Protein AF-0000000087151217 (afdb_homodimer)

Sequence (1408 aa):
MSDFVIEEGLPYPLGASWSGNGTNFAVFSANATKVELCLFDGARETHRFELPEYTDQVFHGFVHGVQPGTFYGYRVHGPYQPDGGHRFNPNKLLLDPYARAHVGSLIWNPAVFGYRMESGDDLTFDERDSAPFMPKCVVVDPNFDWTQEPQRQEAHWDETIVYETHVKGFTKRHPGIAENQRGTYAGLGSNVAIDYLKALGITSVELLPVHSFVNDSNLLEKHLTNYWGYNTIGFFAADPRYAADVANCLREFKEMVSRLHGAGLEVILDVVYNHTAEGNERGPTLSFKGIDNASYYRLLPDKRRYYINDTGTGNTVNLSHPRVIQLVMDSLRYWAGHMHVDGFRFDLGTILAREVYGFDEQSGFLKAMNQDPLLATVKLIAEPWDCGPGGYQVGGFPPGWAEWNDKYRNTVRDFWRGEAQPGALAPRLLGSHDVFNREGRRTWASVNFMTAHDGFTLNDWASYNNKHNEANGENNNDGSSDNHSWNCGAEGPTDDPAILKLRERQKRNMLATLLASQGTPMLLGGDEFGRTQRGNNNAYCQDNEISWFDWNLSEAAEKQLAFTKRMIKLRRDYPILRRSRFLSGDRDAQLDIRDIVWINTSGAEMTQSDWTTGWIKCFGVLLDGRARKTAIARQGVDDTVLMILNSYEGEVDFKLPPTSAGPHWSLLLDTSAPEEMAATPLEFGSIRKVTGRSFLLFTAGEVKMSDFVIEEGLPYPLGASWSGNGTNFAVFSANATKVELCLFDGARETHRFELPEYTDQVFHGFVHGVQPGTFYGYRVHGPYQPDGGHRFNPNKLLLDPYARAHVGSLIWNPAVFGYRMESGDDLTFDERDSAPFMPKCVVVDPNFDWTQEPQRQEAHWDETIVYETHVKGFTKRHPGIAENQRGTYAGLGSNVAIDYLKALGITSVELLPVHSFVNDSNLLEKHLTNYWGYNTIGFFAADPRYAADVANCLREFKEMVSRLHGAGLEVILDVVYNHTAEGNERGPTLSFKGIDNASYYRLLPDKRRYYINDTGTGNTVNLSHPRVIQLVMDSLRYWAGHMHVDGFRFDLGTILAREVYGFDEQSGFLKAMNQDPLLATVKLIAEPWDCGPGGYQVGGFPPGWAEWNDKYRNTVRDFWRGEAQPGALAPRLLGSHDVFNREGRRTWASVNFMTAHDGFTLNDWASYNNKHNEANGENNNDGSSDNHSWNCGAEGPTDDPAILKLRERQKRNMLATLLASQGTPMLLGGDEFGRTQRGNNNAYCQDNEISWFDWNLSEAAEKQLAFTKRMIKLRRDYPILRRSRFLSGDRDAQLDIRDIVWINTSGAEMTQSDWTTGWIKCFGVLLDGRARKTAIARQGVDDTVLMILNSYEGEVDFKLPPTSAGPHWSLLLDTSAPEEMAATPLEFGSIRKVTGRSFLLFTAGEVK

Solvent-accessible surface area (backbone atoms only — not comparable to full-atom values): 70123 Å² total; per-residue (Å²): 127,85,83,66,47,76,44,56,54,44,57,66,65,68,17,66,47,64,71,86,64,16,27,29,35,13,49,74,31,82,69,45,77,45,46,29,44,33,32,32,60,84,86,43,74,73,48,75,41,70,44,42,33,62,45,47,28,13,36,7,18,22,32,42,68,47,48,64,74,39,30,30,33,33,27,26,32,43,59,70,37,42,69,76,22,30,45,25,38,54,36,30,47,21,45,54,69,53,25,55,31,60,44,80,63,75,46,92,48,65,37,41,25,52,18,38,56,92,70,73,40,65,84,42,74,36,79,48,65,14,53,90,33,43,47,35,23,33,36,58,71,86,82,74,84,65,81,34,46,85,46,48,44,86,70,54,58,54,68,35,28,36,35,38,37,43,58,33,33,65,22,55,55,34,85,81,44,58,78,75,26,35,24,6,35,52,24,51,38,27,67,63,48,45,50,50,48,55,67,49,59,54,36,28,40,29,32,47,36,47,43,21,52,58,64,51,67,73,36,47,76,69,74,34,39,57,49,49,32,92,24,25,69,26,70,50,8,60,33,39,87,34,29,66,47,52,95,43,25,67,59,40,45,44,49,20,48,27,45,36,14,47,72,44,32,34,42,26,38,34,41,64,72,34,40,44,58,35,33,33,66,83,34,47,31,51,27,56,44,28,44,31,24,59,61,45,31,36,48,34,88,91,47,27,46,38,49,38,47,42,66,76,60,34,21,24,40,22,33,67,35,55,71,43,35,26,51,53,51,51,30,53,47,42,40,38,65,75,52,61,37,46,27,38,34,31,47,42,32,35,50,46,24,29,47,100,88,34,70,34,70,78,20,46,37,48,36,36,45,66,45,31,82,65,64,57,71,37,49,40,33,28,32,31,32,45,74,33,84,79,19,74,33,74,65,49,67,51,68,80,47,24,29,52,33,62,67,41,23,53,38,54,38,27,24,69,70,57,72,43,43,60,66,65,39,52,43,41,43,50,17,30,47,91,57,43,65,50,67,34,40,42,13,43,32,28,30,38,35,81,38,47,85,81,29,39,37,52,39,23,29,34,21,19,67,60,71,45,32,54,88,74,72,52,83,48,67,62,55,69,86,82,70,68,41,42,23,71,87,42,75,48,87,77,86,53,62,69,44,50,53,49,34,54,22,47,49,42,34,51,50,49,51,51,52,52,19,29,21,17,36,39,42,38,65,47,44,47,40,50,39,54,38,76,33,24,24,53,53,45,42,40,79,43,74,54,57,32,46,74,72,81,64,48,72,68,22,49,49,40,32,53,49,43,32,49,44,46,48,47,33,68,74,33,52,62,32,28,43,56,53,69,78,79,47,56,71,36,83,87,76,68,46,42,40,38,47,47,24,35,43,80,31,42,72,57,50,75,62,61,58,64,64,72,72,55,47,51,38,32,40,36,39,37,13,51,38,57,74,56,68,54,96,46,74,28,85,38,55,28,35,38,39,37,43,24,33,36,82,54,69,41,71,30,25,38,51,79,60,91,75,37,88,33,36,22,46,61,42,34,36,82,42,71,79,59,74,63,64,59,73,37,58,58,61,38,73,41,78,41,54,37,46,24,36,36,35,31,28,27,45,80,86,131,127,85,80,66,47,77,45,55,54,42,58,67,66,69,18,68,44,65,71,88,64,17,26,30,35,13,49,73,32,83,66,46,78,45,44,29,42,33,32,32,60,84,88,43,74,74,47,75,40,69,44,42,33,63,45,48,28,13,37,6,17,21,32,44,68,47,47,64,73,39,29,31,35,33,27,26,34,42,58,70,37,42,68,76,23,28,46,25,39,54,36,30,46,22,45,53,70,52,26,54,32,63,44,79,62,75,46,94,48,67,37,39,25,53,17,37,57,92,71,72,41,65,83,44,74,36,78,50,67,15,53,88,34,43,48,34,22,34,36,58,70,88,80,75,84,65,81,36,45,86,48,49,45,85,71,54,59,54,68,36,26,36,36,38,38,42,59,33,32,64,21,52,56,34,85,85,44,56,75,74,24,36,23,7,33,52,23,52,39,30,68,61,46,44,51,49,48,56,65,48,60,55,36,28,41,28,32,48,36,48,42,20,53,58,63,52,68,72,37,48,76,69,74,34,39,58,51,49,32,91,24,25,68,25,71,48,8,62,34,40,86,34,30,64,48,52,94,44,27,68,58,40,45,43,47,22,47,27,44,36,14,48,71,43,32,33,43,27,39,32,41,64,71,34,40,43,59,35,33,34,66,82,33,45,30,51,27,57,46,29,44,32,24,60,60,45,32,37,47,34,89,92,47,28,47,37,49,38,47,42,64,76,60,34,22,23,40,22,34,66,35,55,69,44,35,26,52,51,51,50,32,52,47,42,41,39,65,77,52,60,37,46,27,38,35,30,47,41,31,36,49,48,22,29,48,100,88,32,69,33,70,78,20,46,38,48,36,36,47,66,45,31,83,64,66,58,72,37,49,41,31,28,32,31,31,44,76,32,84,78,16,75,32,75,64,49,67,51,68,79,46,24,29,53,32,62,68,41,21,53,37,54,38,27,24,70,72,58,72,44,45,59,66,65,38,52,43,42,44,48,16,28,48,92,58,42,66,51,68,36,39,43,14,43,33,29,29,38,36,80,39,47,84,81,29,42,37,51,40,23,30,35,20,19,67,58,71,43,33,56,89,73,73,53,82,50,67,62,57,70,86,82,69,68,44,43,24,69,86,43,77,47,88,76,86,52,62,70,43,52,54,49,33,52,22,47,49,42,34,51,51,50,51,51,50,53,20,28,22,17,35,38,42,36,64,47,44,48,42,50,38,54,38,77,32,24,24,52,54,43,44,40,77,43,74,53,56,33,47,74,72,80,65,50,72,69,22,51,50,39,32,52,49,44,31,49,45,46,49,48,34,67,74,33,53,60,32,28,43,54,54,70,79,78,46,57,70,37,84,85,77,68,45,39,38,39,48,47,24,34,43,80,30,42,71,58,50,74,60,59,58,64,60,80,70,55,48,50,39,31,40,36,40,36,13,51,37,58,74,56,67,53,98,47,74,28,84,38,56,28,35,37,39,36,42,23,34,36,82,54,70,40,72,30,24,38,52,79,60,92,75,37,89,32,37,22,46,61,42,34,36,82,43,71,79,59,74,61,64,57,73,37,56,57,62,38,73,42,80,42,52,37,45,24,37,35,35,31,28,27,45,80,86,128

InterPro domains:
  IPR004193 Glycoside hydrolase, family 13, N-terminal [PF02922] (13-99)
  IPR006047 Glycosyl hydrolase family 13, catalytic domain [PF00128] (181-280)
  IPR006047 Glycosyl hydrolase family 13, catalytic domain [SM00642] (164-571)
  IPR011837 Glycogen debranching enzyme, GlgX type [TIGR02100] (9-699)
  IPR013780 Glycosyl hydrolase, all-beta [G3DSA:2.60.40.1180] (595-702)
  IPR013783 Immunoglobulin-like fold [G3DSA:2.60.40.10] (1-141)
  IPR014756 Immunoglobulin E-set [SSF81296] (9-148)
  IPR017853 Glycoside hydrolase superfamily [SSF51445] (138-579)
  IPR044505 Glycogen debranching enzyme GlgX/isoamylase, N-terminal Early set domain [cd02856] (12-141)
  IPR048644 Isoamylase, C-terminal [PF21331] (596-693)

Radius of gyration: 35.87 Å; Cα contacts (8 Å, |Δi|>4): 3571; chains: 2; bounding box: 80×107×72 Å

Organism: NCBI:txid2511166

Foldseek 3Di:
DPPKDKAQADQPPAAWDDDPFWTKHKAAAQFFPWKKKWWDDVLHTDDIDIQDDADPRMGMIIITPDDFFIWIFMFTHGDCDLQQQAQAASLETAEGLAFQAWDDAAADDCSLAQARLVVVDLSHGDNHHRSNRAITGTRHDLDDDLPLQVLADDDDLLLAEEEEDELQQAFQADPPFDNLLHRALLRCLDPVNLVVVVLLPHAEYEYQAQAAFHFDPVQVVVVWGQRRRLAHDHLNYGHLVRHSDSSCRVRSLLSSQSSNSSSNHAYEYEGELFDHNQAWSSGGRHHCNNRYRQQQWAADPNRSSTADCQAVRHTTTDLLHPVNLVSNVVSVCCCCPSSVHQYYEYDLQQSNQQDPVGHDLPGPNLVVQCVDPRNLRGAAEYAQATNDVVRRQQLNHDASYAYEDVLLQLQLLCLLLPRHAPLSNVCSLQLNCVRHVPPPAWSQSYAHENDELQFWQLLLLCQALAADQVSSVPNSPDGDNPRSGHNQPHHFDDPPVVSVLSSQLSLLLSLLSQLQGEYHYYHHPPSQQRQGLRRHNGCSGPPDPSSRHDPPGDPSSVLSNVSSSLSSVVCVQFSLSRAGHGADQDADPVVRDGQKFKAAQQQDGDDPCNRVVRPGSKIKMKGPQQPDRDPPPHGGDGWIKMKIFGSAQAKGKHAHHDDPRAQFKWWPAKSSCGPDHIDDGDGHRDIDIRGHSMMTMITRDDDD/DPPKDKAQADQPPAAWDDDPFWTKHKAAAQFFPWKKKWWDDVLHTDDIDIQDDADPRMGMIIITPDDFFIWIFMQTHGDCDLQQQAQAASLETAEGLAFQAWDDAADDDCSLAQARLVVVDLSHGDNHHRSNRAITGTRHDLDDDLPLQVLADDDDLLLAEEEEDELQQAFQAPPPFDNLLHRALLRCLDPVNLVVVVLLPHAEYEYQAQAAFHFDPVQVVVVWGQRRRLAHDHLNYGHLVRHSDSSCRVRSLLSSQSSNSSSNHAYEYEHELFDHNQAWSSGGRHHCNNRYRQQQWAADPNRSSTADCQAVRHTTTDLLHPVNLVSNVVSVCCCCPSSVHQYYEYDLQQSNQQDPVGHDLPGPNLVVQCVDPRNLRGAAEYAQATNDVVRRQQLNHDASYAYEDVLLQLQLLCLLLPRHAPLSNVCSLQLNCVRHVPPPAWSQSYAHENDELQFWQLLLLCQALAADQVVSVPNSPDGDNPRSGHNQPHHFDDPPPVSVLSSLLLLLLSLLSQLQGEYHYYHHPPSQQRQGLRRHNGCSGPPDPSSRHDPPGDPSSVLSNVSSSLSSVVSVQFSLSRAGHGADQDADPVVRDGQKFKAAQQQDGDDPCNRVVRPGSKIKMKGPQQPDRDPPPHGGDGWIKMKIFGSAQAKGKHAHHDDPRAQFKWWPAKSSCGPDHIDDGDGHRDIDIRGHSMMTMITRDDDD

Nearest PDB structures (foldseek):
  7eav-assembly1_A  TM=9.616E-01  e=8.041E-94  Saccharolobus solfataricus
  7u3a-assembly1_A  TM=9.667E-01  e=1.079E-92  Streptomyces venezuelae
  7u3b-assembly1_C  TM=9.658E-01  e=1.208E-92  Streptomyces venezuelae
  7u3b-assembly2_F  TM=9.655E-01  e=1.368E-91  Streptomyces venezuelae
  7u3d-assembly1_A  TM=9.484E-01  e=6.491E-93  Streptomyces venezuelae

Secondary structure (DSSP, 8-state):
-----EE---S-S-EEEE-SSEEEEEEE-SS-SEEEEEEEETTEEEEEEE--EEETTEEEEEEET--TT-EEEEEEE--EEGGGTEE--TTS-B--TT-S-EES-----GGGSSS-GGGT-TTS---S--GGGS-EEE--------TTGGG--PPPGGG--EEEE-HHHHHTT-TTS-GGGTTSHHHHTSHHHHHHHHHHT-SEEEESP-EEE---HHHHHTT---SS---EEEEEEE-GGG-SSGGGHHHHHHHHHHHHHHTT-EEEEEE--S--TT-STTS--SSHHHHHHHHHB-B-SS-TTSB--TTSSS--B-TTSHHHHHHHHHHHHIIIIIS---EEEETTGGGGGEETTEE-TT-HHHHHHHH-TTGGGSEEEE----SSTT---TT-SPTT-EEE-HHHHHHHHHHHTT-S-HHHHHHHHBT-HHHH-STT--GGGEEEES--SSS--HHHHTT-SS---GGGTSTT-SS-S------TTSSS----HHHHHHHHHHHHHHHHHHHHSBSEEEEETTGGGT---TT-S-GGG--STTTS---S--HHHHHHHHHHHHHHHHHHH-GGGG-SSPP--PEETTTTEESEEEE-TTSSBP-HHHHHSS---EEEEEE-TTS-SSSSS----PPPEEEEEE-SSS-EEEEPPP-TT-SSEEEEEETTSTTS-S--EE-TT-EEEE-TTEEEEEESS---/-----EE---S-S-EEEE-SSEEEEEEE-SS-SEEEEEEEETTEEEEEEE--EEETTEEEEEEET--TT-EEEEEEE--EEGGGTEE--TTS-B--TT-S-EES-----GGGSSS-GGGT-TTS---S--GGGS-EEE--------TTGGG--PPPGGG--EEEE-HHHHHTT-TTS-GGGTTSHHHHTSHHHHHHHHHHT-SEEEESP-EEE---HHHHHTT---SS---EEEEEEE-GGG-SSGGGHHHHHHHHHHHHHHTT-EEEEEE--S--TT-STTS--SSHHHHHHHHHB-B-SS-TTSB--TTSSS--B-TTSHHHHHHHHHHHHIIIIIS---EEEETTGGGGGEETTEE-TT-HHHHHHHH-TTGGGSEEEE----SSTT---TT-SPTT-EEE-HHHHHHHHHHHTT-S-HHHHHHHHBT-HHHH-STT--GGGEEEES--SSS--HHHHTT-SS---GGGTSTT-SS-S------TTSSS----HHHHHHHHHHHHHHHHHHHHSBSEEEEETTGGGT---TT-S-GGG--STTTS---S--HHHHHHHHHHHHHHHHHHH-GGGG-SSPP--PEETTTTEESEEEE-TTSSBP-HHHHHSS---EEEEEE-TTS-SSSSS----PPPEEEEEE-SSS-EEEEPPP-TT-SSEEEEEETTSTTS-S--EE-TT-EEEE-TTEEEEEESS---

pLDDT: mean 95.99, std 4.87, range [39.12, 98.94]

Structure (mmCIF, N/CA/C/O backbone):
data_AF-0000000087151217-model_v1
#
loop_
_entity.id
_entity.type
_entity.pdbx_description
1 polymer 'Glycogen operon protein GlgX'
#
loop_
_atom_site.group_PDB
_atom_site.id
_atom_site.type_symbol
_atom_site.label_atom_id
_atom_site.label_alt_id
_atom_site.label_comp_id
_atom_site.label_asym_id
_atom_site.label_entity_id
_atom_site.label_seq_id
_atom_site.pdbx_PDB_ins_code
_atom_site.Cartn_x
_atom_site.Cartn_y
_atom_site.Cartn_z
_atom_site.occupancy
_atom_site.B_iso_or_equiv
_atom_site.auth_seq_id
_atom_site.auth_comp_id
_atom_site.auth_asym_id
_atom_site.auth_atom_id
_atom_site.pdbx_PDB_model_num
ATOM 1 N N . MET A 1 1 ? -36.812 -10.18 21.812 1 39.12 1 MET A N 1
ATOM 2 C CA . MET A 1 1 ? -36.031 -9.75 20.641 1 39.12 1 MET A CA 1
ATOM 3 C C . MET A 1 1 ? -35 -8.695 21.016 1 39.12 1 MET A C 1
ATOM 5 O O . MET A 1 1 ? -35.344 -7.668 21.609 1 39.12 1 MET A O 1
ATOM 9 N N . SER A 1 2 ? -33.844 -9.055 21.297 1 52.91 2 SER A N 1
ATOM 10 C CA . SER A 1 2 ? -32.844 -8.219 21.922 1 52.91 2 SER A CA 1
ATOM 11 C C . SER A 1 2 ? -32.688 -6.879 21.203 1 52.91 2 SER A C 1
ATOM 13 O O . SER A 1 2 ? -32.656 -6.824 19.969 1 52.91 2 SER A O 1
ATOM 15 N N . ASP A 1 3 ? -33.188 -5.789 21.641 1 77.38 3 ASP A N 1
ATOM 16 C CA . ASP A 1 3 ? -33.344 -4.445 21.094 1 77.38 3 ASP A CA 1
ATOM 17 C C . ASP A 1 3 ? -32 -3.842 20.688 1 77.38 3 ASP A C 1
ATOM 19 O O . ASP A 1 3 ? -31.281 -3.307 21.531 1 77.38 3 ASP A O 1
ATOM 23 N N . PHE A 1 4 ? -31.5 -4.371 19.5 1 89.25 4 PHE A N 1
ATOM 24 C CA . PHE A 1 4 ? -30.266 -3.812 18.984 1 89.25 4 PHE A CA 1
ATOM 25 C C . PHE A 1 4 ? -30.375 -2.303 18.797 1 89.25 4 PHE A C 1
ATOM 27 O O . PHE A 1 4 ? -31.438 -1.802 18.422 1 89.25 4 PHE A O 1
ATOM 34 N N . VAL A 1 5 ? -29.406 -1.695 19.25 1 92.31 5 VAL A N 1
ATOM 35 C CA . VAL A 1 5 ? -29.312 -0.251 19.047 1 92.31 5 VAL A CA 1
ATOM 36 C C . VAL A 1 5 ? -28.156 0.077 18.109 1 92.31 5 VAL A C 1
ATOM 38 O O . VAL A 1 5 ? -27.078 -0.486 18.234 1 92.31 5 VAL A O 1
ATOM 41 N N . ILE A 1 6 ? -28.422 0.902 17.125 1 95.19 6 ILE A N 1
ATOM 42 C CA . ILE A 1 6 ? -27.391 1.285 16.172 1 95.19 6 ILE A CA 1
ATOM 43 C C . ILE A 1 6 ? -26.797 2.637 16.578 1 95.19 6 ILE A C 1
ATOM 45 O O . ILE A 1 6 ? -27.531 3.531 17.016 1 95.19 6 ILE A O 1
ATOM 49 N N . GLU A 1 7 ? -25.484 2.764 16.484 1 96 7 GLU A N 1
ATOM 50 C CA . GLU A 1 7 ? -24.719 3.994 16.688 1 96 7 GLU A CA 1
ATOM 51 C C . GLU A 1 7 ? -23.906 4.344 15.453 1 96 7 GLU A C 1
ATOM 53 O O . GLU A 1 7 ? -23.984 3.65 14.438 1 96 7 GLU A O 1
ATOM 58 N N . GLU A 1 8 ? -23.219 5.422 15.43 1 95.81 8 GLU A N 1
ATOM 59 C CA . GLU A 1 8 ? -22.547 5.988 14.266 1 95.81 8 GLU A CA 1
ATOM 60 C C . GLU A 1 8 ? -21.5 5.027 13.703 1 95.81 8 GLU A C 1
ATOM 62 O O . GLU A 1 8 ? -21.375 4.875 12.492 1 95.81 8 GLU A O 1
ATOM 67 N N . GLY A 1 9 ? -20.75 4.305 14.617 1 96.25 9 GLY A N 1
ATOM 68 C CA . GLY A 1 9 ? -19.688 3.408 14.203 1 96.25 9 GLY A CA 1
ATOM 69 C C . GLY A 1 9 ? -18.516 4.129 13.578 1 96.25 9 GLY A C 1
ATOM 70 O O . GLY A 1 9 ? -18.312 5.324 13.812 1 96.25 9 GLY A O 1
ATOM 71 N N . LEU A 1 10 ? -17.641 3.355 12.859 1 95.94 10 LEU A N 1
ATOM 72 C CA . LEU A 1 10 ? -16.422 3.865 12.25 1 95.94 10 LEU A CA 1
ATOM 73 C C . LEU A 1 10 ? -16.344 3.475 10.781 1 95.94 10 LEU A C 1
ATOM 75 O O . LEU A 1 10 ? -16.797 2.393 10.398 1 95.94 10 LEU A O 1
ATOM 79 N N . PRO A 1 11 ? -15.773 4.328 9.984 1 96.62 11 PRO A N 1
ATOM 80 C CA . PRO A 1 11 ? -15.656 4.02 8.555 1 96.62 11 PRO A CA 1
ATOM 81 C C . PRO A 1 11 ? -14.539 3.025 8.258 1 96.62 11 PRO A C 1
ATOM 83 O O . PRO A 1 11 ? -14.391 2.57 7.117 1 96.62 11 PRO A O 1
ATOM 86 N N . TYR A 1 12 ? -13.688 2.627 9.203 1 94.94 12 TYR A N 1
ATOM 87 C CA . TYR A 1 12 ? -12.594 1.672 9.07 1 94.94 12 TYR A CA 1
ATOM 88 C C . TYR A 1 12 ? -12.43 0.847 10.336 1 94.94 12 TYR A C 1
ATOM 90 O O . TYR A 1 12 ? -12.523 1.379 11.445 1 94.94 12 TYR A O 1
ATOM 98 N N . PRO A 1 13 ? -12.188 -0.281 10.211 1 95.06 13 PRO A N 1
ATOM 99 C CA . PRO A 1 13 ? -11.984 -1.076 9 1 95.06 13 PRO A CA 1
ATOM 100 C C . PRO A 1 13 ? -13.281 -1.358 8.25 1 95.06 13 PRO A C 1
ATOM 102 O O . PRO A 1 13 ? -14.367 -1.24 8.828 1 95.06 13 PRO A O 1
ATOM 105 N N . LEU A 1 14 ? -13.156 -1.675 6.965 1 97.75 14 LEU A N 1
ATOM 106 C CA . LEU A 1 14 ? -14.312 -2.049 6.156 1 97.75 14 LEU A CA 1
ATOM 107 C C . LEU A 1 14 ? -14.781 -3.457 6.504 1 97.75 14 LEU A C 1
ATOM 109 O O . LEU A 1 14 ? -14.016 -4.258 7.039 1 97.75 14 LEU A O 1
ATOM 113 N N . GLY A 1 15 ? -16.047 -3.746 6.238 1 98.19 15 GLY A N 1
ATOM 114 C CA . GLY A 1 15 ? -16.641 -5.031 6.578 1 98.19 15 GLY A CA 1
ATOM 115 C C . GLY A 1 15 ? -17.266 -5.051 7.953 1 98.19 15 GLY A C 1
ATOM 116 O O . GLY A 1 15 ? -17.625 -4 8.5 1 98.19 15 GLY A O 1
ATOM 117 N N . ALA A 1 16 ? -17.578 -6.223 8.445 1 98.44 16 ALA A N 1
ATOM 118 C CA . ALA A 1 16 ? -18.094 -6.434 9.797 1 98.44 16 ALA A CA 1
ATOM 119 C C . ALA A 1 16 ? -16.953 -6.707 10.781 1 98.44 16 ALA A C 1
ATOM 121 O O . ALA A 1 16 ? -16.234 -7.707 10.656 1 98.44 16 ALA A O 1
ATOM 122 N N . SER A 1 17 ? -16.75 -5.824 11.711 1 96.94 17 SER A N 1
ATOM 123 C CA . SER A 1 17 ? -15.68 -5.961 12.688 1 96.94 17 SER A CA 1
ATOM 124 C C . SER A 1 17 ? -16.219 -6.059 14.102 1 96.94 17 SER A C 1
ATOM 126 O O . SER A 1 17 ? -16.703 -5.07 14.664 1 96.94 17 SER A O 1
ATOM 128 N N . TRP A 1 18 ? -16.125 -7.227 14.703 1 96.44 18 TRP A N 1
ATOM 129 C CA . TRP A 1 18 ? -16.625 -7.457 16.062 1 96.44 18 TRP A CA 1
ATOM 130 C C . TRP A 1 18 ? -15.664 -6.883 17.094 1 96.44 18 TRP A C 1
ATOM 132 O O . TRP A 1 18 ? -14.453 -7.113 17.031 1 96.44 18 TRP A O 1
ATOM 142 N N . SER A 1 19 ? -16.188 -6.141 18.016 1 92.88 19 SER A N 1
ATOM 143 C CA . SER A 1 19 ? -15.344 -5.473 19 1 92.88 19 SER A CA 1
ATOM 144 C C . SER A 1 19 ? -15.523 -6.09 20.391 1 92.88 19 SER A C 1
ATOM 146 O O . SER A 1 19 ? -14.953 -5.602 21.375 1 92.88 19 SER A O 1
ATOM 148 N N . GLY A 1 20 ? -16.266 -7.09 20.625 1 92.19 20 GLY A N 1
ATOM 149 C CA . GLY A 1 20 ? -16.531 -7.688 21.922 1 92.19 20 GLY A CA 1
ATOM 150 C C . GLY A 1 20 ? -17.922 -7.375 22.453 1 92.19 20 GLY A C 1
ATOM 151 O O . GLY A 1 20 ? -18.547 -8.211 23.094 1 92.19 20 GLY A O 1
ATOM 152 N N . ASN A 1 21 ? -18.375 -6.125 22.188 1 93.75 21 ASN A N 1
ATOM 153 C CA . ASN A 1 21 ? -19.688 -5.727 22.703 1 93.75 21 ASN A CA 1
ATOM 154 C C . ASN A 1 21 ? -20.641 -5.383 21.562 1 93.75 21 ASN A C 1
ATOM 156 O O . ASN A 1 21 ? -21.75 -4.891 21.797 1 93.75 21 ASN A O 1
ATOM 160 N N . GLY A 1 22 ? -20.219 -5.551 20.375 1 96.81 22 GLY A N 1
ATOM 161 C CA . GLY A 1 22 ? -20.969 -5.258 19.156 1 96.81 22 GLY A CA 1
ATOM 162 C C . GLY A 1 22 ? -20.125 -5.355 17.906 1 96.81 22 GLY A C 1
ATOM 163 O O . GLY A 1 22 ? -18.984 -5.836 17.953 1 96.81 22 GLY A O 1
ATOM 164 N N . THR A 1 23 ? -20.734 -5.043 16.812 1 98.19 23 THR A N 1
ATOM 165 C CA . THR A 1 23 ? -20.047 -5.172 15.539 1 98.19 23 THR A CA 1
ATOM 166 C C . THR A 1 23 ? -20.172 -3.879 14.727 1 98.19 23 THR A C 1
ATOM 168 O O . THR A 1 23 ? -21.25 -3.307 14.617 1 98.19 23 THR A O 1
ATOM 171 N N . ASN A 1 24 ? -19.047 -3.361 14.297 1 98.5 24 ASN A N 1
ATOM 172 C CA . ASN A 1 24 ? -19 -2.242 13.367 1 98.5 24 ASN A CA 1
ATOM 173 C C . ASN A 1 24 ? -19.188 -2.707 11.922 1 98.5 24 ASN A C 1
ATOM 175 O O . ASN A 1 24 ? -18.531 -3.654 11.484 1 98.5 24 ASN A O 1
ATOM 179 N N . PHE A 1 25 ? -20.109 -2.127 11.234 1 98.75 25 PHE A N 1
ATOM 180 C CA . PHE A 1 25 ? -20.344 -2.41 9.82 1 98.75 25 PHE A CA 1
ATOM 181 C C . PHE A 1 25 ? -19.953 -1.213 8.961 1 98.75 25 PHE A C 1
ATOM 183 O O . PHE A 1 25 ? -20.391 -0.091 9.211 1 98.75 25 PHE A O 1
ATOM 190 N N . ALA A 1 26 ? -19.109 -1.4 8.008 1 98.62 26 ALA A N 1
ATOM 191 C CA . ALA A 1 26 ? -18.641 -0.357 7.098 1 98.62 26 ALA A CA 1
ATOM 192 C C . ALA A 1 26 ? -18.578 -0.875 5.664 1 98.62 26 ALA A C 1
ATOM 194 O O . ALA A 1 26 ? -18.016 -1.947 5.414 1 98.62 26 ALA A O 1
ATOM 195 N N . VAL A 1 27 ? -19.141 -0.153 4.676 1 98.81 27 VAL A N 1
ATOM 196 C CA . VAL A 1 27 ? -19.172 -0.607 3.291 1 98.81 27 VAL A CA 1
ATOM 197 C C . VAL A 1 27 ? -19 0.585 2.352 1 98.81 27 VAL A C 1
ATOM 199 O O . VAL A 1 27 ? -19.688 1.605 2.51 1 98.81 27 VAL A O 1
ATOM 202 N N . PHE A 1 28 ? -18.141 0.466 1.415 1 98.75 28 PHE A N 1
ATOM 203 C CA . PHE A 1 28 ? -17.891 1.514 0.435 1 98.75 28 PHE A CA 1
ATOM 204 C C . PHE A 1 28 ? -18.969 1.531 -0.64 1 98.75 28 PHE A C 1
ATOM 206 O O . PHE A 1 28 ? -19.281 0.493 -1.222 1 98.75 28 PHE A O 1
ATOM 213 N N . SER A 1 29 ? -19.469 2.648 -0.922 1 98.88 29 SER A N 1
ATOM 214 C CA . SER A 1 29 ? -20.266 2.969 -2.105 1 98.88 29 SER A CA 1
ATOM 215 C C . SER A 1 29 ? -20.25 4.465 -2.398 1 98.88 29 SER A C 1
ATOM 217 O O . SER A 1 29 ? -20.719 5.266 -1.593 1 98.88 29 SER A O 1
ATOM 219 N N . ALA A 1 30 ? -19.734 4.812 -3.527 1 98.12 30 ALA A N 1
ATOM 220 C CA . ALA A 1 30 ? -19.578 6.223 -3.877 1 98.12 30 ALA A CA 1
ATOM 221 C C . ALA A 1 30 ? -20.906 6.824 -4.312 1 98.12 30 ALA A C 1
ATOM 223 O O . ALA A 1 30 ? -21.141 8.023 -4.137 1 98.12 30 ALA A O 1
ATOM 224 N N . ASN A 1 31 ? -21.797 6.012 -4.824 1 98.38 31 ASN A N 1
ATOM 225 C CA . ASN A 1 31 ? -22.953 6.562 -5.531 1 98.38 31 ASN A CA 1
ATOM 226 C C . ASN A 1 31 ? -24.266 6.168 -4.855 1 98.38 31 ASN A C 1
ATOM 228 O O . ASN A 1 31 ? -25.344 6.59 -5.285 1 98.38 31 ASN A O 1
ATOM 232 N N . ALA A 1 32 ? -24.219 5.379 -3.77 1 98.75 32 ALA A N 1
ATOM 233 C CA . ALA A 1 32 ? -25.422 5.004 -3.031 1 98.75 32 ALA A CA 1
ATOM 234 C C . ALA A 1 32 ? -26.016 6.207 -2.295 1 98.75 32 ALA A C 1
ATOM 236 O O . ALA A 1 32 ? -25.297 7.152 -1.966 1 98.75 32 ALA A O 1
ATOM 237 N N . THR A 1 33 ? -27.328 6.176 -2.076 1 98.12 33 THR A N 1
ATOM 238 C CA . THR A 1 33 ? -27.984 7.23 -1.307 1 98.12 33 THR A CA 1
ATOM 239 C C . THR A 1 33 ? -28.297 6.754 0.109 1 98.12 33 THR A C 1
ATOM 241 O O . THR A 1 33 ? -28.5 7.566 1.012 1 98.12 33 THR A O 1
ATOM 244 N N . LYS A 1 34 ? -28.375 5.496 0.269 1 98.19 34 LYS A N 1
ATOM 245 C CA . LYS A 1 34 ? -28.719 4.867 1.541 1 98.19 34 LYS A CA 1
ATOM 246 C C . LYS A 1 34 ? -28.312 3.396 1.558 1 98.19 34 LYS A C 1
ATOM 248 O O . LYS A 1 34 ? -28.422 2.705 0.543 1 98.19 34 LYS A O 1
ATOM 253 N N . VAL A 1 35 ? -27.797 2.883 2.723 1 98.81 35 VAL A N 1
ATOM 254 C CA . VAL A 1 35 ? -27.469 1.472 2.896 1 98.81 35 VAL A CA 1
ATOM 255 C C . VAL A 1 35 ? -28.188 0.922 4.133 1 98.81 35 VAL A C 1
ATOM 257 O O . VAL A 1 35 ? -28.156 1.538 5.199 1 98.81 35 VAL A O 1
ATOM 260 N N . GLU A 1 36 ? -28.828 -0.142 3.973 1 98.81 36 GLU A N 1
ATOM 261 C CA . GLU A 1 36 ? -29.5 -0.817 5.082 1 98.81 36 GLU A CA 1
ATOM 262 C C . GLU A 1 36 ? -28.812 -2.139 5.414 1 98.81 36 GLU A C 1
ATOM 264 O O . GLU A 1 36 ? -28.516 -2.936 4.52 1 98.81 36 GLU A O 1
ATOM 269 N N . LEU A 1 37 ? -28.5 -2.32 6.688 1 98.75 37 LEU A N 1
ATOM 270 C CA . LEU A 1 37 ? -28 -3.578 7.234 1 98.75 37 LEU A CA 1
ATOM 271 C C . LEU A 1 37 ? -29.156 -4.473 7.676 1 98.75 37 LEU A C 1
ATOM 273 O O . LEU A 1 37 ? -29.984 -4.07 8.492 1 98.75 37 LEU A O 1
ATOM 277 N N . CYS A 1 38 ? -29.234 -5.621 7.094 1 98.69 38 CYS A N 1
ATOM 278 C CA . CYS A 1 38 ? -30.266 -6.598 7.445 1 98.69 38 CYS A CA 1
ATOM 279 C C . CYS A 1 38 ? -29.672 -7.742 8.258 1 98.69 38 CYS A C 1
ATOM 281 O O . CYS A 1 38 ? -28.688 -8.359 7.844 1 98.69 38 CYS A O 1
ATOM 283 N N . LEU A 1 39 ? -30.219 -8 9.383 1 98.25 39 LEU A N 1
ATOM 284 C CA . LEU A 1 39 ? -29.828 -9.141 10.203 1 98.25 39 LEU A CA 1
ATOM 285 C C . LEU A 1 39 ? -30.812 -10.297 10.047 1 98.25 39 LEU A C 1
ATOM 287 O O . LEU A 1 39 ? -32.031 -10.062 9.852 1 98.25 39 LEU A O 1
ATOM 291 N N . PHE A 1 40 ? -30.281 -11.461 10.133 1 97.62 40 PHE A N 1
ATOM 292 C CA . PHE A 1 40 ? -31.125 -12.633 9.906 1 97.62 40 PHE A CA 1
ATOM 293 C C . PHE A 1 40 ? -30.938 -13.648 11.023 1 97.62 40 PHE A C 1
ATOM 295 O O . PHE A 1 40 ? -29.875 -13.719 11.641 1 97.62 40 PHE A O 1
ATOM 302 N N . ASP A 1 41 ? -31.922 -14.375 11.281 1 93.88 41 ASP A N 1
ATOM 303 C CA . ASP A 1 41 ? -31.938 -15.664 11.969 1 93.88 41 ASP A CA 1
ATOM 304 C C . ASP A 1 41 ? -32.375 -16.781 11.031 1 93.88 41 ASP A C 1
ATOM 306 O O . ASP A 1 41 ? -33.562 -16.953 10.773 1 93.88 41 ASP A O 1
ATOM 310 N N . GLY A 1 42 ? -31.359 -17.453 10.609 1 88.75 42 GLY A N 1
ATOM 311 C CA . GLY A 1 42 ? -31.656 -18.312 9.477 1 88.75 42 GLY A CA 1
ATOM 312 C C . GLY A 1 42 ? -32.125 -17.547 8.25 1 88.75 42 GLY A C 1
ATOM 313 O O . GLY A 1 42 ? -31.438 -16.609 7.801 1 88.75 42 GLY A O 1
ATOM 314 N N . ALA A 1 43 ? -33.281 -17.938 7.758 1 89.69 43 ALA A N 1
ATOM 315 C CA . ALA A 1 43 ? -33.781 -17.312 6.551 1 89.69 43 ALA A CA 1
ATOM 316 C C . ALA A 1 43 ? -34.656 -16.094 6.895 1 89.69 43 ALA A C 1
ATOM 318 O O . ALA A 1 43 ? -34.969 -15.281 6.027 1 89.69 43 ALA A O 1
ATOM 319 N N . ARG A 1 44 ? -34.938 -15.898 8.141 1 95.12 44 ARG A N 1
ATOM 320 C CA . ARG A 1 44 ? -35.844 -14.844 8.547 1 95.12 44 ARG A CA 1
ATOM 321 C C . ARG A 1 44 ? -35.094 -13.555 8.875 1 95.12 44 ARG A C 1
ATOM 323 O O . ARG A 1 44 ? -34.219 -13.547 9.727 1 95.12 44 ARG A O 1
ATOM 330 N N . GLU A 1 45 ? -35.5 -12.547 8.188 1 97.19 45 GLU A N 1
ATOM 331 C CA . GLU A 1 45 ? -34.969 -11.234 8.555 1 97.19 45 GLU A CA 1
ATOM 332 C C . GLU A 1 45 ? -35.5 -10.773 9.898 1 97.19 45 GLU A C 1
ATOM 334 O O . GLU A 1 45 ? -36.719 -10.734 10.094 1 97.19 45 GLU A O 1
ATOM 339 N N . THR A 1 46 ? -34.656 -10.43 10.797 1 97.06 46 THR A N 1
ATOM 340 C CA . THR A 1 46 ? -35.062 -10.094 12.148 1 97.06 46 THR A CA 1
ATOM 341 C C . THR A 1 46 ? -35 -8.586 12.375 1 97.06 46 THR A C 1
ATOM 343 O O . THR A 1 46 ? -35.844 -8.031 13.109 1 97.06 46 THR A O 1
ATOM 346 N N . HIS A 1 47 ? -34 -7.949 11.812 1 96.88 47 HIS A N 1
ATOM 347 C CA . HIS A 1 47 ? -33.812 -6.516 11.992 1 96.88 47 HIS A CA 1
ATOM 348 C C . HIS A 1 47 ? -33.312 -5.867 10.703 1 96.88 47 HIS A C 1
ATOM 350 O O . HIS A 1 47 ? -32.688 -6.531 9.867 1 96.88 47 HIS A O 1
ATOM 356 N N . ARG A 1 48 ? -33.562 -4.648 10.547 1 97.06 48 ARG A N 1
ATOM 357 C CA . ARG A 1 48 ? -33.062 -3.809 9.461 1 97.06 48 ARG A CA 1
ATOM 358 C C . ARG A 1 48 ? -32.688 -2.43 9.984 1 97.06 48 ARG A C 1
ATOM 360 O O . ARG A 1 48 ? -33.5 -1.742 10.609 1 97.06 48 ARG A O 1
ATOM 367 N N . PHE A 1 49 ? -31.453 -2.094 9.797 1 96.94 49 PHE A N 1
ATOM 368 C CA . PHE A 1 49 ? -30.922 -0.81 10.25 1 96.94 49 PHE A CA 1
ATOM 369 C C . PHE A 1 49 ? -30.438 0.015 9.062 1 96.94 49 PHE A C 1
ATOM 371 O O . PHE A 1 49 ? -29.719 -0.497 8.195 1 96.94 49 PHE A O 1
ATOM 378 N N . GLU A 1 50 ? -30.844 1.203 8.961 1 97.31 50 GLU A N 1
ATOM 379 C CA . GLU A 1 50 ? -30.141 2.125 8.078 1 97.31 50 GLU A CA 1
ATOM 380 C C . GLU A 1 50 ? -28.797 2.516 8.648 1 97.31 50 GLU A C 1
ATOM 382 O O . GLU A 1 50 ? -28.703 2.945 9.805 1 97.31 50 GLU A O 1
ATOM 387 N N . LEU A 1 51 ? -27.688 2.266 7.914 1 98.31 51 LEU A N 1
ATOM 388 C CA . LEU A 1 51 ? -26.406 2.77 8.383 1 98.31 51 LEU A CA 1
ATOM 389 C C . LEU A 1 51 ? -26.422 4.289 8.484 1 98.31 51 LEU A C 1
ATOM 391 O O . LEU A 1 51 ? -26.672 4.98 7.492 1 98.31 51 LEU A O 1
ATOM 395 N N . PRO A 1 52 ? -26.109 4.77 9.586 1 96.75 52 PRO A N 1
ATOM 396 C CA . PRO A 1 52 ? -26.438 6.168 9.859 1 96.75 52 PRO A CA 1
ATOM 397 C C . PRO A 1 52 ? -25.391 7.141 9.328 1 96.75 52 PRO A C 1
ATOM 399 O O . PRO A 1 52 ? -25.672 8.328 9.148 1 96.75 52 PRO A O 1
ATOM 402 N N . GLU A 1 53 ? -24.172 6.707 9.117 1 96.81 53 GLU A N 1
ATOM 403 C CA . GLU A 1 53 ? -23.094 7.656 8.812 1 96.81 53 GLU A CA 1
ATOM 404 C C . GLU A 1 53 ? -22.469 7.363 7.453 1 96.81 53 GLU A C 1
ATOM 406 O O . GLU A 1 53 ? -22.547 6.23 6.961 1 96.81 53 GLU A O 1
ATOM 411 N N . TYR A 1 54 ? -21.969 8.336 6.836 1 97.25 54 TYR A N 1
ATOM 412 C CA . TYR A 1 54 ? -21.266 8.328 5.551 1 97.25 54 TYR A CA 1
ATOM 413 C C . TYR A 1 54 ? -20.016 9.188 5.605 1 97.25 54 TYR A C 1
ATOM 415 O O . TYR A 1 54 ? -20.094 10.414 5.719 1 97.25 54 TYR A O 1
ATOM 423 N N . THR A 1 55 ? -18.828 8.555 5.699 1 97.06 55 THR A N 1
ATOM 424 C CA . THR A 1 55 ? -17.547 9.25 5.801 1 97.06 55 THR A CA 1
ATOM 425 C C . THR A 1 55 ? -16.594 8.773 4.715 1 97.06 55 THR A C 1
ATOM 427 O O . THR A 1 55 ? -16.266 7.582 4.641 1 97.06 55 THR A O 1
ATOM 430 N N . ASP A 1 56 ? -16.141 9.641 3.83 1 96.81 56 ASP A N 1
ATOM 431 C CA . ASP A 1 56 ? -15.188 9.32 2.779 1 96.81 56 ASP A CA 1
ATOM 432 C C . ASP A 1 56 ? -15.695 8.18 1.905 1 96.81 56 ASP A C 1
ATOM 434 O O . ASP A 1 56 ? -14.969 7.207 1.661 1 96.81 56 ASP A O 1
ATOM 438 N N . GLN A 1 57 ? -16.938 8.219 1.603 1 98.06 57 GLN A N 1
ATOM 439 C CA . GLN A 1 57 ? -17.641 7.328 0.676 1 98.06 57 GLN A CA 1
ATOM 440 C C . GLN A 1 57 ? -17.859 5.953 1.298 1 98.06 57 GLN A C 1
ATOM 442 O O . GLN A 1 57 ? -18.016 4.961 0.583 1 98.06 57 GLN A O 1
ATOM 447 N N . VAL A 1 58 ? -17.812 5.887 2.617 1 98.44 58 VAL A N 1
ATOM 448 C CA . VAL A 1 58 ? -18.062 4.645 3.338 1 98.44 58 VAL A CA 1
ATOM 449 C C . VAL A 1 58 ? -19.281 4.816 4.246 1 98.44 58 VAL A C 1
ATOM 451 O O . VAL A 1 58 ? -19.297 5.699 5.109 1 98.44 58 VAL A O 1
ATOM 454 N N . PHE A 1 59 ? -20.266 4.051 4.023 1 98.75 59 PHE A N 1
ATOM 455 C CA . PHE A 1 59 ? -21.391 3.969 4.949 1 98.75 59 PHE A CA 1
ATOM 456 C C . PHE A 1 59 ? -21.031 3.117 6.16 1 98.75 59 PHE A C 1
ATOM 458 O O . PHE A 1 59 ? -20.406 2.066 6.023 1 98.75 59 PHE A O 1
ATOM 465 N N . HIS A 1 60 ? -21.375 3.557 7.359 1 98.56 60 HIS A N 1
ATOM 466 C CA . HIS A 1 60 ? -20.953 2.77 8.508 1 98.56 60 HIS A CA 1
ATOM 467 C C . HIS A 1 60 ? -21.891 2.977 9.695 1 98.56 60 HIS A C 1
ATOM 469 O O . HIS A 1 60 ? -22.625 3.975 9.75 1 98.56 60 HIS A O 1
ATOM 475 N N . GLY A 1 61 ? -21.922 2.064 10.602 1 98.25 61 GLY A N 1
ATOM 476 C CA . GLY A 1 61 ? -22.656 2.016 11.852 1 98.25 61 GLY A CA 1
ATOM 477 C C . GLY A 1 61 ? -22.203 0.905 12.773 1 98.25 61 GLY A C 1
ATOM 478 O O . GLY A 1 61 ? -21.531 -0.036 12.344 1 98.25 61 GLY A O 1
ATOM 479 N N . PHE A 1 62 ? -22.422 1.088 14.008 1 98.06 62 PHE A N 1
ATOM 480 C CA . PHE A 1 62 ? -22.094 0.107 15.039 1 98.06 62 PHE A CA 1
ATOM 481 C C . PHE A 1 62 ? -23.375 -0.432 15.68 1 98.06 62 PHE A C 1
ATOM 483 O O . PHE A 1 62 ? -24.188 0.337 16.188 1 98.06 62 PHE A O 1
ATOM 490 N N . VAL A 1 63 ? -23.547 -1.689 15.68 1 98.12 63 VAL A N 1
ATOM 491 C CA . VAL A 1 63 ? -24.734 -2.289 16.297 1 98.12 63 VAL A CA 1
ATOM 492 C C . VAL A 1 63 ? -24.328 -3.025 17.578 1 98.12 63 VAL A C 1
ATOM 494 O O . VAL A 1 63 ? -23.688 -4.074 17.516 1 98.12 63 VAL A O 1
ATOM 497 N N . HIS A 1 64 ? -24.812 -2.559 18.656 1 96.62 64 HIS A N 1
ATOM 498 C CA . HIS A 1 64 ? -24.531 -3.17 19.953 1 96.62 64 HIS A CA 1
ATOM 499 C C . HIS A 1 64 ? -25.156 -4.562 20.062 1 96.62 64 HIS A C 1
ATOM 501 O O . HIS A 1 64 ? -26.266 -4.785 19.578 1 96.62 64 HIS A O 1
ATOM 507 N N . GLY A 1 65 ? -24.406 -5.43 20.578 1 95.44 65 GLY A N 1
ATOM 508 C CA . GLY A 1 65 ? -24.953 -6.742 20.891 1 95.44 65 GLY A CA 1
ATOM 509 C C . GLY A 1 65 ? -24.797 -7.742 19.766 1 95.44 65 GLY A C 1
ATOM 510 O O . GLY A 1 65 ? -24.906 -8.953 19.984 1 95.44 65 GLY A O 1
ATOM 511 N N . VAL A 1 66 ? -24.562 -7.25 18.547 1 97.12 66 VAL A N 1
ATOM 512 C CA . VAL A 1 66 ? -24.344 -8.172 17.438 1 97.12 66 VAL A CA 1
ATOM 513 C C . VAL A 1 66 ? -23.047 -8.938 17.656 1 97.12 66 VAL A C 1
ATOM 515 O O . VAL A 1 66 ? -21.984 -8.336 17.844 1 97.12 66 VAL A O 1
ATOM 518 N N . GLN A 1 67 ? -23.109 -10.211 17.578 1 95.44 67 GLN A N 1
ATOM 519 C CA . GLN A 1 67 ? -21.984 -11.078 17.922 1 95.44 67 GLN A CA 1
ATOM 520 C C . GLN A 1 67 ? -21.641 -12.016 16.766 1 95.44 67 GLN A C 1
ATOM 522 O O . GLN A 1 67 ? -22.406 -12.125 15.805 1 95.44 67 GLN A O 1
ATOM 527 N N . PRO A 1 68 ? -20.422 -12.648 16.844 1 95.81 68 PRO A N 1
ATOM 528 C CA . PRO A 1 68 ? -20.109 -13.672 15.844 1 95.81 68 PRO A CA 1
ATOM 529 C C . PRO A 1 68 ? -21.188 -14.734 15.711 1 95.81 68 PRO A C 1
ATOM 531 O O . PRO A 1 68 ? -21.766 -15.148 16.719 1 95.81 68 PRO A O 1
ATOM 534 N N . GLY A 1 69 ? -21.422 -15.141 14.469 1 95.44 69 GLY A N 1
ATOM 535 C CA . GLY A 1 69 ? -22.484 -16.094 14.203 1 95.44 69 GLY A CA 1
ATOM 536 C C . GLY A 1 69 ? -23.734 -15.43 13.648 1 95.44 69 GLY A C 1
ATOM 537 O O . GLY A 1 69 ? -24.609 -16.109 13.109 1 95.44 69 GLY A O 1
ATOM 538 N N . THR A 1 70 ? -23.812 -14.086 13.781 1 96.69 70 THR A N 1
ATOM 539 C CA . THR A 1 70 ? -24.969 -13.352 13.25 1 96.69 70 THR A CA 1
ATOM 540 C C . THR A 1 70 ? -24.906 -13.305 11.727 1 96.69 70 THR A C 1
ATOM 542 O O . THR A 1 70 ? -23.859 -13.023 11.148 1 96.69 70 THR A O 1
ATOM 545 N N . PHE A 1 71 ? -26.078 -13.664 11.109 1 98.06 71 PHE A N 1
ATOM 546 C CA . PHE A 1 71 ? -26.188 -13.57 9.656 1 98.06 71 PHE A CA 1
ATOM 547 C C . PHE A 1 71 ? -26.625 -12.172 9.234 1 98.06 71 PHE A C 1
ATOM 549 O O . PHE A 1 71 ? -27.422 -11.531 9.93 1 98.06 71 PHE A O 1
ATOM 556 N N . TYR A 1 72 ? -26.031 -11.688 8.117 1 98.62 72 TYR A N 1
ATOM 557 C CA . TYR A 1 72 ? -26.422 -10.344 7.703 1 98.62 72 TYR A CA 1
ATOM 558 C C . TYR A 1 72 ? -26.25 -10.172 6.199 1 98.62 72 TYR A C 1
ATOM 560 O O . TYR A 1 72 ? -25.734 -11.062 5.52 1 98.62 72 TYR A O 1
ATOM 568 N N . GLY A 1 73 ? -26.734 -9.164 5.66 1 98.75 73 GLY A N 1
ATOM 569 C CA . GLY A 1 73 ? -26.562 -8.641 4.316 1 98.75 73 GLY A CA 1
ATOM 570 C C . GLY A 1 73 ? -26.938 -7.172 4.199 1 98.75 73 GLY A C 1
ATOM 571 O O . GLY A 1 73 ? -27.328 -6.547 5.188 1 98.75 73 GLY A O 1
ATOM 572 N N . TYR A 1 74 ? -26.75 -6.613 2.984 1 98.94 74 TYR A N 1
ATOM 573 C CA . TYR A 1 74 ? -27.062 -5.199 2.789 1 98.94 74 TYR A CA 1
ATOM 574 C C . TYR A 1 74 ? -28.156 -5.012 1.751 1 98.94 74 TYR A C 1
ATOM 576 O O . TYR A 1 74 ? -28.281 -5.816 0.825 1 98.94 74 TYR A O 1
ATOM 584 N N . ARG A 1 75 ? -28.953 -4.094 1.891 1 98.88 75 ARG A N 1
ATOM 585 C CA . ARG A 1 75 ? -29.781 -3.492 0.855 1 98.88 75 ARG A CA 1
ATOM 586 C C . ARG A 1 75 ? -29.328 -2.066 0.552 1 98.88 75 ARG A C 1
ATOM 588 O O . ARG A 1 75 ? -29.281 -1.225 1.451 1 98.88 75 ARG A O 1
ATOM 595 N N . VAL A 1 76 ? -29.016 -1.768 -0.688 1 98.94 76 VAL A N 1
ATOM 596 C CA . VAL A 1 76 ? -28.375 -0.5 -1.035 1 98.94 76 VAL A CA 1
ATOM 597 C C . VAL A 1 76 ? -29.281 0.3 -1.96 1 98.94 76 VAL A C 1
ATOM 599 O O . VAL A 1 76 ? -29.75 -0.214 -2.979 1 98.94 76 VAL A O 1
ATOM 602 N N . HIS A 1 77 ? -29.578 1.495 -1.548 1 98.81 77 HIS A N 1
ATOM 603 C CA . HIS A 1 77 ? -30.422 2.414 -2.309 1 98.81 77 HIS A CA 1
ATOM 604 C C . HIS A 1 77 ? -29.578 3.328 -3.191 1 98.81 77 HIS A C 1
ATOM 606 O O . HIS A 1 77 ? -28.484 3.721 -2.809 1 98.81 77 HIS A O 1
ATOM 612 N N . GLY A 1 78 ? -30.047 3.707 -4.309 1 98.56 78 GLY A N 1
ATOM 613 C CA . GLY A 1 78 ? -29.438 4.594 -5.285 1 98.56 78 GLY A CA 1
ATOM 614 C C . GLY A 1 78 ? -30.156 4.582 -6.625 1 98.56 78 GLY A C 1
ATOM 615 O O . GLY A 1 78 ? -31.203 3.947 -6.77 1 98.56 78 GLY A O 1
ATOM 616 N N . PRO A 1 79 ? -29.609 5.277 -7.633 1 98.06 79 PRO A N 1
ATOM 617 C CA . PRO A 1 79 ? -30.297 5.34 -8.93 1 98.06 79 PRO A CA 1
ATOM 618 C C . PRO A 1 79 ? -30.219 4.027 -9.703 1 98.06 79 PRO A C 1
ATOM 620 O O . PRO A 1 79 ? -29.156 3.391 -9.742 1 98.06 79 PRO A O 1
ATOM 623 N N . TYR A 1 80 ? -31.297 3.574 -10.164 1 98.31 80 TYR A N 1
ATOM 624 C CA . TYR A 1 80 ? -31.297 2.578 -11.227 1 98.31 80 TYR A CA 1
ATOM 625 C C . TYR A 1 80 ? -31.281 3.246 -12.602 1 98.31 80 TYR A C 1
ATOM 627 O O . TYR A 1 80 ? -32.344 3.539 -13.164 1 98.31 80 TYR A O 1
ATOM 635 N N . GLN A 1 81 ? -30.109 3.525 -13.086 1 98.12 81 GLN A N 1
ATOM 636 C CA . GLN A 1 81 ? -29.844 4.211 -14.344 1 98.12 81 GLN A CA 1
ATOM 637 C C . GLN A 1 81 ? -28.734 3.512 -15.125 1 98.12 81 GLN A C 1
ATOM 639 O O . GLN A 1 81 ? -27.641 4.051 -15.273 1 98.12 81 GLN A O 1
ATOM 644 N N . PRO A 1 82 ? -29.109 2.275 -15.664 1 97.75 82 PRO A N 1
ATOM 645 C CA . PRO A 1 82 ? -28.109 1.458 -16.344 1 97.75 82 PRO A CA 1
ATOM 646 C C . PRO A 1 82 ? -27.344 2.227 -17.422 1 97.75 82 PRO A C 1
ATOM 648 O O . PRO A 1 82 ? -26.141 2.02 -17.609 1 97.75 82 PRO A O 1
ATOM 651 N N . ASP A 1 83 ? -27.953 3.182 -18.094 1 97.31 83 ASP A N 1
ATOM 652 C CA . ASP A 1 83 ? -27.297 3.969 -19.125 1 97.31 83 ASP A CA 1
ATOM 653 C C . ASP A 1 83 ? -26.156 4.793 -18.547 1 97.31 83 ASP A C 1
ATOM 655 O O . ASP A 1 83 ? -25.172 5.074 -19.234 1 97.31 83 ASP A O 1
ATOM 659 N N . GLY A 1 84 ? -26.359 5.172 -17.297 1 97.19 84 GLY A N 1
ATOM 660 C CA . GLY A 1 84 ? -25.312 5.887 -16.594 1 97.19 84 GLY A CA 1
ATOM 661 C C . GLY A 1 84 ? -24.391 4.977 -15.797 1 97.19 84 GLY A C 1
ATOM 662 O O . GLY A 1 84 ? -23.484 5.445 -15.109 1 97.19 84 GLY A O 1
ATOM 663 N N . GLY A 1 85 ? -24.625 3.697 -15.836 1 98.44 85 GLY A N 1
ATOM 664 C CA . GLY A 1 85 ? -23.766 2.711 -15.195 1 98.44 85 GLY A CA 1
ATOM 665 C C . GLY A 1 85 ? -24.234 2.342 -13.797 1 98.44 85 GLY A C 1
ATOM 666 O O . GLY A 1 85 ? -23.562 1.567 -13.102 1 98.44 85 GLY A O 1
ATOM 667 N N . HIS A 1 86 ? -25.328 2.914 -13.32 1 98.69 86 HIS A N 1
ATOM 668 C CA . HIS A 1 86 ? -25.828 2.684 -11.969 1 98.69 86 HIS A CA 1
ATOM 669 C C . HIS A 1 86 ? -26.938 1.633 -11.953 1 98.69 86 HIS A C 1
ATOM 671 O O . HIS A 1 86 ? -27.875 1.7 -12.75 1 98.69 86 HIS A O 1
ATOM 677 N N . ARG A 1 87 ? -26.828 0.65 -11.031 1 98.75 87 ARG A N 1
ATOM 678 C CA . ARG A 1 87 ? -27.766 -0.47 -11 1 98.75 87 ARG A CA 1
ATOM 679 C C . ARG A 1 87 ? -28.219 -0.771 -9.578 1 98.75 87 ARG A C 1
ATOM 681 O O . ARG A 1 87 ? -28.344 -1.936 -9.195 1 98.75 87 ARG A O 1
ATOM 688 N N . PHE A 1 88 ? -28.438 0.252 -8.828 1 98.81 88 PHE A N 1
ATOM 689 C CA . PHE A 1 88 ? -28.938 0.106 -7.461 1 98.81 88 PHE A CA 1
ATOM 690 C C . PHE A 1 88 ? -30.359 -0.435 -7.453 1 98.81 88 PHE A C 1
ATOM 692 O O . PHE A 1 88 ? -31.203 0.014 -8.227 1 98.81 88 PHE A O 1
ATOM 699 N N . ASN A 1 89 ? -30.688 -1.408 -6.605 1 98.88 89 ASN A N 1
ATOM 700 C CA . ASN A 1 89 ? -32 -1.995 -6.383 1 98.88 89 ASN A CA 1
ATOM 701 C C . ASN A 1 89 ? -32.125 -2.529 -4.961 1 98.88 89 ASN A C 1
ATOM 703 O O . ASN A 1 89 ? -31.719 -3.652 -4.672 1 98.88 89 ASN A O 1
ATOM 707 N N . PRO A 1 90 ? -32.781 -1.749 -4.062 1 98.62 90 PRO A N 1
ATOM 708 C CA . PRO A 1 90 ? -32.844 -2.111 -2.645 1 98.62 90 PRO A CA 1
ATOM 709 C C . PRO A 1 90 ? -33.688 -3.363 -2.393 1 98.62 90 PRO A C 1
ATOM 711 O O . PRO A 1 90 ? -33.688 -3.881 -1.273 1 98.62 90 PRO A O 1
ATOM 714 N N . ASN A 1 91 ? -34.344 -3.881 -3.438 1 98.69 91 ASN A N 1
ATOM 715 C CA . ASN A 1 91 ? -35.094 -5.133 -3.297 1 98.69 91 ASN A CA 1
ATOM 716 C C . ASN A 1 91 ? -34.156 -6.336 -3.32 1 98.69 91 ASN A C 1
ATOM 718 O O . ASN A 1 91 ? -34.562 -7.461 -3.047 1 98.69 91 ASN A O 1
ATOM 722 N N . LYS A 1 92 ? -32.906 -6.121 -3.605 1 98.88 92 LYS A N 1
ATOM 723 C CA . LYS A 1 92 ? -31.922 -7.188 -3.672 1 98.88 92 LYS A CA 1
ATOM 724 C C . LYS A 1 92 ? -31.062 -7.227 -2.404 1 98.88 92 LYS A C 1
ATOM 726 O O . LYS A 1 92 ? -30.531 -6.199 -1.975 1 98.88 92 LYS A O 1
ATOM 731 N N . LEU A 1 93 ? -31.031 -8.391 -1.769 1 98.81 93 LEU A N 1
ATOM 732 C CA . LEU A 1 93 ? -30.078 -8.609 -0.679 1 98.81 93 LEU A CA 1
ATOM 733 C C . LEU A 1 93 ? -28.672 -8.859 -1.22 1 98.81 93 LEU A C 1
ATOM 735 O O . LEU A 1 93 ? -28.484 -9.734 -2.061 1 98.81 93 LEU A O 1
ATOM 739 N N . LEU A 1 94 ? -27.766 -8.07 -0.722 1 98.88 94 LEU A N 1
ATOM 740 C CA . LEU A 1 94 ? -26.422 -8.086 -1.285 1 98.88 94 LEU A CA 1
ATOM 741 C C . LEU A 1 94 ? -25.406 -8.617 -0.27 1 98.88 94 LEU A C 1
ATOM 743 O O . LEU A 1 94 ? -25.5 -8.312 0.921 1 98.88 94 LEU A O 1
ATOM 747 N N . LEU A 1 95 ? -24.453 -9.352 -0.76 1 98.81 95 LEU A N 1
ATOM 748 C CA . LEU A 1 95 ? -23.328 -9.812 0.052 1 98.81 95 LEU A CA 1
ATOM 749 C C . LEU A 1 95 ? -22.344 -8.688 0.299 1 98.81 95 LEU A C 1
ATOM 751 O O . LEU A 1 95 ? -22.062 -7.891 -0.602 1 98.81 95 LEU A O 1
ATOM 755 N N . ASP A 1 96 ? -21.844 -8.648 1.55 1 98.81 96 ASP A N 1
ATOM 756 C CA . ASP A 1 96 ? -20.75 -7.746 1.908 1 98.81 96 ASP A CA 1
ATOM 757 C C . ASP A 1 96 ? -19.469 -8.133 1.184 1 98.81 96 ASP A C 1
ATOM 759 O O . ASP A 1 96 ? -18.969 -9.25 1.337 1 98.81 96 ASP A O 1
ATOM 763 N N . PRO A 1 97 ? -18.891 -7.18 0.398 1 98.69 97 PRO A N 1
ATOM 764 C CA . PRO A 1 97 ? -17.625 -7.492 -0.271 1 98.69 97 PRO A CA 1
ATOM 765 C C . PRO A 1 97 ? -16.562 -7.996 0.695 1 98.69 97 PRO A C 1
ATOM 767 O O . PRO A 1 97 ? -15.68 -8.766 0.299 1 98.69 97 PRO A O 1
ATOM 770 N N . TYR A 1 98 ? -16.625 -7.605 1.994 1 98.62 98 TYR A N 1
ATOM 771 C CA . TYR A 1 98 ? -15.602 -7.91 2.984 1 98.62 98 TYR A CA 1
ATOM 772 C C . TYR A 1 98 ? -16.047 -9.047 3.9 1 98.62 98 TYR A C 1
ATOM 774 O O . TYR A 1 98 ? -15.414 -9.305 4.926 1 98.62 98 TYR A O 1
ATOM 782 N N . ALA A 1 99 ? -17.172 -9.695 3.613 1 98.38 99 ALA A N 1
ATOM 783 C CA . ALA A 1 99 ? -17.609 -10.781 4.477 1 98.38 99 ALA A CA 1
ATOM 784 C C . ALA A 1 99 ? -16.562 -11.891 4.555 1 98.38 99 ALA A C 1
ATOM 786 O O . ALA A 1 99 ? -16.062 -12.352 3.529 1 98.38 99 ALA A O 1
ATOM 787 N N . ARG A 1 100 ? -16.297 -12.336 5.695 1 97.38 100 ARG A N 1
ATOM 788 C CA . ARG A 1 100 ? -15.242 -13.328 5.895 1 97.38 100 ARG A CA 1
ATOM 789 C C . ARG A 1 100 ? -15.812 -14.742 5.93 1 97.38 100 ARG A C 1
ATOM 791 O O . ARG A 1 100 ? -15.07 -15.719 5.98 1 97.38 100 ARG A O 1
ATOM 798 N N . ALA A 1 101 ? -17.109 -14.797 5.875 1 97.25 101 ALA A N 1
ATOM 799 C CA . ALA A 1 101 ? -17.797 -16.094 5.793 1 97.25 101 ALA A CA 1
ATOM 800 C C . ALA A 1 101 ? -19.188 -15.93 5.168 1 97.25 101 ALA A C 1
ATOM 802 O O . ALA A 1 101 ? -19.812 -14.883 5.316 1 97.25 101 ALA A O 1
ATOM 803 N N . HIS A 1 102 ? -19.609 -16.906 4.484 1 96.81 102 HIS A N 1
ATOM 804 C CA . HIS A 1 102 ? -20.953 -17.016 3.934 1 96.81 102 HIS A CA 1
ATOM 805 C C . HIS A 1 102 ? -21.641 -18.281 4.422 1 96.81 102 HIS A C 1
ATOM 807 O O . HIS A 1 102 ? -20.984 -19.266 4.746 1 96.81 102 HIS A O 1
ATOM 813 N N . VAL A 1 103 ? -22.938 -18.203 4.477 1 94.94 103 VAL A N 1
ATOM 814 C CA . VAL A 1 103 ? -23.719 -19.375 4.809 1 94.94 103 VAL A CA 1
ATOM 815 C C . VAL A 1 103 ? -24.859 -19.531 3.803 1 94.94 103 VAL A C 1
ATOM 817 O O . VAL A 1 103 ? -25.469 -18.547 3.375 1 94.94 103 VAL A O 1
ATOM 820 N N . GLY A 1 104 ? -25.047 -20.734 3.418 1 92.69 104 GLY A N 1
ATOM 821 C CA . GLY A 1 104 ? -26.078 -21.016 2.416 1 92.69 104 GLY A CA 1
ATOM 822 C C . GLY A 1 104 ? -25.547 -20.938 0.995 1 92.69 104 GLY A C 1
ATOM 823 O O . GLY A 1 104 ? -24.359 -20.688 0.779 1 92.69 104 GLY A O 1
ATOM 824 N N . SER A 1 105 ? -26.422 -21.281 -0.018 1 92.12 105 SER A N 1
ATOM 825 C CA . SER A 1 105 ? -26.062 -21.25 -1.432 1 92.12 105 SER A CA 1
ATOM 826 C C . SER A 1 105 ? -27.047 -20.391 -2.23 1 92.12 105 SER A C 1
ATOM 828 O O . SER A 1 105 ? -28.188 -20.203 -1.817 1 92.12 105 SER A O 1
ATOM 830 N N . LEU A 1 106 ? -26.562 -19.891 -3.27 1 97 106 LEU A N 1
ATOM 831 C CA . LEU A 1 106 ? -27.438 -19.156 -4.18 1 97 106 LEU A CA 1
ATOM 832 C C . LEU A 1 106 ? -28.484 -20.094 -4.793 1 97 106 LEU A C 1
ATOM 834 O O . LEU A 1 106 ? -28.141 -21.156 -5.301 1 97 106 LEU A O 1
ATOM 838 N N . ILE A 1 107 ? -29.703 -19.766 -4.668 1 97 107 ILE A N 1
ATOM 839 C CA . ILE A 1 107 ? -30.781 -20.422 -5.379 1 97 107 ILE A CA 1
ATOM 840 C C . ILE A 1 107 ? -31.203 -19.578 -6.586 1 97 107 ILE A C 1
ATOM 842 O O . ILE A 1 107 ? -31.734 -18.484 -6.426 1 97 107 ILE A O 1
ATOM 846 N N . TRP A 1 108 ? -30.969 -20.094 -7.691 1 97.5 108 TRP A N 1
ATOM 847 C CA . TRP A 1 108 ? -31.266 -19.328 -8.898 1 97.5 108 TRP A CA 1
ATOM 848 C C . TRP A 1 108 ? -32.781 -19.078 -9.016 1 97.5 108 TRP A C 1
ATOM 850 O O . TRP A 1 108 ? -33.562 -20 -8.906 1 97.5 108 TRP A O 1
ATOM 860 N N . ASN A 1 109 ? -33.062 -17.906 -9.125 1 97.69 109 ASN A N 1
ATOM 861 C CA . ASN A 1 109 ? -34.406 -17.359 -9.258 1 97.69 109 ASN A CA 1
ATOM 862 C C . ASN A 1 109 ? -34.375 -16.016 -9.969 1 97.69 109 ASN A C 1
ATOM 864 O O . ASN A 1 109 ? -33.438 -15.234 -9.812 1 97.69 109 ASN A O 1
ATOM 868 N N . PRO A 1 110 ? -35.406 -15.75 -10.797 1 97.62 110 PRO A N 1
ATOM 869 C CA . PRO A 1 110 ? -35.438 -14.445 -11.453 1 97.62 110 PRO A CA 1
ATOM 870 C C . PRO A 1 110 ? -35.25 -13.281 -10.477 1 97.62 110 PRO A C 1
ATOM 872 O O . PRO A 1 110 ? -34.75 -12.227 -10.844 1 97.62 110 PRO A O 1
ATOM 875 N N . ALA A 1 111 ? -35.562 -13.477 -9.242 1 98.31 111 ALA A N 1
ATOM 876 C CA . ALA A 1 111 ? -35.531 -12.422 -8.227 1 98.31 111 ALA A CA 1
ATOM 877 C C . ALA A 1 111 ? -34.094 -12.008 -7.898 1 98.31 111 ALA A C 1
ATOM 879 O O . ALA A 1 111 ? -33.875 -10.961 -7.281 1 98.31 111 ALA A O 1
ATOM 880 N N . VAL A 1 112 ? -33.125 -12.773 -8.234 1 98.5 112 VAL A N 1
ATOM 881 C CA . VAL A 1 112 ? -31.75 -12.422 -7.867 1 98.5 112 VAL A CA 1
ATOM 882 C C . VAL A 1 112 ? -31.172 -11.453 -8.898 1 98.5 112 VAL A C 1
ATOM 884 O O . VAL A 1 112 ? -30.047 -10.992 -8.75 1 98.5 112 VAL A O 1
ATOM 887 N N . PHE A 1 113 ? -31.922 -11.148 -9.938 1 98.38 113 PHE A N 1
ATOM 888 C CA . PHE A 1 113 ? -31.531 -10.148 -10.922 1 98.38 113 PHE A CA 1
ATOM 889 C C . PHE A 1 113 ? -32.125 -8.789 -10.57 1 98.38 113 PHE A C 1
ATOM 891 O O . PHE A 1 113 ? -33.25 -8.695 -10.078 1 98.38 113 PHE A O 1
ATOM 898 N N . GLY A 1 114 ? -31.312 -7.734 -10.812 1 98.31 114 GLY A N 1
ATOM 899 C CA . GLY A 1 114 ? -31.766 -6.387 -10.508 1 98.31 114 GLY A CA 1
ATOM 900 C C . GLY A 1 114 ? -32.875 -5.902 -11.438 1 98.31 114 GLY A C 1
ATOM 901 O O . GLY A 1 114 ? -33.562 -4.926 -11.141 1 98.31 114 GLY A O 1
ATOM 902 N N . TYR A 1 115 ? -33.062 -6.52 -12.547 1 97.94 115 TYR A N 1
ATOM 903 C CA . TYR A 1 115 ? -34.062 -6.234 -13.547 1 97.94 115 TYR A CA 1
ATOM 904 C C . TYR A 1 115 ? -35 -7.422 -13.727 1 97.94 115 TYR A C 1
ATOM 906 O O . TYR A 1 115 ? -34.781 -8.492 -13.164 1 97.94 115 TYR A O 1
ATOM 914 N N . ARG A 1 116 ? -36.094 -7.215 -14.422 1 97.94 116 ARG A N 1
ATOM 915 C CA . ARG A 1 116 ? -37 -8.32 -14.727 1 97.94 116 ARG A CA 1
ATOM 916 C C . ARG A 1 116 ? -36.438 -9.219 -15.812 1 97.94 116 ARG A C 1
ATOM 918 O O . ARG A 1 116 ? -36.688 -9.008 -17 1 97.94 116 ARG A O 1
ATOM 925 N N . MET A 1 117 ? -35.812 -10.188 -15.344 1 95.56 117 MET A N 1
ATOM 926 C CA . MET A 1 117 ? -35.062 -11.07 -16.219 1 95.56 117 MET A CA 1
ATOM 927 C C . MET A 1 117 ? -35.938 -11.633 -17.344 1 95.56 117 MET A C 1
ATOM 929 O O . MET A 1 117 ? -35.469 -11.773 -18.469 1 95.56 117 MET A O 1
ATOM 933 N N . GLU A 1 118 ? -37.156 -11.914 -17.047 1 94.81 118 GLU A N 1
ATOM 934 C CA . GLU A 1 118 ? -38.094 -12.523 -17.969 1 94.81 118 GLU A CA 1
ATOM 935 C C . GLU A 1 118 ? -38.375 -11.609 -19.156 1 94.81 118 GLU A C 1
ATOM 937 O O . GLU A 1 118 ? -38.812 -12.07 -20.219 1 94.81 118 GLU A O 1
ATOM 942 N N . SER A 1 119 ? -38.094 -10.367 -18.922 1 95.19 119 SER A N 1
ATOM 943 C CA . SER A 1 119 ? -38.344 -9.414 -20 1 95.19 119 SER A CA 1
ATOM 944 C C . SER A 1 119 ? -37.188 -9.391 -20.984 1 95.19 119 SER A C 1
ATOM 946 O O . SER A 1 119 ? -37.344 -8.938 -22.125 1 95.19 119 SER A O 1
ATOM 948 N N . GLY A 1 120 ? -36.062 -9.805 -20.562 1 91.75 120 GLY A N 1
ATOM 949 C CA . GLY A 1 120 ? -34.844 -9.75 -21.375 1 91.75 120 GLY A CA 1
ATOM 950 C C . GLY A 1 120 ? -34.25 -8.359 -21.484 1 91.75 120 GLY A C 1
ATOM 951 O O . GLY A 1 120 ? -33.25 -8.156 -22.141 1 91.75 120 GLY A O 1
ATOM 952 N N . ASP A 1 121 ? -34.875 -7.406 -20.828 1 96 121 ASP A N 1
ATOM 953 C CA . ASP A 1 121 ? -34.469 -6.004 -20.875 1 96 121 ASP A CA 1
ATOM 954 C C . ASP A 1 121 ? -33.875 -5.551 -19.547 1 96 121 ASP A C 1
ATOM 956 O O . ASP A 1 121 ? -34.625 -5.262 -18.609 1 96 121 ASP A O 1
ATOM 960 N N . ASP A 1 122 ? -32.562 -5.41 -19.484 1 95.94 122 ASP A N 1
ATOM 961 C CA . ASP A 1 122 ? -31.875 -5.078 -18.234 1 95.94 122 ASP A CA 1
ATOM 962 C C . ASP A 1 122 ? -32.156 -3.635 -17.828 1 95.94 122 ASP A C 1
ATOM 964 O O . ASP A 1 122 ? -31.641 -3.16 -16.812 1 95.94 122 ASP A O 1
ATOM 968 N N . LEU A 1 123 ? -32.969 -2.895 -18.641 1 96.81 123 LEU A N 1
ATOM 969 C CA . LEU A 1 123 ? -33.375 -1.539 -18.297 1 96.81 123 LEU A CA 1
ATOM 970 C C . LEU A 1 123 ? -34.594 -1.556 -17.406 1 96.81 123 LEU A C 1
ATOM 972 O O . LEU A 1 123 ? -34.969 -0.535 -16.812 1 96.81 123 LEU A O 1
ATOM 976 N N . THR A 1 124 ? -35.25 -2.709 -17.312 1 97.62 124 THR A N 1
ATOM 977 C CA . THR A 1 124 ? -36.406 -2.84 -16.422 1 97.62 124 THR A CA 1
ATOM 978 C C . THR A 1 124 ? -35.938 -2.924 -14.961 1 97.62 124 THR A C 1
ATOM 980 O O . THR A 1 124 ? -34.75 -3.033 -14.695 1 97.62 124 THR A O 1
ATOM 983 N N . PHE A 1 125 ? -36.812 -2.748 -14.07 1 98.19 125 PHE A N 1
ATOM 984 C CA . PHE A 1 125 ? -36.562 -2.744 -12.641 1 98.19 125 PHE A CA 1
ATOM 985 C C . PHE A 1 125 ? -37.375 -3.826 -11.938 1 98.19 125 PHE A C 1
ATOM 987 O O . PHE A 1 125 ? -38.594 -3.865 -12.062 1 98.19 125 PHE A O 1
ATOM 994 N N . ASP A 1 126 ? -36.719 -4.719 -11.242 1 98.5 126 ASP A N 1
ATOM 995 C CA . ASP A 1 126 ? -37.406 -5.82 -10.586 1 98.5 126 ASP A CA 1
ATOM 996 C C . ASP A 1 126 ? -37.688 -5.492 -9.117 1 98.5 126 ASP A C 1
ATOM 998 O O . ASP A 1 126 ? -36.781 -5.215 -8.352 1 98.5 126 ASP A O 1
ATOM 1002 N N . GLU A 1 127 ? -38.875 -5.621 -8.641 1 98.31 127 GLU A N 1
ATOM 1003 C CA . GLU A 1 127 ? -39.281 -5.223 -7.293 1 98.31 127 GLU A CA 1
ATOM 1004 C C . GLU A 1 127 ? -39.344 -6.426 -6.355 1 98.31 127 GLU A C 1
ATOM 1006 O O . GLU A 1 127 ? -39.594 -6.273 -5.16 1 98.31 127 GLU A O 1
ATOM 1011 N N . ARG A 1 128 ? -39.094 -7.562 -6.82 1 97.69 128 ARG A N 1
ATOM 1012 C CA . ARG A 1 128 ? -39.156 -8.766 -5.992 1 97.69 128 ARG A CA 1
ATOM 1013 C C . ARG A 1 128 ? -37.969 -8.844 -5.047 1 97.69 128 ARG A C 1
ATOM 1015 O O . ARG A 1 128 ? -36.844 -8.516 -5.43 1 97.69 128 ARG A O 1
ATOM 1022 N N . ASP A 1 129 ? -38.188 -9.406 -3.895 1 98.44 129 ASP A N 1
ATOM 1023 C CA . ASP A 1 129 ? -37.156 -9.578 -2.873 1 98.44 129 ASP A CA 1
ATOM 1024 C C . ASP A 1 129 ? -36.25 -10.773 -3.182 1 98.44 129 ASP A C 1
ATOM 1026 O O . ASP A 1 129 ? -36.75 -11.883 -3.412 1 98.44 129 ASP A O 1
ATOM 1030 N N . SER A 1 130 ? -34.969 -10.57 -3.146 1 98.56 130 SER A N 1
ATOM 1031 C CA . SER A 1 130 ? -34.062 -11.664 -3.482 1 98.56 130 SER A CA 1
ATOM 1032 C C . SER A 1 130 ? -33.594 -12.406 -2.234 1 98.56 130 SER A C 1
ATOM 1034 O O . SER A 1 130 ? -33 -13.477 -2.328 1 98.56 130 SER A O 1
ATOM 1036 N N . ALA A 1 131 ? -33.875 -11.984 -1.05 1 98.44 131 ALA A N 1
ATOM 1037 C CA . ALA A 1 131 ? -33.312 -12.469 0.212 1 98.44 131 ALA A CA 1
ATOM 1038 C C . ALA A 1 131 ? -33.531 -13.977 0.36 1 98.44 131 ALA A C 1
ATOM 1040 O O . ALA A 1 131 ? -32.594 -14.688 0.787 1 98.44 131 ALA A O 1
ATOM 1041 N N . PRO A 1 132 ? -34.719 -14.516 0.005 1 97.75 132 PRO A N 1
ATOM 1042 C CA . PRO A 1 132 ? -34.906 -15.953 0.212 1 97.75 132 PRO A CA 1
ATOM 1043 C C . PRO A 1 132 ? -33.969 -16.812 -0.646 1 97.75 132 PRO A C 1
ATOM 1045 O O . PRO A 1 132 ? -33.812 -18 -0.373 1 97.75 132 PRO A O 1
ATOM 1048 N N . PHE A 1 133 ? -33.406 -16.234 -1.657 1 98.12 133 PHE A N 1
ATOM 1049 C CA . PHE A 1 133 ? -32.656 -17 -2.629 1 98.12 133 PHE A CA 1
ATOM 1050 C C . PHE A 1 133 ? -31.156 -16.734 -2.488 1 98.12 133 PHE A C 1
ATOM 1052 O O . PHE A 1 133 ? -30.344 -17.312 -3.215 1 98.12 133 PHE A O 1
ATOM 1059 N N . MET A 1 134 ? -30.781 -15.867 -1.592 1 98.25 134 MET A N 1
ATOM 1060 C CA . MET A 1 134 ? -29.391 -15.422 -1.432 1 98.25 134 MET A CA 1
ATOM 1061 C C . MET A 1 134 ? -28.75 -16.094 -0.228 1 98.25 134 MET A C 1
ATOM 1063 O O . MET A 1 134 ? -29.391 -16.281 0.808 1 98.25 134 MET A O 1
ATOM 1067 N N . PRO A 1 135 ? -27.453 -16.516 -0.37 1 97.25 135 PRO A N 1
ATOM 1068 C CA . PRO A 1 135 ? -26.703 -16.781 0.865 1 97.25 135 PRO A CA 1
ATOM 1069 C C . PRO A 1 135 ? -26.578 -15.539 1.746 1 97.25 135 PRO A C 1
ATOM 1071 O O . PRO A 1 135 ? -26.875 -14.43 1.304 1 97.25 135 PRO A O 1
ATOM 1074 N N . LYS A 1 136 ? -26.25 -15.781 3.039 1 98 136 LYS A N 1
ATOM 1075 C CA . LYS A 1 136 ? -26.062 -14.664 3.963 1 98 136 LYS A CA 1
ATOM 1076 C C . LYS A 1 136 ? -24.609 -14.539 4.383 1 98 136 LYS A C 1
ATOM 1078 O O . LYS A 1 136 ? -23.844 -15.516 4.332 1 98 136 LYS A O 1
ATOM 1083 N N . CYS A 1 137 ? -24.141 -13.336 4.707 1 98.25 137 CYS A N 1
ATOM 1084 C CA . CYS A 1 137 ? -22.844 -13.109 5.348 1 98.25 137 CYS A CA 1
ATOM 1085 C C . CYS A 1 137 ? -22.891 -13.484 6.824 1 98.25 137 CYS A C 1
ATOM 1087 O O . CYS A 1 137 ? -23.969 -13.531 7.418 1 98.25 137 CYS A O 1
ATOM 1089 N N . VAL A 1 138 ? -21.781 -13.711 7.406 1 97.56 138 VAL A N 1
ATOM 1090 C CA . VAL A 1 138 ? -21.719 -14.086 8.812 1 97.56 138 VAL A CA 1
ATOM 1091 C C . VAL A 1 138 ? -20.703 -13.203 9.539 1 97.56 138 VAL A C 1
ATOM 1093 O O . VAL A 1 138 ? -19.594 -12.977 9.039 1 97.56 138 VAL A O 1
ATOM 1096 N N . VAL A 1 139 ? -21.078 -12.594 10.648 1 97.56 139 VAL A N 1
ATOM 1097 C CA . VAL A 1 139 ? -20.109 -11.961 11.531 1 97.56 139 VAL A CA 1
ATOM 1098 C C . VAL A 1 139 ? -19.219 -13.023 12.172 1 97.56 139 VAL A C 1
ATOM 1100 O O . VAL A 1 139 ? -19.719 -13.992 12.742 1 97.56 139 VAL A O 1
ATOM 1103 N N . VAL A 1 140 ? -17.938 -12.836 12.055 1 95.81 140 VAL A N 1
ATOM 1104 C CA . VAL A 1 140 ? -17.047 -13.906 12.508 1 95.81 140 VAL A CA 1
ATOM 1105 C C . VAL A 1 140 ? -16.141 -13.398 13.625 1 95.81 140 VAL A C 1
ATOM 1107 O O . VAL A 1 140 ? -15.953 -12.188 13.766 1 95.81 140 VAL A O 1
ATOM 1110 N N . ASP A 1 141 ? -15.719 -14.336 14.445 1 89.56 141 ASP A N 1
ATOM 1111 C CA . ASP A 1 141 ? -14.57 -14.141 15.328 1 89.56 141 ASP A CA 1
ATOM 1112 C C . ASP A 1 141 ? -13.273 -14.562 14.648 1 89.56 141 ASP A C 1
ATOM 1114 O O . ASP A 1 141 ? -13.078 -15.742 14.352 1 89.56 141 ASP A O 1
ATOM 1118 N N . PRO A 1 142 ? -12.391 -13.625 14.445 1 80.56 142 PRO A N 1
ATOM 1119 C CA . PRO A 1 142 ? -11.203 -13.961 13.656 1 80.56 142 PRO A CA 1
ATOM 1120 C C . PRO A 1 142 ? -10.156 -14.727 14.453 1 80.56 142 PRO A C 1
ATOM 1122 O O . PRO A 1 142 ? -9.188 -15.234 13.891 1 80.56 142 PRO A O 1
ATOM 1125 N N . ASN A 1 143 ? -10.281 -14.945 15.734 1 87 143 ASN A N 1
ATOM 1126 C CA . ASN A 1 143 ? -9.242 -15.531 16.578 1 87 143 ASN A CA 1
ATOM 1127 C C . ASN A 1 143 ? -9.078 -17.031 16.312 1 87 143 ASN A C 1
ATOM 1129 O O . ASN A 1 143 ? -10.062 -17.734 16.062 1 87 143 ASN A O 1
ATOM 1133 N N . PHE A 1 144 ? -7.914 -17.453 16.172 1 93.44 144 PHE A N 1
ATOM 1134 C CA . PHE A 1 144 ? -7.531 -18.844 15.961 1 93.44 144 PHE A CA 1
ATOM 1135 C C . PHE A 1 144 ? -6.168 -19.125 16.578 1 93.44 144 PHE A C 1
ATOM 1137 O O . PHE A 1 144 ? -5.262 -18.297 16.516 1 93.44 144 PHE A O 1
ATOM 1144 N N . ASP A 1 145 ? -6.055 -20.266 17.25 1 93.06 145 ASP A N 1
ATOM 1145 C CA . ASP A 1 145 ? -4.781 -20.688 17.844 1 93.06 145 ASP A CA 1
ATOM 1146 C C . ASP A 1 145 ? -3.928 -21.438 16.828 1 93.06 145 ASP A C 1
ATOM 1148 O O . ASP A 1 145 ? -4.164 -22.625 16.578 1 93.06 145 ASP A O 1
ATOM 1152 N N . TRP A 1 146 ? -2.947 -20.797 16.344 1 95.31 146 TRP A N 1
ATOM 1153 C CA . TRP A 1 146 ? -2.053 -21.375 15.352 1 95.31 146 TRP A CA 1
ATOM 1154 C C . TRP A 1 146 ? -0.988 -22.25 16.016 1 95.31 146 TRP A C 1
ATOM 1156 O O . TRP A 1 146 ? 0.2 -21.922 15.977 1 95.31 146 TRP A O 1
ATOM 1166 N N . THR A 1 147 ? -1.321 -23.375 16.469 1 90.75 147 THR A N 1
ATOM 1167 C CA . THR A 1 147 ? -0.507 -24.219 17.328 1 90.75 147 THR A CA 1
ATOM 1168 C C . THR A 1 147 ? 0.697 -24.766 16.578 1 90.75 147 THR A C 1
ATOM 1170 O O . THR A 1 147 ? 1.756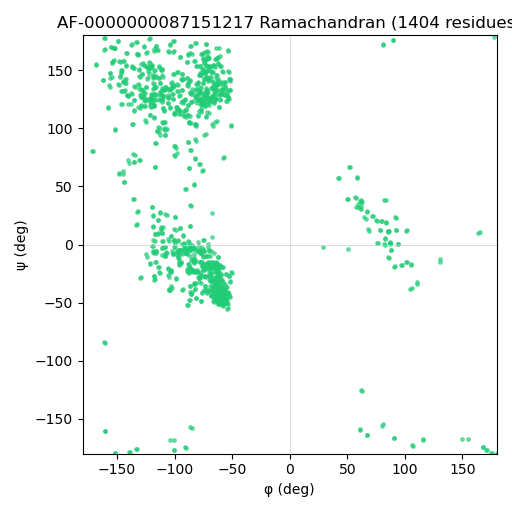 -25 17.172 1 90.75 147 THR A O 1
ATOM 1173 N N . GLN A 1 148 ? 0.604 -25.016 15.258 1 90.62 148 GLN A N 1
ATOM 1174 C CA . GLN A 1 148 ? 1.686 -25.656 14.516 1 90.62 148 GLN A CA 1
ATOM 1175 C C . GLN A 1 148 ? 2.51 -24.625 13.75 1 90.62 148 GLN A C 1
ATOM 1177 O O . GLN A 1 148 ? 3.479 -24.969 13.07 1 90.62 148 GLN A O 1
ATOM 1182 N N . GLU A 1 149 ? 2.211 -23.438 13.914 1 90.12 149 GLU A N 1
ATOM 1183 C CA . GLU A 1 149 ? 2.797 -22.359 13.117 1 90.12 149 GLU A CA 1
ATOM 1184 C C . GLU A 1 149 ? 4.293 -22.234 13.391 1 90.12 149 GLU A C 1
ATOM 1186 O O . GLU A 1 149 ? 5.055 -21.828 12.508 1 90.12 149 GLU A O 1
ATOM 1191 N N . PRO A 1 150 ? 4.727 -22.516 14.578 1 89.12 150 PRO A N 1
ATOM 1192 C CA . PRO A 1 150 ? 6.168 -22.422 14.812 1 89.12 150 PRO A CA 1
ATOM 1193 C C . PRO A 1 150 ? 6.977 -23.328 13.883 1 89.12 150 PRO A C 1
ATOM 1195 O O . PRO A 1 150 ? 8.172 -23.109 13.688 1 89.12 150 PRO A O 1
ATOM 1198 N N . GLN A 1 151 ? 6.344 -24.312 13.305 1 91 151 GLN A N 1
ATOM 1199 C CA . GLN A 1 151 ? 7.031 -25.234 12.406 1 91 151 GLN A CA 1
ATOM 1200 C C . GLN A 1 151 ? 6.988 -24.734 10.961 1 91 151 GLN A C 1
ATOM 1202 O O . GLN A 1 151 ? 7.582 -25.359 10.07 1 91 151 GLN A O 1
ATOM 1207 N N . ARG A 1 152 ? 6.301 -23.688 10.789 1 94.31 152 ARG A N 1
ATOM 1208 C CA . ARG A 1 152 ? 6.234 -23.094 9.453 1 94.31 152 ARG A CA 1
ATOM 1209 C C . ARG A 1 152 ? 7.633 -22.859 8.891 1 94.31 152 ARG A C 1
ATOM 1211 O O . ARG A 1 152 ? 8.5 -22.328 9.57 1 94.31 152 ARG A O 1
ATOM 1218 N N . GLN A 1 153 ? 7.863 -23.391 7.727 1 90.81 153 GLN A N 1
ATOM 1219 C CA . GLN A 1 153 ? 9.117 -23.203 7.008 1 90.81 153 GLN A CA 1
ATOM 1220 C C . GLN A 1 153 ? 8.891 -22.5 5.672 1 90.81 153 GLN A C 1
ATOM 1222 O O . GLN A 1 153 ? 7.949 -22.828 4.949 1 90.81 153 GLN A O 1
ATOM 1227 N N . GLU A 1 154 ? 9.719 -21.562 5.48 1 92.12 154 GLU A N 1
ATOM 1228 C CA . GLU A 1 154 ? 9.68 -20.922 4.176 1 92.12 154 GLU A CA 1
ATOM 1229 C C . GLU A 1 154 ? 10.625 -21.594 3.189 1 92.12 154 GLU A C 1
ATOM 1231 O O . GLU A 1 154 ? 11.789 -21.828 3.506 1 92.12 154 GLU A O 1
ATOM 1236 N N . ALA A 1 155 ? 10.07 -22 2.078 1 95.69 155 ALA A N 1
ATOM 1237 C CA . ALA A 1 155 ? 10.898 -22.547 1.015 1 95.69 155 ALA A CA 1
ATOM 1238 C C . ALA A 1 155 ? 11.461 -21.453 0.121 1 95.69 155 ALA A C 1
ATOM 1240 O O . ALA A 1 155 ? 10.711 -20.672 -0.459 1 95.69 155 ALA A O 1
ATOM 1241 N N . HIS A 1 156 ? 12.789 -21.438 0.036 1 95.06 156 HIS A N 1
ATOM 1242 C CA . HIS A 1 156 ? 13.375 -20.484 -0.908 1 95.06 156 HIS A CA 1
ATOM 1243 C C . HIS A 1 156 ? 12.898 -20.766 -2.33 1 95.06 156 HIS A C 1
ATOM 1245 O O . HIS A 1 156 ? 12.625 -21.906 -2.686 1 95.06 156 HIS A O 1
ATOM 1251 N N . TRP A 1 157 ? 12.867 -19.812 -3.141 1 95.69 157 TRP A N 1
ATOM 1252 C CA . TRP A 1 157 ? 12.367 -19.938 -4.504 1 95.69 157 TRP A CA 1
ATOM 1253 C C . TRP A 1 157 ? 13.117 -21.016 -5.27 1 95.69 157 TRP A C 1
ATOM 1255 O O . TRP A 1 157 ? 12.508 -21.781 -6.016 1 95.69 157 TRP A O 1
ATOM 1265 N N . ASP A 1 158 ? 14.391 -21.141 -5.117 1 94.38 158 ASP A N 1
ATOM 1266 C CA . ASP A 1 158 ? 15.172 -22.109 -5.883 1 94.38 158 ASP A CA 1
ATOM 1267 C C . ASP A 1 158 ? 14.867 -23.547 -5.441 1 94.38 158 ASP A C 1
ATOM 1269 O O . ASP A 1 158 ? 15.195 -24.5 -6.145 1 94.38 158 ASP A O 1
ATOM 1273 N N . GLU A 1 159 ? 14.242 -23.641 -4.297 1 97.31 159 GLU A N 1
ATOM 1274 C CA . GLU A 1 159 ? 13.883 -24.969 -3.779 1 97.31 159 GLU A CA 1
ATOM 1275 C C . GLU A 1 159 ? 12.406 -25.266 -4.016 1 97.31 159 GLU A C 1
ATOM 1277 O O . GLU A 1 159 ? 11.961 -26.391 -3.805 1 97.31 159 GLU A O 1
ATOM 1282 N N . THR A 1 160 ? 11.711 -24.281 -4.465 1 98.44 160 THR A N 1
ATOM 1283 C CA . THR A 1 160 ? 10.258 -24.375 -4.527 1 98.44 160 THR A CA 1
ATOM 1284 C C . THR A 1 160 ? 9.812 -25.312 -5.645 1 98.44 160 THR A C 1
ATOM 1286 O O . THR A 1 160 ? 10.281 -25.188 -6.777 1 98.44 160 THR A O 1
ATOM 1289 N N . ILE A 1 161 ? 9.031 -26.234 -5.352 1 98.75 161 ILE A N 1
ATOM 1290 C CA . ILE A 1 161 ? 8.281 -27.078 -6.273 1 98.75 161 ILE A CA 1
ATOM 1291 C C . ILE A 1 161 ? 6.785 -26.938 -5.992 1 98.75 161 ILE A C 1
ATOM 1293 O O . ILE A 1 161 ? 6.301 -27.406 -4.957 1 98.75 161 ILE A O 1
ATOM 1297 N N . VAL A 1 162 ? 6.07 -26.344 -6.902 1 98.81 162 VAL A N 1
ATOM 1298 C CA . VAL A 1 162 ? 4.648 -26.078 -6.727 1 98.81 162 VAL A CA 1
ATOM 1299 C C . VAL A 1 162 ? 3.836 -27.297 -7.148 1 98.81 162 VAL A C 1
ATOM 1301 O O . VAL A 1 162 ? 4.098 -27.891 -8.203 1 98.81 162 VAL A O 1
ATOM 1304 N N . TYR A 1 163 ? 2.947 -27.719 -6.297 1 98.88 163 TYR A N 1
ATOM 1305 C CA . TYR A 1 163 ? 1.97 -28.766 -6.594 1 98.88 163 TYR A CA 1
ATOM 1306 C C . TYR A 1 163 ? 0.568 -28.172 -6.711 1 98.88 163 TYR A C 1
ATOM 1308 O O . TYR A 1 163 ? -0.095 -27.922 -5.703 1 98.88 163 TYR A O 1
ATOM 1316 N N . GLU A 1 164 ? 0.116 -27.938 -7.961 1 98.88 164 GLU A N 1
ATOM 1317 C CA . GLU A 1 164 ? -1.227 -27.422 -8.195 1 98.88 164 GLU A CA 1
ATOM 1318 C C . GLU A 1 164 ? -2.283 -28.5 -8 1 98.88 164 GLU A C 1
ATOM 1320 O O . GLU A 1 164 ? -2.238 -29.547 -8.656 1 98.88 164 GLU A O 1
ATOM 1325 N N . THR A 1 165 ? -3.191 -28.203 -7.129 1 98.75 165 THR A N 1
ATOM 1326 C CA . THR A 1 165 ? -4.172 -29.25 -6.855 1 98.75 165 THR A CA 1
ATOM 1327 C C . THR A 1 165 ? -5.5 -28.641 -6.41 1 98.75 165 THR A C 1
ATOM 1329 O O . THR A 1 165 ? -5.625 -27.422 -6.305 1 98.75 165 THR A O 1
ATOM 1332 N N . HIS A 1 166 ? -6.52 -29.469 -6.352 1 98.62 166 HIS A N 1
ATOM 1333 C CA . HIS A 1 166 ? -7.875 -29.125 -5.941 1 98.62 166 HIS A CA 1
ATOM 1334 C C . HIS A 1 166 ? -8.219 -29.734 -4.594 1 98.62 166 HIS A C 1
ATOM 1336 O O . HIS A 1 166 ? -7.961 -30.922 -4.367 1 98.62 166 HIS A O 1
ATOM 1342 N N . VAL A 1 167 ? -8.789 -28.922 -3.697 1 98.62 167 VAL A N 1
ATOM 1343 C CA . VAL A 1 167 ? -9.109 -29.391 -2.354 1 98.62 167 VAL A CA 1
ATOM 1344 C C . VAL A 1 167 ? -9.961 -30.656 -2.434 1 98.62 167 VAL A C 1
ATOM 1346 O O . VAL A 1 167 ? -9.625 -31.672 -1.833 1 98.62 167 VAL A O 1
ATOM 1349 N N . LYS A 1 168 ? -11.016 -30.625 -3.189 1 98.44 168 LYS A N 1
ATOM 1350 C CA . LYS A 1 168 ? -11.977 -31.734 -3.266 1 98.44 168 LYS A CA 1
ATOM 1351 C C . LYS A 1 168 ? -11.438 -32.875 -4.125 1 98.44 168 LYS A C 1
ATOM 1353 O O . LYS A 1 168 ? -11.461 -34.031 -3.715 1 98.44 168 LYS A O 1
ATOM 1358 N N . GLY A 1 169 ? -10.953 -32.531 -5.266 1 98.31 169 GLY A N 1
ATOM 1359 C CA . GLY A 1 169 ? -10.5 -33.562 -6.203 1 98.31 169 GLY A CA 1
ATOM 1360 C C . GLY A 1 169 ? -9.414 -34.469 -5.633 1 98.31 169 GLY A C 1
ATOM 1361 O O . GLY A 1 169 ? -9.391 -35.656 -5.902 1 98.31 169 GLY A O 1
ATOM 1362 N N . PHE A 1 170 ? -8.523 -33.938 -4.875 1 98.62 170 PHE A N 1
ATOM 1363 C CA . PHE A 1 170 ? -7.395 -34.656 -4.293 1 98.62 170 PHE A CA 1
ATOM 1364 C C . PHE A 1 170 ? -7.879 -35.656 -3.258 1 98.62 170 PHE A C 1
ATOM 1366 O O . PHE A 1 170 ? -7.324 -36.75 -3.148 1 98.62 170 PHE A O 1
ATOM 1373 N N . THR A 1 171 ? -9 -35.375 -2.529 1 98.5 171 THR A N 1
ATOM 1374 C CA . THR A 1 171 ? -9.305 -36.125 -1.324 1 98.5 171 THR A CA 1
ATOM 1375 C C . THR A 1 171 ? -10.578 -36.938 -1.512 1 98.5 171 THR A C 1
ATOM 1377 O O . THR A 1 171 ? -10.805 -37.938 -0.789 1 98.5 171 THR A O 1
ATOM 1380 N N . LYS A 1 172 ? -11.391 -36.625 -2.432 1 98.44 172 LYS A N 1
ATOM 1381 C CA . LYS A 1 172 ? -12.766 -37.125 -2.518 1 98.44 172 LYS A CA 1
ATOM 1382 C C . LYS A 1 172 ? -12.805 -38.656 -2.592 1 98.44 172 LYS A C 1
ATOM 1384 O O . LYS A 1 172 ? -13.703 -39.281 -2.039 1 98.44 172 LYS A O 1
ATOM 1389 N N . ARG A 1 173 ? -11.836 -39.219 -3.291 1 97.81 173 ARG A N 1
ATOM 1390 C CA . ARG A 1 173 ? -11.867 -40.656 -3.488 1 97.81 173 ARG A CA 1
ATOM 1391 C C . ARG A 1 173 ? -10.727 -41.344 -2.74 1 97.81 173 ARG A C 1
ATOM 1393 O O . ARG A 1 173 ? -10.414 -42.5 -2.998 1 97.81 173 ARG A O 1
ATOM 1400 N N . HIS A 1 174 ? -10.109 -40.688 -1.897 1 97.81 174 HIS A N 1
ATOM 1401 C CA . HIS A 1 174 ? -8.969 -41.281 -1.19 1 97.81 174 HIS A CA 1
ATOM 1402 C C . HIS A 1 174 ? -9.43 -42.25 -0.126 1 97.81 174 HIS A C 1
ATOM 1404 O O . HIS A 1 174 ? -10.133 -41.875 0.816 1 97.81 174 HIS A O 1
ATOM 1410 N N . PRO A 1 175 ? -9.023 -43.438 -0.19 1 96.75 175 PRO A N 1
ATOM 1411 C CA . PRO A 1 175 ? -9.555 -44.469 0.717 1 96.75 175 PRO A CA 1
ATOM 1412 C C . PRO A 1 175 ? -9.055 -44.281 2.152 1 96.75 175 PRO A C 1
ATOM 1414 O O . PRO A 1 175 ? -9.695 -44.781 3.09 1 96.75 175 PRO A O 1
ATOM 1417 N N . GLY A 1 176 ? -7.965 -43.594 2.387 1 97.38 176 GLY A N 1
ATOM 1418 C CA . GLY A 1 176 ? -7.391 -43.438 3.711 1 97.38 176 GLY A CA 1
ATOM 1419 C C . GLY A 1 176 ? -7.957 -42.25 4.465 1 97.38 176 GLY A C 1
ATOM 1420 O O . GLY A 1 176 ? -7.637 -42.031 5.637 1 97.38 176 GLY A O 1
ATOM 1421 N N . ILE A 1 177 ? -8.773 -41.5 3.824 1 97.88 177 ILE A N 1
ATOM 1422 C CA . ILE A 1 177 ? -9.391 -40.344 4.465 1 97.88 177 ILE A CA 1
ATOM 1423 C C . ILE A 1 177 ? -10.812 -40.656 4.895 1 97.88 177 ILE A C 1
ATOM 1425 O O . ILE A 1 177 ? -11.555 -41.312 4.152 1 97.88 177 ILE A O 1
ATOM 1429 N N . ALA A 1 178 ? -11.148 -40.219 6.109 1 97.62 178 ALA A N 1
ATOM 1430 C CA . ALA A 1 178 ? -12.492 -40.5 6.625 1 97.62 178 ALA A CA 1
ATOM 1431 C C . ALA A 1 178 ? -13.555 -39.969 5.672 1 97.62 178 ALA A C 1
ATOM 1433 O O . ALA A 1 178 ? -13.406 -38.875 5.094 1 97.62 178 ALA A O 1
ATOM 1434 N N . GLU A 1 179 ? -14.578 -40.75 5.52 1 97.19 179 GLU A N 1
ATOM 1435 C CA . GLU A 1 179 ? -15.617 -40.438 4.547 1 97.19 179 GLU A CA 1
ATOM 1436 C C . GLU A 1 179 ? -16.156 -39 4.75 1 97.19 179 GLU A C 1
ATOM 1438 O O . GLU A 1 179 ? -16.359 -38.281 3.783 1 97.19 179 GLU A O 1
ATOM 1443 N N . ASN A 1 180 ? -16.344 -38.656 5.938 1 96.38 180 ASN A N 1
ATOM 1444 C CA . ASN A 1 180 ? -16.922 -37.375 6.23 1 96.38 180 ASN A CA 1
ATOM 1445 C C . ASN A 1 180 ? -15.945 -36.25 5.969 1 96.38 180 ASN A C 1
ATOM 1447 O O . ASN A 1 180 ? -16.328 -35.062 5.934 1 96.38 180 ASN A O 1
ATOM 1451 N N . GLN A 1 181 ? -14.742 -36.531 5.738 1 98 181 GLN A N 1
ATOM 1452 C CA . GLN A 1 181 ? -13.734 -35.5 5.508 1 98 181 GLN A CA 1
ATOM 1453 C C . GLN A 1 181 ? -13.32 -35.469 4.039 1 98 181 GLN A C 1
ATOM 1455 O O . GLN A 1 181 ? -12.602 -34.562 3.617 1 98 181 GLN A O 1
ATOM 1460 N N . ARG A 1 182 ? -13.766 -36.438 3.258 1 98.25 182 ARG A N 1
ATOM 1461 C CA . ARG A 1 182 ? -13.398 -36.469 1.847 1 98.25 182 ARG A CA 1
ATOM 1462 C C . ARG A 1 182 ? -13.977 -35.281 1.094 1 98.25 182 ARG A C 1
ATOM 1464 O O . ARG A 1 182 ? -15.125 -34.906 1.316 1 98.25 182 ARG A O 1
ATOM 1471 N N . GLY A 1 183 ? -13.133 -34.656 0.323 1 98.19 183 GLY A N 1
ATOM 1472 C CA . GLY A 1 183 ? -13.539 -33.531 -0.481 1 98.19 183 GLY A CA 1
ATOM 1473 C C . GLY A 1 183 ? -13.484 -32.219 0.279 1 98.19 183 GLY A C 1
ATOM 1474 O O . GLY A 1 183 ? -14.008 -31.203 -0.188 1 98.19 183 GLY A O 1
ATOM 1475 N N . THR A 1 184 ? -12.852 -32.219 1.479 1 98.56 184 THR A N 1
ATOM 1476 C CA . THR A 1 184 ? -12.953 -31.031 2.342 1 98.56 184 THR A CA 1
ATOM 1477 C C . THR A 1 184 ? -11.57 -30.547 2.752 1 98.56 184 THR A C 1
ATOM 1479 O O . THR A 1 184 ? -10.562 -31.188 2.455 1 98.56 184 THR A O 1
ATOM 1482 N N . TYR A 1 185 ? -11.516 -29.328 3.389 1 98.69 185 TYR A N 1
ATOM 1483 C CA . TYR A 1 185 ? -10.281 -28.797 3.963 1 98.69 185 TYR A CA 1
ATOM 1484 C C . TYR A 1 185 ? -9.695 -29.766 4.988 1 98.69 185 TYR A C 1
ATOM 1486 O O . TYR A 1 185 ? -8.484 -29.984 5.027 1 98.69 185 TYR A O 1
ATOM 1494 N N . ALA A 1 186 ? -10.586 -30.344 5.793 1 98.56 186 ALA A N 1
ATOM 1495 C CA . ALA A 1 186 ? -10.141 -31.312 6.789 1 98.56 186 ALA A CA 1
ATOM 1496 C C . ALA A 1 186 ? -9.477 -32.5 6.125 1 98.56 186 ALA A C 1
ATOM 1498 O O . ALA A 1 186 ? -8.492 -33.062 6.641 1 98.56 186 ALA A O 1
ATOM 1499 N N . GLY A 1 187 ? -10.062 -32.938 5.039 1 98.75 187 GLY A N 1
ATOM 1500 C CA . GLY A 1 187 ? -9.469 -34.031 4.293 1 98.75 187 GLY A CA 1
ATOM 1501 C C . GLY A 1 187 ? -8.07 -33.719 3.797 1 98.75 187 GLY A C 1
ATOM 1502 O O . GLY A 1 187 ? -7.168 -34.562 3.924 1 98.75 187 GLY A O 1
ATOM 1503 N N . LEU A 1 188 ? -7.836 -32.594 3.242 1 98.81 188 LEU A N 1
ATOM 1504 C CA . LEU A 1 188 ? -6.523 -32.188 2.732 1 98.81 188 LEU A CA 1
ATOM 1505 C C . LEU A 1 188 ? -5.535 -32 3.875 1 98.81 188 LEU A C 1
ATOM 1507 O O . LEU A 1 188 ? -4.332 -32.188 3.705 1 98.81 188 LEU A O 1
ATOM 1511 N N . GLY A 1 189 ? -6.043 -31.641 5.055 1 98.38 189 GLY A N 1
ATOM 1512 C CA . GLY A 1 189 ? -5.207 -31.469 6.23 1 98.38 189 GLY A CA 1
ATOM 1513 C C . GLY A 1 189 ? -5.016 -32.75 7.016 1 98.38 189 GLY A C 1
ATOM 1514 O O . GLY A 1 189 ? -4.402 -32.75 8.086 1 98.38 189 GLY A O 1
ATOM 1515 N N . SER A 1 190 ? -5.547 -33.812 6.52 1 98.44 190 SER A N 1
ATOM 1516 C CA . SER A 1 190 ? -5.418 -35.094 7.215 1 98.44 190 SER A CA 1
ATOM 1517 C C . SER A 1 190 ? -3.986 -35.625 7.145 1 98.44 190 SER A C 1
ATOM 1519 O O . SER A 1 190 ? -3.215 -35.219 6.27 1 98.44 190 SER A O 1
ATOM 1521 N N . ASN A 1 191 ? -3.627 -36.5 7.988 1 98.12 191 ASN A N 1
ATOM 1522 C CA . ASN A 1 191 ? -2.287 -37.062 8.016 1 98.12 191 ASN A CA 1
ATOM 1523 C C . ASN A 1 191 ? -1.974 -37.812 6.727 1 98.12 191 ASN A C 1
ATOM 1525 O O . ASN A 1 191 ? -0.855 -37.75 6.215 1 98.12 191 ASN A O 1
ATOM 1529 N N . VAL A 1 192 ? -2.969 -38.5 6.227 1 97.81 192 VAL A N 1
ATOM 1530 C CA . VAL A 1 192 ? -2.77 -39.312 5.035 1 97.81 192 VAL A CA 1
ATOM 1531 C C . VAL A 1 192 ? -2.434 -38.406 3.844 1 97.81 192 VAL A C 1
ATOM 1533 O O . VAL A 1 192 ? -1.519 -38.719 3.072 1 97.81 192 VAL A O 1
ATOM 1536 N N . ALA A 1 193 ? -3.184 -37.375 3.672 1 98.5 193 ALA A N 1
ATOM 1537 C CA . ALA A 1 193 ? -2.924 -36.438 2.588 1 98.5 193 ALA A CA 1
ATOM 1538 C C . ALA A 1 193 ? -1.558 -35.781 2.75 1 98.5 193 ALA A C 1
ATOM 1540 O O . ALA A 1 193 ? -0.784 -35.688 1.792 1 98.5 193 ALA A O 1
ATOM 1541 N N . ILE A 1 194 ? -1.238 -35.344 3.949 1 98.38 194 ILE A N 1
ATOM 1542 C CA . ILE A 1 194 ? 0.003 -34.656 4.246 1 98.38 194 ILE A CA 1
ATOM 1543 C C . ILE A 1 194 ? 1.19 -35.594 4.051 1 98.38 194 ILE A C 1
ATOM 1545 O O . ILE A 1 194 ? 2.211 -35.188 3.477 1 98.38 194 ILE A O 1
ATOM 1549 N N . ASP A 1 195 ? 1.051 -36.812 4.516 1 98.44 195 ASP A N 1
ATOM 1550 C CA . ASP A 1 195 ? 2.119 -37.781 4.352 1 98.44 195 ASP A CA 1
ATOM 1551 C C . ASP A 1 195 ? 2.43 -38.031 2.875 1 98.44 195 ASP A C 1
ATOM 1553 O O . ASP A 1 195 ? 3.596 -38.125 2.49 1 98.44 195 ASP A O 1
ATOM 1557 N N . TYR A 1 196 ? 1.414 -38.094 2.113 1 98.5 196 TYR A N 1
ATOM 1558 C CA . TYR A 1 196 ? 1.601 -38.281 0.68 1 98.5 196 TYR A CA 1
ATOM 1559 C C . TYR A 1 196 ? 2.363 -37.125 0.068 1 98.5 196 TYR A C 1
ATOM 1561 O O . TYR A 1 196 ? 3.316 -37.312 -0.687 1 98.5 196 TYR A O 1
ATOM 1569 N N . LEU A 1 197 ? 1.924 -35.906 0.339 1 98.69 197 LEU A N 1
ATOM 1570 C CA . LEU A 1 197 ? 2.527 -34.688 -0.225 1 98.69 197 LEU A CA 1
ATOM 1571 C C . LEU A 1 197 ? 3.984 -34.562 0.204 1 98.69 197 LEU A C 1
ATOM 1573 O O . LEU A 1 197 ? 4.848 -34.219 -0.605 1 98.69 197 LEU A O 1
ATOM 1577 N N . LYS A 1 198 ? 4.234 -34.875 1.415 1 97.81 198 LYS A N 1
ATOM 1578 C CA . LYS A 1 198 ? 5.602 -34.844 1.926 1 97.81 198 LYS A CA 1
ATOM 1579 C C . LYS A 1 198 ? 6.465 -35.906 1.229 1 97.81 198 LYS A C 1
ATOM 1581 O O . LYS A 1 198 ? 7.598 -35.625 0.839 1 97.81 198 LYS A O 1
ATOM 1586 N N . ALA A 1 199 ? 5.871 -37.062 1.116 1 98.31 199 ALA A N 1
ATOM 1587 C CA . ALA A 1 199 ? 6.602 -38.156 0.482 1 98.31 199 ALA A CA 1
ATOM 1588 C C . ALA A 1 199 ? 6.906 -37.844 -0.98 1 98.31 199 ALA A C 1
ATOM 1590 O O . ALA A 1 199 ? 7.934 -38.25 -1.512 1 98.31 199 ALA A O 1
ATOM 1591 N N . LEU A 1 200 ? 6.008 -37.188 -1.636 1 98.56 200 LEU A N 1
ATOM 1592 C CA . LEU A 1 200 ? 6.223 -36.781 -3.023 1 98.56 200 LEU A CA 1
ATOM 1593 C C . LEU A 1 200 ? 7.422 -35.844 -3.141 1 98.56 200 LEU A C 1
ATOM 1595 O O . LEU A 1 200 ? 8.148 -35.906 -4.137 1 98.56 200 LEU A O 1
ATOM 1599 N N . GLY A 1 201 ? 7.648 -35 -2.172 1 98.38 201 GLY A N 1
ATOM 1600 C CA . GLY A 1 201 ? 8.836 -34.156 -2.115 1 98.38 201 GLY A CA 1
ATOM 1601 C C . GLY A 1 201 ? 8.57 -32.719 -2.568 1 98.38 201 GLY A C 1
ATOM 1602 O O . GLY A 1 201 ? 9.508 -31.953 -2.744 1 98.38 201 GLY A O 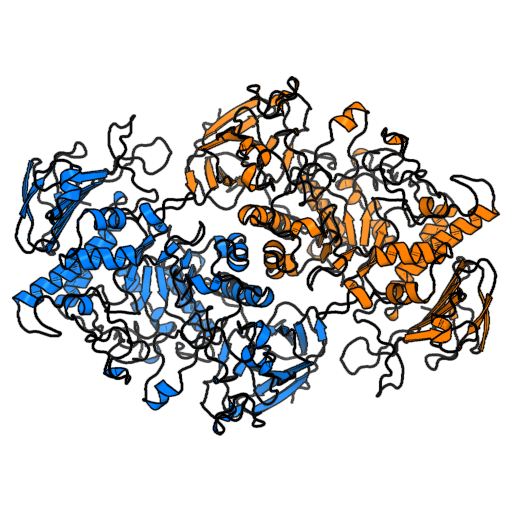1
ATOM 1603 N N . ILE A 1 202 ? 7.312 -32.344 -2.727 1 98.62 202 ILE A N 1
ATOM 1604 C CA . ILE A 1 202 ? 6.992 -30.969 -3.117 1 98.62 202 ILE A CA 1
ATOM 1605 C C . ILE A 1 202 ? 7.148 -30.031 -1.915 1 98.62 202 ILE A C 1
ATOM 1607 O O . ILE A 1 202 ? 7.25 -30.5 -0.775 1 98.62 202 ILE A O 1
ATOM 1611 N N . THR A 1 203 ? 7.223 -28.688 -2.164 1 98.62 203 THR A N 1
ATOM 1612 C CA . THR A 1 203 ? 7.445 -27.75 -1.069 1 98.62 203 THR A CA 1
ATOM 1613 C C . THR A 1 203 ? 6.215 -26.875 -0.852 1 98.62 203 THR A C 1
ATOM 1615 O O . THR A 1 203 ? 6.023 -26.312 0.233 1 98.62 203 THR A O 1
ATOM 1618 N N . SER A 1 204 ? 5.402 -26.719 -1.904 1 98.75 204 SER A N 1
ATOM 1619 C CA . SER A 1 204 ? 4.301 -25.766 -1.856 1 98.75 204 SER A CA 1
ATOM 1620 C C . SER A 1 204 ? 3.053 -26.328 -2.529 1 98.75 204 SER A C 1
ATOM 1622 O O . SER A 1 204 ? 3.109 -26.766 -3.678 1 98.75 204 SER A O 1
ATOM 1624 N N . VAL A 1 205 ? 1.972 -26.281 -1.819 1 98.81 205 VAL A N 1
ATOM 1625 C CA . VAL A 1 205 ? 0.687 -26.688 -2.373 1 98.81 205 VAL A CA 1
ATOM 1626 C C . VAL A 1 205 ? -0.078 -25.469 -2.877 1 98.81 205 VAL A C 1
ATOM 1628 O O . VAL A 1 205 ? -0.344 -24.531 -2.115 1 98.81 205 VAL A O 1
ATOM 1631 N N . GLU A 1 206 ? -0.308 -25.422 -4.137 1 98.88 206 GLU A N 1
ATOM 1632 C CA . GLU A 1 206 ? -1.14 -24.375 -4.723 1 98.88 206 GLU A CA 1
ATOM 1633 C C . GLU A 1 206 ? -2.568 -24.859 -4.941 1 98.88 206 GLU A C 1
ATOM 1635 O O . GLU A 1 206 ? -2.805 -25.766 -5.754 1 98.88 206 GLU A O 1
ATOM 1640 N N . LEU A 1 207 ? -3.477 -24.234 -4.285 1 98.88 207 LEU A N 1
ATOM 1641 C CA . LEU A 1 207 ? -4.867 -24.672 -4.359 1 98.88 207 LEU A CA 1
ATOM 1642 C C . LEU A 1 207 ? -5.625 -23.906 -5.434 1 98.88 207 LEU A C 1
ATOM 1644 O O . LEU A 1 207 ? -5.473 -22.688 -5.547 1 98.88 207 LEU A O 1
ATOM 1648 N N . LEU A 1 208 ? -6.367 -24.625 -6.266 1 98.75 208 LEU A N 1
ATOM 1649 C CA . LEU A 1 208 ? -7.352 -23.938 -7.09 1 98.75 208 LEU A CA 1
ATOM 1650 C C . LEU A 1 208 ? -8.273 -23.078 -6.227 1 98.75 208 LEU A C 1
ATOM 1652 O O . LEU A 1 208 ? -8.273 -23.188 -5 1 98.75 208 LEU A O 1
ATOM 1656 N N . PRO A 1 209 ? -9.047 -22.188 -6.785 1 98.44 209 PRO A N 1
ATOM 1657 C CA . PRO A 1 209 ? -9.742 -21.156 -6.004 1 98.44 209 PRO A CA 1
ATOM 1658 C C . PRO A 1 209 ? -10.539 -21.75 -4.844 1 98.44 209 PRO A C 1
ATOM 1660 O O . PRO A 1 209 ? -11.266 -22.734 -5.02 1 98.44 209 PRO A O 1
ATOM 1663 N N . VAL A 1 210 ? -10.359 -21.125 -3.703 1 98.44 210 VAL A N 1
ATOM 1664 C CA . VAL A 1 210 ? -11.109 -21.531 -2.52 1 98.44 210 VAL A CA 1
ATOM 1665 C C . VAL A 1 210 ? -11.977 -20.375 -2.029 1 98.44 210 VAL A C 1
ATOM 1667 O O . VAL A 1 210 ? -12.742 -20.531 -1.075 1 98.44 210 VAL A O 1
ATOM 1670 N N . HIS A 1 211 ? -11.828 -19.156 -2.654 1 98.06 211 HIS A N 1
ATOM 1671 C CA . HIS A 1 211 ? -12.797 -18.094 -2.393 1 98.06 211 HIS A CA 1
ATOM 1672 C C . HIS A 1 211 ? -14.219 -18.578 -2.629 1 98.06 211 HIS A C 1
ATOM 1674 O O . HIS A 1 211 ? -14.469 -19.391 -3.518 1 98.06 211 HIS A O 1
ATOM 1680 N N . SER A 1 212 ? -15.133 -18.016 -1.861 1 97.88 212 SER A N 1
ATOM 1681 C CA . SER A 1 212 ? -16.531 -18.359 -2.117 1 97.88 212 SER A CA 1
ATOM 1682 C C . SER A 1 212 ? -16.938 -17.984 -3.541 1 97.88 212 SER A C 1
ATOM 1684 O O . SER A 1 212 ? -16.656 -16.891 -4.012 1 97.88 212 SER A O 1
ATOM 1686 N N . PHE A 1 213 ? -17.547 -18.969 -4.246 1 97.75 213 PHE A N 1
ATOM 1687 C CA . PHE A 1 213 ? -17.922 -18.766 -5.641 1 97.75 213 PHE A CA 1
ATOM 1688 C C . PHE A 1 213 ? -19.312 -19.312 -5.918 1 97.75 213 PHE A C 1
ATOM 1690 O O . PHE A 1 213 ? -19.953 -19.875 -5.027 1 97.75 213 PHE A O 1
ATOM 1697 N N . VAL A 1 214 ? -19.828 -19.031 -7.137 1 97.12 214 VAL A N 1
ATOM 1698 C CA . VAL A 1 214 ? -21.188 -19.359 -7.523 1 97.12 214 VAL A CA 1
ATOM 1699 C C . VAL A 1 214 ? -21.172 -20.359 -8.68 1 97.12 214 VAL A C 1
ATOM 1701 O O . VAL A 1 214 ? -20.359 -20.234 -9.602 1 97.12 214 VAL A O 1
ATOM 1704 N N . ASN A 1 215 ? -22.031 -21.406 -8.602 1 96.75 215 ASN A N 1
ATOM 1705 C CA . ASN A 1 215 ? -22.281 -22.25 -9.773 1 96.75 215 ASN A CA 1
ATOM 1706 C C . ASN A 1 215 ? -23.141 -21.531 -10.812 1 96.75 215 ASN A C 1
ATOM 1708 O O . ASN A 1 215 ? -24.188 -20.984 -10.477 1 96.75 215 ASN A O 1
ATOM 1712 N N . ASP A 1 216 ? -22.734 -21.547 -11.977 1 94.44 216 ASP A N 1
ATOM 1713 C CA . ASP A 1 216 ? -23.531 -20.938 -13.039 1 94.44 216 ASP A CA 1
ATOM 1714 C C . ASP A 1 216 ? -24.859 -21.672 -13.219 1 94.44 216 ASP A C 1
ATOM 1716 O O . ASP A 1 216 ? -24.922 -22.891 -13.117 1 94.44 216 ASP A O 1
ATOM 1720 N N . SER A 1 217 ? -25.828 -20.844 -13.562 1 94.25 217 SER A N 1
ATOM 1721 C CA . SER A 1 217 ? -27.156 -21.422 -13.75 1 94.25 217 SER A CA 1
ATOM 1722 C C . SER A 1 217 ? -27.156 -22.438 -14.898 1 94.25 217 SER A C 1
ATOM 1724 O O . SER A 1 217 ? -27.797 -23.484 -14.805 1 94.25 217 SER A O 1
ATOM 1726 N N . ASN A 1 218 ? -26.453 -22.109 -15.945 1 92.81 218 ASN A N 1
ATOM 1727 C CA . ASN A 1 218 ? -26.406 -22.984 -17.125 1 92.81 218 ASN A CA 1
ATOM 1728 C C . ASN A 1 218 ? -25.797 -24.328 -16.781 1 92.81 218 ASN A C 1
ATOM 1730 O O . ASN A 1 218 ? -26.203 -25.359 -17.344 1 92.81 218 ASN A O 1
ATOM 1734 N N . LEU A 1 219 ? -24.828 -24.375 -15.93 1 95.31 219 LEU A N 1
ATOM 1735 C CA . LEU A 1 219 ? -24.219 -25.641 -15.5 1 95.31 219 LEU A CA 1
ATOM 1736 C C . LEU A 1 219 ? -25.219 -26.469 -14.695 1 95.31 219 LEU A C 1
ATOM 1738 O O . LEU A 1 219 ? -25.359 -27.672 -14.922 1 95.31 219 LEU A O 1
ATOM 1742 N N . LEU A 1 220 ? -25.891 -25.828 -13.82 1 94.56 220 LEU A N 1
ATOM 1743 C CA . LEU A 1 220 ? -26.844 -26.531 -12.977 1 94.56 220 LEU A CA 1
ATOM 1744 C C . LEU A 1 220 ? -27.969 -27.125 -13.812 1 94.56 220 LEU A C 1
ATOM 1746 O O . LEU A 1 220 ? -28.453 -28.234 -13.523 1 94.56 220 LEU A O 1
ATOM 1750 N N . GLU A 1 221 ? -28.375 -26.391 -14.797 1 94.62 221 GLU A N 1
ATOM 1751 C CA . GLU A 1 221 ? -29.406 -26.891 -15.703 1 94.62 221 GLU A CA 1
ATOM 1752 C C . GLU A 1 221 ? -28.969 -28.172 -16.391 1 94.62 221 GLU A C 1
ATOM 1754 O O . GLU A 1 221 ? -29.797 -29.031 -16.719 1 94.62 221 GLU A O 1
ATOM 1759 N N . LYS A 1 222 ? -27.656 -28.266 -16.562 1 94.94 222 LYS A N 1
ATOM 1760 C CA . LYS A 1 222 ? -27.078 -29.453 -17.203 1 94.94 222 LYS A CA 1
ATOM 1761 C C . LYS A 1 222 ? -26.672 -30.5 -16.172 1 94.94 222 LYS A C 1
ATOM 1763 O O . LYS A 1 222 ? -26.016 -31.484 -16.5 1 94.94 222 LYS A O 1
ATOM 1768 N N . HIS A 1 223 ? -27.031 -30.25 -14.938 1 94.94 223 HIS A N 1
ATOM 1769 C CA . HIS A 1 223 ? -26.688 -31.109 -13.82 1 94.94 223 HIS A CA 1
ATOM 1770 C C . HIS A 1 223 ? -25.172 -31.203 -13.641 1 94.94 223 HIS A C 1
ATOM 1772 O O . HIS A 1 223 ? -24.641 -32.281 -13.359 1 94.94 223 HIS A O 1
ATOM 1778 N N . LEU A 1 224 ? -24.516 -30.109 -13.953 1 96.88 224 LEU A N 1
ATOM 1779 C CA . LEU A 1 224 ? -23.094 -29.922 -13.719 1 96.88 224 LEU A CA 1
ATOM 1780 C C . LEU A 1 224 ? -22.844 -28.828 -12.688 1 96.88 224 LEU A C 1
ATOM 1782 O O . LEU A 1 224 ? -23.781 -28.172 -12.242 1 96.88 224 LEU A O 1
ATOM 1786 N N . THR A 1 225 ? -21.688 -28.719 -12.211 1 96.12 225 THR A N 1
ATOM 1787 C CA . THR A 1 225 ? -21.312 -27.688 -11.25 1 96.12 225 THR A CA 1
ATOM 1788 C C . THR A 1 225 ? -19.938 -27.094 -11.602 1 96.12 225 THR A C 1
ATOM 1790 O O . THR A 1 225 ? -19.156 -27.719 -12.32 1 96.12 225 THR A O 1
ATOM 1793 N N . ASN A 1 226 ? -19.719 -25.891 -11.227 1 97 226 ASN A N 1
ATOM 1794 C CA . ASN A 1 226 ? -18.391 -25.312 -11.328 1 97 226 ASN A CA 1
ATOM 1795 C C . ASN A 1 226 ? -17.406 -26 -10.383 1 97 226 ASN A C 1
ATOM 1797 O O . ASN A 1 226 ? -17.406 -25.719 -9.18 1 97 226 ASN A O 1
ATOM 1801 N N . TYR A 1 227 ? -16.609 -26.844 -10.93 1 97.62 227 TYR A N 1
ATOM 1802 C CA . TYR A 1 227 ? -15.664 -27.641 -10.141 1 97.62 227 TYR A CA 1
ATOM 1803 C C . TYR A 1 227 ? -14.406 -26.844 -9.844 1 97.62 227 TYR A C 1
ATOM 1805 O O . TYR A 1 227 ? -13.898 -26.859 -8.719 1 97.62 227 TYR A O 1
ATOM 1813 N N . TRP A 1 228 ? -13.867 -26.016 -10.758 1 97.88 228 TRP A N 1
ATOM 1814 C CA . TRP A 1 228 ? -12.602 -25.312 -10.625 1 97.88 228 TRP A CA 1
ATOM 1815 C C . TRP A 1 228 ? -12.719 -24.156 -9.648 1 97.88 228 TRP A C 1
ATOM 1817 O O . TRP A 1 228 ? -11.75 -23.812 -8.961 1 97.88 228 TRP A O 1
ATOM 1827 N N . GLY A 1 229 ? -13.859 -23.484 -9.625 1 97.31 229 GLY A N 1
ATOM 1828 C CA . GLY A 1 229 ? -14.102 -22.422 -8.664 1 97.31 229 GLY A CA 1
ATOM 1829 C C . GLY A 1 229 ? -13.734 -21.047 -9.18 1 97.31 229 GLY A C 1
ATOM 1830 O O . GLY A 1 229 ? -13.75 -20.078 -8.43 1 97.31 229 GLY A O 1
ATOM 1831 N N . TYR A 1 230 ? -13.469 -20.859 -10.531 1 97.12 230 TYR A N 1
ATOM 1832 C CA . TYR A 1 230 ? -13.078 -19.578 -11.094 1 97.12 230 TYR A CA 1
ATOM 1833 C C . TYR A 1 230 ? -14.297 -18.703 -11.383 1 97.12 230 TYR A C 1
ATOM 1835 O O . TYR A 1 230 ? -14.492 -18.25 -12.516 1 97.12 230 TYR A O 1
ATOM 1843 N N . ASN A 1 231 ? -15.141 -18.531 -10.469 1 97.31 231 ASN A N 1
ATOM 1844 C CA . ASN A 1 231 ? -16.328 -17.672 -10.5 1 97.31 231 ASN A CA 1
ATOM 1845 C C . ASN A 1 231 ? -16.641 -17.109 -9.117 1 97.31 231 ASN A C 1
ATOM 1847 O O . ASN A 1 231 ? -17.75 -17.281 -8.609 1 97.31 231 ASN A O 1
ATOM 1851 N N . THR A 1 232 ? -15.703 -16.359 -8.633 1 97.69 232 THR A N 1
ATOM 1852 C CA . THR A 1 232 ? -15.672 -15.93 -7.238 1 97.69 232 THR A CA 1
ATOM 1853 C C . THR A 1 232 ? -16.641 -14.781 -7.004 1 97.69 232 THR A C 1
ATOM 1855 O O . THR A 1 232 ? -16.875 -13.961 -7.898 1 97.69 232 THR A O 1
ATOM 1858 N N . ILE A 1 233 ? -17.234 -14.727 -5.742 1 98.19 233 ILE A N 1
ATOM 1859 C CA . ILE A 1 233 ? -18.062 -13.609 -5.312 1 98.19 233 ILE A CA 1
ATOM 1860 C C . ILE A 1 233 ? -17.594 -13.117 -3.945 1 98.19 233 ILE A C 1
ATOM 1862 O O . ILE A 1 233 ? -17.844 -11.961 -3.582 1 98.19 233 ILE A O 1
ATOM 1866 N N . GLY A 1 234 ? -17.016 -13.977 -3.109 1 98.31 234 GLY A N 1
ATOM 1867 C CA . GLY A 1 234 ? -16.516 -13.625 -1.79 1 98.31 234 GLY A CA 1
ATOM 1868 C C . GLY A 1 234 ? -14.992 -13.617 -1.714 1 98.31 234 GLY A C 1
ATOM 1869 O O . GLY A 1 234 ? -14.367 -14.648 -1.478 1 98.31 234 GLY A O 1
ATOM 1870 N N . PHE A 1 235 ? -14.352 -12.43 -1.667 1 98.5 235 PHE A N 1
ATOM 1871 C CA . PHE A 1 235 ? -12.906 -12.281 -1.755 1 98.5 235 PHE A CA 1
ATOM 1872 C C . PHE A 1 235 ? -12.242 -12.617 -0.423 1 98.5 235 PHE A C 1
ATOM 1874 O O . PHE A 1 235 ? -11.031 -12.82 -0.36 1 98.5 235 PHE A O 1
ATOM 1881 N N . PHE A 1 236 ? -13.039 -12.68 0.707 1 98.19 236 PHE A N 1
ATOM 1882 C CA . PHE A 1 236 ? -12.469 -12.898 2.031 1 98.19 236 PHE A CA 1
ATOM 1883 C C . PHE A 1 236 ? -12.961 -14.219 2.619 1 98.19 236 PHE A C 1
ATOM 1885 O O . PHE A 1 236 ? -12.516 -14.633 3.689 1 98.19 236 PHE A O 1
ATOM 1892 N N . ALA A 1 237 ? -13.875 -14.867 1.925 1 97.88 237 ALA A N 1
ATOM 1893 C CA . ALA A 1 237 ? -14.547 -16.031 2.496 1 97.88 237 ALA A CA 1
ATOM 1894 C C . ALA A 1 237 ? -14.102 -17.312 1.808 1 97.88 237 ALA A C 1
ATOM 1896 O O . ALA A 1 237 ? -14.164 -17.422 0.581 1 97.88 237 ALA A O 1
ATOM 1897 N N . ALA A 1 238 ? -13.68 -18.281 2.598 1 97.44 238 ALA A N 1
ATOM 1898 C CA . ALA A 1 238 ? -13.461 -19.609 2.055 1 97.44 238 ALA A CA 1
ATOM 1899 C C . ALA A 1 238 ? -14.781 -20.266 1.668 1 97.44 238 ALA A C 1
ATOM 1901 O O . ALA A 1 238 ? -15.789 -20.094 2.35 1 97.44 238 ALA A O 1
ATOM 1902 N N . ASP A 1 239 ? -14.742 -21.016 0.605 1 97.75 239 ASP A N 1
ATOM 1903 C CA . ASP A 1 239 ? -15.984 -21.609 0.135 1 97.75 239 ASP A CA 1
ATOM 1904 C C . ASP A 1 239 ? -16.484 -22.672 1.113 1 97.75 239 ASP A C 1
ATOM 1906 O O . ASP A 1 239 ? -15.758 -23.625 1.422 1 97.75 239 ASP A O 1
ATOM 1910 N N . PRO A 1 240 ? -17.672 -22.531 1.59 1 95.75 240 PRO A N 1
ATOM 1911 C CA . PRO A 1 240 ? -18.188 -23.469 2.602 1 95.75 240 PRO A CA 1
ATOM 1912 C C . PRO A 1 240 ? -18.406 -24.875 2.051 1 95.75 240 PRO A C 1
ATOM 1914 O O . PRO A 1 240 ? -18.469 -25.828 2.816 1 95.75 240 PRO A O 1
ATOM 1917 N N . ARG A 1 241 ? -18.547 -25.156 0.748 1 94.69 241 ARG A N 1
ATOM 1918 C CA . ARG A 1 241 ? -18.766 -26.453 0.132 1 94.69 241 ARG A CA 1
ATOM 1919 C C . ARG A 1 241 ? -17.578 -27.391 0.384 1 94.69 241 ARG A C 1
ATOM 1921 O O . ARG A 1 241 ? -17.719 -28.609 0.255 1 94.69 241 ARG A O 1
ATOM 1928 N N . TYR A 1 242 ? -16.344 -26.75 0.716 1 97.62 242 TYR A N 1
ATOM 1929 C CA . TYR A 1 242 ? -15.148 -27.547 0.966 1 97.62 242 TYR A CA 1
ATOM 1930 C C . TYR A 1 242 ? -14.961 -27.797 2.457 1 97.62 242 TYR A C 1
ATOM 1932 O O . TYR A 1 242 ? -13.891 -28.219 2.896 1 97.62 242 TYR A O 1
ATOM 1940 N N . ALA A 1 243 ? -15.961 -27.547 3.24 1 97.06 243 ALA A N 1
ATOM 1941 C CA . ALA A 1 243 ? -15.852 -27.766 4.68 1 97.06 243 ALA A CA 1
ATOM 1942 C C . ALA A 1 243 ? -16.656 -28.984 5.113 1 97.06 243 ALA A C 1
ATOM 1944 O O . ALA A 1 243 ? -17.781 -29.188 4.656 1 97.06 243 ALA A O 1
ATOM 1945 N N . ALA A 1 244 ? -16.016 -29.766 5.945 1 97.25 244 ALA A N 1
ATOM 1946 C CA . ALA A 1 244 ? -16.75 -30.859 6.578 1 97.25 244 ALA A CA 1
ATOM 1947 C C . ALA A 1 244 ? -17.781 -30.328 7.578 1 97.25 244 ALA A C 1
ATOM 1949 O O . ALA A 1 244 ? -18.875 -30.859 7.691 1 97.25 244 ALA A O 1
ATOM 1950 N N . ASP A 1 245 ? -17.344 -29.297 8.281 1 95.19 245 ASP A N 1
ATOM 1951 C CA . ASP A 1 245 ? -18.188 -28.547 9.211 1 95.19 245 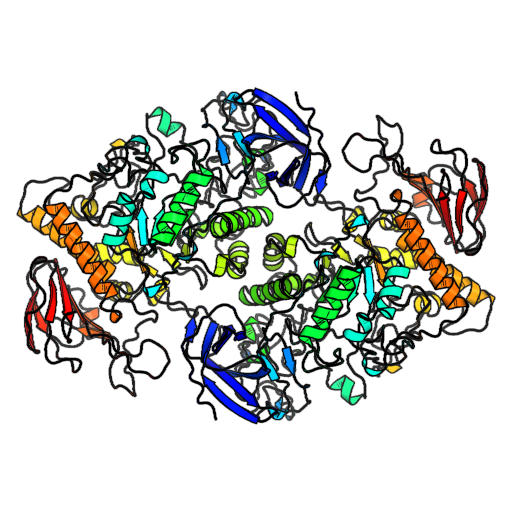ASP A CA 1
ATOM 1952 C C . ASP A 1 245 ? -18.438 -27.125 8.711 1 95.19 245 ASP A C 1
ATOM 1954 O O . ASP A 1 245 ? -17.719 -26.203 9.094 1 95.19 245 ASP A O 1
ATOM 1958 N N . VAL A 1 246 ? -19.5 -26.938 8.047 1 92.56 246 VAL A N 1
ATOM 1959 C CA . VAL A 1 246 ? -19.797 -25.688 7.344 1 92.56 246 VAL A CA 1
ATOM 1960 C C . VAL A 1 246 ? -19.844 -24.531 8.336 1 92.56 246 VAL A C 1
ATOM 1962 O O . VAL A 1 246 ? -19.375 -23.438 8.047 1 92.56 246 VAL A O 1
ATOM 1965 N N . ALA A 1 247 ? -20.391 -24.812 9.5 1 90.12 247 ALA A N 1
ATOM 1966 C CA . ALA A 1 247 ? -20.516 -23.766 10.516 1 90.12 247 ALA A CA 1
ATOM 1967 C C . ALA A 1 247 ? -19.141 -23.266 10.969 1 90.12 247 ALA A C 1
ATOM 1969 O O . ALA A 1 247 ? -19 -22.109 11.367 1 90.12 247 ALA A O 1
ATOM 1970 N N . ASN A 1 248 ? -18.172 -24.094 10.805 1 93.56 248 ASN A N 1
ATOM 1971 C CA . ASN A 1 248 ? -16.812 -23.766 11.227 1 93.56 248 ASN A CA 1
ATOM 1972 C C . ASN A 1 248 ? -15.836 -23.781 10.047 1 93.56 248 ASN A C 1
ATOM 1974 O O . ASN A 1 248 ? -14.688 -24.188 10.188 1 93.56 248 ASN A O 1
ATOM 1978 N N . CYS A 1 249 ? -16.359 -23.422 8.93 1 95.06 249 CYS A N 1
ATOM 1979 C CA . CYS A 1 249 ? -15.586 -23.438 7.688 1 95.06 249 CYS A CA 1
ATOM 1980 C C . CYS A 1 249 ? -14.281 -22.656 7.848 1 95.06 249 CYS A C 1
ATOM 1982 O O . CYS A 1 249 ? -13.219 -23.156 7.465 1 95.06 249 CYS A O 1
ATOM 1984 N N . LEU A 1 250 ? -14.359 -21.5 8.461 1 95.06 250 LEU A N 1
ATOM 1985 C CA . LEU A 1 250 ? -13.18 -20.641 8.648 1 95.06 250 LEU A CA 1
ATOM 1986 C C . LEU A 1 250 ? -12.133 -21.359 9.5 1 95.06 250 LEU A C 1
ATOM 1988 O O . LEU A 1 250 ? -10.953 -21.375 9.141 1 95.06 250 LEU A O 1
ATOM 1992 N N . ARG A 1 251 ? -12.492 -21.891 10.578 1 95.44 251 ARG A N 1
ATOM 1993 C CA . ARG A 1 251 ? -11.594 -22.625 11.461 1 95.44 251 ARG A CA 1
ATOM 1994 C C . ARG A 1 251 ? -10.977 -23.828 10.742 1 95.44 251 ARG A C 1
ATOM 1996 O O . ARG A 1 251 ? -9.789 -24.094 10.891 1 95.44 251 ARG A O 1
ATOM 2003 N N . GLU A 1 252 ? -11.852 -24.578 10.031 1 97.06 252 GLU A N 1
ATOM 2004 C CA . GLU A 1 252 ? -11.383 -25.766 9.32 1 97.06 252 GLU A CA 1
ATOM 2005 C C . GLU A 1 252 ? -10.305 -25.406 8.305 1 97.06 252 GLU A C 1
ATOM 2007 O O . GLU A 1 252 ? -9.305 -26.125 8.18 1 97.06 252 GLU A O 1
ATOM 2012 N N . PHE A 1 253 ? -10.508 -24.344 7.621 1 97.88 253 PHE A N 1
ATOM 2013 C CA . PHE A 1 253 ? -9.5 -23.875 6.672 1 97.88 253 PHE A CA 1
ATOM 2014 C C . PHE A 1 253 ? -8.195 -23.562 7.387 1 97.88 253 PHE A C 1
ATOM 2016 O O . PHE A 1 253 ? -7.121 -23.969 6.945 1 97.88 253 PHE A O 1
ATOM 2023 N N . LYS A 1 254 ? -8.273 -22.766 8.445 1 97.81 254 LYS A N 1
ATOM 2024 C CA . LYS A 1 254 ? -7.086 -22.375 9.203 1 97.81 254 LYS A CA 1
ATOM 2025 C C . LYS A 1 254 ? -6.363 -23.609 9.742 1 97.81 254 LYS A C 1
ATOM 2027 O O . LYS A 1 254 ? -5.133 -23.656 9.758 1 97.81 254 LYS A O 1
ATOM 2032 N N . GLU A 1 255 ? -7.129 -24.562 10.148 1 97.69 255 GLU A N 1
ATOM 2033 C CA . GLU A 1 255 ? -6.535 -25.797 10.633 1 97.69 255 GLU A CA 1
ATOM 2034 C C . GLU A 1 255 ? -5.77 -26.516 9.523 1 97.69 255 GLU A C 1
ATOM 2036 O O . GLU A 1 255 ? -4.684 -27.062 9.758 1 97.69 255 GLU A O 1
ATOM 2041 N N . MET A 1 256 ? -6.348 -26.562 8.359 1 98.5 256 MET A N 1
ATOM 2042 C CA . MET A 1 256 ? -5.66 -27.156 7.219 1 98.5 256 MET A CA 1
ATOM 2043 C C . MET A 1 256 ? -4.312 -26.484 6.98 1 98.5 256 MET A C 1
ATOM 2045 O O . MET A 1 256 ? -3.287 -27.156 6.879 1 98.5 256 MET A O 1
ATOM 2049 N N . VAL A 1 257 ? -4.309 -25.156 6.969 1 98.5 257 VAL A N 1
ATOM 2050 C CA . VAL A 1 257 ? -3.086 -24.406 6.715 1 98.5 257 VAL A CA 1
ATOM 2051 C C . VAL A 1 257 ? -2.066 -24.688 7.816 1 98.5 257 VAL A C 1
ATOM 2053 O O . VAL A 1 257 ? -0.893 -24.922 7.535 1 98.5 257 VAL A O 1
ATOM 2056 N N . SER A 1 258 ? -2.559 -24.641 9.07 1 98.12 258 SER A N 1
ATOM 2057 C CA . SER A 1 258 ? -1.691 -24.891 10.211 1 98.12 258 SER A CA 1
ATOM 2058 C C . SER A 1 258 ? -1.022 -26.266 10.117 1 98.12 258 SER A C 1
ATOM 2060 O O . SER A 1 258 ? 0.177 -26.391 10.367 1 98.12 258 SER A O 1
ATOM 2062 N N . ARG A 1 259 ? -1.767 -27.219 9.727 1 98.06 259 ARG A N 1
ATOM 2063 C CA . ARG A 1 259 ? -1.249 -28.578 9.656 1 98.06 259 ARG A CA 1
ATOM 2064 C C . ARG A 1 259 ? -0.276 -28.734 8.492 1 98.06 259 ARG A C 1
ATOM 2066 O O . ARG A 1 259 ? 0.741 -29.422 8.609 1 98.06 259 ARG A O 1
ATOM 2073 N N . LEU A 1 260 ? -0.586 -28.156 7.391 1 98.5 260 LEU A N 1
ATOM 2074 C CA . LEU A 1 260 ? 0.347 -28.172 6.27 1 98.5 260 LEU A CA 1
ATOM 2075 C C . LEU A 1 260 ? 1.655 -27.484 6.648 1 98.5 260 LEU A C 1
ATOM 2077 O O . LEU A 1 260 ? 2.738 -28 6.363 1 98.5 260 LEU A O 1
ATOM 2081 N N . HIS A 1 261 ? 1.563 -26.359 7.359 1 98.25 261 HIS A N 1
ATOM 2082 C CA . HIS A 1 261 ? 2.748 -25.672 7.855 1 98.25 261 HIS A CA 1
ATOM 2083 C C . HIS A 1 261 ? 3.543 -26.562 8.805 1 98.25 261 HIS A C 1
ATOM 2085 O O . HIS A 1 261 ? 4.773 -26.578 8.758 1 98.25 261 HIS A O 1
ATOM 2091 N N . GLY A 1 262 ? 2.809 -27.203 9.664 1 97.62 262 GLY A N 1
ATOM 2092 C CA . GLY A 1 262 ? 3.453 -28.109 10.602 1 97.62 262 GLY A CA 1
ATOM 2093 C C . GLY A 1 262 ? 4.301 -29.172 9.922 1 97.62 262 GLY A C 1
ATOM 2094 O O . GLY A 1 262 ? 5.266 -29.672 10.5 1 97.62 262 GLY A O 1
ATOM 2095 N N . ALA A 1 263 ? 3.943 -29.469 8.656 1 97.62 263 ALA A N 1
ATOM 2096 C CA . ALA A 1 263 ? 4.648 -30.484 7.883 1 97.62 263 ALA A CA 1
ATOM 2097 C C . ALA A 1 263 ? 5.699 -29.859 6.973 1 97.62 263 ALA A C 1
ATOM 2099 O O . ALA A 1 263 ? 6.316 -30.547 6.156 1 97.62 263 ALA A O 1
ATOM 2100 N N . GLY A 1 264 ? 5.84 -28.578 7.074 1 97.25 264 GLY A N 1
ATOM 2101 C CA . GLY A 1 264 ? 6.84 -27.875 6.293 1 97.25 264 GLY A CA 1
ATOM 2102 C C . GLY A 1 264 ? 6.367 -27.531 4.891 1 97.25 264 GLY A C 1
ATOM 2103 O O . GLY A 1 264 ? 7.184 -27.297 3.998 1 97.25 264 GLY A O 1
ATOM 2104 N N . LEU A 1 265 ? 5.086 -27.531 4.656 1 98.44 265 LEU A N 1
ATOM 2105 C CA . LEU A 1 265 ? 4.527 -27.234 3.342 1 98.44 265 LEU A CA 1
ATOM 2106 C C . LEU A 1 265 ? 3.963 -25.828 3.297 1 98.44 265 LEU A C 1
ATOM 2108 O O . LEU A 1 265 ? 3.305 -25.375 4.242 1 98.44 265 LEU A O 1
ATOM 2112 N N . GLU A 1 266 ? 4.285 -25.125 2.236 1 98.56 266 GLU A N 1
ATOM 2113 C CA . GLU A 1 266 ? 3.676 -23.812 1.987 1 98.56 266 GLU A CA 1
ATOM 2114 C C . GLU A 1 266 ? 2.303 -23.969 1.342 1 98.56 266 GLU A C 1
ATOM 2116 O O . GLU A 1 266 ? 2.02 -24.969 0.693 1 98.56 266 GLU A O 1
ATOM 2121 N N . VAL A 1 267 ? 1.489 -23 1.551 1 98.81 267 VAL A N 1
ATOM 2122 C CA . VAL A 1 267 ? 0.173 -22.953 0.921 1 98.81 267 VAL A CA 1
ATOM 2123 C C . VAL A 1 267 ? 0.071 -21.719 0.025 1 98.81 267 VAL A C 1
ATOM 2125 O O . VAL A 1 267 ? 0.247 -20.594 0.488 1 98.81 267 VAL A O 1
ATOM 2128 N N . ILE A 1 268 ? -0.153 -21.906 -1.23 1 98.81 268 ILE A N 1
ATOM 2129 C CA . ILE A 1 268 ? -0.38 -20.859 -2.223 1 98.81 268 ILE A CA 1
ATOM 2130 C C . ILE A 1 268 ? -1.822 -20.938 -2.723 1 98.81 268 ILE A C 1
ATOM 2132 O O . ILE A 1 268 ? -2.35 -22.016 -2.969 1 98.81 268 ILE A O 1
ATOM 2136 N N . LEU A 1 269 ? -2.5 -19.797 -2.91 1 98.81 269 LEU A N 1
ATOM 2137 C CA . LEU A 1 269 ? -3.887 -19.781 -3.363 1 98.81 269 LEU A CA 1
ATOM 2138 C C . LEU A 1 269 ? -3.988 -19.234 -4.785 1 98.81 269 LEU A C 1
ATOM 2140 O O . LEU A 1 269 ? -3.365 -18.219 -5.109 1 98.81 269 LEU A O 1
ATOM 2144 N N . ASP A 1 270 ? -4.742 -19.922 -5.555 1 98.44 270 ASP A N 1
ATOM 2145 C CA . ASP A 1 270 ? -5.227 -19.328 -6.797 1 98.44 270 ASP A CA 1
ATOM 2146 C C . ASP A 1 270 ? -6.316 -18.297 -6.523 1 98.44 270 ASP A C 1
ATOM 2148 O O . ASP A 1 270 ? -7.379 -18.641 -5.996 1 98.44 270 ASP A O 1
ATOM 2152 N N . VAL A 1 271 ? -6.031 -17.109 -6.91 1 98.62 271 VAL A N 1
ATOM 2153 C CA . VAL A 1 271 ? -6.992 -16.047 -6.598 1 98.62 271 VAL A CA 1
ATOM 2154 C C . VAL A 1 271 ? -7.527 -15.438 -7.891 1 98.62 271 VAL A C 1
ATOM 2156 O O . VAL A 1 271 ? -6.785 -15.273 -8.859 1 98.62 271 VAL A O 1
ATOM 2159 N N . VAL A 1 272 ? -8.828 -15.195 -7.871 1 98.44 272 VAL A N 1
ATOM 2160 C CA . VAL A 1 272 ? -9.531 -14.617 -9.016 1 98.44 272 VAL A CA 1
ATOM 2161 C C . VAL A 1 272 ? -10.07 -13.234 -8.648 1 98.44 272 VAL A C 1
ATOM 2163 O O . VAL A 1 272 ? -11.133 -13.125 -8.031 1 98.44 272 VAL A O 1
ATOM 2166 N N . TYR A 1 273 ? -9.336 -12.195 -9.016 1 98.5 273 TYR A N 1
ATOM 2167 C CA . TYR A 1 273 ? -9.75 -10.828 -8.742 1 98.5 273 TYR A CA 1
ATOM 2168 C C . TYR A 1 273 ? -10.133 -10.102 -10.023 1 98.5 273 TYR A C 1
ATOM 2170 O O . TYR A 1 273 ? -10.578 -8.953 -9.992 1 98.5 273 TYR A O 1
ATOM 2178 N N . ASN A 1 274 ? -9.977 -10.773 -11.188 1 98.31 274 ASN A N 1
ATOM 2179 C CA . ASN A 1 274 ? -10.156 -10.133 -12.484 1 98.31 274 ASN A CA 1
ATOM 2180 C C . ASN A 1 274 ? -11.633 -9.984 -12.844 1 98.31 274 ASN A C 1
ATOM 2182 O O . ASN A 1 274 ? -12.008 -9.078 -13.586 1 98.31 274 ASN A O 1
ATOM 2186 N N . HIS A 1 275 ? -12.477 -10.906 -12.328 1 98.25 275 HIS A N 1
ATOM 2187 C CA . HIS A 1 275 ? -13.914 -10.859 -12.555 1 98.25 275 HIS A CA 1
ATOM 2188 C C . HIS A 1 275 ? -14.672 -11.445 -11.367 1 98.25 275 HIS A C 1
ATOM 2190 O O . HIS A 1 275 ? -14.062 -11.914 -10.406 1 98.25 275 HIS A O 1
ATOM 2196 N N . THR A 1 276 ? -16.016 -11.352 -11.453 1 98.38 276 THR A N 1
ATOM 2197 C CA . THR A 1 276 ? -16.859 -11.922 -10.406 1 98.38 276 THR A CA 1
ATOM 2198 C C . THR A 1 276 ? -18 -12.734 -11.008 1 98.38 276 THR A C 1
ATOM 2200 O O . THR A 1 276 ? -18.219 -12.703 -12.219 1 98.38 276 THR A O 1
ATOM 2203 N N . ALA A 1 277 ? -18.703 -13.344 -10.188 1 98.12 277 ALA A N 1
ATOM 2204 C CA . ALA A 1 277 ? -19.797 -14.234 -10.578 1 98.12 277 ALA A CA 1
ATOM 2205 C C . ALA A 1 277 ? -21.016 -13.43 -11.031 1 98.12 277 ALA A C 1
ATOM 2207 O O . ALA A 1 277 ? -22.047 -14.008 -11.391 1 98.12 277 ALA A O 1
ATOM 2208 N N . GLU A 1 278 ? -20.938 -12.094 -11.102 1 98.38 278 GLU A N 1
ATOM 2209 C CA . GLU A 1 278 ? -22.109 -11.281 -11.414 1 98.38 278 GLU A CA 1
ATOM 2210 C C . GLU A 1 278 ? -22.25 -11.07 -12.922 1 98.38 278 GLU A C 1
ATOM 2212 O O . GLU A 1 278 ? -23.25 -10.555 -13.391 1 98.38 278 GLU A O 1
ATOM 2217 N N . GLY A 1 279 ? -21.281 -11.477 -13.734 1 97.38 279 GLY A N 1
ATOM 2218 C CA . GLY A 1 279 ? -21.391 -11.422 -15.18 1 97.38 279 GLY A CA 1
ATOM 2219 C C . GLY A 1 279 ? -21.578 -10.016 -15.719 1 97.38 279 GLY A C 1
ATOM 2220 O O . GLY A 1 279 ? -21.188 -9.039 -15.07 1 97.38 279 GLY A O 1
ATOM 2221 N N . ASN A 1 280 ? -22.094 -9.906 -16.906 1 97.75 280 ASN A N 1
ATOM 2222 C CA . ASN A 1 280 ? -22.25 -8.617 -17.562 1 97.75 280 ASN A CA 1
ATOM 2223 C C . ASN A 1 280 ? -23.562 -7.945 -17.172 1 97.75 280 ASN A C 1
ATOM 2225 O O . ASN A 1 280 ? -24.078 -8.164 -16.062 1 97.75 280 ASN A O 1
ATOM 2229 N N . GLU A 1 281 ? -24.047 -7.027 -18.016 1 97.75 281 GLU A N 1
ATOM 2230 C CA . GLU A 1 281 ? -25.234 -6.246 -17.703 1 97.75 281 GLU A CA 1
ATOM 2231 C C . GLU A 1 281 ? -26.453 -7.148 -17.516 1 97.75 281 GLU A C 1
ATOM 2233 O O . GLU A 1 281 ? -27.422 -6.762 -16.859 1 97.75 281 GLU A O 1
ATOM 2238 N N . ARG A 1 282 ? -26.391 -8.352 -18.016 1 96.88 282 ARG A N 1
ATOM 2239 C CA . ARG A 1 282 ? -27.531 -9.266 -17.938 1 96.88 282 ARG A CA 1
ATOM 2240 C C . ARG A 1 282 ? -27.328 -10.273 -16.797 1 96.88 282 ARG A C 1
ATOM 2242 O O . ARG A 1 282 ? -28.172 -11.148 -16.594 1 96.88 282 ARG A O 1
ATOM 2249 N N . GLY A 1 283 ? -26.281 -10.164 -16.062 1 97.56 283 GLY A N 1
ATOM 2250 C CA . GLY A 1 283 ? -26 -11.086 -14.969 1 97.56 283 GLY A CA 1
ATOM 2251 C C . GLY A 1 283 ? -26.75 -10.727 -13.695 1 97.56 283 GLY A C 1
ATOM 2252 O O . GLY A 1 283 ? -27.422 -9.695 -13.625 1 97.56 283 GLY A O 1
ATOM 2253 N N . PRO A 1 284 ? -26.672 -11.594 -12.672 1 98.12 284 PRO A N 1
ATOM 2254 C CA . PRO A 1 284 ? -27.375 -11.383 -11.406 1 98.12 284 PRO A CA 1
ATOM 2255 C C . PRO A 1 284 ? -26.766 -10.25 -10.578 1 98.12 284 PRO A C 1
ATOM 2257 O O . PRO A 1 284 ? -25.688 -9.758 -10.898 1 98.12 284 PRO A O 1
ATOM 2260 N N . THR A 1 285 ? -27.5 -9.742 -9.641 1 98.69 285 THR A N 1
ATOM 2261 C CA . THR A 1 285 ? -27.062 -8.711 -8.695 1 98.69 285 THR A CA 1
ATOM 2262 C C . THR A 1 285 ? -26.875 -9.305 -7.305 1 98.69 285 THR A C 1
ATOM 2264 O O . THR A 1 285 ? -27.828 -9.438 -6.543 1 98.69 285 THR A O 1
ATOM 2267 N N . LEU A 1 286 ? -25.594 -9.578 -7 1 98.81 286 LEU A N 1
ATOM 2268 C CA . LEU A 1 286 ? -25.344 -10.406 -5.824 1 98.81 286 LEU A CA 1
ATOM 2269 C C . LEU A 1 286 ? -24.547 -9.625 -4.773 1 98.81 286 LEU A C 1
ATOM 2271 O O . LEU A 1 286 ? -24.609 -9.953 -3.588 1 98.81 286 LEU A O 1
ATOM 2275 N N . SER A 1 287 ? -23.734 -8.641 -5.156 1 98.88 287 SER A N 1
ATOM 2276 C CA . SER A 1 287 ? -22.859 -7.914 -4.25 1 98.88 287 SER A CA 1
ATOM 2277 C C . SER A 1 287 ? -22.406 -6.59 -4.855 1 98.88 287 SER A C 1
ATOM 2279 O O . SER A 1 287 ? -23.125 -5.594 -4.781 1 98.88 287 SER A O 1
ATOM 2281 N N . PHE A 1 288 ? -21.359 -6.566 -5.691 1 98.81 288 PHE A N 1
ATOM 2282 C CA . PHE A 1 288 ? -20.656 -5.402 -6.223 1 98.81 288 PHE A CA 1
ATOM 2283 C C . PHE A 1 288 ? -21.578 -4.586 -7.129 1 98.81 288 PHE A C 1
ATOM 2285 O O . PHE A 1 288 ? -21.641 -3.361 -7.02 1 98.81 288 PHE A O 1
ATOM 2292 N N . LYS A 1 289 ? -22.266 -5.363 -7.988 1 98.69 289 LYS A N 1
ATOM 2293 C CA . LYS A 1 289 ? -23.156 -4.738 -8.953 1 98.69 289 LYS A CA 1
ATOM 2294 C C . LYS A 1 289 ? -24.234 -3.914 -8.25 1 98.69 289 LYS A C 1
ATOM 2296 O O . LYS A 1 289 ? -24.516 -2.777 -8.648 1 98.69 289 LYS A O 1
ATOM 2301 N N . GLY A 1 290 ? -24.797 -4.43 -7.227 1 98.81 290 GLY A N 1
ATOM 2302 C CA . GLY A 1 290 ? -25.875 -3.764 -6.5 1 98.81 290 GLY A CA 1
ATOM 2303 C C . GLY A 1 290 ? -25.359 -2.73 -5.508 1 98.81 290 GLY A C 1
ATOM 2304 O O . GLY A 1 290 ? -26.109 -1.835 -5.105 1 98.81 290 GLY A O 1
ATOM 2305 N N . ILE A 1 291 ? -24.141 -2.82 -5.039 1 98.88 291 ILE A N 1
ATOM 2306 C CA . ILE A 1 291 ? -23.578 -1.906 -4.047 1 98.88 291 ILE A CA 1
ATOM 2307 C C . ILE A 1 291 ? -23.109 -0.626 -4.73 1 98.88 291 ILE A C 1
ATOM 2309 O O . ILE A 1 291 ? -23.406 0.479 -4.273 1 98.88 291 ILE A O 1
ATOM 2313 N N . ASP A 1 292 ? -22.375 -0.845 -5.875 1 98.88 292 ASP A N 1
ATOM 2314 C CA . ASP A 1 292 ? -21.906 0.301 -6.648 1 98.88 292 ASP A CA 1
ATOM 2315 C C . ASP A 1 292 ? -21.297 -0.145 -7.977 1 98.88 292 ASP A C 1
ATOM 2317 O O . ASP A 1 292 ? -20.078 -0.071 -8.172 1 98.88 292 ASP A O 1
ATOM 2321 N N . ASN A 1 293 ? -22.109 -0.415 -8.938 1 98.81 293 ASN A N 1
ATOM 2322 C CA . ASN A 1 293 ? -21.734 -1 -10.219 1 98.81 293 ASN A CA 1
ATOM 2323 C C . ASN A 1 293 ? -20.656 -0.181 -10.914 1 98.81 293 ASN A C 1
ATOM 2325 O O . ASN A 1 293 ? -19.641 -0.728 -11.344 1 98.81 293 ASN A O 1
ATOM 2329 N N . ALA A 1 294 ? -20.797 1.081 -10.977 1 98.38 294 ALA A N 1
ATOM 2330 C CA . ALA A 1 294 ? -19.922 1.968 -11.742 1 98.38 294 ALA A CA 1
ATOM 2331 C C . ALA A 1 294 ? -18.531 2.055 -11.094 1 98.38 294 ALA A C 1
ATOM 2333 O O . ALA A 1 294 ? -17.547 2.348 -11.773 1 98.38 294 ALA A O 1
ATOM 2334 N N . SER A 1 295 ? -18.438 1.802 -9.797 1 98.25 295 SER A N 1
ATOM 2335 C CA . SER A 1 295 ? -17.156 1.842 -9.109 1 98.25 295 SER A CA 1
ATOM 2336 C C . SER A 1 295 ? -16.422 0.509 -9.227 1 98.25 295 SER A C 1
ATOM 2338 O O . SER A 1 295 ? -15.211 0.479 -9.484 1 98.25 295 SER A O 1
ATOM 2340 N N . TYR A 1 296 ? -17.094 -0.597 -9.078 1 98.75 296 TYR A N 1
ATOM 2341 C CA . TYR A 1 296 ? -16.469 -1.897 -8.906 1 98.75 296 TYR A CA 1
ATOM 2342 C C . TYR A 1 296 ? -16.141 -2.533 -10.25 1 98.75 296 TYR A C 1
ATOM 2344 O O . TYR A 1 296 ? -15.312 -3.443 -10.336 1 98.75 296 TYR A O 1
ATOM 2352 N N . TYR A 1 297 ? -16.828 -2.09 -11.359 1 98.62 297 TYR A N 1
ATOM 2353 C CA . TYR A 1 297 ? -16.609 -2.732 -12.648 1 98.62 297 TYR A CA 1
ATOM 2354 C C . TYR A 1 297 ? -16.156 -1.718 -13.695 1 98.62 297 TYR A C 1
ATOM 2356 O O . TYR A 1 297 ? -16.5 -0.534 -13.602 1 98.62 297 TYR A O 1
ATOM 2364 N N . ARG A 1 298 ? -15.438 -2.189 -14.672 1 98.06 298 ARG A N 1
ATOM 2365 C CA . ARG A 1 298 ? -15.102 -1.38 -15.836 1 98.06 298 ARG A CA 1
ATOM 2366 C C . ARG A 1 298 ? -16.25 -1.346 -16.828 1 98.06 298 ARG A C 1
ATOM 2368 O O . ARG A 1 298 ? -16.734 -2.395 -17.266 1 98.06 298 ARG A O 1
ATOM 2375 N N . LEU A 1 299 ? -16.672 -0.173 -17.141 1 98.19 299 LEU A N 1
ATOM 2376 C CA . LEU A 1 299 ? -17.75 0.03 -18.094 1 98.19 299 LEU A CA 1
ATOM 2377 C C . LEU A 1 299 ? -17.234 0.722 -19.359 1 98.19 299 LEU A C 1
ATOM 2379 O O . LEU A 1 299 ? -16.203 1.396 -19.328 1 98.19 299 LEU A O 1
ATOM 2383 N N . LEU A 1 300 ? -17.938 0.448 -20.438 1 97.19 300 LEU A N 1
ATOM 2384 C CA . LEU A 1 300 ? -17.578 1.18 -21.641 1 97.19 300 LEU A CA 1
ATOM 2385 C C . LEU A 1 300 ? -17.719 2.684 -21.438 1 97.19 300 LEU A C 1
ATOM 2387 O O . LEU A 1 300 ? -18.766 3.148 -20.984 1 97.19 300 LEU A O 1
ATOM 2391 N N . PRO A 1 301 ? -16.688 3.459 -21.781 1 93.94 301 PRO A N 1
ATOM 2392 C CA . PRO A 1 301 ? -16.719 4.891 -21.469 1 93.94 301 PRO A CA 1
ATOM 2393 C C . PRO A 1 301 ? -17.859 5.629 -22.156 1 93.94 301 PRO A C 1
ATOM 2395 O O . PRO A 1 301 ? -18.453 6.531 -21.578 1 93.94 301 PRO A O 1
ATOM 2398 N N . ASP A 1 302 ? -18.234 5.266 -23.391 1 95.19 302 ASP A N 1
ATOM 2399 C CA . ASP A 1 302 ? -19.25 5.98 -24.156 1 95.19 302 ASP A CA 1
ATOM 2400 C C . ASP A 1 302 ? -20.609 5.32 -24.016 1 95.19 302 ASP A C 1
ATOM 2402 O O . ASP A 1 302 ? -21.625 5.906 -24.391 1 95.19 302 ASP A O 1
ATOM 2406 N N . LYS A 1 303 ? -20.625 4.105 -23.547 1 97.75 303 LYS A N 1
ATOM 2407 C CA . LYS A 1 303 ? -21.859 3.342 -23.312 1 97.75 303 LYS A CA 1
ATOM 2408 C C . LYS A 1 303 ? -21.797 2.629 -21.969 1 97.75 303 LYS A C 1
ATOM 2410 O O . LYS A 1 303 ? -21.797 1.396 -21.906 1 97.75 303 LYS A O 1
ATOM 2415 N N . ARG A 1 304 ? -22.016 3.354 -20.922 1 97.56 304 ARG A N 1
ATOM 2416 C CA . ARG A 1 304 ? -21.75 2.908 -19.562 1 97.56 304 ARG A CA 1
ATOM 2417 C C . ARG A 1 304 ? -22.734 1.831 -19.125 1 97.56 304 ARG A C 1
ATOM 2419 O O . ARG A 1 304 ? -22.547 1.182 -18.094 1 97.56 304 ARG A O 1
ATOM 2426 N N . ARG A 1 305 ? -23.734 1.538 -19.969 1 98.06 305 ARG A N 1
ATOM 2427 C CA . ARG A 1 305 ? -24.672 0.439 -19.75 1 98.06 305 ARG A CA 1
ATOM 2428 C C . ARG A 1 305 ? -23.953 -0.908 -19.828 1 98.06 305 ARG A C 1
ATOM 2430 O O . ARG A 1 305 ? -24.344 -1.863 -19.156 1 98.06 305 ARG A O 1
ATOM 2437 N N . TYR A 1 306 ? -22.906 -0.94 -20.594 1 98.44 306 TYR A N 1
ATOM 2438 C CA . TYR A 1 306 ? -22.266 -2.205 -20.953 1 98.44 306 TYR A CA 1
ATOM 2439 C C . TYR A 1 306 ? -20.891 -2.322 -20.297 1 98.44 306 TYR A C 1
ATOM 2441 O O . TYR A 1 306 ? -20.219 -1.316 -20.062 1 98.44 306 TYR A O 1
ATOM 2449 N N . TYR A 1 307 ? -20.547 -3.553 -20.047 1 98.19 307 TYR A N 1
ATOM 2450 C CA . TYR A 1 307 ? -19.312 -3.869 -19.328 1 98.19 307 TYR A CA 1
ATOM 2451 C C . TYR A 1 307 ? -18.156 -4.109 -20.312 1 98.19 307 TYR A C 1
ATOM 2453 O O . TYR A 1 307 ? -18.375 -4.629 -21.406 1 98.19 307 TYR A O 1
ATOM 2461 N N . ILE A 1 308 ? -16.938 -3.656 -19.938 1 97.31 308 ILE A N 1
ATOM 2462 C CA . ILE A 1 308 ? -15.734 -4.141 -20.609 1 97.31 308 ILE A CA 1
ATOM 2463 C C . ILE A 1 308 ? -15.469 -5.586 -20.188 1 97.31 308 ILE A C 1
ATOM 2465 O O . ILE A 1 308 ? -15.422 -5.898 -19 1 97.31 308 ILE A O 1
ATOM 2469 N N . ASN A 1 309 ? -15.32 -6.453 -21.125 1 96.81 309 ASN A N 1
ATOM 2470 C CA . ASN A 1 309 ? -15.156 -7.879 -20.859 1 96.81 309 ASN A CA 1
ATOM 2471 C C . ASN A 1 309 ? -13.797 -8.383 -21.328 1 96.81 309 ASN A C 1
ATOM 2473 O O . ASN A 1 309 ? -13.719 -9.305 -22.141 1 96.81 309 ASN A O 1
ATOM 2477 N N . ASP A 1 310 ? -12.742 -7.938 -20.719 1 95.06 310 ASP A N 1
ATOM 2478 C CA . ASP A 1 310 ? -11.383 -8.375 -21.016 1 95.06 310 ASP A CA 1
ATOM 2479 C C . ASP A 1 310 ? -11.109 -9.766 -20.453 1 95.06 310 ASP A C 1
ATOM 2481 O O . ASP A 1 310 ? -10.078 -10.367 -20.75 1 95.06 310 ASP A O 1
ATOM 2485 N N . THR A 1 311 ? -12.016 -10.398 -19.734 1 95.56 311 THR A N 1
ATOM 2486 C CA . THR A 1 311 ? -11.812 -11.656 -19.031 1 95.56 311 THR A CA 1
ATOM 2487 C C . THR A 1 311 ? -12.461 -12.812 -19.797 1 95.56 311 THR A C 1
ATOM 2489 O O . THR A 1 311 ? -12.141 -13.977 -19.578 1 95.56 311 THR A O 1
ATOM 2492 N N . GLY A 1 312 ? -13.469 -12.469 -20.625 1 93.75 312 GLY A N 1
ATOM 2493 C CA . GLY A 1 312 ? -14.25 -13.492 -21.297 1 93.75 312 GLY A CA 1
ATOM 2494 C C . GLY A 1 312 ? -15.359 -14.062 -20.438 1 93.75 312 GLY A C 1
ATOM 2495 O O . GLY A 1 312 ? -16.062 -14.984 -20.859 1 93.75 312 GLY A O 1
ATOM 2496 N N . THR A 1 313 ? -15.57 -13.516 -19.25 1 93.94 313 THR A N 1
ATOM 2497 C CA . THR A 1 313 ? -16.531 -14.078 -18.312 1 93.94 313 THR A CA 1
ATOM 2498 C C . THR A 1 313 ? -17.656 -13.086 -18.031 1 93.94 313 THR A C 1
ATOM 2500 O O . THR A 1 313 ? -18.422 -13.258 -17.078 1 93.94 313 THR A O 1
ATOM 2503 N N . GLY A 1 314 ? -17.688 -12 -18.797 1 96.56 314 GLY A N 1
ATOM 2504 C CA . GLY A 1 314 ? -18.828 -11.102 -18.734 1 96.56 314 GLY A CA 1
ATOM 2505 C C . GLY A 1 314 ? -18.5 -9.766 -18.094 1 96.56 314 GLY A C 1
ATOM 2506 O O . GLY A 1 314 ? -19.156 -8.758 -18.375 1 96.56 314 GLY A O 1
ATOM 2507 N N . ASN A 1 315 ? -17.594 -9.727 -17.109 1 98.12 315 ASN A N 1
ATOM 2508 C CA . ASN A 1 315 ? -17.234 -8.453 -16.484 1 98.12 315 ASN A CA 1
ATOM 2509 C C . ASN A 1 315 ? -15.734 -8.391 -16.188 1 98.12 315 ASN A C 1
ATOM 2511 O O . ASN A 1 315 ? -15.016 -9.375 -16.375 1 98.12 315 ASN A O 1
ATOM 2515 N N . THR A 1 316 ? -15.258 -7.227 -15.93 1 98.25 316 THR A N 1
ATOM 2516 C CA . THR A 1 316 ? -13.898 -6.945 -15.484 1 98.25 316 THR A CA 1
ATOM 2517 C C . THR A 1 316 ? -13.914 -6.066 -14.234 1 98.25 316 THR A C 1
ATOM 2519 O O . THR A 1 316 ? -14.484 -4.973 -14.25 1 98.25 316 THR A O 1
ATOM 2522 N N . VAL A 1 317 ? -13.375 -6.559 -13.133 1 98.44 317 VAL A N 1
ATOM 2523 C CA . VAL A 1 317 ? -13.273 -5.781 -11.898 1 98.44 317 VAL A CA 1
ATOM 2524 C C . VAL A 1 317 ? -12.383 -4.562 -12.125 1 98.44 317 VAL A C 1
ATOM 2526 O O . VAL A 1 317 ? -11.336 -4.664 -12.781 1 98.44 317 VAL A O 1
ATOM 2529 N N . ASN A 1 318 ? -12.758 -3.418 -11.617 1 98.06 318 ASN A N 1
ATOM 2530 C CA . ASN A 1 318 ? -12.102 -2.143 -11.891 1 98.06 318 ASN A CA 1
ATOM 2531 C C . ASN A 1 318 ? -10.93 -1.906 -10.938 1 98.06 318 ASN A C 1
ATOM 2533 O O . ASN A 1 318 ? -10.992 -1.039 -10.07 1 98.06 318 ASN A O 1
ATOM 2537 N N . LEU A 1 319 ? -9.789 -2.484 -11.227 1 97.25 319 LEU A N 1
ATOM 2538 C CA . LEU A 1 319 ? -8.625 -2.387 -10.352 1 97.25 319 LEU A CA 1
ATOM 2539 C C . LEU A 1 319 ? -7.812 -1.134 -10.664 1 97.25 319 LEU A C 1
ATOM 2541 O O . LEU A 1 319 ? -6.629 -1.054 -10.328 1 97.25 319 LEU A O 1
ATOM 2545 N N . SER A 1 320 ? -8.375 -0.215 -11.367 1 95.75 320 SER A N 1
ATOM 2546 C CA . SER A 1 320 ? -7.801 1.123 -11.469 1 95.75 320 SER A CA 1
ATOM 2547 C C . SER A 1 320 ? -8.414 2.064 -10.438 1 95.75 320 SER A C 1
ATOM 2549 O O . SER A 1 320 ? -7.895 3.154 -10.195 1 95.75 320 SER A O 1
ATOM 2551 N N . HIS A 1 321 ? -9.516 1.686 -9.859 1 96.88 321 HIS A N 1
ATOM 2552 C CA . HIS A 1 321 ? -10.203 2.477 -8.852 1 96.88 321 HIS A CA 1
ATOM 2553 C C . HIS A 1 321 ? -9.562 2.297 -7.477 1 96.88 321 HIS A C 1
ATOM 2555 O O . HIS A 1 321 ? -9.344 1.169 -7.035 1 96.88 321 HIS A O 1
ATOM 2561 N N . PRO A 1 322 ? -9.305 3.389 -6.727 1 96.19 322 PRO A N 1
ATOM 2562 C CA . PRO A 1 322 ? -8.555 3.299 -5.469 1 96.19 322 PRO A CA 1
ATOM 2563 C C . PRO A 1 322 ? -9.242 2.404 -4.438 1 96.19 322 PRO A C 1
ATOM 2565 O O . PRO A 1 322 ? -8.578 1.63 -3.744 1 96.19 322 PRO A O 1
ATOM 2568 N N . ARG A 1 323 ? -10.547 2.506 -4.309 1 97.75 323 ARG A N 1
ATOM 2569 C CA . ARG A 1 323 ? -11.258 1.736 -3.293 1 97.75 323 ARG A CA 1
ATOM 2570 C C . ARG A 1 323 ? -11.352 0.265 -3.684 1 97.75 323 ARG A C 1
ATOM 2572 O O . ARG A 1 323 ? -11.445 -0.607 -2.816 1 97.75 323 ARG A O 1
ATOM 2579 N N . VAL A 1 324 ? -11.344 -0.038 -4.988 1 98.44 324 VAL A N 1
ATOM 2580 C CA . VAL A 1 324 ? -11.32 -1.427 -5.438 1 98.44 324 VAL A CA 1
ATOM 2581 C C . VAL A 1 324 ? -9.938 -2.021 -5.219 1 98.44 324 VAL A C 1
ATOM 2583 O O . VAL A 1 324 ? -9.805 -3.17 -4.793 1 98.44 324 VAL A O 1
ATOM 2586 N N . ILE A 1 325 ? -8.898 -1.211 -5.48 1 98.06 325 ILE A N 1
ATOM 2587 C CA . ILE A 1 325 ? -7.547 -1.625 -5.133 1 98.06 325 ILE A CA 1
ATOM 2588 C C . ILE A 1 325 ? -7.469 -1.941 -3.643 1 98.06 325 ILE A C 1
ATOM 2590 O O . ILE A 1 325 ? -6.918 -2.971 -3.246 1 98.06 325 ILE A O 1
ATOM 2594 N N . GLN A 1 326 ? -8.039 -1.035 -2.828 1 97.94 326 GLN A N 1
ATOM 2595 C CA . GLN A 1 326 ? -8.039 -1.26 -1.387 1 97.94 326 GLN A CA 1
ATOM 2596 C C . GLN A 1 326 ? -8.695 -2.594 -1.04 1 97.94 326 GLN A C 1
ATOM 2598 O O . GLN A 1 326 ? -8.188 -3.346 -0.208 1 97.94 326 GLN A O 1
ATOM 2603 N N . LEU A 1 327 ? -9.805 -2.891 -1.657 1 98.62 327 LEU A N 1
ATOM 2604 C CA . LEU A 1 327 ? -10.523 -4.137 -1.417 1 98.62 327 LEU A CA 1
ATOM 2605 C C . LEU A 1 327 ? -9.625 -5.34 -1.691 1 98.62 327 LEU A C 1
ATOM 2607 O O . LEU A 1 327 ? -9.5 -6.234 -0.85 1 98.62 327 LEU A O 1
ATOM 2611 N N . VAL A 1 328 ? -9.023 -5.363 -2.814 1 98.69 328 VAL A N 1
ATOM 2612 C CA . VAL A 1 328 ? -8.203 -6.5 -3.229 1 98.69 328 VAL A CA 1
ATOM 2613 C C . VAL A 1 328 ? -6.961 -6.59 -2.352 1 98.69 328 VAL A C 1
ATOM 2615 O O . VAL A 1 328 ? -6.582 -7.68 -1.911 1 98.69 328 VAL A O 1
ATOM 2618 N N . MET A 1 329 ? -6.316 -5.457 -2.092 1 98.62 329 MET A N 1
ATOM 2619 C CA . MET A 1 329 ? -5.148 -5.441 -1.216 1 98.62 329 MET A CA 1
ATOM 2620 C C . MET A 1 329 ? -5.504 -5.961 0.173 1 98.62 329 MET A C 1
ATOM 2622 O O . MET A 1 329 ? -4.75 -6.738 0.76 1 98.62 329 MET A O 1
ATOM 2626 N N . ASP A 1 330 ? -6.637 -5.48 0.719 1 98.5 330 ASP A N 1
ATOM 2627 C CA . ASP A 1 330 ? -7.094 -5.957 2.021 1 98.5 330 ASP A CA 1
ATOM 2628 C C . ASP A 1 330 ? -7.324 -7.465 2.008 1 98.5 330 ASP A C 1
ATOM 2630 O O . ASP A 1 330 ? -6.996 -8.156 2.973 1 98.5 330 ASP A O 1
ATOM 2634 N N . SER A 1 331 ? -7.898 -7.906 0.932 1 98.69 331 SER A N 1
ATOM 2635 C CA . SER A 1 331 ? -8.133 -9.344 0.798 1 98.69 331 SER A CA 1
ATOM 2636 C C . SER A 1 331 ? -6.824 -10.125 0.815 1 98.69 331 SER A C 1
ATOM 2638 O O . SER A 1 331 ? -6.688 -11.102 1.551 1 98.69 331 SER A O 1
ATOM 2640 N N . LEU A 1 332 ? -5.883 -9.695 0.04 1 98.75 332 LEU A N 1
ATOM 2641 C CA . LEU A 1 332 ? -4.586 -10.359 -0.024 1 98.75 332 LEU A CA 1
ATOM 2642 C C . LEU A 1 332 ? -3.906 -10.359 1.341 1 98.75 332 LEU A C 1
ATOM 2644 O O . LEU A 1 332 ? -3.373 -11.383 1.775 1 98.75 332 LEU A O 1
ATOM 2648 N N . ARG A 1 333 ? -3.945 -9.234 2.043 1 98.38 333 ARG A N 1
ATOM 2649 C CA . ARG A 1 333 ? -3.346 -9.148 3.371 1 98.38 333 ARG A CA 1
ATOM 2650 C C . ARG A 1 333 ? -4.066 -10.062 4.355 1 98.38 333 ARG A C 1
ATOM 2652 O O . ARG A 1 333 ? -3.445 -10.641 5.25 1 98.38 333 ARG A O 1
ATOM 2659 N N . TYR A 1 334 ? -5.41 -10.117 4.246 1 97.88 334 TYR A N 1
ATOM 2660 C CA . TYR A 1 334 ? -6.188 -11.008 5.109 1 97.88 334 TYR A CA 1
ATOM 2661 C C . TYR A 1 334 ? -5.734 -12.453 4.953 1 97.88 334 TYR A C 1
ATOM 2663 O O . TYR A 1 334 ? -5.449 -13.125 5.945 1 97.88 334 TYR A O 1
ATOM 2671 N N . TRP A 1 335 ? -5.582 -12.922 3.73 1 98.5 335 TRP A N 1
ATOM 2672 C CA . TRP A 1 335 ? -5.207 -14.305 3.465 1 98.5 335 TRP A CA 1
ATOM 2673 C C . TRP A 1 335 ? -3.756 -14.562 3.85 1 98.5 335 TRP A C 1
ATOM 2675 O O . TRP A 1 335 ? -3.439 -15.586 4.461 1 98.5 335 TRP A O 1
ATOM 2685 N N . ALA A 1 336 ? -2.877 -13.648 3.602 1 98.25 336 ALA A N 1
ATOM 2686 C CA . ALA A 1 336 ? -1.465 -13.828 3.93 1 98.25 336 ALA A CA 1
ATOM 2687 C C . ALA A 1 336 ? -1.224 -13.656 5.426 1 98.25 336 ALA A C 1
ATOM 2689 O O . ALA A 1 336 ? -0.459 -14.422 6.027 1 98.25 336 ALA A O 1
ATOM 2690 N N . GLY A 1 337 ? -1.874 -12.695 6.012 1 96.69 337 GLY A N 1
ATOM 2691 C CA . GLY A 1 337 ? -1.611 -12.336 7.398 1 96.69 337 GLY A CA 1
ATOM 2692 C C . GLY A 1 337 ? -2.467 -13.109 8.383 1 96.69 337 GLY A C 1
ATOM 2693 O O . GLY A 1 337 ? -1.945 -13.734 9.312 1 96.69 337 GLY A O 1
ATOM 2694 N N . HIS A 1 338 ? -3.783 -13.102 8.164 1 95.88 338 HIS A N 1
ATOM 2695 C CA . HIS A 1 338 ? -4.711 -13.703 9.109 1 95.88 338 HIS A CA 1
ATOM 2696 C C . HIS A 1 338 ? -4.895 -15.195 8.828 1 95.88 338 HIS A C 1
ATOM 2698 O O . HIS A 1 338 ? -5.035 -15.992 9.75 1 95.88 338 HIS A O 1
ATOM 2704 N N . MET A 1 339 ? -4.883 -15.531 7.559 1 97.38 339 MET A N 1
ATOM 2705 C CA . MET A 1 339 ? -5.082 -16.922 7.18 1 97.38 339 MET A CA 1
ATOM 2706 C C . MET A 1 339 ? -3.744 -17.609 6.934 1 97.38 339 MET A C 1
ATOM 2708 O O . MET A 1 339 ? -3.701 -18.828 6.691 1 97.38 339 MET A O 1
ATOM 2712 N N . HIS A 1 340 ? -2.582 -16.984 6.926 1 97.56 340 HIS A N 1
ATOM 2713 C CA . HIS A 1 340 ? -1.189 -17.422 6.91 1 97.56 340 HIS A CA 1
ATOM 2714 C C . HIS A 1 340 ? -0.84 -18.109 5.602 1 97.56 340 HIS A C 1
ATOM 2716 O O . HIS A 1 340 ? -0.041 -19.047 5.582 1 97.56 340 HIS A O 1
ATOM 2722 N N . VAL A 1 341 ? -1.53 -17.703 4.543 1 97.94 341 VAL A N 1
ATOM 2723 C CA . VAL A 1 341 ? -1.2 -18.203 3.209 1 97.94 341 VAL A CA 1
ATOM 2724 C C . VAL A 1 341 ? 0.172 -17.672 2.789 1 97.94 341 VAL A C 1
ATOM 2726 O O . VAL A 1 341 ? 0.547 -16.547 3.131 1 97.94 341 VAL A O 1
ATOM 2729 N N . ASP A 1 342 ? 0.945 -18.438 1.993 1 98.56 342 ASP A N 1
ATOM 2730 C CA . ASP A 1 342 ? 2.357 -18.172 1.737 1 98.56 342 ASP A CA 1
ATOM 2731 C C . ASP A 1 342 ? 2.553 -17.516 0.369 1 98.56 342 ASP A C 1
ATOM 2733 O O . ASP A 1 342 ? 3.672 -17.141 0.008 1 98.56 342 ASP A O 1
ATOM 2737 N N . GLY A 1 343 ? 1.512 -17.422 -0.398 1 98.5 343 GLY A N 1
ATOM 2738 C CA . GLY A 1 343 ? 1.613 -16.812 -1.717 1 98.5 343 GLY A CA 1
ATOM 2739 C C . GLY A 1 343 ? 0.325 -16.891 -2.514 1 98.5 343 GLY A C 1
ATOM 2740 O O . GLY A 1 343 ? -0.668 -17.453 -2.039 1 98.5 343 GLY A O 1
ATOM 2741 N N . PHE A 1 344 ? 0.399 -16.344 -3.721 1 98.81 344 PHE A N 1
ATOM 2742 C CA . PHE A 1 344 ? -0.79 -16.25 -4.559 1 98.81 344 PHE A CA 1
ATOM 2743 C C . PHE A 1 344 ? -0.437 -16.5 -6.023 1 98.81 344 PHE A C 1
ATOM 2745 O O . PHE A 1 344 ? 0.614 -16.047 -6.492 1 98.81 344 PHE A O 1
ATOM 2752 N N . ARG A 1 345 ? -1.242 -17.203 -6.68 1 98.81 345 ARG A N 1
ATOM 2753 C CA . ARG A 1 345 ? -1.277 -17.25 -8.141 1 98.81 345 ARG A CA 1
ATOM 2754 C C . ARG A 1 345 ? -2.49 -16.484 -8.672 1 98.81 345 ARG A C 1
ATOM 2756 O O . ARG A 1 345 ? -3.631 -16.828 -8.344 1 98.81 345 ARG A O 1
ATOM 2763 N N . PHE A 1 346 ? -2.232 -15.484 -9.492 1 98.62 346 PHE A N 1
ATOM 2764 C CA . PHE A 1 346 ? -3.285 -14.586 -9.953 1 98.62 346 PHE A CA 1
ATOM 2765 C C . PHE A 1 346 ? -3.812 -15.016 -11.312 1 98.62 346 PHE A C 1
ATOM 2767 O O . PHE A 1 346 ? -3.098 -14.938 -12.312 1 98.62 346 PHE A O 1
ATOM 2774 N N . ASP A 1 347 ? -5.094 -15.398 -11.32 1 98.06 347 ASP A N 1
ATOM 2775 C CA . ASP A 1 347 ? -5.781 -15.727 -12.562 1 98.06 347 ASP A CA 1
ATOM 2776 C C . ASP A 1 347 ? -5.906 -14.492 -13.461 1 98.06 347 ASP A C 1
ATOM 2778 O O . ASP A 1 347 ? -6.254 -13.406 -12.984 1 98.06 347 ASP A O 1
ATOM 2782 N N . LEU A 1 348 ? -5.625 -14.664 -14.766 1 97.75 348 LEU A N 1
ATOM 2783 C CA . LEU A 1 348 ? -5.668 -13.547 -15.703 1 97.75 348 LEU A CA 1
ATOM 2784 C C . LEU A 1 348 ? -5.043 -12.297 -15.094 1 97.75 348 LEU A C 1
ATOM 2786 O O . LEU A 1 348 ? -5.668 -11.234 -15.07 1 97.75 348 LEU A O 1
ATOM 2790 N N . GLY A 1 349 ? -3.764 -12.453 -14.68 1 97.44 349 GLY A N 1
ATOM 2791 C CA . GLY A 1 349 ? -3.082 -11.438 -13.891 1 97.44 349 GLY A CA 1
ATOM 2792 C C . GLY A 1 349 ? -2.939 -10.109 -14.609 1 97.44 349 GLY A C 1
ATOM 2793 O O . GLY A 1 349 ? -2.867 -9.062 -13.969 1 97.44 349 GLY A O 1
ATOM 2794 N N . THR A 1 350 ? -2.967 -10.078 -15.945 1 97.69 350 THR A N 1
ATOM 2795 C CA . THR A 1 350 ? -2.797 -8.867 -16.734 1 97.69 350 THR A CA 1
ATOM 2796 C C . THR A 1 350 ? -3.926 -7.875 -16.469 1 97.69 350 THR A C 1
ATOM 2798 O O . THR A 1 350 ? -3.713 -6.66 -16.469 1 97.69 350 THR A O 1
ATOM 2801 N N . ILE A 1 351 ? -5.094 -8.367 -16.188 1 97.31 351 ILE A N 1
ATOM 2802 C CA . ILE A 1 351 ? -6.266 -7.539 -15.93 1 97.31 351 ILE A CA 1
ATOM 2803 C C . ILE A 1 351 ? -6.02 -6.664 -14.695 1 97.31 351 ILE A C 1
ATOM 2805 O O . ILE A 1 351 ? -6.449 -5.512 -14.656 1 97.31 351 ILE A O 1
ATOM 2809 N N . LEU A 1 352 ? -5.344 -7.16 -13.711 1 96.88 352 LEU A N 1
ATOM 2810 C CA . LEU A 1 352 ? -5.133 -6.465 -12.445 1 96.88 352 LEU A CA 1
ATOM 2811 C C . LEU A 1 352 ? -4.281 -5.219 -12.648 1 96.88 352 LEU A C 1
ATOM 2813 O O . LEU A 1 352 ? -4.285 -4.316 -11.805 1 96.88 352 LEU A O 1
ATOM 2817 N N . ALA A 1 353 ? -3.576 -5.16 -13.781 1 96.81 353 ALA A N 1
ATOM 2818 C CA . ALA A 1 353 ? -2.652 -4.062 -14.047 1 96.81 353 ALA A CA 1
ATOM 2819 C C . ALA A 1 353 ? -3.121 -3.225 -15.234 1 96.81 353 ALA A C 1
ATOM 2821 O O . ALA A 1 353 ? -2.314 -2.561 -15.891 1 96.81 353 ALA A O 1
ATOM 2822 N N . ARG A 1 354 ? -4.391 -3.307 -15.539 1 95.44 354 ARG A N 1
ATOM 2823 C CA . ARG A 1 354 ? -4.918 -2.482 -16.625 1 95.44 354 ARG A CA 1
ATOM 2824 C C . ARG A 1 354 ? -5.332 -1.107 -16.109 1 95.44 354 ARG A C 1
ATOM 2826 O O . ARG A 1 354 ? -5.984 -0.995 -15.07 1 95.44 354 ARG A O 1
ATOM 2833 N N . GLU A 1 355 ? -4.906 -0.112 -16.766 1 92.88 355 GLU A N 1
ATOM 2834 C CA . GLU A 1 355 ? -5.422 1.247 -16.656 1 92.88 355 GLU A CA 1
ATOM 2835 C C . GLU A 1 355 ? -6.379 1.571 -17.797 1 92.88 355 GLU A C 1
ATOM 2837 O O . GLU A 1 355 ? -6.68 0.708 -18.625 1 92.88 355 GLU A O 1
ATOM 2842 N N . VAL A 1 356 ? -6.875 2.771 -17.875 1 86.88 356 VAL A N 1
ATOM 2843 C CA . VAL A 1 356 ? -7.848 3.154 -18.891 1 86.88 356 VAL A CA 1
ATOM 2844 C C . VAL A 1 356 ? -7.246 2.969 -20.281 1 86.88 356 VAL A C 1
ATOM 2846 O O . VAL A 1 356 ? -7.965 2.668 -21.234 1 86.88 356 VAL A O 1
ATOM 2849 N N . TYR A 1 357 ? -5.914 2.889 -20.328 1 88.12 357 TYR A N 1
ATOM 2850 C CA . TYR A 1 357 ? -5.258 2.824 -21.625 1 88.12 357 TYR A CA 1
ATOM 2851 C C . TYR A 1 357 ? -4.645 1.449 -21.859 1 88.12 357 TYR A C 1
ATOM 2853 O O . TYR A 1 357 ? -3.916 1.244 -22.828 1 88.12 357 TYR A O 1
ATOM 2861 N N . GLY A 1 358 ? -4.902 0.484 -21.062 1 92.94 358 GLY A N 1
ATOM 2862 C CA . GLY A 1 358 ? -4.398 -0.869 -21.219 1 92.94 358 GLY A CA 1
ATOM 2863 C C . GLY A 1 358 ? -3.473 -1.305 -20.109 1 92.94 358 GLY A C 1
ATOM 2864 O O . GLY A 1 358 ? -3.475 -0.709 -19.031 1 92.94 358 GLY A O 1
ATOM 2865 N N . PHE A 1 359 ? -2.793 -2.447 -20.359 1 95.31 359 PHE A N 1
ATOM 2866 C CA . PHE A 1 359 ? -1.868 -2.977 -19.359 1 95.31 359 PHE A CA 1
ATOM 2867 C C . PHE A 1 359 ? -0.719 -2.006 -19.125 1 95.31 359 PHE A C 1
ATOM 2869 O O . PHE A 1 359 ? -0.169 -1.439 -20.062 1 95.31 359 PHE A O 1
ATOM 2876 N N . ASP A 1 360 ? -0.454 -1.776 -17.891 1 94.44 360 ASP A N 1
ATOM 2877 C CA . ASP A 1 360 ? 0.648 -0.908 -17.484 1 94.44 360 ASP A CA 1
ATOM 2878 C C . ASP A 1 360 ? 1.456 -1.533 -16.344 1 94.44 360 ASP A C 1
ATOM 2880 O O . ASP A 1 360 ? 0.959 -1.671 -15.234 1 94.44 360 ASP A O 1
ATOM 2884 N N . GLU A 1 361 ? 2.738 -1.855 -16.656 1 93.38 361 GLU A N 1
ATOM 2885 C CA . GLU A 1 361 ? 3.611 -2.451 -15.641 1 93.38 361 GLU A CA 1
ATOM 2886 C C . GLU A 1 361 ? 3.822 -1.503 -14.469 1 93.38 361 GLU A C 1
ATOM 2888 O O . GLU A 1 361 ? 4.285 -1.919 -13.406 1 93.38 361 GLU A O 1
ATOM 2893 N N . GLN A 1 362 ? 3.402 -0.264 -14.617 1 91.81 362 GLN A N 1
ATOM 2894 C CA . GLN A 1 362 ? 3.488 0.742 -13.562 1 91.81 362 GLN A CA 1
ATOM 2895 C C . GLN A 1 362 ? 2.1 1.143 -13.07 1 91.81 362 GLN A C 1
ATOM 2897 O O . GLN A 1 362 ? 1.888 2.285 -12.664 1 91.81 362 GLN A O 1
ATOM 2902 N N . SER A 1 363 ? 1.199 0.263 -13.18 1 95.69 363 SER A N 1
ATOM 2903 C CA . SER A 1 363 ? -0.174 0.539 -12.773 1 95.69 363 SER A CA 1
ATOM 2904 C C . SER A 1 363 ? -0.259 0.816 -11.273 1 95.69 363 SER A C 1
ATOM 2906 O O . SER A 1 363 ? 0.667 0.498 -10.523 1 95.69 363 SER A O 1
ATOM 2908 N N . GLY A 1 364 ? -1.377 1.466 -10.875 1 95.81 364 GLY A N 1
ATOM 2909 C CA . GLY A 1 364 ? -1.625 1.725 -9.469 1 95.81 364 GLY A CA 1
ATOM 2910 C C . GLY A 1 364 ? -1.64 0.465 -8.625 1 95.81 364 GLY A C 1
ATOM 2911 O O . GLY A 1 364 ? -1.093 0.445 -7.52 1 95.81 364 GLY A O 1
ATOM 2912 N N . PHE A 1 365 ? -2.191 -0.597 -9.125 1 97.31 365 PHE A N 1
ATOM 2913 C CA . PHE A 1 365 ? -2.273 -1.852 -8.391 1 97.31 365 PHE A CA 1
ATOM 2914 C C . PHE A 1 365 ? -0.886 -2.439 -8.164 1 97.31 365 PHE A C 1
ATOM 2916 O O . PHE A 1 365 ? -0.543 -2.832 -7.047 1 97.31 365 PHE A O 1
ATOM 2923 N N . LEU A 1 366 ? -0.106 -2.512 -9.227 1 97.44 366 LEU A N 1
ATOM 2924 C CA . LEU A 1 366 ? 1.225 -3.1 -9.117 1 97.44 366 LEU A CA 1
ATOM 2925 C C . LEU A 1 366 ? 2.117 -2.26 -8.211 1 97.44 366 LEU A C 1
ATOM 2927 O O . LEU A 1 366 ? 2.939 -2.799 -7.469 1 97.44 366 LEU A O 1
ATOM 2931 N N . LYS A 1 367 ? 1.938 -0.944 -8.242 1 96.56 367 LYS A N 1
ATOM 2932 C CA . LYS A 1 367 ? 2.672 -0.074 -7.324 1 96.56 367 LYS A CA 1
ATOM 2933 C C . LYS A 1 367 ? 2.271 -0.337 -5.875 1 96.56 367 LYS A C 1
ATOM 2935 O O . LYS A 1 367 ? 3.125 -0.37 -4.984 1 96.56 367 LYS A O 1
ATOM 2940 N N . ALA A 1 368 ? 0.971 -0.508 -5.668 1 96.94 368 ALA A N 1
ATOM 2941 C CA . ALA A 1 368 ? 0.483 -0.829 -4.332 1 96.94 368 ALA A CA 1
ATOM 2942 C C . ALA A 1 368 ? 1.062 -2.15 -3.838 1 96.94 368 ALA A C 1
ATOM 2944 O O . ALA A 1 368 ? 1.478 -2.262 -2.682 1 96.94 368 ALA A O 1
ATOM 2945 N N . MET A 1 369 ? 1.151 -3.115 -4.711 1 96.25 369 MET A N 1
ATOM 2946 C CA . MET A 1 369 ? 1.686 -4.43 -4.375 1 96.25 369 MET A CA 1
ATOM 2947 C C . MET A 1 369 ? 3.17 -4.344 -4.035 1 96.25 369 MET A C 1
ATOM 2949 O O . MET A 1 369 ? 3.617 -4.918 -3.041 1 96.25 369 MET A O 1
ATOM 2953 N N . ASN A 1 370 ? 3.875 -3.615 -4.801 1 93.81 370 ASN A N 1
ATOM 2954 C CA . ASN A 1 370 ? 5.328 -3.549 -4.707 1 93.81 370 ASN A CA 1
ATOM 2955 C C . ASN A 1 370 ? 5.777 -2.988 -3.359 1 93.81 370 ASN A C 1
ATOM 2957 O O . ASN A 1 370 ? 6.785 -3.43 -2.803 1 93.81 370 ASN A O 1
ATOM 2961 N N . GLN A 1 371 ? 5.016 -2.08 -2.9 1 95.81 371 GLN A N 1
ATOM 2962 C CA . GLN A 1 371 ? 5.48 -1.363 -1.717 1 95.81 371 GLN A CA 1
ATOM 2963 C C . GLN A 1 371 ? 4.902 -1.977 -0.443 1 95.81 371 GLN A C 1
ATOM 2965 O O . GLN A 1 371 ? 5.234 -1.546 0.664 1 95.81 371 GLN A O 1
ATOM 2970 N N . ASP A 1 372 ? 4.059 -2.93 -0.49 1 97.38 372 ASP A N 1
ATOM 2971 C CA . ASP A 1 372 ? 3.387 -3.482 0.681 1 97.38 372 ASP A CA 1
ATOM 2972 C C . ASP A 1 372 ? 4.336 -4.352 1.502 1 97.38 372 ASP A C 1
ATOM 2974 O O . ASP A 1 372 ? 4.938 -5.289 0.978 1 97.38 372 ASP A O 1
ATOM 2978 N N . PRO A 1 373 ? 4.508 -4.129 2.807 1 96.12 373 PRO A N 1
ATOM 2979 C CA . PRO A 1 373 ? 5.543 -4.82 3.584 1 96.12 373 PRO A CA 1
ATOM 2980 C C . PRO A 1 373 ? 5.234 -6.301 3.787 1 96.12 373 PRO A C 1
ATOM 2982 O O . PRO A 1 373 ? 6.156 -7.105 3.963 1 96.12 373 PRO A O 1
ATOM 2985 N N . LEU A 1 374 ? 3.986 -6.637 3.773 1 96.62 374 LEU A N 1
ATOM 2986 C CA . LEU A 1 374 ? 3.611 -8.039 3.932 1 96.62 374 LEU A CA 1
ATOM 2987 C C . LEU A 1 374 ? 3.607 -8.758 2.584 1 96.62 374 LEU A C 1
ATOM 2989 O O . LEU A 1 374 ? 4.238 -9.805 2.434 1 96.62 374 LEU A O 1
ATOM 2993 N N . LEU A 1 375 ? 2.988 -8.156 1.595 1 96.06 375 LEU A N 1
ATOM 2994 C CA . LEU A 1 375 ? 2.766 -8.82 0.313 1 96.06 375 LEU A CA 1
ATOM 2995 C C . LEU A 1 375 ? 4.055 -8.883 -0.497 1 96.06 375 LEU A C 1
ATOM 2997 O O . LEU A 1 375 ? 4.18 -9.703 -1.408 1 96.06 375 LEU A O 1
ATOM 3001 N N . ALA A 1 376 ? 5.012 -8.078 -0.118 1 90 376 ALA A N 1
ATOM 3002 C CA . ALA A 1 376 ? 6.316 -8.133 -0.775 1 90 376 ALA A CA 1
ATOM 3003 C C . ALA A 1 376 ? 7.113 -9.352 -0.315 1 90 376 ALA A C 1
ATOM 3005 O O . ALA A 1 376 ? 8.125 -9.703 -0.926 1 90 376 ALA A O 1
ATOM 3006 N N . THR A 1 377 ? 6.645 -10.039 0.706 1 92.19 377 THR A N 1
ATOM 3007 C CA . THR A 1 377 ? 7.418 -11.133 1.282 1 92.19 377 THR A CA 1
ATOM 3008 C C . THR A 1 377 ? 6.805 -12.477 0.916 1 92.19 377 THR A C 1
ATOM 3010 O O . THR A 1 377 ? 7.367 -13.531 1.226 1 92.19 377 THR A O 1
ATOM 3013 N N . VAL A 1 378 ? 5.656 -12.508 0.286 1 96.81 378 VAL A N 1
ATOM 3014 C CA . VAL A 1 378 ? 5.031 -13.773 -0.089 1 96.81 378 VAL A CA 1
ATOM 3015 C C . VAL A 1 378 ? 5.285 -14.055 -1.567 1 96.81 378 VAL A C 1
ATOM 3017 O O . VAL A 1 378 ? 5.762 -13.188 -2.301 1 96.81 378 VAL A O 1
ATOM 3020 N N . LYS A 1 379 ? 5.043 -15.273 -2.027 1 98.31 379 LYS A N 1
ATOM 3021 C CA . LYS A 1 379 ? 5.25 -15.641 -3.424 1 98.31 379 LYS A CA 1
ATOM 3022 C C . LYS A 1 379 ? 4.121 -15.117 -4.305 1 98.31 379 LYS A C 1
ATOM 3024 O O . LYS A 1 379 ? 2.949 -15.406 -4.059 1 98.31 379 LYS A O 1
ATOM 3029 N N . LEU A 1 380 ? 4.434 -14.312 -5.258 1 98.5 380 LEU A N 1
ATOM 3030 C CA . LEU A 1 380 ? 3.475 -13.758 -6.211 1 98.5 380 LEU A CA 1
ATOM 3031 C C . LEU A 1 380 ? 3.686 -14.352 -7.598 1 98.5 380 LEU A C 1
ATOM 3033 O O . LEU A 1 380 ? 4.754 -14.188 -8.195 1 98.5 380 LEU A O 1
ATOM 3037 N N . ILE A 1 381 ? 2.715 -15.039 -8.102 1 98.81 381 ILE A N 1
ATOM 3038 C CA . ILE A 1 381 ? 2.789 -15.688 -9.406 1 98.81 381 ILE A CA 1
ATOM 3039 C C . ILE A 1 381 ? 1.682 -15.148 -10.312 1 98.81 381 ILE A C 1
ATOM 3041 O O . ILE A 1 381 ? 0.498 -15.258 -9.984 1 98.81 381 ILE A O 1
ATOM 3045 N N . ALA A 1 382 ? 2.012 -14.641 -11.484 1 98.5 382 ALA A N 1
ATOM 3046 C CA . ALA A 1 382 ? 1.022 -14.102 -12.414 1 98.5 382 ALA A CA 1
ATOM 3047 C C . ALA A 1 382 ? 0.742 -15.086 -13.539 1 98.5 382 ALA A C 1
ATOM 3049 O O . ALA A 1 382 ? 1.655 -15.75 -14.031 1 98.5 382 ALA A O 1
ATOM 3050 N N . GLU A 1 383 ? -0.509 -15.227 -13.836 1 98.31 383 GLU A N 1
ATOM 3051 C CA . GLU A 1 383 ? -0.836 -15.633 -15.203 1 98.31 383 GLU A CA 1
ATOM 3052 C C . GLU A 1 383 ? -0.839 -14.438 -16.141 1 98.31 383 GLU A C 1
ATOM 3054 O O . GLU A 1 383 ? -1.794 -13.656 -16.172 1 98.31 383 GLU A O 1
ATOM 3059 N N . PRO A 1 384 ? 0.18 -14.219 -16.953 1 97.88 384 PRO A N 1
ATOM 3060 C CA . PRO A 1 384 ? 0.435 -12.93 -17.594 1 97.88 384 PRO A CA 1
ATOM 3061 C C . PRO A 1 384 ? -0.235 -12.805 -18.953 1 97.88 384 PRO A C 1
ATOM 3063 O O . PRO A 1 384 ? 0.4 -12.367 -19.922 1 97.88 384 PRO A O 1
ATOM 3066 N N . TRP A 1 385 ? -1.522 -13.164 -19.047 1 95.25 385 TRP A N 1
ATOM 3067 C CA . TRP A 1 385 ? -2.279 -12.969 -20.266 1 95.25 385 TRP A CA 1
ATOM 3068 C C . TRP A 1 385 ? -3.771 -12.852 -19.984 1 95.25 385 TRP A C 1
ATOM 3070 O O . TRP A 1 385 ? -4.223 -13.188 -18.891 1 95.25 385 TRP A O 1
ATOM 3080 N N . ASP A 1 386 ? -4.504 -12.266 -20.781 1 92.94 386 ASP A N 1
ATOM 3081 C CA . ASP A 1 386 ? -5.961 -12.18 -20.781 1 92.94 386 ASP A CA 1
ATOM 3082 C C . ASP A 1 386 ? -6.504 -11.992 -22.203 1 92.94 386 ASP A C 1
ATOM 3084 O O . ASP A 1 386 ? -5.738 -11.961 -23.172 1 92.94 386 ASP A O 1
ATOM 3088 N N . CYS A 1 387 ? -7.801 -11.883 -22.344 1 91.56 387 CYS A N 1
ATOM 3089 C CA . CYS A 1 387 ? -8.453 -11.891 -23.641 1 91.56 387 CYS A CA 1
ATOM 3090 C C . CYS A 1 387 ? -8.516 -10.484 -24.219 1 91.56 387 CYS A C 1
ATOM 3092 O O . CYS A 1 387 ? -8.961 -10.297 -25.359 1 91.56 387 CYS A O 1
ATOM 3094 N N . GLY A 1 388 ? -8.055 -9.5 -23.5 1 91.56 388 GLY A N 1
ATOM 3095 C CA . GLY A 1 388 ? -8.133 -8.133 -23.984 1 91.56 388 GLY A CA 1
ATOM 3096 C C . GLY A 1 388 ? -6.961 -7.742 -24.859 1 91.56 388 GLY A C 1
ATOM 3097 O O . GLY A 1 388 ? -6.016 -8.516 -25.016 1 91.56 388 GLY A O 1
ATOM 3098 N N . PRO A 1 389 ? -7.121 -6.523 -25.484 1 92.75 389 PRO A N 1
ATOM 3099 C CA . PRO A 1 389 ? -6.008 -6.039 -26.312 1 92.75 389 PRO A CA 1
ATOM 3100 C C . PRO A 1 389 ? -4.695 -5.945 -25.547 1 92.75 389 PRO A C 1
ATOM 3102 O O . PRO A 1 389 ? -4.66 -5.383 -24.438 1 92.75 389 PRO A O 1
ATOM 3105 N N . GLY A 1 390 ? -3.729 -6.559 -26.188 1 94.06 390 GLY A N 1
ATOM 3106 C CA . GLY A 1 390 ? -2.436 -6.52 -25.516 1 94.06 390 GLY A CA 1
ATOM 3107 C C . GLY A 1 390 ? -2.373 -7.391 -24.281 1 94.06 390 GLY A C 1
ATOM 3108 O O . GLY A 1 390 ? -1.545 -7.164 -23.391 1 94.06 390 GLY A O 1
ATOM 3109 N N . GLY A 1 391 ? -3.191 -8.344 -24.281 1 95.06 391 GLY A N 1
ATOM 3110 C CA . GLY A 1 391 ? -3.361 -9.141 -23.078 1 95.06 391 GLY A CA 1
ATOM 3111 C C . GLY A 1 391 ? -2.217 -10.102 -22.828 1 95.06 391 GLY A C 1
ATOM 3112 O O . GLY A 1 391 ? -2.045 -10.602 -21.719 1 95.06 391 GLY A O 1
ATOM 3113 N N . TYR A 1 392 ? -1.443 -10.461 -23.859 1 97.12 392 TYR A N 1
ATOM 3114 C CA . TYR A 1 392 ? -0.295 -11.344 -23.688 1 97.12 392 TYR A CA 1
ATOM 3115 C C . TYR A 1 392 ? 0.906 -10.578 -23.141 1 97.12 392 TYR A C 1
ATOM 3117 O O . TYR A 1 392 ? 1.487 -9.742 -23.844 1 97.12 392 TYR A O 1
ATOM 3125 N N . GLN A 1 393 ? 1.305 -10.891 -21.844 1 97.62 393 GLN A N 1
ATOM 3126 C CA . GLN A 1 393 ? 2.293 -10.055 -21.172 1 97.62 393 GLN A CA 1
ATOM 3127 C C . GLN A 1 393 ? 3.379 -10.906 -20.516 1 97.62 393 GLN A C 1
ATOM 3129 O O . GLN A 1 393 ? 3.885 -10.562 -19.453 1 97.62 393 GLN A O 1
ATOM 3134 N N . VAL A 1 394 ? 3.676 -12.109 -21.047 1 97.75 394 VAL A N 1
ATOM 3135 C CA . VAL A 1 394 ? 4.746 -12.93 -20.5 1 97.75 394 VAL A CA 1
ATOM 3136 C C . VAL A 1 394 ? 6.047 -12.141 -20.469 1 97.75 394 VAL A C 1
ATOM 3138 O O . VAL A 1 394 ? 6.5 -11.633 -21.5 1 97.75 394 VAL A O 1
ATOM 3141 N N . GLY A 1 395 ? 6.621 -12.047 -19.312 1 97.62 395 GLY A N 1
ATOM 3142 C CA . GLY A 1 395 ? 7.82 -11.25 -19.125 1 97.62 395 GLY A CA 1
ATOM 3143 C C . GLY A 1 395 ? 7.523 -9.797 -18.812 1 97.62 395 GLY A C 1
ATOM 3144 O O . GLY A 1 395 ? 8.438 -9.008 -18.562 1 97.62 395 GLY A O 1
ATOM 3145 N N . GLY A 1 396 ? 6.207 -9.477 -18.734 1 97.06 396 GLY A N 1
ATOM 3146 C CA . GLY A 1 396 ? 5.836 -8.07 -18.672 1 97.06 396 GLY A CA 1
ATOM 3147 C C . GLY A 1 396 ? 5.602 -7.578 -17.25 1 97.06 396 GLY A C 1
ATOM 3148 O O . GLY A 1 396 ? 5.484 -6.375 -17.031 1 97.06 396 GLY A O 1
ATOM 3149 N N . PHE A 1 397 ? 5.512 -8.391 -16.266 1 97.5 397 PHE A N 1
ATOM 3150 C CA . PHE A 1 397 ? 5.297 -7.988 -14.883 1 97.5 397 PHE A CA 1
ATOM 3151 C C . PHE A 1 397 ? 6.594 -7.48 -14.258 1 97.5 397 PHE A C 1
ATOM 3153 O O . PHE A 1 397 ? 7.684 -7.836 -14.711 1 97.5 397 PHE A O 1
ATOM 3160 N N . PRO A 1 398 ? 6.504 -6.621 -13.273 1 96.19 398 PRO A N 1
ATOM 3161 C CA . PRO A 1 398 ? 7.707 -6.023 -12.68 1 96.19 398 PRO A CA 1
ATOM 3162 C C . PRO A 1 398 ? 8.508 -7.02 -11.852 1 96.19 398 PRO A C 1
ATOM 3164 O O . PRO A 1 398 ? 8.023 -8.109 -11.539 1 96.19 398 PRO A O 1
ATOM 3167 N N . PRO A 1 399 ? 9.789 -6.66 -11.5 1 95.69 399 PRO A N 1
ATOM 3168 C CA . PRO A 1 399 ? 10.57 -7.488 -10.586 1 95.69 399 PRO A CA 1
ATOM 3169 C C . PRO A 1 399 ? 9.82 -7.812 -9.297 1 95.69 399 PRO A C 1
ATOM 3171 O O . PRO A 1 399 ? 9.109 -6.961 -8.758 1 95.69 399 PRO A O 1
ATOM 3174 N N . GLY A 1 400 ? 10.023 -9.016 -8.844 1 94.75 400 GLY A N 1
ATOM 3175 C CA . GLY A 1 400 ? 9.312 -9.469 -7.652 1 94.75 400 GLY A CA 1
ATOM 3176 C C . GLY A 1 400 ? 8.195 -10.445 -7.961 1 94.75 400 GLY A C 1
ATOM 3177 O O . GLY A 1 400 ? 7.75 -11.188 -7.078 1 94.75 400 GLY A O 1
ATOM 3178 N N . TRP A 1 401 ? 7.805 -10.461 -9.211 1 97.44 401 TRP A N 1
ATOM 3179 C CA . TRP A 1 401 ? 6.742 -11.367 -9.641 1 97.44 401 TRP A CA 1
ATOM 3180 C C . TRP A 1 401 ? 7.312 -12.555 -10.398 1 97.44 401 TRP A C 1
ATOM 3182 O O . TRP A 1 401 ? 8.227 -12.398 -11.211 1 97.44 401 TRP A O 1
ATOM 3192 N N . ALA A 1 402 ? 6.844 -13.711 -10.062 1 98.44 402 ALA A N 1
ATOM 3193 C CA . ALA A 1 402 ? 7.012 -14.852 -10.953 1 98.44 402 ALA A CA 1
ATOM 3194 C C . ALA A 1 402 ? 5.844 -14.961 -11.93 1 98.44 402 ALA A C 1
ATOM 3196 O O . ALA A 1 402 ? 4.781 -14.375 -11.703 1 98.44 402 ALA A O 1
ATOM 3197 N N . GLU A 1 403 ? 6.105 -15.625 -13.047 1 98.69 403 GLU A N 1
ATOM 3198 C CA . GLU A 1 403 ? 5.086 -15.695 -14.086 1 98.69 403 GLU A CA 1
ATOM 3199 C C . GLU A 1 403 ? 4.949 -17.109 -14.641 1 98.69 403 GLU A C 1
ATOM 3201 O O . GLU A 1 403 ? 5.949 -17.797 -14.844 1 98.69 403 GLU A O 1
ATOM 3206 N N . TRP A 1 404 ? 3.652 -17.562 -14.82 1 98.69 404 TRP A N 1
ATOM 3207 C CA . TRP A 1 404 ? 3.439 -18.734 -15.641 1 98.69 404 TRP A CA 1
ATOM 3208 C C . TRP A 1 404 ? 4.082 -18.578 -17.016 1 98.69 404 TRP A C 1
ATOM 3210 O O . TRP A 1 404 ? 3.82 -17.594 -17.719 1 98.69 404 TRP A O 1
ATOM 3220 N N . ASN A 1 405 ? 4.898 -19.5 -17.438 1 98.56 405 ASN A N 1
ATOM 3221 C CA . ASN A 1 405 ? 5.629 -19.406 -18.703 1 98.56 405 ASN A CA 1
ATOM 3222 C C . ASN A 1 405 ? 5.086 -20.375 -19.75 1 98.56 405 ASN A C 1
ATOM 3224 O O . ASN A 1 405 ? 5.543 -21.516 -19.828 1 98.56 405 ASN A O 1
ATOM 3228 N N . ASP A 1 406 ? 4.207 -19.922 -20.562 1 97.38 406 ASP A N 1
ATOM 3229 C CA . ASP A 1 406 ? 3.627 -20.812 -21.562 1 97.38 406 ASP A CA 1
ATOM 3230 C C . ASP A 1 406 ? 4.602 -21.047 -22.719 1 97.38 406 ASP A C 1
ATOM 3232 O O . ASP A 1 406 ? 4.43 -21.984 -23.5 1 97.38 406 ASP A O 1
ATOM 3236 N N . LYS A 1 407 ? 5.613 -20.188 -22.875 1 98 407 LYS A N 1
ATOM 3237 C CA . LYS A 1 407 ? 6.672 -20.469 -23.828 1 98 407 LYS A CA 1
ATOM 3238 C C . LYS A 1 407 ? 7.406 -21.766 -23.469 1 98 407 LYS A C 1
ATOM 3240 O O . LYS A 1 407 ? 7.727 -22.562 -24.344 1 98 407 LYS A O 1
ATOM 3245 N N . TYR A 1 408 ? 7.684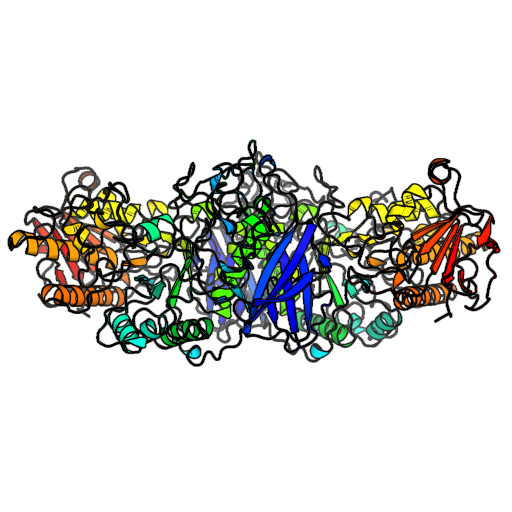 -21.875 -22.203 1 98.56 408 TYR A N 1
ATOM 3246 C CA . TYR A 1 408 ? 8.289 -23.125 -21.734 1 98.56 408 TYR A CA 1
ATOM 3247 C C . TYR A 1 408 ? 7.391 -24.312 -22.047 1 98.56 408 TYR A C 1
ATOM 3249 O O . TYR A 1 408 ? 7.84 -25.297 -22.656 1 98.56 408 TYR A O 1
ATOM 3257 N N . ARG A 1 409 ? 6.145 -24.266 -21.672 1 98.38 409 ARG A N 1
ATOM 3258 C CA . ARG A 1 409 ? 5.184 -25.344 -21.859 1 98.38 409 ARG A CA 1
ATOM 3259 C C . ARG A 1 409 ? 5.117 -25.781 -23.328 1 98.38 409 ARG A C 1
ATOM 3261 O O . ARG A 1 409 ? 5.328 -26.953 -23.641 1 98.38 409 ARG A O 1
ATOM 3268 N N . ASN A 1 410 ? 4.859 -24.812 -24.203 1 98.12 410 ASN A N 1
ATOM 3269 C CA . ASN A 1 410 ? 4.645 -25.125 -25.609 1 98.12 410 ASN A CA 1
ATOM 3270 C C . ASN A 1 410 ? 5.918 -25.656 -26.266 1 98.12 410 ASN A C 1
ATOM 3272 O O . ASN A 1 410 ? 5.863 -26.625 -27.031 1 98.12 410 ASN A O 1
ATOM 3276 N N . THR A 1 411 ? 7.035 -25.078 -25.922 1 98.31 411 THR A N 1
ATOM 3277 C CA . THR A 1 411 ? 8.289 -25.484 -26.531 1 98.31 411 THR A CA 1
ATOM 3278 C C . THR A 1 411 ? 8.672 -26.906 -26.109 1 98.31 411 THR A C 1
ATOM 3280 O O . THR A 1 411 ? 9.109 -27.703 -26.922 1 98.31 411 THR A O 1
ATOM 3283 N N . VAL A 1 412 ? 8.523 -27.203 -24.844 1 98.44 412 VAL A N 1
ATOM 3284 C CA . VAL A 1 412 ? 8.867 -28.531 -24.344 1 98.44 412 VAL A CA 1
ATOM 3285 C C . VAL A 1 412 ? 7.941 -29.578 -24.969 1 98.44 412 VAL A C 1
ATOM 3287 O O . VAL A 1 412 ? 8.398 -30.641 -25.406 1 98.44 412 VAL A O 1
ATOM 3290 N N . ARG A 1 413 ? 6.645 -29.281 -25.016 1 98.38 413 ARG A N 1
ATOM 3291 C CA . ARG A 1 413 ? 5.691 -30.172 -25.672 1 98.38 413 ARG A CA 1
ATOM 3292 C C . ARG A 1 413 ? 6.078 -30.422 -27.125 1 98.38 413 ARG A C 1
ATOM 3294 O O . ARG A 1 413 ? 6.113 -31.562 -27.562 1 98.38 413 ARG A O 1
ATOM 3301 N N . ASP A 1 414 ? 6.379 -29.359 -27.812 1 97.94 414 ASP A N 1
ATOM 3302 C CA . ASP A 1 414 ? 6.742 -29.469 -29.219 1 97.94 414 ASP A CA 1
ATOM 3303 C C . ASP A 1 414 ? 8.031 -30.266 -29.406 1 97.94 414 ASP A C 1
ATOM 3305 O O . ASP A 1 414 ? 8.172 -31 -30.375 1 97.94 414 ASP A O 1
ATOM 3309 N N . PHE A 1 415 ? 8.953 -30.094 -28.516 1 97.5 415 PHE A N 1
ATOM 3310 C CA . PHE A 1 415 ? 10.211 -30.828 -28.625 1 97.5 415 PHE A CA 1
ATOM 3311 C C . PHE A 1 415 ? 9.977 -32.312 -28.562 1 97.5 415 PHE A C 1
ATOM 3313 O O . PHE A 1 415 ? 10.477 -33.062 -29.406 1 97.5 415 PHE A O 1
ATOM 3320 N N . TRP A 1 416 ? 9.234 -32.781 -27.625 1 97.75 416 TRP A N 1
ATOM 3321 C CA . TRP A 1 416 ? 9.094 -34.219 -27.391 1 97.75 416 TRP A CA 1
ATOM 3322 C C . TRP A 1 416 ? 8.156 -34.844 -28.422 1 97.75 416 TRP A C 1
ATOM 3324 O O . TRP A 1 416 ? 8.117 -36.062 -28.562 1 97.75 416 TRP A O 1
ATOM 3334 N N . ARG A 1 417 ? 7.418 -34.031 -29.109 1 94.56 417 ARG A N 1
ATOM 3335 C CA . ARG A 1 417 ? 6.664 -34.562 -30.234 1 94.56 417 ARG A CA 1
ATOM 3336 C C . ARG A 1 417 ? 7.461 -34.469 -31.531 1 94.56 417 ARG A C 1
ATOM 3338 O O . ARG A 1 417 ? 6.965 -34.812 -32.594 1 94.56 417 ARG A O 1
ATOM 3345 N N . GLY A 1 418 ? 8.664 -33.875 -31.453 1 93.12 418 GLY A N 1
ATOM 3346 C CA . GLY A 1 418 ? 9.578 -33.844 -32.594 1 93.12 418 GLY A CA 1
ATOM 3347 C C . GLY A 1 418 ? 9.414 -32.594 -33.438 1 93.12 418 GLY A C 1
ATOM 3348 O O . GLY A 1 418 ? 9.828 -32.594 -34.625 1 93.12 418 GLY A O 1
ATOM 3349 N N . GLU A 1 419 ? 8.875 -31.531 -32.875 1 93.19 419 GLU A N 1
ATOM 3350 C CA . GLU A 1 419 ? 8.508 -30.375 -33.688 1 93.19 419 GLU A CA 1
ATOM 3351 C C . GLU A 1 419 ? 9.305 -29.141 -33.312 1 93.19 419 GLU A C 1
ATOM 3353 O O . GLU A 1 419 ? 9.125 -28.062 -33.875 1 93.19 419 GLU A O 1
ATOM 3358 N N . ALA A 1 420 ? 10.094 -29.172 -32.25 1 92.94 420 ALA A N 1
ATOM 3359 C CA . ALA A 1 420 ? 10.922 -28.031 -31.828 1 92.94 420 ALA A CA 1
ATOM 3360 C C . ALA A 1 420 ? 12.406 -28.375 -31.922 1 92.94 420 ALA A C 1
ATOM 3362 O O . ALA A 1 420 ? 12.812 -29.5 -31.609 1 92.94 420 ALA A O 1
ATOM 3363 N N . GLN A 1 421 ? 13.188 -27.391 -32.281 1 91.56 421 GLN A N 1
ATOM 3364 C CA . GLN A 1 421 ? 14.633 -27.547 -32.375 1 91.56 421 GLN A CA 1
ATOM 3365 C C . GLN A 1 421 ? 15.328 -27.25 -31.062 1 91.56 421 GLN A C 1
ATOM 3367 O O . GLN A 1 421 ? 14.742 -26.625 -30.172 1 91.56 421 GLN A O 1
ATOM 3372 N N . PRO A 1 422 ? 16.578 -27.703 -31 1 92.69 422 PRO A N 1
ATOM 3373 C CA . PRO A 1 422 ? 17.328 -27.438 -29.766 1 92.69 422 PRO A CA 1
ATOM 3374 C C . PRO A 1 422 ? 17.422 -25.938 -29.453 1 92.69 422 PRO A C 1
ATOM 3376 O O . PRO A 1 422 ? 17.375 -25.547 -28.281 1 92.69 422 PRO A O 1
ATOM 3379 N N . GLY A 1 423 ? 17.469 -25.094 -30.484 1 93.12 423 GLY A N 1
ATOM 3380 C CA . GLY A 1 423 ? 17.578 -23.656 -30.281 1 93.12 423 GLY A CA 1
ATOM 3381 C C . GLY A 1 423 ? 16.375 -23.062 -29.562 1 93.12 423 GLY A C 1
ATOM 3382 O O . GLY A 1 423 ? 16.516 -22.094 -28.828 1 93.12 423 GLY A O 1
ATOM 3383 N N . ALA A 1 424 ? 15.25 -23.625 -29.781 1 94.62 424 ALA A N 1
ATOM 3384 C CA . ALA A 1 424 ? 14.031 -23.156 -29.109 1 94.62 424 ALA A CA 1
ATOM 3385 C C . ALA A 1 424 ? 13.977 -23.672 -27.672 1 94.62 424 ALA A C 1
ATOM 3387 O O . ALA A 1 424 ? 13.477 -22.984 -26.781 1 94.62 424 ALA A O 1
ATOM 3388 N N . LEU A 1 425 ? 14.5 -24.828 -27.422 1 96.56 425 LEU A N 1
ATOM 3389 C CA . LEU A 1 425 ? 14.391 -25.469 -26.125 1 96.56 425 LEU A CA 1
ATOM 3390 C C . LEU A 1 425 ? 15.453 -24.938 -25.156 1 96.56 425 LEU A C 1
ATOM 3392 O O . LEU A 1 425 ? 15.211 -24.844 -23.953 1 96.56 425 LEU A O 1
ATOM 3396 N N . ALA A 1 426 ? 16.594 -24.594 -25.672 1 96.38 426 ALA A N 1
ATOM 3397 C CA . ALA A 1 426 ? 17.766 -24.281 -24.859 1 96.38 426 ALA A CA 1
ATOM 3398 C C . ALA A 1 426 ? 17.438 -23.172 -23.859 1 96.38 426 ALA A C 1
ATOM 3400 O O . ALA A 1 426 ? 17.656 -23.328 -22.656 1 96.38 426 ALA A O 1
ATOM 3401 N N . PRO A 1 427 ? 16.828 -22.016 -24.312 1 97.12 427 PRO A N 1
ATOM 3402 C CA . PRO A 1 427 ? 16.516 -20.969 -23.344 1 97.12 427 PRO A CA 1
ATOM 3403 C C . PRO A 1 427 ? 15.5 -21.406 -22.297 1 97.12 427 PRO A C 1
ATOM 3405 O O . PRO A 1 427 ? 15.562 -20.969 -21.141 1 97.12 427 PRO A O 1
ATOM 3408 N N . ARG A 1 428 ? 14.555 -22.297 -22.688 1 98.25 428 ARG A N 1
ATOM 3409 C CA . ARG A 1 428 ? 13.539 -22.797 -21.781 1 98.25 428 ARG A CA 1
ATOM 3410 C C . ARG A 1 428 ? 14.172 -23.641 -20.672 1 98.25 428 ARG A C 1
ATOM 3412 O O . ARG A 1 428 ? 13.797 -23.531 -19.5 1 98.25 428 ARG A O 1
ATOM 3419 N N . LEU A 1 429 ? 15.188 -24.406 -21 1 98.06 429 LEU A N 1
ATOM 3420 C CA . LEU A 1 429 ? 15.867 -25.266 -20.031 1 98.06 429 LEU A CA 1
ATOM 3421 C C . LEU A 1 429 ? 16.625 -24.438 -19 1 98.06 429 LEU A C 1
ATOM 3423 O O . LEU A 1 429 ? 16.891 -24.906 -17.891 1 98.06 429 LEU A O 1
ATOM 3427 N N . LEU A 1 430 ? 16.969 -23.219 -19.406 1 97.56 430 LEU A N 1
ATOM 3428 C CA . LEU A 1 430 ? 17.891 -22.422 -18.594 1 97.56 430 LEU A CA 1
ATOM 3429 C C . LEU A 1 430 ? 17.141 -21.297 -17.891 1 97.56 430 LEU A C 1
ATOM 3431 O O . LEU A 1 430 ? 17.719 -20.234 -17.641 1 97.56 430 LEU A O 1
ATOM 3435 N N . GLY A 1 431 ? 15.852 -21.438 -17.641 1 97.31 431 GLY A N 1
ATOM 3436 C CA . GLY A 1 431 ? 15.086 -20.469 -16.875 1 97.31 431 GLY A CA 1
ATOM 3437 C C . GLY A 1 431 ? 14.539 -19.328 -17.734 1 97.31 431 GLY A C 1
ATOM 3438 O O . GLY A 1 431 ? 14.133 -18.297 -17.219 1 97.31 431 GLY A O 1
ATOM 3439 N N . SER A 1 432 ? 14.617 -19.484 -19.109 1 98.31 432 SER A N 1
ATOM 3440 C CA . SER A 1 432 ? 14.078 -18.516 -20.062 1 98.31 432 SER A CA 1
ATOM 3441 C C . SER A 1 432 ? 14.711 -17.141 -19.859 1 98.31 432 SER A C 1
ATOM 3443 O O . SER A 1 432 ? 14.008 -16.141 -19.719 1 98.31 432 SER A O 1
ATOM 3445 N N . HIS A 1 433 ? 16.016 -17.031 -19.953 1 97.31 433 HIS A N 1
ATOM 3446 C CA . HIS A 1 433 ? 16.766 -15.805 -19.734 1 97.31 433 HIS A CA 1
ATOM 3447 C C . HIS A 1 433 ? 16.391 -14.75 -20.766 1 97.31 433 HIS A C 1
ATOM 3449 O O . HIS A 1 433 ? 16.453 -13.547 -20.484 1 97.31 433 HIS A O 1
ATOM 3455 N N . ASP A 1 434 ? 15.945 -15.18 -21.969 1 96.81 434 ASP A N 1
ATOM 3456 C CA . ASP A 1 434 ? 15.57 -14.281 -23.047 1 96.81 434 ASP A CA 1
ATOM 3457 C C . ASP A 1 434 ? 14.312 -13.492 -22.703 1 96.81 434 ASP A C 1
ATOM 3459 O O . ASP A 1 434 ? 14.031 -12.461 -23.312 1 96.81 434 ASP A O 1
ATOM 3463 N N . VAL A 1 435 ? 13.578 -14.055 -21.719 1 97.69 435 VAL A N 1
ATOM 3464 C CA . VAL A 1 435 ? 12.312 -13.438 -21.328 1 97.69 435 VAL A CA 1
ATOM 3465 C C . VAL A 1 435 ? 12.477 -12.719 -20 1 97.69 435 VAL A C 1
ATOM 3467 O O . VAL A 1 435 ? 12 -11.586 -19.828 1 97.69 435 VAL A O 1
ATOM 3470 N N . PHE A 1 436 ? 13.234 -13.289 -19.062 1 98 436 PHE A N 1
ATOM 3471 C CA . PHE A 1 436 ? 13.094 -12.875 -17.672 1 98 436 PHE A CA 1
ATOM 3472 C C . PHE A 1 436 ? 14.375 -12.242 -17.156 1 98 436 PHE A C 1
ATOM 3474 O O . PHE A 1 436 ? 14.391 -11.609 -16.094 1 98 436 PHE A O 1
ATOM 3481 N N . ASN A 1 437 ? 15.531 -12.398 -17.844 1 97.31 437 ASN A N 1
ATOM 3482 C CA . ASN A 1 437 ? 16.797 -11.898 -17.328 1 97.31 437 ASN A CA 1
ATOM 3483 C C . ASN A 1 437 ? 16.938 -10.398 -17.547 1 97.31 437 ASN A C 1
ATOM 3485 O O . ASN A 1 437 ? 17.797 -9.945 -18.297 1 97.31 437 ASN A O 1
ATOM 3489 N N . ARG A 1 438 ? 16.156 -9.719 -16.844 1 96.19 438 ARG A N 1
ATOM 3490 C CA . ARG A 1 438 ? 16.172 -8.258 -16.844 1 96.19 438 ARG A CA 1
ATOM 3491 C C . ARG A 1 438 ? 15.812 -7.707 -15.469 1 96.19 438 ARG A C 1
ATOM 3493 O O . ARG A 1 438 ? 15.125 -8.367 -14.68 1 96.19 438 ARG A O 1
ATOM 3500 N N . GLU A 1 439 ? 16.406 -6.539 -15.148 1 96.75 439 GLU A N 1
ATOM 3501 C CA . GLU A 1 439 ? 16.078 -5.762 -13.961 1 96.75 439 GLU A CA 1
ATOM 3502 C C . GLU A 1 439 ? 16.375 -6.547 -12.688 1 96.75 439 GLU A C 1
ATOM 3504 O O . GLU A 1 439 ? 15.633 -6.441 -11.703 1 96.75 439 GLU A O 1
ATOM 3509 N N . GLY A 1 440 ? 17.344 -7.379 -12.75 1 96.75 440 GLY A N 1
ATOM 3510 C CA . GLY A 1 440 ? 17.797 -8.102 -11.57 1 96.75 440 GLY A CA 1
ATOM 3511 C C . GLY A 1 440 ? 16.906 -9.273 -11.211 1 96.75 440 GLY A C 1
ATOM 3512 O O . GLY A 1 440 ? 17.031 -9.836 -10.125 1 96.75 440 GLY A O 1
ATOM 3513 N N . ARG A 1 441 ? 16 -9.703 -12.07 1 97.31 441 ARG A N 1
ATOM 3514 C CA . ARG A 1 441 ? 15.188 -10.898 -11.844 1 97.31 441 ARG A CA 1
ATOM 3515 C C . ARG A 1 441 ? 16.062 -12.148 -11.812 1 97.31 441 ARG A C 1
ATOM 3517 O O . ARG A 1 441 ? 17.203 -12.125 -12.281 1 97.31 441 ARG A O 1
ATOM 3524 N N . ARG A 1 442 ? 15.484 -13.164 -11.203 1 97.12 442 ARG A N 1
ATOM 3525 C CA . ARG A 1 442 ? 16.188 -14.438 -11.039 1 97.12 442 ARG A CA 1
ATOM 3526 C C . ARG A 1 442 ? 15.484 -15.555 -11.797 1 97.12 442 ARG A C 1
ATOM 3528 O O . ARG A 1 442 ? 14.391 -15.352 -12.336 1 97.12 442 ARG A O 1
ATOM 3535 N N . THR A 1 443 ? 16.156 -16.672 -11.852 1 97.62 443 THR A N 1
ATOM 3536 C CA . THR A 1 443 ? 15.656 -17.766 -12.672 1 97.62 443 THR A CA 1
ATOM 3537 C C . THR A 1 443 ? 14.273 -18.203 -12.195 1 97.62 443 THR A C 1
ATOM 3539 O O . THR A 1 443 ? 13.453 -18.656 -12.992 1 97.62 443 THR A O 1
ATOM 3542 N N . TRP A 1 444 ? 14.016 -17.953 -10.938 1 97.38 444 TRP A N 1
ATOM 3543 C CA . TRP A 1 444 ? 12.766 -18.453 -10.375 1 97.38 444 TRP A CA 1
ATOM 3544 C C . TRP A 1 444 ? 11.578 -17.641 -10.852 1 97.38 444 TRP A C 1
ATOM 3546 O O . TRP A 1 444 ? 10.43 -17.984 -10.578 1 97.38 444 TRP A O 1
ATOM 3556 N N . ALA A 1 445 ? 11.812 -16.547 -11.602 1 97.94 445 ALA A N 1
ATOM 3557 C CA . ALA A 1 445 ? 10.742 -15.766 -12.211 1 97.94 445 ALA A CA 1
ATOM 3558 C C . ALA A 1 445 ? 9.953 -16.609 -13.211 1 97.94 445 ALA A C 1
ATOM 3560 O O . ALA A 1 445 ? 8.789 -16.312 -13.492 1 97.94 445 ALA A O 1
ATOM 3561 N N . SER A 1 446 ? 10.578 -17.578 -13.75 1 98.62 446 SER A N 1
ATOM 3562 C CA . SER A 1 446 ? 9.922 -18.484 -14.68 1 98.62 446 SER A CA 1
ATOM 3563 C C . SER A 1 446 ? 9.258 -19.641 -13.938 1 98.62 446 SER A C 1
ATOM 3565 O O . SER A 1 446 ? 9.93 -20.578 -13.516 1 98.62 446 SER A O 1
ATOM 3567 N N . VAL A 1 447 ? 7.996 -19.594 -13.844 1 98.81 447 VAL A N 1
ATOM 3568 C CA . VAL A 1 447 ? 7.277 -20.781 -13.375 1 98.81 447 VAL A CA 1
ATOM 3569 C C . VAL A 1 447 ? 7.066 -21.75 -14.547 1 98.81 447 VAL A C 1
ATOM 3571 O O . VAL A 1 447 ? 6.211 -21.516 -15.398 1 98.81 447 VAL A O 1
ATOM 3574 N N . ASN A 1 448 ? 7.867 -22.781 -14.531 1 98.75 448 ASN A N 1
ATOM 3575 C CA . ASN A 1 448 ? 7.809 -23.812 -15.57 1 98.75 448 ASN A CA 1
ATOM 3576 C C . ASN A 1 448 ? 6.691 -24.812 -15.305 1 98.75 448 ASN A C 1
ATOM 3578 O O . ASN A 1 448 ? 6.566 -25.328 -14.188 1 98.75 448 ASN A O 1
ATOM 3582 N N . PHE A 1 449 ? 5.871 -25.031 -16.297 1 98.5 449 PHE A N 1
ATOM 3583 C CA . PHE A 1 449 ? 4.848 -26.062 -16.188 1 98.5 449 PHE A CA 1
ATOM 3584 C C . PHE A 1 449 ? 4.582 -26.719 -17.531 1 98.5 449 PHE A C 1
ATOM 3586 O O . PHE A 1 449 ? 4.812 -26.094 -18.578 1 98.5 449 PHE A O 1
ATOM 3593 N N . MET A 1 450 ? 4.191 -27.969 -17.516 1 97.81 450 MET A N 1
ATOM 3594 C CA . MET A 1 450 ? 3.814 -28.672 -18.75 1 97.81 450 MET A CA 1
ATOM 3595 C C . MET A 1 450 ? 2.299 -28.781 -18.875 1 97.81 450 MET A C 1
ATOM 3597 O O . MET A 1 450 ? 1.767 -28.828 -19.984 1 97.81 450 MET A O 1
ATOM 3601 N N . THR A 1 451 ? 1.712 -28.953 -17.766 1 98.19 451 THR A N 1
ATOM 3602 C CA . THR A 1 451 ? 0.263 -29.078 -17.656 1 98.19 451 THR A CA 1
ATOM 3603 C C . THR A 1 451 ? -0.268 -28.25 -16.484 1 98.19 451 THR A C 1
ATOM 3605 O O . THR A 1 451 ? 0.479 -27.938 -15.562 1 98.19 451 THR A O 1
ATOM 3608 N N . ALA A 1 452 ? -1.436 -27.812 -16.562 1 97.94 452 ALA A N 1
ATOM 3609 C CA . ALA A 1 452 ? -2.186 -27.141 -15.508 1 97.94 452 ALA A CA 1
ATOM 3610 C C . ALA A 1 452 ? -3.641 -27.609 -15.492 1 97.94 452 ALA A C 1
ATOM 3612 O O . ALA A 1 452 ? -4.02 -28.516 -16.234 1 97.94 452 ALA A O 1
ATOM 3613 N N . HIS A 1 453 ? -4.391 -27.047 -14.617 1 97.38 453 HIS A N 1
ATOM 3614 C CA . HIS A 1 453 ? -5.793 -27.453 -14.508 1 97.38 453 HIS A CA 1
ATOM 3615 C C . HIS A 1 453 ? -6.551 -27.172 -15.797 1 97.38 453 HIS A C 1
ATOM 3617 O O . HIS A 1 453 ? -7.531 -27.844 -16.109 1 97.38 453 HIS A O 1
ATOM 3623 N N . ASP A 1 454 ? -6.094 -26.203 -16.5 1 93.25 454 ASP A N 1
ATOM 3624 C CA . ASP A 1 454 ? -6.77 -25.812 -17.734 1 93.25 454 ASP A CA 1
ATOM 3625 C C . ASP A 1 454 ? -6.07 -26.406 -18.953 1 93.25 454 ASP A C 1
ATOM 3627 O O . ASP A 1 454 ? -5.309 -25.719 -19.641 1 93.25 454 ASP A O 1
ATOM 3631 N N . GLY A 1 455 ? -6.309 -27.594 -19.328 1 96.56 455 GLY A N 1
ATOM 3632 C CA . GLY A 1 455 ? -5.719 -28.359 -20.422 1 96.56 455 GLY A CA 1
ATOM 3633 C C . GLY A 1 455 ? -5.676 -29.844 -20.141 1 96.56 455 GLY A C 1
ATOM 3634 O O . GLY A 1 455 ? -6.344 -30.328 -19.234 1 96.56 455 GLY A O 1
ATOM 3635 N N . PHE A 1 456 ? -4.914 -30.516 -21 1 98.25 456 PHE A N 1
ATOM 3636 C CA . PHE A 1 456 ? -4.727 -31.953 -20.828 1 98.25 456 PHE A CA 1
ATOM 3637 C C . PHE A 1 456 ? -3.859 -32.25 -19.594 1 98.25 456 PHE A C 1
ATOM 3639 O O . PHE A 1 456 ? -2.926 -31.484 -19.297 1 98.25 456 PHE A O 1
ATOM 3646 N N . THR A 1 457 ? -4.184 -33.312 -18.844 1 98.44 457 THR A N 1
ATOM 3647 C CA . THR A 1 457 ? -3.201 -33.875 -17.938 1 98.44 457 THR A CA 1
ATOM 3648 C C . THR A 1 457 ? -2.004 -34.438 -18.703 1 98.44 457 THR A C 1
ATOM 3650 O O . THR A 1 457 ? -2.033 -34.5 -19.938 1 98.44 457 THR A O 1
ATOM 3653 N N . LEU A 1 458 ? -0.997 -34.75 -17.984 1 98.69 458 LEU A N 1
ATOM 3654 C CA . LEU A 1 458 ? 0.188 -35.281 -18.641 1 98.69 458 LEU A CA 1
ATOM 3655 C C . LEU A 1 458 ? -0.142 -36.594 -19.375 1 98.69 458 LEU A C 1
ATOM 3657 O O . LEU A 1 458 ? 0.316 -36.812 -20.5 1 98.69 458 LEU A O 1
ATOM 3661 N N . ASN A 1 459 ? -0.915 -37.469 -18.75 1 98.56 459 ASN A N 1
ATOM 3662 C CA . ASN A 1 459 ? -1.345 -38.719 -19.406 1 98.56 459 ASN A CA 1
ATOM 3663 C C . ASN A 1 459 ? -2.154 -38.438 -20.656 1 98.56 459 ASN A C 1
ATOM 3665 O O . ASN A 1 459 ? -1.979 -39.094 -21.672 1 98.56 459 ASN A O 1
ATOM 3669 N N . ASP A 1 460 ? -3.047 -37.531 -20.562 1 98.62 460 ASP A N 1
ATOM 3670 C CA . ASP A 1 460 ? -3.898 -37.188 -21.703 1 98.62 460 ASP A CA 1
ATOM 3671 C C . ASP A 1 460 ? -3.098 -36.531 -22.812 1 98.62 460 ASP A C 1
ATOM 3673 O O . ASP A 1 460 ? -3.387 -36.719 -24 1 98.62 460 ASP A O 1
ATOM 3677 N N . TRP A 1 461 ? -2.133 -35.75 -22.453 1 98.44 461 TRP A N 1
ATOM 3678 C CA . TRP A 1 461 ? -1.235 -35.156 -23.438 1 98.44 461 TRP A CA 1
ATOM 3679 C C . TRP A 1 461 ? -0.597 -36.219 -24.312 1 98.44 461 TRP A C 1
ATOM 3681 O O . TRP A 1 461 ? -0.483 -36.062 -25.531 1 98.44 461 TRP A O 1
ATOM 3691 N N . ALA A 1 462 ? -0.198 -37.344 -23.734 1 98.5 462 ALA A N 1
ATOM 3692 C CA . ALA A 1 462 ? 0.5 -38.438 -24.438 1 98.5 462 ALA A CA 1
ATOM 3693 C C . ALA A 1 462 ? -0.489 -39.406 -25.094 1 98.5 462 ALA A C 1
ATOM 3695 O O . ALA A 1 462 ? -0.088 -40.312 -25.797 1 98.5 462 ALA A O 1
ATOM 3696 N N . SER A 1 463 ? -1.83 -39.156 -24.875 1 98.56 463 SER A N 1
ATOM 3697 C CA . SER A 1 463 ? -2.787 -40.188 -25.281 1 98.56 463 SER A CA 1
ATOM 3698 C C . SER A 1 463 ? -3.793 -39.656 -26.281 1 98.56 463 SER A C 1
ATOM 3700 O O . SER A 1 463 ? -4.488 -40.406 -26.953 1 98.56 463 SER A O 1
ATOM 3702 N N . TYR A 1 464 ? -3.848 -38.281 -26.344 1 98.5 464 TYR A N 1
ATOM 3703 C CA . TYR A 1 464 ? -4.863 -37.688 -27.203 1 98.5 464 TYR A CA 1
ATOM 3704 C C . TYR A 1 464 ? -4.258 -36.625 -28.109 1 98.5 464 TYR A C 1
ATOM 3706 O O . TYR A 1 464 ? -3.377 -35.875 -27.688 1 98.5 464 TYR A O 1
ATOM 3714 N N . ASN A 1 465 ? -4.727 -36.469 -29.328 1 97.56 465 ASN A N 1
ATOM 3715 C CA . ASN A 1 465 ? -4.441 -35.344 -30.219 1 97.56 465 ASN A CA 1
ATOM 3716 C C . ASN A 1 465 ? -5.566 -34.312 -30.203 1 97.56 465 ASN A C 1
ATOM 3718 O O . ASN A 1 465 ? -5.332 -33.125 -30.406 1 97.56 465 ASN A O 1
ATOM 3722 N N . ASN A 1 466 ? -6.715 -34.844 -29.938 1 97.19 466 ASN A N 1
ATOM 3723 C CA . ASN A 1 466 ? -7.914 -34 -29.953 1 97.19 466 ASN A CA 1
ATOM 3724 C C . ASN A 1 466 ? -8.578 -33.938 -28.578 1 97.19 466 ASN A C 1
ATOM 3726 O O . ASN A 1 466 ? -8.461 -34.875 -27.797 1 97.19 466 ASN A O 1
ATOM 3730 N N . LYS A 1 467 ? -9.211 -32.875 -28.297 1 97.88 467 LYS A N 1
ATOM 3731 C CA . LYS A 1 467 ? -9.961 -32.75 -27.047 1 97.88 467 LYS A CA 1
ATOM 3732 C C . LYS A 1 467 ? -11.242 -33.562 -27.094 1 97.88 467 LYS A C 1
ATOM 3734 O O . LYS A 1 467 ? -11.828 -33.75 -28.172 1 97.88 467 LYS A O 1
ATOM 3739 N N . HIS A 1 468 ? -11.664 -34.062 -26 1 97.94 468 HIS A N 1
ATOM 3740 C CA . HIS A 1 468 ? -12.898 -34.812 -25.797 1 97.94 468 HIS A CA 1
ATOM 3741 C C . HIS A 1 468 ? -13.695 -34.281 -24.625 1 97.94 468 HIS A C 1
ATOM 3743 O O . HIS A 1 468 ? -13.828 -34.938 -23.594 1 97.94 468 HIS A O 1
ATOM 3749 N N . ASN A 1 469 ? -14.305 -33.094 -24.844 1 98.12 469 ASN A N 1
ATOM 3750 C CA . ASN A 1 469 ? -14.984 -32.375 -23.781 1 98.12 469 ASN A CA 1
ATOM 3751 C C . ASN A 1 469 ? -16.484 -32.594 -23.828 1 98.12 469 ASN A C 1
ATOM 3753 O O . ASN A 1 469 ? -17.25 -31.75 -23.344 1 98.12 469 ASN A O 1
ATOM 3757 N N . GLU A 1 470 ? -16.953 -33.719 -24.438 1 96.88 470 GLU A N 1
ATOM 3758 C CA . GLU A 1 470 ? -18.375 -33.938 -24.641 1 96.88 470 GLU A CA 1
ATOM 3759 C C . GLU A 1 470 ? -19.141 -33.938 -23.312 1 96.88 470 GLU A C 1
ATOM 3761 O O . GLU A 1 470 ? -20.281 -33.469 -23.25 1 96.88 470 GLU A O 1
ATOM 3766 N N . ALA A 1 471 ? -18.516 -34.375 -22.312 1 97.06 471 ALA A N 1
ATOM 3767 C CA . ALA A 1 471 ? -19.156 -34.531 -21.016 1 97.06 471 ALA A CA 1
ATOM 3768 C C . ALA A 1 471 ? -19.531 -33.156 -20.438 1 97.06 471 ALA A C 1
ATOM 3770 O O . ALA A 1 471 ? -20.344 -33.062 -19.516 1 97.06 471 ALA A O 1
ATOM 3771 N N . ASN A 1 472 ? -18.984 -32.094 -20.969 1 97 472 ASN A N 1
ATOM 3772 C CA . ASN A 1 472 ? -19.234 -30.734 -20.469 1 97 472 ASN A CA 1
ATOM 3773 C C . ASN A 1 472 ? -20.531 -30.172 -21 1 97 472 ASN A C 1
ATOM 3775 O O . ASN A 1 472 ? -21 -29.141 -20.516 1 97 472 ASN A O 1
ATOM 3779 N N . GLY A 1 473 ? -21.094 -30.812 -22.016 1 95.38 473 GLY A N 1
ATOM 3780 C CA . GLY A 1 473 ? -22.391 -30.406 -22.531 1 95.38 473 GLY A CA 1
ATOM 3781 C C . GLY A 1 473 ? -22.328 -29.203 -23.453 1 95.38 473 GLY A C 1
ATOM 3782 O O . GLY A 1 473 ? -23.281 -28.453 -23.562 1 95.38 473 GLY A O 1
ATOM 3783 N N . GLU A 1 474 ? -21.141 -28.906 -24.031 1 95.38 474 GLU A N 1
ATOM 3784 C CA . GLU A 1 474 ? -20.984 -27.75 -24.938 1 95.38 474 GLU A CA 1
ATOM 3785 C C . GLU A 1 474 ? -20.562 -28.203 -26.328 1 95.38 474 GLU A C 1
ATOM 3787 O O . GLU A 1 474 ? -19.797 -27.5 -27 1 95.38 474 GLU A O 1
ATOM 3792 N N . ASN A 1 475 ? -20.828 -29.344 -26.688 1 94.88 475 ASN A N 1
ATOM 3793 C CA . ASN A 1 475 ? -20.578 -29.906 -28.016 1 94.88 475 ASN A CA 1
ATOM 3794 C C . ASN A 1 475 ? -19.094 -29.859 -28.375 1 94.88 475 ASN A C 1
ATOM 3796 O O . ASN A 1 475 ? -18.734 -29.562 -29.516 1 94.88 475 ASN A O 1
ATOM 3800 N N . ASN A 1 476 ? -18.25 -29.984 -27.375 1 95.94 476 ASN A N 1
ATOM 3801 C CA . ASN A 1 476 ? -16.797 -30.016 -27.531 1 95.94 476 ASN A CA 1
ATOM 3802 C C . ASN A 1 476 ? -16.266 -28.688 -28.078 1 95.94 476 ASN A C 1
ATOM 3804 O O . ASN A 1 476 ? -15.211 -28.641 -28.719 1 95.94 476 ASN A O 1
ATOM 3808 N N . ASN A 1 477 ? -17.047 -27.578 -27.859 1 94.62 477 ASN A N 1
ATOM 3809 C CA . ASN A 1 477 ? -16.625 -26.25 -28.328 1 94.62 477 ASN A CA 1
ATOM 3810 C C . ASN A 1 477 ? -15.758 -25.547 -27.281 1 94.62 477 ASN A C 1
ATOM 3812 O O . ASN A 1 477 ? -15.086 -24.562 -27.594 1 94.62 477 ASN A O 1
ATOM 3816 N N . ASP A 1 478 ? -15.836 -26.047 -26.141 1 94.25 478 ASP A N 1
ATOM 3817 C CA . ASP A 1 478 ? -15.062 -25.453 -25.047 1 94.25 478 ASP A CA 1
ATOM 3818 C C . ASP A 1 478 ? -13.648 -26.031 -25 1 94.25 478 ASP A C 1
ATOM 3820 O O . ASP A 1 478 ? -13.359 -27.016 -25.688 1 94.25 478 ASP A O 1
ATOM 3824 N N . GLY A 1 479 ? -12.758 -25.344 -24.266 1 93.81 479 GLY A N 1
ATOM 3825 C CA . GLY A 1 479 ? -11.375 -25.797 -24.172 1 93.81 479 GLY A CA 1
ATOM 3826 C C . GLY A 1 479 ? -10.539 -25.391 -25.375 1 93.81 479 GLY A C 1
ATOM 3827 O O . GLY A 1 479 ? -11.07 -25 -26.406 1 93.81 479 GLY A O 1
ATOM 3828 N N . SER A 1 480 ? -9.359 -25.609 -25.266 1 92.81 480 SER A N 1
ATOM 3829 C CA . SER A 1 480 ? -8.43 -25.203 -26.328 1 92.81 480 SER A CA 1
ATOM 3830 C C . SER A 1 480 ? -8.273 -26.312 -27.359 1 92.81 480 SER A C 1
ATOM 3832 O O . SER A 1 480 ? -8.258 -27.5 -27.016 1 92.81 480 SER A O 1
ATOM 3834 N N . SER A 1 481 ? -8.156 -25.875 -28.578 1 93.44 481 SER A N 1
ATOM 3835 C CA . SER A 1 481 ? -7.848 -26.828 -29.641 1 93.44 481 SER A CA 1
ATOM 3836 C C . SER A 1 481 ? -6.352 -26.844 -29.953 1 93.44 481 SER A C 1
ATOM 3838 O O . SER A 1 481 ? -5.887 -27.672 -30.734 1 93.44 481 SER A O 1
ATOM 3840 N N . ASP A 1 482 ? -5.648 -25.953 -29.344 1 93.25 482 ASP A N 1
ATOM 3841 C CA . ASP A 1 482 ? -4.199 -25.859 -29.5 1 93.25 482 ASP A CA 1
ATOM 3842 C C . ASP A 1 482 ? -3.475 -26.516 -28.328 1 93.25 482 ASP A C 1
ATOM 3844 O O . ASP A 1 482 ? -2.855 -25.812 -27.516 1 93.25 482 ASP A O 1
ATOM 3848 N N . ASN A 1 483 ? -3.441 -27.891 -28.328 1 95.62 483 ASN A N 1
ATOM 3849 C CA . ASN A 1 483 ? -2.98 -28.609 -27.156 1 95.62 483 ASN A CA 1
ATOM 3850 C C . ASN A 1 483 ? -1.504 -28.984 -27.266 1 95.62 483 ASN A C 1
ATOM 3852 O O . ASN A 1 483 ? -0.876 -29.359 -26.281 1 95.62 483 ASN A O 1
ATOM 3856 N N . HIS A 1 484 ? -0.884 -28.906 -28.469 1 97.5 484 HIS A N 1
ATOM 3857 C CA . HIS A 1 484 ? 0.487 -29.359 -28.688 1 97.5 484 HIS A CA 1
ATOM 3858 C C . HIS A 1 484 ? 0.702 -30.766 -28.141 1 97.5 484 HIS A C 1
ATOM 3860 O O . HIS A 1 484 ? 1.702 -31.031 -27.469 1 97.5 484 HIS A O 1
ATOM 3866 N N . SER A 1 485 ? -0.302 -31.672 -28.312 1 98 485 SER A N 1
ATOM 3867 C CA . SER A 1 485 ? -0.267 -33.031 -27.766 1 98 485 SER A CA 1
ATOM 3868 C C . SER A 1 485 ? 0.009 -34.062 -28.859 1 98 485 SER A C 1
ATOM 3870 O O . SER A 1 485 ? -0.019 -33.719 -30.047 1 98 485 SER A O 1
ATOM 3872 N N . TRP A 1 486 ? 0.345 -35.281 -28.5 1 98.12 486 TRP A N 1
ATOM 3873 C CA . TRP A 1 486 ? 0.608 -36.375 -29.406 1 98.12 486 TRP A CA 1
ATOM 3874 C C . TRP A 1 486 ? 0.157 -37.719 -28.797 1 98.12 486 TRP A C 1
ATOM 3876 O O . TRP A 1 486 ? 0.675 -38.125 -27.766 1 98.12 486 TRP A O 1
ATOM 3886 N N . ASN A 1 487 ? -0.728 -38.375 -29.484 1 98.12 487 ASN A N 1
ATOM 3887 C CA . ASN A 1 487 ? -1.346 -39.594 -28.922 1 98.12 487 ASN A CA 1
ATOM 3888 C C . ASN A 1 487 ? -0.473 -40.812 -29.125 1 98.12 487 ASN A C 1
ATOM 3890 O O . ASN A 1 487 ? -0.84 -41.938 -28.719 1 98.12 487 ASN A O 1
ATOM 3894 N N . CYS A 1 488 ? 0.743 -40.656 -29.844 1 97.62 488 CYS A N 1
ATOM 3895 C CA . CYS A 1 488 ? 1.774 -41.656 -30.031 1 97.62 488 CYS A CA 1
ATOM 3896 C C . CYS A 1 488 ? 1.273 -42.781 -30.938 1 97.62 488 CYS A C 1
ATOM 3898 O O . CYS A 1 488 ? 1.838 -43.875 -30.938 1 97.62 488 CYS A O 1
ATOM 3900 N N . GLY A 1 489 ? 0.142 -42.625 -31.609 1 97.31 489 GLY A N 1
ATOM 3901 C CA . GLY A 1 489 ? -0.235 -43.594 -32.625 1 97.31 489 GLY A CA 1
ATOM 3902 C C . GLY A 1 489 ? -1.669 -44.094 -32.469 1 97.31 489 GLY A C 1
ATOM 3903 O O . GLY A 1 489 ? -2.209 -44.719 -33.406 1 97.31 489 GLY A O 1
ATOM 3904 N N . ALA A 1 490 ? -2.281 -43.781 -31.297 1 98.25 490 ALA A N 1
ATOM 3905 C CA . ALA A 1 490 ? -3.674 -44.156 -31.078 1 98.25 490 ALA A CA 1
ATOM 3906 C C . ALA A 1 490 ? -4.398 -43.125 -30.219 1 98.25 490 ALA A C 1
ATOM 3908 O O . ALA A 1 490 ? -3.91 -42.75 -29.156 1 98.25 490 ALA A O 1
ATOM 3909 N N . GLU A 1 491 ? -5.574 -42.75 -30.703 1 98.38 491 GLU A N 1
ATOM 3910 C CA . GLU A 1 491 ? -6.348 -41.781 -29.953 1 98.38 491 GLU A CA 1
ATOM 3911 C C . GLU A 1 491 ? -7.031 -42.406 -28.75 1 98.38 491 GLU A C 1
ATOM 3913 O O . GLU A 1 491 ? -7.875 -43.281 -28.891 1 98.38 491 GLU A O 1
ATOM 3918 N N . GLY A 1 492 ? -6.629 -41.938 -27.516 1 97.56 492 GLY A N 1
ATOM 3919 C CA . GLY A 1 492 ? -7.25 -42.469 -26.297 1 97.56 492 GLY A CA 1
ATOM 3920 C C . GLY A 1 492 ? -6.695 -43.812 -25.859 1 97.56 492 GLY A C 1
ATOM 3921 O O . GLY A 1 492 ? -5.555 -44.125 -26.188 1 97.56 492 GLY A O 1
ATOM 3922 N N . PRO A 1 493 ? -7.484 -44.531 -25.125 1 96.69 493 PRO A N 1
ATOM 3923 C CA . PRO A 1 493 ? -7.012 -45.812 -24.609 1 96.69 493 PRO A CA 1
ATOM 3924 C C . PRO A 1 493 ? -6.664 -46.812 -25.719 1 96.69 493 PRO A C 1
ATOM 3926 O O . PRO A 1 493 ? -7.328 -46.812 -26.766 1 96.69 493 PRO A O 1
ATOM 3929 N N . THR A 1 494 ? -5.648 -47.562 -25.5 1 97.69 494 THR A N 1
ATOM 3930 C CA . THR A 1 494 ? -5.215 -48.594 -26.453 1 97.69 494 THR A CA 1
ATOM 3931 C C . THR A 1 494 ? -4.598 -49.781 -25.703 1 97.69 494 THR A C 1
ATOM 3933 O O . THR A 1 494 ? -4.25 -49.688 -24.531 1 97.69 494 THR A O 1
ATOM 3936 N N . ASP A 1 495 ? -4.59 -50.969 -26.359 1 96.31 495 ASP A N 1
ATOM 3937 C CA . ASP A 1 495 ? -3.959 -52.156 -25.797 1 96.31 495 ASP A CA 1
ATOM 3938 C C . ASP A 1 495 ? -2.633 -52.438 -26.484 1 96.31 495 ASP A C 1
ATOM 3940 O O . ASP A 1 495 ? -1.971 -53.438 -26.156 1 96.31 495 ASP A O 1
ATOM 3944 N N . ASP A 1 496 ? -2.262 -51.531 -27.406 1 97.94 496 ASP A N 1
ATOM 3945 C CA . ASP A 1 496 ? -1.001 -51.75 -28.109 1 97.94 496 ASP A CA 1
ATOM 3946 C C . ASP A 1 496 ? 0.192 -51.5 -27.188 1 97.94 496 ASP A C 1
ATOM 3948 O O . ASP A 1 496 ? 0.443 -50.375 -26.75 1 97.94 496 ASP A O 1
ATOM 3952 N N . PRO A 1 497 ? 0.938 -52.562 -26.906 1 97.12 497 PRO A N 1
ATOM 3953 C CA . PRO A 1 497 ? 2.016 -52.438 -25.922 1 97.12 497 PRO A CA 1
ATOM 3954 C C . PRO A 1 497 ? 3.109 -51.469 -26.359 1 97.12 497 PRO A C 1
ATOM 3956 O O . PRO A 1 497 ? 3.732 -50.812 -25.516 1 97.12 497 PRO A O 1
ATOM 3959 N N . ALA A 1 498 ? 3.342 -51.438 -27.656 1 96.94 498 ALA A N 1
ATOM 3960 C CA . ALA A 1 498 ? 4.375 -50.531 -28.156 1 96.94 498 ALA A CA 1
ATOM 3961 C C . ALA A 1 498 ? 3.99 -49.062 -27.906 1 96.94 498 ALA A C 1
ATOM 3963 O O . ALA A 1 498 ? 4.832 -48.25 -27.531 1 96.94 498 ALA A O 1
ATOM 3964 N N . ILE A 1 499 ? 2.762 -48.781 -28.141 1 97.94 499 ILE A N 1
ATOM 3965 C CA . ILE A 1 499 ? 2.266 -47.438 -27.938 1 97.94 499 ILE A CA 1
ATOM 3966 C C . ILE A 1 499 ? 2.277 -47.094 -26.453 1 97.94 499 ILE A C 1
ATOM 3968 O O . ILE A 1 499 ? 2.705 -46 -26.047 1 97.94 499 ILE A O 1
ATOM 3972 N N . LEU A 1 500 ? 1.847 -48 -25.656 1 97.81 500 LEU A N 1
ATOM 3973 C CA . LEU A 1 500 ? 1.806 -47.812 -24.203 1 97.81 500 LEU A CA 1
ATOM 3974 C C . LEU A 1 500 ? 3.205 -47.562 -23.656 1 97.81 500 LEU A C 1
ATOM 3976 O O . LEU A 1 500 ? 3.4 -46.688 -22.812 1 97.81 500 LEU A O 1
ATOM 3980 N N . LYS A 1 501 ? 4.109 -48.344 -24.109 1 97.12 501 LYS A N 1
ATOM 3981 C CA . LYS A 1 501 ? 5.492 -48.188 -23.672 1 97.12 501 LYS A CA 1
ATOM 3982 C C . LYS A 1 501 ? 6.031 -46.812 -24.047 1 97.12 501 LYS A C 1
ATOM 3984 O O . LYS A 1 501 ? 6.703 -46.156 -23.25 1 97.12 501 LYS A O 1
ATOM 3989 N N . LEU A 1 502 ? 5.742 -46.406 -25.25 1 97.81 502 LEU A N 1
ATOM 3990 C CA . LEU A 1 502 ? 6.18 -45.094 -25.734 1 97.81 502 LEU A CA 1
ATOM 3991 C C . LEU A 1 502 ? 5.531 -44 -24.922 1 97.81 502 LEU A C 1
ATOM 3993 O O . LEU A 1 502 ? 6.199 -43.031 -24.531 1 97.81 502 LEU A O 1
ATOM 3997 N N . ARG A 1 503 ? 4.246 -44.094 -24.641 1 98.5 503 ARG A N 1
ATOM 3998 C CA . ARG A 1 503 ? 3.531 -43.094 -23.859 1 98.5 503 ARG A CA 1
ATOM 3999 C C . ARG A 1 503 ? 4.152 -42.938 -22.469 1 98.5 503 ARG A C 1
ATOM 4001 O O . ARG A 1 503 ? 4.352 -41.812 -22 1 98.5 503 ARG A O 1
ATOM 4008 N N . GLU A 1 504 ? 4.426 -44.062 -21.828 1 98.12 504 GLU A N 1
ATOM 4009 C CA . GLU A 1 504 ? 5.043 -44 -20.516 1 98.12 504 GLU A CA 1
ATOM 4010 C C . GLU A 1 504 ? 6.406 -43.312 -20.562 1 98.12 504 GLU A C 1
ATOM 4012 O O . GLU A 1 504 ? 6.742 -42.531 -19.688 1 98.12 504 GLU A O 1
ATOM 4017 N N . ARG A 1 505 ? 7.184 -43.594 -21.562 1 98.12 505 ARG A N 1
ATOM 4018 C CA . ARG A 1 505 ? 8.484 -42.969 -21.719 1 98.12 505 ARG A CA 1
ATOM 4019 C C . ARG A 1 505 ? 8.32 -41.469 -21.953 1 98.12 505 ARG A C 1
ATOM 4021 O O . ARG A 1 505 ? 9.062 -40.656 -21.375 1 98.12 505 ARG A O 1
ATOM 4028 N N . GLN A 1 506 ? 7.348 -41.094 -22.781 1 98.25 506 GLN A N 1
ATOM 4029 C CA . GLN A 1 506 ? 7.098 -39.688 -23.062 1 98.25 506 GLN A CA 1
ATOM 4030 C C . GLN A 1 506 ? 6.707 -38.938 -21.797 1 98.25 506 GLN A C 1
ATOM 4032 O O . GLN A 1 506 ? 7.145 -37.812 -21.594 1 98.25 506 GLN A O 1
ATOM 4037 N N . LYS A 1 507 ? 5.871 -39.531 -21 1 98.62 507 LYS A N 1
ATOM 4038 C CA . LYS A 1 507 ? 5.504 -38.906 -19.734 1 98.62 507 LYS A CA 1
ATOM 4039 C C . LYS A 1 507 ? 6.727 -38.719 -18.844 1 98.62 507 LYS A C 1
ATOM 4041 O O . LYS A 1 507 ? 6.879 -37.656 -18.219 1 98.62 507 LYS A O 1
ATOM 4046 N N . ARG A 1 508 ? 7.582 -39.688 -18.797 1 98.56 508 ARG A N 1
ATOM 4047 C CA . ARG A 1 508 ? 8.812 -39.562 -18.016 1 98.56 508 ARG A CA 1
ATOM 4048 C C . ARG A 1 508 ? 9.727 -38.5 -18.594 1 98.56 508 ARG A C 1
ATOM 4050 O O . ARG A 1 508 ? 10.383 -37.781 -17.859 1 98.56 508 ARG A O 1
ATOM 4057 N N . ASN A 1 509 ? 9.781 -38.438 -19.984 1 98.62 509 ASN A N 1
ATOM 4058 C CA . ASN A 1 509 ? 10.57 -37.375 -20.625 1 98.62 509 ASN A CA 1
ATOM 4059 C C . ASN A 1 509 ? 10.125 -36 -20.188 1 98.62 509 ASN A C 1
ATOM 4061 O O . ASN A 1 509 ? 10.953 -35.125 -19.875 1 98.62 509 ASN A O 1
ATOM 4065 N N . MET A 1 510 ? 8.82 -35.812 -20.141 1 98.56 510 MET A N 1
ATOM 4066 C CA . MET A 1 510 ? 8.25 -34.531 -19.75 1 98.56 510 MET A CA 1
ATOM 4067 C C . MET A 1 510 ? 8.594 -34.188 -18.297 1 98.56 510 MET A C 1
ATOM 4069 O O . MET A 1 510 ? 9.039 -33.094 -18 1 98.56 510 MET A O 1
ATOM 4073 N N . LEU A 1 511 ? 8.422 -35.094 -17.453 1 98.69 511 LEU A N 1
ATOM 4074 C CA . LEU A 1 511 ? 8.68 -34.875 -16.031 1 98.69 511 LEU A CA 1
ATOM 4075 C C . LEU A 1 511 ? 10.164 -34.625 -15.773 1 98.69 511 LEU A C 1
ATOM 4077 O O . LEU A 1 511 ? 10.516 -33.719 -14.992 1 98.69 511 LEU A O 1
ATOM 4081 N N . ALA A 1 512 ? 11.008 -35.406 -16.422 1 98.62 512 ALA A N 1
ATOM 4082 C CA . ALA A 1 512 ? 12.445 -35.219 -16.266 1 98.62 512 ALA A CA 1
ATOM 4083 C C . ALA A 1 512 ? 12.875 -33.844 -16.75 1 98.62 512 ALA A C 1
ATOM 4085 O O . ALA A 1 512 ? 13.672 -33.188 -16.094 1 98.62 512 ALA A O 1
ATOM 4086 N N . THR A 1 513 ? 12.312 -33.438 -17.891 1 98.75 513 THR A N 1
ATOM 4087 C CA . THR A 1 513 ? 12.648 -32.125 -18.438 1 98.75 513 THR A CA 1
ATOM 4088 C C . THR A 1 513 ? 12.211 -31.016 -17.484 1 98.75 513 THR A C 1
ATOM 4090 O O . THR A 1 513 ? 12.984 -30.109 -17.188 1 98.75 513 THR A O 1
ATOM 4093 N N . LEU A 1 514 ? 11.008 -31.094 -16.969 1 98.81 514 LEU A N 1
ATOM 4094 C CA . LEU A 1 514 ? 10.461 -30.094 -16.062 1 98.81 514 LEU A CA 1
ATOM 4095 C C . LEU A 1 514 ? 11.328 -29.953 -14.82 1 98.81 514 LEU A C 1
ATOM 4097 O O . LEU A 1 514 ? 11.734 -28.844 -14.453 1 98.81 514 LEU A O 1
ATOM 4101 N N . LEU A 1 515 ? 11.672 -31.062 -14.195 1 98.69 515 LEU A N 1
ATOM 4102 C CA . LEU A 1 515 ? 12.312 -31.062 -12.883 1 98.69 515 LEU A CA 1
ATOM 4103 C C . LEU A 1 515 ? 13.82 -30.859 -13.008 1 98.69 515 LEU A C 1
ATOM 4105 O O . LEU A 1 515 ? 14.484 -30.531 -12.031 1 98.69 515 LEU A O 1
ATOM 4109 N N . ALA A 1 516 ? 14.352 -31 -14.234 1 98.38 516 ALA A N 1
ATOM 4110 C CA . ALA A 1 516 ? 15.773 -30.766 -14.453 1 98.38 516 ALA A CA 1
ATOM 4111 C C . ALA A 1 516 ? 16.031 -29.359 -14.984 1 98.38 516 ALA A C 1
ATOM 4113 O O . ALA A 1 516 ? 17.172 -28.922 -15.078 1 98.38 516 ALA A O 1
ATOM 4114 N N . SER A 1 517 ? 14.984 -28.656 -15.359 1 98.62 517 SER A N 1
ATOM 4115 C CA . SER A 1 517 ? 15.117 -27.297 -15.898 1 98.62 517 SER A CA 1
ATOM 4116 C C . SER A 1 517 ? 15.344 -26.281 -14.789 1 98.62 517 SER A C 1
ATOM 4118 O O . SER A 1 517 ? 14.805 -26.422 -13.688 1 98.62 517 SER A O 1
ATOM 4120 N N . GLN A 1 518 ? 16.188 -25.219 -15.156 1 98.06 518 GLN A N 1
ATOM 4121 C CA . GLN A 1 518 ? 16.25 -24.062 -14.273 1 98.06 518 GLN A CA 1
ATOM 4122 C C . GLN A 1 518 ? 14.883 -23.375 -14.164 1 98.06 518 GLN A C 1
ATOM 4124 O O . GLN A 1 518 ? 14.062 -23.469 -15.086 1 98.06 518 GLN A O 1
ATOM 4129 N N . GLY A 1 519 ? 14.617 -22.672 -13.094 1 98.19 519 GLY A N 1
ATOM 4130 C CA . GLY A 1 519 ? 13.32 -22.062 -12.852 1 98.19 519 GLY A CA 1
ATOM 4131 C C . GLY A 1 519 ? 12.516 -22.766 -11.781 1 98.19 519 GLY A C 1
ATOM 4132 O O . GLY A 1 519 ? 13.047 -23.609 -11.055 1 98.19 519 GLY A O 1
ATOM 4133 N N . THR A 1 520 ? 11.289 -22.328 -11.625 1 98.75 520 THR A N 1
ATOM 4134 C CA . THR A 1 520 ? 10.398 -22.906 -10.617 1 98.75 520 THR A CA 1
ATOM 4135 C C . THR A 1 520 ? 9.43 -23.906 -11.25 1 98.75 520 THR A C 1
ATOM 4137 O O . THR A 1 520 ? 8.562 -23.516 -12.031 1 98.75 520 THR A O 1
ATOM 4140 N N . PRO A 1 521 ? 9.578 -25.156 -10.898 1 98.81 521 PRO A N 1
ATOM 4141 C CA . PRO A 1 521 ? 8.672 -26.125 -11.492 1 98.81 521 PRO A CA 1
ATOM 4142 C C . PRO A 1 521 ? 7.301 -26.156 -10.82 1 98.81 521 PRO A C 1
ATOM 4144 O O . PRO A 1 521 ? 7.207 -26 -9.594 1 98.81 521 PRO A O 1
ATOM 4147 N N . MET A 1 522 ? 6.277 -26.281 -11.578 1 98.88 522 MET A N 1
ATOM 4148 C CA . MET A 1 522 ? 4.918 -26.531 -11.109 1 98.88 522 MET A CA 1
ATOM 4149 C C . MET A 1 522 ? 4.387 -27.844 -11.688 1 98.88 522 MET A C 1
ATOM 4151 O O . MET A 1 522 ? 4.414 -28.047 -12.898 1 98.88 522 MET A O 1
ATOM 4155 N N . LEU A 1 523 ? 3.982 -28.719 -10.797 1 98.69 523 LEU A N 1
ATOM 4156 C CA . LEU A 1 523 ? 3.385 -30.016 -11.133 1 98.69 523 LEU A CA 1
ATOM 4157 C C . LEU A 1 523 ? 1.868 -29.969 -10.969 1 98.69 523 LEU A C 1
ATOM 4159 O O . LEU A 1 523 ? 1.363 -29.484 -9.961 1 98.69 523 LEU A O 1
ATOM 4163 N N . LEU A 1 524 ? 1.167 -30.422 -12.039 1 98.75 524 LEU A N 1
ATOM 4164 C CA . LEU A 1 524 ? -0.272 -30.609 -11.875 1 98.75 524 LEU A CA 1
ATOM 4165 C C . LEU A 1 524 ? -0.58 -31.844 -11.062 1 98.75 524 LEU A C 1
ATOM 4167 O O . LEU A 1 524 ? -0.063 -32.938 -11.352 1 98.75 524 LEU A O 1
ATOM 4171 N N . GLY A 1 525 ? -1.401 -31.703 -10.055 1 98.62 525 GLY A N 1
ATOM 4172 C CA . GLY A 1 525 ? -1.742 -32.844 -9.211 1 98.62 525 GLY A CA 1
ATOM 4173 C C . GLY A 1 525 ? -2.271 -34.031 -9.992 1 98.62 525 GLY A C 1
ATOM 4174 O O . GLY A 1 525 ? -3.164 -33.875 -10.836 1 98.62 525 GLY A O 1
ATOM 4175 N N . GLY A 1 526 ? -1.693 -35.156 -9.734 1 98.5 526 GLY A N 1
ATOM 4176 C CA . GLY A 1 526 ? -2.092 -36.406 -10.391 1 98.5 526 GLY A CA 1
ATOM 4177 C C . GLY A 1 526 ? -1.205 -36.75 -11.57 1 98.5 526 GLY A C 1
ATOM 4178 O O . GLY A 1 526 ? -1.2 -37.906 -12.023 1 98.5 526 GLY A O 1
ATOM 4179 N N . ASP A 1 527 ? -0.469 -35.844 -12.102 1 98.62 527 ASP A N 1
ATOM 4180 C CA . ASP A 1 527 ? 0.427 -36.125 -13.219 1 98.62 527 ASP A CA 1
ATOM 4181 C C . ASP A 1 527 ? 1.521 -37.094 -12.797 1 98.62 527 ASP A C 1
ATOM 4183 O O . ASP A 1 527 ? 2.021 -37.875 -13.617 1 98.62 527 ASP A O 1
ATOM 4187 N N . GLU A 1 528 ? 1.888 -37.094 -11.523 1 98.69 528 GLU A N 1
ATOM 4188 C CA . GLU A 1 528 ? 2.959 -37.938 -11 1 98.69 528 GLU A CA 1
ATOM 4189 C C . GLU A 1 528 ? 2.568 -39.406 -11.039 1 98.69 528 GLU A C 1
ATOM 4191 O O . GLU A 1 528 ? 3.422 -40.281 -10.898 1 98.69 528 GLU A O 1
ATOM 4196 N N . PHE A 1 529 ? 1.274 -39.688 -11.227 1 97.69 529 PHE A N 1
ATOM 4197 C CA . PHE A 1 529 ? 0.904 -41.094 -11.328 1 97.69 529 PHE A CA 1
ATOM 4198 C C . PHE A 1 529 ? -0.031 -41.312 -12.508 1 97.69 529 PHE A C 1
ATOM 4200 O O . PHE A 1 529 ? -0.761 -42.312 -12.547 1 97.69 529 PHE A O 1
ATOM 4207 N N . GLY A 1 530 ? -0.077 -40.375 -13.398 1 97.62 530 GLY A N 1
ATOM 4208 C CA . GLY A 1 530 ? -0.708 -40.594 -14.695 1 97.62 530 GLY A CA 1
ATOM 4209 C C . GLY A 1 530 ? -2.213 -40.406 -14.656 1 97.62 530 GLY A C 1
ATOM 4210 O O . GLY A 1 530 ? -2.951 -41.156 -15.281 1 97.62 530 GLY A O 1
ATOM 4211 N N . ARG A 1 531 ? -2.734 -39.438 -13.906 1 97.81 531 ARG A N 1
ATOM 4212 C CA . ARG A 1 531 ? -4.156 -39.094 -13.867 1 97.81 531 ARG A CA 1
ATOM 4213 C C . ARG A 1 531 ? -4.668 -38.719 -15.258 1 97.81 531 ARG A C 1
ATOM 4215 O O . ARG A 1 531 ? -3.963 -38.094 -16.031 1 97.81 531 ARG A O 1
ATOM 4222 N N . THR A 1 532 ? -5.84 -39.188 -15.57 1 98 532 THR A N 1
ATOM 4223 C CA . THR A 1 532 ? -6.465 -38.875 -16.859 1 98 532 THR A CA 1
ATOM 4224 C C . THR A 1 532 ? -7.824 -38.219 -16.641 1 98 532 THR A C 1
ATOM 4226 O O . THR A 1 532 ? -8.469 -38.406 -15.609 1 98 532 THR A O 1
ATOM 4229 N N . GLN A 1 533 ? -8.156 -37.406 -17.516 1 98.31 533 GLN A N 1
ATOM 4230 C CA . GLN A 1 533 ? -9.5 -36.844 -17.609 1 98.31 533 GLN A CA 1
ATOM 4231 C C . GLN A 1 533 ? -10.227 -37.344 -18.844 1 98.31 533 GLN A C 1
ATOM 4233 O O . GLN A 1 533 ? -11.141 -36.688 -19.344 1 98.31 533 GLN A O 1
ATOM 4238 N N . ARG A 1 534 ? -9.648 -38.406 -19.391 1 97.88 534 ARG A N 1
ATOM 4239 C CA . ARG A 1 534 ? -10.234 -39.094 -20.531 1 97.88 534 ARG A CA 1
ATOM 4240 C C . ARG A 1 534 ? -10.328 -38.188 -21.75 1 97.88 534 ARG A C 1
ATOM 4242 O O . ARG A 1 534 ? -11.359 -38.156 -22.438 1 97.88 534 ARG A O 1
ATOM 4249 N N . GLY A 1 535 ? -9.344 -37.375 -21.875 1 98.25 535 GLY A N 1
ATOM 4250 C CA . GLY A 1 535 ? -9.242 -36.5 -23.047 1 98.25 535 GLY A CA 1
ATOM 4251 C C . GLY A 1 535 ? -9.969 -35.188 -22.859 1 98.25 535 GLY A C 1
ATOM 4252 O O . GLY A 1 535 ? -9.93 -34.312 -23.75 1 98.25 535 GLY A O 1
ATOM 4253 N N . ASN A 1 536 ? -10.664 -35 -21.766 1 98.44 536 ASN A N 1
ATOM 4254 C CA . ASN A 1 536 ? -11.281 -33.688 -21.453 1 98.44 536 ASN A CA 1
ATOM 4255 C C . ASN A 1 536 ? -10.234 -32.656 -21.031 1 98.44 536 ASN A C 1
ATOM 4257 O O . ASN A 1 536 ? -9.633 -32.781 -19.969 1 98.44 536 ASN A O 1
ATOM 4261 N N . ASN A 1 537 ? -9.992 -31.641 -21.859 1 98.19 537 ASN A N 1
ATOM 4262 C CA . ASN A 1 537 ? -8.961 -30.672 -21.531 1 98.19 537 ASN A CA 1
ATOM 4263 C C . ASN A 1 537 ? -9.562 -29.391 -20.938 1 98.19 537 ASN A C 1
ATOM 4265 O O . ASN A 1 537 ? -8.906 -28.359 -20.891 1 98.19 537 ASN A O 1
ATOM 4269 N N . ASN A 1 538 ? -10.836 -29.422 -20.547 1 98.06 538 ASN A N 1
ATOM 4270 C CA . ASN A 1 538 ? -11.531 -28.312 -19.906 1 98.06 538 ASN A CA 1
ATOM 4271 C C . ASN A 1 538 ? -12.531 -28.812 -18.859 1 98.06 538 ASN A C 1
ATOM 4273 O O . ASN A 1 538 ? -13.711 -28.469 -18.906 1 98.06 538 ASN A O 1
ATOM 4277 N N . ALA A 1 539 ? -12.133 -29.453 -17.906 1 97.88 539 ALA A N 1
ATOM 4278 C CA . ALA A 1 539 ? -12.984 -30.172 -16.969 1 97.88 539 ALA A CA 1
ATOM 4279 C C . ALA A 1 539 ? -13.477 -29.25 -15.844 1 97.88 539 ALA A C 1
ATOM 4281 O O . ALA A 1 539 ? -13.609 -29.672 -14.695 1 97.88 539 ALA A O 1
ATOM 4282 N N . TYR A 1 540 ? -13.711 -27.953 -16.125 1 97.56 540 TYR A N 1
ATOM 4283 C CA . TYR A 1 540 ? -14.039 -26.938 -15.141 1 97.56 540 TYR A CA 1
ATOM 4284 C C . TYR A 1 540 ? -15.367 -27.25 -14.461 1 97.56 540 TYR A C 1
ATOM 4286 O O . TYR A 1 540 ? -15.617 -26.797 -13.336 1 97.56 540 TYR A O 1
ATOM 4294 N N . CYS A 1 541 ? -16.25 -28.062 -15.125 1 98 541 CYS A N 1
ATOM 4295 C CA . CYS A 1 541 ? -17.594 -28.297 -14.609 1 98 541 CYS A CA 1
ATOM 4296 C C . CYS A 1 541 ? -17.781 -29.766 -14.211 1 98 541 CYS A C 1
ATOM 4298 O O . CYS A 1 541 ? -18.906 -30.234 -14.062 1 98 541 CYS A O 1
ATOM 4300 N N . GLN A 1 542 ? -16.719 -30.484 -14.211 1 97.94 542 GLN A N 1
ATOM 4301 C CA . GLN A 1 542 ? -16.797 -31.906 -13.945 1 97.94 542 GLN A CA 1
ATOM 4302 C C . GLN A 1 542 ? -16.422 -32.219 -12.5 1 97.94 542 GLN A C 1
ATOM 4304 O O . GLN A 1 542 ? -15.289 -32.594 -12.219 1 97.94 542 GLN A O 1
ATOM 4309 N N . ASP A 1 543 ? -17.359 -32.125 -11.586 1 98 543 ASP A N 1
ATOM 4310 C CA . ASP A 1 543 ? -17.203 -32.531 -10.195 1 98 543 ASP A CA 1
ATOM 4311 C C . ASP A 1 543 ? -17.531 -34 -10 1 98 543 ASP A C 1
ATOM 4313 O O . ASP A 1 543 ? -18.484 -34.344 -9.305 1 98 543 ASP A O 1
ATOM 4317 N N . ASN A 1 544 ? -16.719 -34.812 -10.594 1 97.81 544 ASN A N 1
ATOM 4318 C CA . ASN A 1 544 ? -16.922 -36.25 -10.625 1 97.81 544 ASN A CA 1
ATOM 4319 C C . ASN A 1 544 ? -15.625 -37 -10.945 1 97.81 544 ASN A C 1
ATOM 4321 O O . ASN A 1 544 ? -14.539 -36.438 -10.812 1 97.81 544 ASN A O 1
ATOM 4325 N N . GLU A 1 545 ? -15.727 -38.188 -11.375 1 97.25 545 GLU A N 1
ATOM 4326 C CA . GLU A 1 545 ? -14.594 -39.062 -11.531 1 97.25 545 GLU A CA 1
ATOM 4327 C C . GLU A 1 545 ? -13.703 -38.656 -12.695 1 97.25 545 GLU A C 1
ATOM 4329 O O . GLU A 1 545 ? -12.547 -39.062 -12.797 1 97.25 545 GLU A O 1
ATOM 4334 N N . ILE A 1 546 ? -14.219 -37.812 -13.57 1 97.75 546 ILE A N 1
ATOM 4335 C CA . ILE A 1 546 ? -13.383 -37.25 -14.633 1 97.75 546 ILE A CA 1
ATOM 4336 C C . ILE A 1 546 ? -12.258 -36.438 -14.031 1 97.75 546 ILE A C 1
ATOM 4338 O O . ILE A 1 546 ? -11.109 -36.5 -14.484 1 97.75 546 ILE A O 1
ATOM 4342 N N . SER A 1 547 ? -12.625 -35.688 -12.922 1 98 547 SER A N 1
ATOM 4343 C CA . SER A 1 547 ? -11.672 -34.719 -12.367 1 98 547 SER A CA 1
ATOM 4344 C C . SER A 1 547 ? -11.062 -35.25 -11.07 1 98 547 SER A C 1
ATOM 4346 O O . SER A 1 547 ? -9.938 -34.875 -10.719 1 98 547 SER A O 1
ATOM 4348 N N . TRP A 1 548 ? -11.805 -36.125 -10.32 1 98.5 548 TRP A N 1
ATOM 4349 C CA . TRP A 1 548 ? -11.336 -36.625 -9.023 1 98.5 548 TRP A CA 1
ATOM 4350 C C . TRP A 1 548 ? -10.164 -37.594 -9.195 1 98.5 548 TRP A C 1
ATOM 4352 O O . TRP A 1 548 ? -10.125 -38.344 -10.156 1 98.5 548 TRP A O 1
ATOM 4362 N N . PHE A 1 549 ? -9.227 -37.5 -8.273 1 98.44 549 PHE A N 1
ATOM 4363 C CA . PHE A 1 549 ? -8.078 -38.406 -8.297 1 98.44 549 PHE A CA 1
ATOM 4364 C C . PHE A 1 549 ? -8.516 -39.844 -8.047 1 98.44 549 PHE A C 1
ATOM 4366 O O . PHE A 1 549 ? -9.352 -40.094 -7.18 1 98.44 549 PHE A O 1
ATOM 4373 N N . ASP A 1 550 ? -8.102 -40.75 -8.82 1 97.5 550 ASP A N 1
ATOM 4374 C CA . ASP A 1 550 ? -8.258 -42.156 -8.555 1 97.5 550 ASP A CA 1
ATOM 4375 C C . ASP A 1 550 ? -7.039 -42.719 -7.82 1 97.5 550 ASP A C 1
ATOM 4377 O O . ASP A 1 550 ? -5.977 -42.906 -8.422 1 97.5 550 ASP A O 1
ATOM 4381 N N . TRP A 1 551 ? -7.199 -43.094 -6.582 1 97.75 551 TRP A N 1
ATOM 4382 C CA . TRP A 1 551 ? -6.082 -43.469 -5.73 1 97.75 551 TRP A CA 1
ATOM 4383 C C . TRP A 1 551 ? -5.859 -45 -5.773 1 97.75 551 TRP A C 1
ATOM 4385 O O . TRP A 1 551 ? -4.992 -45.5 -5.07 1 97.75 551 TRP A O 1
ATOM 4395 N N . ASN A 1 552 ? -6.688 -45.656 -6.559 1 96.56 552 ASN A N 1
ATOM 4396 C CA . ASN A 1 552 ? -6.379 -47.031 -6.883 1 96.56 552 ASN A CA 1
ATOM 4397 C C . ASN A 1 552 ? -5.367 -47.125 -8.023 1 96.56 552 ASN A C 1
ATOM 4399 O O . ASN A 1 552 ? -5.742 -47.375 -9.172 1 96.56 552 ASN A O 1
ATOM 4403 N N . LEU A 1 553 ? -4.176 -47.156 -7.742 1 97.19 553 LEU A N 1
ATOM 4404 C CA . LEU A 1 553 ? -3.102 -46.969 -8.719 1 97.19 553 LEU A CA 1
ATOM 4405 C C . LEU A 1 553 ? -2.789 -48.312 -9.414 1 97.19 553 LEU A C 1
ATOM 4407 O O . LEU A 1 553 ? -2.674 -49.344 -8.758 1 97.19 553 LEU A O 1
ATOM 4411 N N . SER A 1 554 ? -2.684 -48.25 -10.664 1 95.81 554 SER A N 1
ATOM 4412 C CA . SER A 1 554 ? -2.186 -49.375 -11.445 1 95.81 554 SER A CA 1
ATOM 4413 C C . SER A 1 554 ? -0.682 -49.562 -11.25 1 95.81 554 SER A C 1
ATOM 4415 O O . SER A 1 554 ? -0.027 -48.719 -10.617 1 95.81 554 SER A O 1
ATOM 4417 N N . GLU A 1 555 ? -0.189 -50.625 -11.781 1 95.5 555 GLU A N 1
ATOM 4418 C CA . GLU A 1 555 ? 1.252 -50.844 -11.734 1 95.5 555 GLU A CA 1
ATOM 4419 C C . GLU A 1 555 ? 2.008 -49.75 -12.469 1 95.5 555 GLU A C 1
ATOM 4421 O O . GLU A 1 555 ? 3.02 -49.25 -11.977 1 95.5 555 GLU A O 1
ATOM 4426 N N . ALA A 1 556 ? 1.476 -49.375 -13.617 1 94.88 556 ALA A N 1
ATOM 4427 C CA . ALA A 1 556 ? 2.098 -48.312 -14.391 1 94.88 556 ALA A CA 1
ATOM 4428 C C . ALA A 1 556 ? 2.086 -47 -13.625 1 94.88 556 ALA A C 1
ATOM 4430 O O . ALA A 1 556 ? 3.055 -46.25 -13.672 1 94.88 556 ALA A O 1
ATOM 4431 N N . ALA A 1 557 ? 1.008 -46.75 -12.945 1 97.31 557 ALA A N 1
ATOM 4432 C CA . ALA A 1 557 ? 0.872 -45.531 -12.141 1 97.31 557 ALA A CA 1
ATOM 4433 C C . ALA A 1 557 ? 1.882 -45.531 -11 1 97.31 557 ALA A C 1
ATOM 4435 O O . ALA A 1 557 ? 2.498 -44.5 -10.727 1 97.31 557 ALA A O 1
ATOM 4436 N N . GLU A 1 558 ? 2.047 -46.594 -10.359 1 97.62 558 GLU A N 1
ATOM 4437 C CA . GLU A 1 558 ? 3.004 -46.719 -9.258 1 97.62 558 GLU A CA 1
ATOM 4438 C C . GLU A 1 558 ? 4.43 -46.469 -9.742 1 97.62 558 GLU A C 1
ATOM 4440 O O . GLU A 1 558 ? 5.227 -45.812 -9.062 1 97.62 558 GLU A O 1
ATOM 4445 N N . LYS A 1 559 ? 4.691 -47.031 -10.891 1 96.94 559 LYS A N 1
ATOM 4446 C CA . LYS A 1 559 ? 6.016 -46.844 -11.469 1 96.94 559 LYS A CA 1
ATOM 4447 C C . LYS A 1 559 ? 6.273 -45.375 -11.812 1 96.94 559 LYS A C 1
ATOM 4449 O O . LYS A 1 559 ? 7.367 -44.875 -11.57 1 96.94 559 LYS A O 1
ATOM 4454 N N . GLN A 1 560 ? 5.293 -44.781 -12.375 1 97.69 560 GLN A N 1
ATOM 4455 C CA . GLN A 1 560 ? 5.434 -43.375 -12.711 1 97.69 560 GLN A CA 1
ATOM 4456 C C . GLN A 1 560 ? 5.605 -42.531 -11.453 1 97.69 560 GLN A C 1
ATOM 4458 O O . GLN A 1 560 ? 6.391 -41.562 -11.438 1 97.69 560 GLN A O 1
ATOM 4463 N N . LEU A 1 561 ? 4.828 -42.812 -10.414 1 98.31 561 LEU A N 1
ATOM 4464 C CA . LEU A 1 561 ? 4.941 -42.094 -9.141 1 98.31 561 LEU A CA 1
ATOM 4465 C C . LEU A 1 561 ? 6.348 -42.25 -8.57 1 98.31 561 LEU A C 1
ATOM 4467 O O . LEU A 1 561 ? 6.938 -41.281 -8.109 1 98.31 561 LEU A O 1
ATOM 4471 N N . ALA A 1 562 ? 6.844 -43.469 -8.602 1 97.44 562 ALA A N 1
ATOM 4472 C CA . ALA A 1 562 ? 8.203 -43.719 -8.117 1 97.44 562 ALA A CA 1
ATOM 4473 C C . ALA A 1 562 ? 9.227 -42.906 -8.914 1 97.44 562 ALA A C 1
ATOM 4475 O O . ALA A 1 562 ? 10.172 -42.375 -8.352 1 97.44 562 ALA A O 1
ATOM 4476 N N . PHE A 1 563 ? 9.023 -42.906 -10.195 1 97.12 563 PHE A N 1
ATOM 4477 C CA . PHE A 1 563 ? 9.906 -42.156 -11.078 1 97.12 563 PHE A CA 1
ATOM 4478 C C . PHE A 1 563 ? 9.875 -40.656 -10.711 1 97.12 563 PHE A C 1
ATOM 4480 O O . PHE A 1 563 ? 10.922 -40.031 -10.625 1 97.12 563 PHE A O 1
ATOM 4487 N N . THR A 1 564 ? 8.672 -40.125 -10.562 1 98.38 564 THR A N 1
ATOM 4488 C CA . THR A 1 564 ? 8.516 -38.688 -10.242 1 98.38 564 THR A CA 1
ATOM 4489 C C . THR A 1 564 ? 9.195 -38.375 -8.922 1 98.38 564 THR A C 1
ATOM 4491 O O . THR A 1 564 ? 9.906 -37.375 -8.82 1 98.38 564 THR A O 1
ATOM 4494 N N . LYS A 1 565 ? 8.977 -39.156 -7.887 1 98.19 565 LYS A N 1
ATOM 4495 C CA . LYS A 1 565 ? 9.625 -38.969 -6.594 1 98.19 565 LYS A CA 1
ATOM 4496 C C . LYS A 1 565 ? 11.148 -38.969 -6.742 1 98.19 565 LYS A C 1
ATOM 4498 O O . LYS A 1 565 ? 11.828 -38.125 -6.141 1 98.19 565 LYS A O 1
ATOM 4503 N N . ARG A 1 566 ? 11.602 -39.875 -7.574 1 96.69 566 ARG A N 1
ATOM 4504 C CA . ARG A 1 566 ? 13.039 -39.969 -7.809 1 96.69 566 ARG A CA 1
ATOM 4505 C C . ARG A 1 566 ? 13.57 -38.688 -8.477 1 96.69 566 ARG A C 1
ATOM 4507 O O . ARG A 1 566 ? 14.617 -38.156 -8.094 1 96.69 566 ARG A O 1
ATOM 4514 N N . MET A 1 567 ? 12.859 -38.219 -9.445 1 97.19 567 MET A N 1
ATOM 4515 C CA . MET A 1 567 ? 13.289 -37.031 -10.148 1 97.19 567 MET A CA 1
ATOM 4516 C C . MET A 1 567 ? 13.297 -35.812 -9.219 1 97.19 567 MET A C 1
ATOM 4518 O O . MET A 1 567 ? 14.195 -34.969 -9.289 1 97.19 567 MET A O 1
ATOM 4522 N N . ILE A 1 568 ? 12.273 -35.688 -8.359 1 98.44 568 ILE A N 1
ATOM 4523 C CA . ILE A 1 568 ? 12.211 -34.594 -7.402 1 98.44 568 ILE A CA 1
ATOM 4524 C C . ILE A 1 568 ? 13.398 -34.688 -6.438 1 98.44 568 ILE A C 1
ATOM 4526 O O . ILE A 1 568 ? 14.031 -33.688 -6.129 1 98.44 568 ILE A O 1
ATOM 4530 N N . LYS A 1 569 ? 13.703 -35.875 -6 1 97.44 569 LYS A N 1
ATOM 4531 C CA . LYS A 1 569 ? 14.852 -36.094 -5.125 1 97.44 569 LYS A CA 1
ATOM 4532 C C . LYS A 1 569 ? 16.156 -35.688 -5.82 1 97.44 569 LYS A C 1
ATOM 4534 O O . LYS A 1 569 ? 17.031 -35.062 -5.203 1 97.44 569 LYS A O 1
ATOM 4539 N N . LEU A 1 570 ? 16.297 -36.062 -7.086 1 96.44 570 LEU A N 1
ATOM 4540 C CA . LEU A 1 570 ? 17.484 -35.688 -7.84 1 96.44 570 LEU A CA 1
ATOM 4541 C C . LEU A 1 570 ? 17.641 -34.188 -7.93 1 96.44 570 LEU A C 1
ATOM 4543 O O . LEU A 1 570 ? 18.75 -33.656 -7.754 1 96.44 570 LEU A O 1
ATOM 4547 N N . ARG A 1 571 ? 16.594 -33.5 -8.18 1 97.88 571 ARG A N 1
ATOM 4548 C CA . ARG A 1 571 ? 16.641 -32.031 -8.227 1 97.88 571 ARG A CA 1
ATOM 4549 C C . ARG A 1 571 ? 17.094 -31.469 -6.891 1 97.88 571 ARG A C 1
ATOM 4551 O O . ARG A 1 571 ? 17.859 -30.5 -6.852 1 97.88 571 ARG A O 1
ATOM 4558 N N . ARG A 1 572 ? 16.578 -32 -5.824 1 96.88 572 ARG A N 1
ATOM 4559 C CA . ARG A 1 572 ? 16.953 -31.562 -4.48 1 96.88 572 ARG A CA 1
ATOM 4560 C C . ARG A 1 572 ? 18.422 -31.859 -4.195 1 96.88 572 ARG A C 1
ATOM 4562 O O . ARG A 1 572 ? 19.125 -31.016 -3.639 1 96.88 572 ARG A O 1
ATOM 4569 N N . ASP A 1 573 ? 18.875 -33.062 -4.633 1 96.06 573 ASP A N 1
ATOM 4570 C CA . ASP A 1 573 ? 20.203 -33.562 -4.27 1 96.06 573 ASP A CA 1
ATOM 4571 C C . ASP A 1 573 ? 21.281 -32.938 -5.148 1 96.06 573 ASP A C 1
ATOM 4573 O O . ASP A 1 573 ? 22.469 -32.938 -4.793 1 96.06 573 ASP A O 1
ATOM 4577 N N . TYR A 1 574 ? 20.953 -32.438 -6.301 1 96.38 574 TYR A N 1
ATOM 4578 C CA . TYR A 1 574 ? 21.891 -31.797 -7.215 1 96.38 574 TYR A CA 1
ATOM 4579 C C . TYR A 1 574 ? 21.531 -30.328 -7.43 1 96.38 574 TYR A C 1
ATOM 4581 O O . TYR A 1 574 ? 20.969 -29.969 -8.461 1 96.38 574 TYR A O 1
ATOM 4589 N N . PRO A 1 575 ? 22.016 -29.453 -6.578 1 95.38 575 PRO A N 1
ATOM 4590 C CA . PRO A 1 575 ? 21.594 -28.047 -6.574 1 95.38 575 PRO A CA 1
ATOM 4591 C C . PRO A 1 575 ? 21.953 -27.312 -7.867 1 95.38 575 PRO A C 1
ATOM 4593 O O . PRO A 1 575 ? 21.375 -26.281 -8.18 1 95.38 575 PRO A O 1
ATOM 4596 N N . ILE A 1 576 ? 22.844 -27.875 -8.672 1 96.12 576 ILE A N 1
ATOM 4597 C CA . ILE A 1 576 ? 23.219 -27.266 -9.938 1 96.12 576 ILE A CA 1
ATOM 4598 C C . ILE A 1 576 ? 22 -27.219 -10.867 1 96.12 576 ILE A C 1
ATOM 4600 O O . ILE A 1 576 ? 21.969 -26.422 -11.812 1 96.12 576 ILE A O 1
ATOM 4604 N N . LEU A 1 577 ? 20.938 -27.984 -10.578 1 97 577 LEU A N 1
ATOM 4605 C CA . LEU A 1 577 ? 19.719 -28.047 -11.383 1 97 577 LEU A CA 1
ATOM 4606 C C . LEU A 1 577 ? 18.766 -26.938 -10.992 1 97 577 LEU A C 1
ATOM 4608 O O . LEU A 1 577 ? 17.734 -26.734 -11.641 1 97 577 LEU A O 1
ATOM 4612 N N . ARG A 1 578 ? 19.078 -26.141 -9.969 1 96.62 578 ARG A N 1
ATOM 4613 C CA . ARG A 1 578 ? 18.156 -25.125 -9.477 1 96.62 578 ARG A CA 1
ATOM 4614 C C . ARG A 1 578 ? 18.922 -23.875 -9.023 1 96.62 578 ARG A C 1
ATOM 4616 O O . ARG A 1 578 ? 18.719 -23.391 -7.91 1 96.62 578 ARG A O 1
ATOM 4623 N N . ARG A 1 579 ? 19.703 -23.422 -9.922 1 94.94 579 ARG A N 1
ATOM 4624 C CA . ARG A 1 579 ? 20.484 -22.219 -9.633 1 94.94 579 ARG A CA 1
ATOM 4625 C C . ARG A 1 579 ? 19.594 -20.984 -9.602 1 94.94 579 ARG A C 1
ATOM 4627 O O . ARG A 1 579 ? 18.672 -20.844 -10.406 1 94.94 579 ARG A O 1
ATOM 4634 N N . SER A 1 580 ? 19.938 -20.062 -8.695 1 93.19 580 SER A N 1
ATOM 4635 C CA . SER A 1 580 ? 19.188 -18.812 -8.555 1 93.19 580 SER A CA 1
ATOM 4636 C C . SER A 1 580 ? 19.562 -17.812 -9.633 1 93.19 580 SER A C 1
ATOM 4638 O O . SER A 1 580 ? 18.734 -17 -10.047 1 93.19 580 SER A O 1
ATOM 4640 N N . ARG A 1 581 ? 20.781 -17.875 -10.141 1 94.25 581 ARG A N 1
ATOM 4641 C CA . ARG A 1 581 ? 21.266 -16.969 -11.172 1 94.25 581 ARG A CA 1
ATOM 4642 C C . ARG A 1 581 ? 21.156 -17.609 -12.555 1 94.25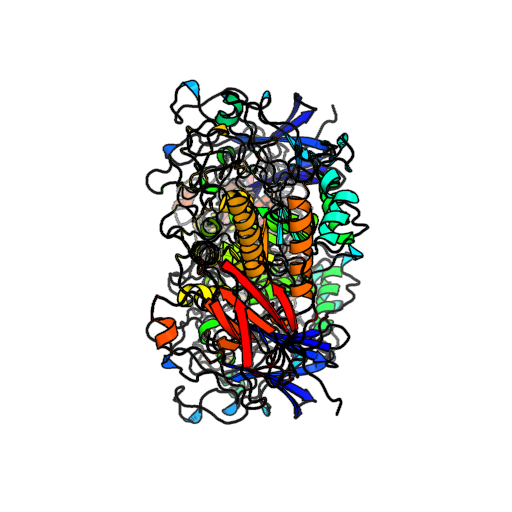 581 ARG A C 1
ATOM 4644 O O . ARG A 1 581 ? 21.344 -18.812 -12.703 1 94.25 581 ARG A O 1
ATOM 4651 N N . PHE A 1 582 ? 20.938 -16.75 -13.492 1 96.12 582 PHE A N 1
ATOM 4652 C CA . PHE A 1 582 ? 20.969 -17.234 -14.867 1 96.12 582 PHE A CA 1
ATOM 4653 C C . PHE A 1 582 ? 22.359 -17.688 -15.258 1 96.12 582 PHE A C 1
ATOM 4655 O O . PHE A 1 582 ? 23.359 -17.047 -14.883 1 96.12 582 PHE A O 1
ATOM 4662 N N . LEU A 1 583 ? 22.438 -18.781 -15.914 1 94.75 583 LEU A N 1
ATOM 4663 C CA . LEU A 1 583 ? 23.703 -19.281 -16.422 1 94.75 583 LEU A CA 1
ATOM 4664 C C . LEU A 1 583 ? 24.125 -18.531 -17.688 1 94.75 583 LEU A C 1
ATOM 4666 O O . LEU A 1 583 ? 23.266 -18.156 -18.5 1 94.75 583 LEU A O 1
ATOM 4670 N N . SER A 1 584 ? 25.391 -18.312 -17.922 1 90.62 584 SER A N 1
ATOM 4671 C CA . SER A 1 584 ? 25.828 -17.422 -18.984 1 90.62 584 SER A CA 1
ATOM 4672 C C . SER A 1 584 ? 26.641 -18.172 -20.031 1 90.62 584 SER A C 1
ATOM 4674 O O . SER A 1 584 ? 26.641 -17.812 -21.219 1 90.62 584 SER A O 1
ATOM 4676 N N . GLY A 1 585 ? 27.328 -19.188 -19.609 1 93.31 585 GLY A N 1
ATOM 4677 C CA . GLY A 1 585 ? 28.234 -19.875 -20.516 1 93.31 585 GLY A CA 1
ATOM 4678 C C . GLY A 1 585 ? 29.578 -19.188 -20.656 1 93.31 585 GLY A C 1
ATOM 4679 O O . GLY A 1 585 ? 30.484 -19.688 -21.328 1 93.31 585 GLY A O 1
ATOM 4680 N N . ASP A 1 586 ? 29.734 -18.094 -19.938 1 92.5 586 ASP A N 1
ATOM 4681 C CA . ASP A 1 586 ? 31 -17.344 -19.969 1 92.5 586 ASP A CA 1
ATOM 4682 C C . ASP A 1 586 ? 32.062 -18.062 -19.156 1 92.5 586 ASP A C 1
ATOM 4684 O O . ASP A 1 586 ? 31.781 -18.688 -18.141 1 92.5 586 ASP A O 1
ATOM 4688 N N . ARG A 1 587 ? 33.281 -17.922 -19.562 1 93.69 587 ARG A N 1
ATOM 4689 C CA . ARG A 1 587 ? 34.406 -18.531 -18.859 1 93.69 587 ARG A CA 1
ATOM 4690 C C . ARG A 1 587 ? 34.781 -17.734 -17.609 1 93.69 587 ARG A C 1
ATOM 4692 O O . ARG A 1 587 ? 34.969 -16.531 -17.688 1 93.69 587 ARG A O 1
ATOM 4699 N N . ASP A 1 588 ? 34.781 -18.422 -16.547 1 90.62 588 ASP A N 1
ATOM 4700 C CA . ASP A 1 588 ? 35.281 -17.812 -15.32 1 90.62 588 ASP A CA 1
ATOM 4701 C C . ASP A 1 588 ? 36.812 -17.734 -15.352 1 90.62 588 ASP A C 1
ATOM 4703 O O . ASP A 1 588 ? 37.5 -18.766 -15.422 1 90.62 588 ASP A O 1
ATOM 4707 N N . ALA A 1 589 ? 37.375 -16.594 -15.258 1 88.19 589 ALA A N 1
ATOM 4708 C CA . ALA A 1 589 ? 38.812 -16.391 -15.438 1 88.19 589 ALA A CA 1
ATOM 4709 C C . ALA A 1 589 ? 39.625 -17 -14.281 1 88.19 589 ALA A C 1
ATOM 4711 O O . ALA A 1 589 ? 40.719 -17.469 -14.477 1 88.19 589 ALA A O 1
ATOM 4712 N N . GLN A 1 590 ? 39.031 -17.016 -13.18 1 89.38 590 GLN A N 1
ATOM 4713 C CA . GLN A 1 590 ? 39.75 -17.516 -12 1 89.38 590 GLN A CA 1
ATOM 4714 C C . GLN A 1 590 ? 39.656 -19.031 -11.906 1 89.38 590 GLN A C 1
ATOM 4716 O O . GLN A 1 590 ? 40.656 -19.703 -11.617 1 89.38 590 GLN A O 1
ATOM 4721 N N . LEU A 1 591 ? 38.5 -19.547 -12.188 1 90.38 591 LEU A N 1
ATOM 4722 C CA . LEU A 1 591 ? 38.281 -20.984 -12.055 1 90.38 591 LEU A CA 1
ATOM 4723 C C . LEU A 1 591 ? 38.625 -21.703 -13.359 1 90.38 591 LEU A C 1
ATOM 4725 O O . LEU A 1 591 ? 38.812 -22.922 -13.367 1 90.38 591 LEU A O 1
ATOM 4729 N N . ASP A 1 592 ? 38.625 -20.984 -14.406 1 92.38 592 ASP A N 1
ATOM 4730 C CA . ASP A 1 592 ? 38.906 -21.484 -15.75 1 92.38 592 ASP A CA 1
ATOM 4731 C C . ASP A 1 592 ? 37.875 -22.547 -16.156 1 92.38 592 ASP A C 1
ATOM 4733 O O . ASP A 1 592 ? 38.25 -23.625 -16.641 1 92.38 592 ASP A O 1
ATOM 4737 N N . ILE A 1 593 ? 36.656 -22.391 -15.805 1 93.69 593 ILE A N 1
ATOM 4738 C CA . ILE A 1 593 ? 35.562 -23.266 -16.203 1 93.69 593 ILE A CA 1
ATOM 4739 C C . ILE A 1 593 ? 34.375 -22.406 -16.688 1 93.69 593 ILE A C 1
ATOM 4741 O O . ILE A 1 593 ? 34.375 -21.188 -16.5 1 93.69 593 ILE A O 1
ATOM 4745 N N . ARG A 1 594 ? 33.469 -23 -17.359 1 95.06 594 ARG A N 1
ATOM 4746 C CA . ARG A 1 594 ? 32.188 -22.422 -17.734 1 95.06 594 ARG A CA 1
ATOM 4747 C C . ARG A 1 594 ? 31.047 -23.094 -16.984 1 95.06 594 ARG A C 1
ATOM 4749 O O . ARG A 1 594 ? 31.109 -24.281 -16.656 1 95.06 594 ARG A O 1
ATOM 4756 N N . ASP A 1 595 ? 30.125 -22.328 -16.703 1 95.69 595 ASP A N 1
ATOM 4757 C CA . ASP A 1 595 ? 29.016 -22.875 -15.914 1 95.69 595 ASP A CA 1
ATOM 4758 C C . ASP A 1 595 ? 28.141 -23.781 -16.766 1 95.69 595 ASP A C 1
ATOM 4760 O O . ASP A 1 595 ? 27.453 -24.672 -16.25 1 95.69 595 ASP A O 1
ATOM 4764 N N . ILE A 1 596 ? 28.094 -23.547 -18.125 1 97 596 ILE A N 1
ATOM 4765 C CA . ILE A 1 596 ? 27.281 -24.359 -19.031 1 97 596 ILE A CA 1
ATOM 4766 C C . ILE A 1 596 ? 28.016 -24.547 -20.359 1 97 596 ILE A C 1
ATOM 4768 O O . ILE A 1 596 ? 28.688 -23.641 -20.844 1 97 596 ILE A O 1
ATOM 4772 N N . VAL A 1 597 ? 27.891 -25.719 -20.938 1 97.19 597 VAL A N 1
ATOM 4773 C CA . VAL A 1 597 ? 28.406 -26.047 -22.266 1 97.19 597 VAL A CA 1
ATOM 4774 C C . VAL A 1 597 ? 27.406 -26.938 -23 1 97.19 597 VAL A C 1
ATOM 4776 O O . VAL A 1 597 ? 26.984 -27.969 -22.469 1 97.19 597 VAL A O 1
ATOM 4779 N N . TRP A 1 598 ? 27.062 -26.578 -24.188 1 97.31 598 TRP A N 1
ATOM 4780 C CA . TRP A 1 598 ? 26.188 -27.391 -25.031 1 97.31 598 TRP A CA 1
ATOM 4781 C C . TRP A 1 598 ? 27 -28.375 -25.875 1 97.31 598 TRP A C 1
ATOM 4783 O O . TRP A 1 598 ? 28.031 -28.016 -26.438 1 97.31 598 TRP A O 1
ATOM 4793 N N . ILE A 1 599 ? 26.453 -29.625 -25.922 1 97.06 599 ILE A N 1
ATOM 4794 C CA . ILE A 1 599 ? 27.25 -30.703 -26.5 1 97.06 599 ILE A CA 1
ATOM 4795 C C . ILE A 1 599 ? 26.469 -31.375 -27.625 1 97.06 599 ILE A C 1
ATOM 4797 O O . ILE A 1 599 ? 25.266 -31.609 -27.484 1 97.06 599 ILE A O 1
ATOM 4801 N N . ASN A 1 600 ? 27.141 -31.625 -28.719 1 95.88 600 ASN A N 1
ATOM 4802 C CA . ASN A 1 600 ? 26.5 -32.375 -29.797 1 95.88 600 ASN A CA 1
ATOM 4803 C C . ASN A 1 600 ? 26.75 -33.875 -29.656 1 95.88 600 ASN A C 1
ATOM 4805 O O . ASN A 1 600 ? 27.312 -34.312 -28.656 1 95.88 600 ASN A O 1
ATOM 4809 N N . THR A 1 601 ? 26.359 -34.719 -30.578 1 95.94 601 THR A N 1
ATOM 4810 C CA . THR A 1 601 ? 26.375 -36.156 -30.469 1 95.94 601 THR A CA 1
ATOM 4811 C C . THR A 1 601 ? 27.797 -36.688 -30.5 1 95.94 601 THR A C 1
ATOM 4813 O O . THR A 1 601 ? 28.062 -37.812 -30.094 1 95.94 601 THR A O 1
ATOM 4816 N N . SER A 1 602 ? 28.766 -35.844 -31 1 95.75 602 SER A N 1
ATOM 4817 C CA . SER A 1 602 ? 30.172 -36.25 -31.062 1 95.75 602 SER A CA 1
ATOM 4818 C C . SER A 1 602 ? 30.875 -36 -29.75 1 95.75 602 SER A C 1
ATOM 4820 O O . SER A 1 602 ? 32.062 -36.312 -29.594 1 95.75 602 SER A O 1
ATOM 4822 N N . GLY A 1 603 ? 30.141 -35.406 -28.812 1 96.06 603 GLY A N 1
ATOM 4823 C CA . GLY A 1 603 ? 30.75 -35.094 -27.531 1 96.06 603 GLY A CA 1
ATOM 4824 C C . GLY A 1 603 ? 31.453 -33.75 -27.516 1 96.06 603 GLY A C 1
ATOM 4825 O O . GLY A 1 603 ? 32.062 -33.375 -26.516 1 96.06 603 GLY A O 1
ATOM 4826 N N . ALA A 1 604 ? 31.359 -33.094 -28.641 1 95.88 604 ALA A N 1
ATOM 4827 C CA . ALA A 1 604 ? 32 -31.766 -28.766 1 95.88 604 ALA A CA 1
ATOM 4828 C C . ALA A 1 604 ? 31 -30.656 -28.484 1 95.88 604 ALA A C 1
ATOM 4830 O O . ALA A 1 604 ? 29.781 -30.875 -28.516 1 95.88 604 ALA A O 1
ATOM 4831 N N . GLU A 1 605 ? 31.547 -29.516 -28.203 1 96 605 GLU A N 1
ATOM 4832 C CA . GLU A 1 605 ? 30.703 -28.328 -28 1 96 605 GLU A CA 1
ATOM 4833 C C . GLU A 1 605 ? 29.953 -27.984 -29.281 1 96 605 GLU A C 1
ATOM 4835 O O . GLU A 1 605 ? 30.5 -28.047 -30.375 1 96 605 GLU A O 1
ATOM 4840 N N . MET A 1 606 ? 28.719 -27.609 -29.109 1 95.06 606 MET A N 1
ATOM 4841 C CA . MET A 1 606 ? 27.875 -27.25 -30.25 1 95.06 606 MET A CA 1
ATOM 4842 C C . MET A 1 606 ? 28.391 -25.969 -30.906 1 95.06 606 MET A C 1
ATOM 4844 O O . MET A 1 606 ? 28.781 -25.031 -30.234 1 95.06 606 MET A O 1
ATOM 4848 N N . THR A 1 607 ? 28.344 -25.922 -32.219 1 92.56 607 THR A N 1
ATOM 4849 C CA . THR A 1 607 ? 28.734 -24.766 -33 1 92.56 607 THR A CA 1
ATOM 4850 C C . THR A 1 607 ? 27.5 -24 -33.469 1 92.56 607 THR A C 1
ATOM 4852 O O . THR A 1 607 ? 26.375 -24.469 -33.312 1 92.56 607 THR A O 1
ATOM 4855 N N . GLN A 1 608 ? 27.734 -22.891 -34.094 1 90.44 608 GLN A N 1
ATOM 4856 C CA . GLN A 1 608 ? 26.641 -22.094 -34.625 1 90.44 608 GLN A CA 1
ATOM 4857 C C . GLN A 1 608 ? 25.844 -22.875 -35.688 1 90.44 608 GLN A C 1
ATOM 4859 O O . GLN A 1 608 ? 24.625 -22.734 -35.781 1 90.44 608 GLN A O 1
ATOM 4864 N N . SER A 1 609 ? 26.547 -23.609 -36.406 1 88.56 609 SER A N 1
ATOM 4865 C CA . SER A 1 609 ? 25.906 -24.406 -37.438 1 88.56 609 SER A CA 1
ATOM 4866 C C . SER A 1 609 ? 25.016 -25.469 -36.812 1 88.56 609 SER A C 1
ATOM 4868 O O . SER A 1 609 ? 23.953 -25.797 -37.375 1 88.56 609 SER A O 1
ATOM 4870 N N . ASP A 1 610 ? 25.422 -26.047 -35.688 1 88.88 610 ASP A N 1
ATOM 4871 C CA . ASP A 1 610 ? 24.609 -27.047 -35 1 88.88 610 ASP A CA 1
ATOM 4872 C C . ASP A 1 610 ? 23.266 -26.469 -34.562 1 88.88 610 ASP A C 1
ATOM 4874 O O . ASP A 1 610 ? 22.234 -27.141 -34.656 1 88.88 610 ASP A O 1
ATOM 4878 N N . TRP A 1 611 ? 23.328 -25.25 -34.281 1 89.44 611 TRP A N 1
ATOM 4879 C CA . TRP A 1 611 ? 22.125 -24.594 -33.781 1 89.44 611 TRP A CA 1
ATOM 4880 C C . TRP A 1 611 ? 21.188 -24.25 -34.938 1 89.44 611 TRP A C 1
ATOM 4882 O O . TRP A 1 611 ? 19.969 -24.188 -34.75 1 89.44 611 TRP A O 1
ATOM 4892 N N . THR A 1 612 ? 21.688 -24.109 -36.156 1 84.81 612 THR A N 1
ATOM 4893 C CA . THR A 1 612 ? 20.906 -23.562 -37.25 1 84.81 612 THR A CA 1
ATOM 4894 C C . THR A 1 612 ? 20.484 -24.656 -38.219 1 84.81 612 THR A C 1
ATOM 4896 O O . THR A 1 612 ? 19.594 -24.438 -39.062 1 84.81 612 THR A O 1
ATOM 4899 N N . THR A 1 613 ? 21.203 -25.828 -38.219 1 76.44 613 THR A N 1
ATOM 4900 C CA . THR A 1 613 ? 21 -26.859 -39.25 1 76.44 613 THR A CA 1
ATOM 4901 C C . THR A 1 613 ? 19.609 -27.484 -39.094 1 76.44 613 THR A C 1
ATOM 4903 O O . THR A 1 613 ? 19.094 -28.078 -40.062 1 76.44 613 THR A O 1
ATOM 4906 N N . GLY A 1 614 ? 18.797 -27.109 -38.344 1 70.62 614 GLY A N 1
ATOM 4907 C CA . GLY A 1 614 ? 17.406 -27.5 -38.156 1 70.62 614 GLY A CA 1
ATOM 4908 C C . GLY A 1 614 ? 17.219 -29 -38.031 1 70.62 614 GLY A C 1
ATOM 4909 O O . GLY A 1 614 ? 16.125 -29.469 -37.719 1 70.62 614 GLY A O 1
ATOM 4910 N N . TRP A 1 615 ? 18.219 -29.922 -38.156 1 79.69 615 TRP A N 1
ATOM 4911 C CA . TRP A 1 615 ? 17.969 -31.359 -38.188 1 79.69 615 TRP A CA 1
ATOM 4912 C C . TRP A 1 615 ? 18.438 -32 -36.906 1 79.69 615 TRP A C 1
ATOM 4914 O O . TRP A 1 615 ? 18.203 -33.219 -36.688 1 79.69 615 TRP A O 1
ATOM 4924 N N . ILE A 1 616 ? 19.109 -31.328 -36.125 1 87.69 616 ILE A N 1
ATOM 4925 C CA . ILE A 1 616 ? 19.594 -31.875 -34.875 1 87.69 616 ILE A CA 1
ATOM 4926 C C . ILE A 1 616 ? 18.422 -32.094 -33.906 1 87.69 616 ILE A C 1
ATOM 4928 O O . ILE A 1 616 ? 17.656 -31.156 -33.656 1 87.69 616 ILE A O 1
ATOM 4932 N N . LYS A 1 617 ? 18.297 -33.312 -33.406 1 93 617 LYS A N 1
ATOM 4933 C CA . LYS A 1 617 ? 17.219 -33.656 -32.469 1 93 617 LYS A CA 1
ATOM 4934 C C . LYS A 1 617 ? 17.781 -34.219 -31.172 1 93 617 LYS A C 1
ATOM 4936 O O . LYS A 1 617 ? 17.031 -34.438 -30.219 1 93 617 LYS A O 1
ATOM 4941 N N . CYS A 1 618 ? 19.062 -34.5 -31.203 1 96 618 CYS A N 1
ATOM 4942 C CA . CYS A 1 618 ? 19.734 -35.031 -30.016 1 96 618 CYS A CA 1
ATOM 4943 C C . CYS A 1 618 ? 20.922 -34.156 -29.625 1 96 618 CYS A C 1
ATOM 4945 O O . CYS A 1 618 ? 21.766 -33.844 -30.453 1 96 618 CYS A O 1
ATOM 4947 N N . PHE A 1 619 ? 20.953 -33.719 -28.469 1 96.81 619 PHE A N 1
ATOM 4948 C CA . PHE A 1 619 ? 22.031 -32.875 -27.953 1 96.81 619 PHE A CA 1
ATOM 4949 C C . PHE A 1 619 ? 22.141 -33 -26.438 1 96.81 619 PHE A C 1
ATOM 4951 O O . PHE A 1 619 ? 21.344 -33.688 -25.812 1 96.81 619 PHE A O 1
ATOM 4958 N N . GLY A 1 620 ? 23.203 -32.438 -25.906 1 97.5 620 GLY A N 1
ATOM 4959 C CA . GLY A 1 620 ? 23.422 -32.469 -24.469 1 97.5 620 GLY A CA 1
ATOM 4960 C C . GLY A 1 620 ? 23.781 -31.094 -23.891 1 97.5 620 GLY A C 1
ATOM 4961 O O . GLY A 1 620 ? 24.094 -30.172 -24.625 1 97.5 620 GLY A O 1
ATOM 4962 N N . VAL A 1 621 ? 23.672 -30.969 -22.641 1 97.94 621 VAL A N 1
ATOM 4963 C CA . VAL A 1 621 ? 24.078 -29.781 -21.906 1 97.94 621 VAL A CA 1
ATOM 4964 C C . VAL A 1 621 ? 24.844 -30.188 -20.641 1 97.94 621 VAL A C 1
ATOM 4966 O O . VAL A 1 621 ? 24.375 -31.016 -19.859 1 97.94 621 VAL A O 1
ATOM 4969 N N . LEU A 1 622 ? 26.031 -29.672 -20.531 1 97.75 622 LEU A N 1
ATOM 4970 C CA . LEU A 1 622 ? 26.875 -29.875 -19.359 1 97.75 622 LEU A CA 1
ATOM 4971 C C . LEU A 1 622 ? 26.781 -28.688 -18.406 1 97.75 622 LEU A C 1
ATOM 4973 O O . LEU A 1 622 ? 27.078 -27.562 -18.812 1 97.75 622 LEU A O 1
ATOM 4977 N N . LEU A 1 623 ? 26.312 -28.906 -17.188 1 97.62 623 LEU A N 1
ATOM 4978 C CA . LEU A 1 623 ? 26.297 -27.906 -16.125 1 97.62 623 LEU A CA 1
ATOM 4979 C C . LEU A 1 623 ? 27.391 -28.156 -15.109 1 97.62 623 LEU A C 1
ATOM 4981 O O . LEU A 1 623 ? 27.391 -29.203 -14.445 1 97.62 623 LEU A O 1
ATOM 4985 N N . ASP A 1 624 ? 28.281 -27.266 -14.961 1 96.56 624 ASP A N 1
ATOM 4986 C CA . ASP A 1 624 ? 29.438 -27.438 -14.086 1 96.56 624 ASP A CA 1
ATOM 4987 C C . ASP A 1 624 ? 29.141 -26.938 -12.672 1 96.56 624 ASP A C 1
ATOM 4989 O O . ASP A 1 624 ? 29.062 -25.734 -12.438 1 96.56 624 ASP A O 1
ATOM 4993 N N . GLY A 1 625 ? 29.031 -27.859 -11.766 1 95.12 625 GLY A N 1
ATOM 4994 C CA . GLY A 1 625 ? 28.656 -27.547 -10.398 1 95.12 625 GLY A CA 1
ATOM 4995 C C . GLY A 1 625 ? 29.734 -26.781 -9.641 1 95.12 625 GLY A C 1
ATOM 4996 O O . GLY A 1 625 ? 29.484 -26.281 -8.547 1 95.12 625 GLY A O 1
ATOM 4997 N N . ARG A 1 626 ? 30.984 -26.625 -10.164 1 94 626 ARG A N 1
ATOM 4998 C CA . ARG A 1 626 ? 32.094 -25.906 -9.547 1 94 626 ARG A CA 1
ATOM 4999 C C . ARG A 1 626 ? 32 -24.422 -9.828 1 94 626 ARG A C 1
ATOM 5001 O O . ARG A 1 626 ? 32.688 -23.609 -9.195 1 94 626 ARG A O 1
ATOM 5008 N N . ALA A 1 627 ? 31.062 -24.125 -10.812 1 93.5 627 ALA A N 1
ATOM 5009 C CA . ALA A 1 627 ? 30.859 -22.719 -11.109 1 93.5 627 ALA A CA 1
ATOM 5010 C C . ALA A 1 627 ? 30.266 -21.984 -9.922 1 93.5 627 ALA A C 1
ATOM 5012 O O . ALA A 1 627 ? 29.469 -22.547 -9.164 1 93.5 627 ALA A O 1
ATOM 5013 N N . ARG A 1 628 ? 30.547 -20.703 -9.859 1 91.25 628 ARG A N 1
ATOM 5014 C CA . ARG A 1 628 ? 30.109 -19.891 -8.727 1 91.25 628 ARG A CA 1
ATOM 5015 C C . ARG A 1 628 ? 28.594 -19.781 -8.672 1 91.25 628 ARG A C 1
ATOM 5017 O O . ARG A 1 628 ? 27.953 -19.516 -9.695 1 91.25 628 ARG A O 1
ATOM 5024 N N . LYS A 1 629 ? 28.094 -19.953 -7.449 1 89 629 LYS A N 1
ATOM 5025 C CA . LYS A 1 629 ? 26.656 -19.875 -7.25 1 89 629 LYS A CA 1
ATOM 5026 C C . LYS A 1 629 ? 26.203 -18.422 -7.102 1 89 629 LYS A C 1
ATOM 5028 O O . LYS A 1 629 ? 25.062 -18.094 -7.414 1 89 629 LYS A O 1
ATOM 5033 N N . THR A 1 630 ? 27.062 -17.672 -6.512 1 88.5 630 THR A N 1
ATOM 5034 C CA . THR A 1 630 ? 26.828 -16.266 -6.25 1 88.5 630 THR A CA 1
ATOM 5035 C C . THR A 1 630 ? 28.031 -15.414 -6.648 1 88.5 630 THR A C 1
ATOM 5037 O O . THR A 1 630 ? 28.969 -15.922 -7.266 1 88.5 630 THR A O 1
ATOM 5040 N N . ALA A 1 631 ? 27.938 -14.141 -6.375 1 85.69 631 ALA A N 1
ATOM 5041 C CA . ALA A 1 631 ? 29.047 -13.266 -6.746 1 85.69 631 ALA A CA 1
ATOM 5042 C C . ALA A 1 631 ? 30.172 -13.344 -5.719 1 85.69 631 ALA A C 1
ATOM 5044 O O . ALA A 1 631 ? 31.234 -12.734 -5.902 1 85.69 631 ALA A O 1
ATOM 5045 N N . ILE A 1 632 ? 29.922 -14.086 -4.641 1 89.38 632 ILE A N 1
ATOM 5046 C CA . ILE A 1 632 ? 31 -14.32 -3.691 1 89.38 632 ILE A CA 1
ATOM 5047 C C . ILE A 1 632 ? 32.062 -15.203 -4.336 1 89.38 632 ILE A C 1
ATOM 5049 O O . ILE A 1 632 ? 31.766 -16.219 -4.949 1 89.38 632 ILE A O 1
ATOM 5053 N N . ALA A 1 633 ? 33.281 -14.836 -4.164 1 85.44 633 ALA A N 1
ATOM 5054 C CA . ALA A 1 633 ? 34.406 -15.516 -4.824 1 85.44 633 ALA A CA 1
ATOM 5055 C C . ALA A 1 633 ? 34.719 -16.844 -4.148 1 85.44 633 ALA A C 1
ATOM 5057 O O . ALA A 1 633 ? 35.781 -17.031 -3.564 1 85.44 633 ALA A O 1
ATOM 5058 N N . ARG A 1 634 ? 33.719 -17.656 -4.254 1 87.69 634 ARG A N 1
ATOM 5059 C CA . ARG A 1 634 ? 33.875 -19.031 -3.76 1 87.69 634 ARG A CA 1
ATOM 5060 C C . ARG A 1 634 ? 33.438 -20.031 -4.82 1 87.69 634 ARG A C 1
ATOM 5062 O O . ARG A 1 634 ? 32.469 -19.828 -5.531 1 87.69 634 ARG A O 1
ATOM 5069 N N . GLN A 1 635 ? 34.281 -20.984 -4.945 1 88.44 635 GLN A N 1
ATOM 5070 C CA . GLN A 1 635 ? 33.969 -22.047 -5.887 1 88.44 635 GLN A CA 1
ATOM 5071 C C . GLN A 1 635 ? 32.719 -22.812 -5.453 1 88.44 635 GLN A C 1
ATOM 5073 O O . GLN A 1 635 ? 32.531 -23.062 -4.266 1 88.44 635 GLN A O 1
ATOM 5078 N N . GLY A 1 636 ? 31.938 -23.109 -6.453 1 89.25 636 GLY A N 1
ATOM 5079 C CA . GLY A 1 636 ? 30.797 -23.969 -6.148 1 89.25 636 GLY A CA 1
ATOM 5080 C C . GLY A 1 636 ? 31.203 -25.375 -5.746 1 89.25 636 GLY A C 1
ATOM 5081 O O . GLY A 1 636 ? 32.281 -25.844 -6.129 1 89.25 636 GLY A O 1
ATOM 5082 N N . VAL A 1 637 ? 30.344 -25.969 -4.988 1 90.12 637 VAL A N 1
ATOM 5083 C CA . VAL A 1 637 ? 30.672 -27.297 -4.488 1 90.12 637 VAL A CA 1
ATOM 5084 C C . VAL A 1 637 ? 29.656 -28.312 -4.988 1 90.12 637 VAL A C 1
ATOM 5086 O O . VAL A 1 637 ? 29.625 -29.453 -4.523 1 90.12 637 VAL A O 1
ATOM 5089 N N . ASP A 1 638 ? 28.922 -27.953 -5.953 1 93 638 ASP A N 1
ATOM 5090 C CA . ASP A 1 638 ? 27.891 -28.859 -6.465 1 93 638 ASP A CA 1
ATOM 5091 C C . ASP A 1 638 ? 28.5 -29.875 -7.441 1 93 638 ASP A C 1
ATOM 5093 O O . ASP A 1 638 ? 29.562 -29.641 -8.008 1 93 638 ASP A O 1
ATOM 5097 N N . ASP A 1 639 ? 27.812 -30.938 -7.574 1 94.94 639 ASP A N 1
ATOM 5098 C CA . ASP A 1 639 ? 28.203 -31.922 -8.578 1 94.94 639 ASP A CA 1
ATOM 5099 C C . ASP A 1 639 ? 27.906 -31.422 -9.984 1 94.94 639 ASP A C 1
ATOM 5101 O O . ASP A 1 639 ? 26.906 -30.734 -10.211 1 94.94 639 ASP A O 1
ATOM 5105 N N . THR A 1 640 ? 28.828 -31.797 -10.859 1 96.62 640 THR A N 1
ATOM 5106 C CA . THR A 1 640 ? 28.625 -31.516 -12.273 1 96.62 640 THR A CA 1
ATOM 5107 C C . THR A 1 640 ? 27.703 -32.562 -12.906 1 96.62 640 THR A C 1
ATOM 5109 O O . THR A 1 640 ? 27.828 -33.75 -12.625 1 96.62 640 THR A O 1
ATOM 5112 N N . VAL A 1 641 ? 26.797 -32.031 -13.758 1 97.19 641 VAL A N 1
ATOM 5113 C CA . VAL A 1 641 ? 25.859 -32.938 -14.359 1 97.19 641 VAL A CA 1
ATOM 5114 C C . VAL A 1 641 ? 25.844 -32.75 -15.875 1 97.19 641 VAL A C 1
ATOM 5116 O O . VAL A 1 641 ? 26.234 -31.703 -16.375 1 97.19 641 VAL A O 1
ATOM 5119 N N . LEU A 1 642 ? 25.438 -33.844 -16.578 1 97.5 642 LEU A N 1
ATOM 5120 C CA . LEU A 1 642 ? 25.219 -33.844 -18.031 1 97.5 642 LEU A CA 1
ATOM 5121 C C . LEU A 1 642 ? 23.812 -34.375 -18.359 1 97.5 642 LEU A C 1
ATOM 5123 O O . LEU A 1 642 ? 23.406 -35.406 -17.875 1 97.5 642 LEU A O 1
ATOM 5127 N N . MET A 1 643 ? 23.078 -33.562 -19.078 1 98.25 643 MET A N 1
ATOM 5128 C CA . MET A 1 643 ? 21.781 -33.969 -19.594 1 98.25 643 MET A CA 1
ATOM 5129 C C . MET A 1 643 ? 21.859 -34.219 -21.094 1 98.25 643 MET A C 1
ATOM 5131 O O . MET A 1 643 ? 22.453 -33.438 -21.844 1 98.25 643 MET A O 1
ATOM 5135 N N . ILE A 1 644 ? 21.312 -35.281 -21.5 1 98.12 644 ILE A N 1
ATOM 5136 C CA . ILE A 1 644 ? 21.203 -35.625 -22.922 1 98.12 644 ILE A CA 1
ATOM 5137 C C . ILE A 1 644 ? 19.734 -35.781 -23.297 1 98.12 644 ILE A C 1
ATOM 5139 O O . ILE A 1 644 ? 19 -36.531 -22.625 1 98.12 644 ILE A O 1
ATOM 5143 N N . LEU A 1 645 ? 19.266 -35.094 -24.297 1 98.25 645 LEU A N 1
ATOM 5144 C CA . LEU A 1 645 ? 17.891 -35.188 -24.781 1 98.25 645 LEU A CA 1
ATOM 5145 C C . LEU A 1 645 ? 17.859 -35.625 -26.234 1 98.25 645 LEU A C 1
ATOM 5147 O O . LEU A 1 645 ? 18.578 -35.094 -27.078 1 98.25 645 LEU A O 1
ATOM 5151 N N . ASN A 1 646 ? 17.094 -36.594 -26.516 1 97.88 646 ASN A N 1
ATOM 5152 C CA . ASN A 1 646 ? 16.891 -37.094 -27.859 1 97.88 646 ASN A CA 1
ATOM 5153 C C . ASN A 1 646 ? 15.406 -37.125 -28.234 1 97.88 646 ASN A C 1
ATOM 5155 O O . ASN A 1 646 ? 14.672 -38 -27.797 1 97.88 646 ASN A O 1
ATOM 5159 N N . SER A 1 647 ? 14.977 -36.25 -29.062 1 96.81 647 SER A N 1
ATOM 5160 C CA . SER A 1 647 ? 13.578 -36.219 -29.484 1 96.81 647 SER A CA 1
ATOM 5161 C C . SER A 1 647 ? 13.375 -37 -30.781 1 96.81 647 SER A C 1
ATOM 5163 O O . SER A 1 647 ? 12.25 -37.156 -31.25 1 96.81 647 SER A O 1
ATOM 5165 N N . TYR A 1 648 ? 14.484 -37.469 -31.328 1 95.5 648 TYR A N 1
ATOM 5166 C CA . TYR A 1 648 ? 14.422 -38.312 -32.5 1 95.5 648 TYR A CA 1
ATOM 5167 C C . TYR A 1 648 ? 13.812 -39.688 -32.188 1 95.5 648 TYR A C 1
ATOM 5169 O O . TYR A 1 648 ? 13.961 -40.188 -31.062 1 95.5 648 TYR A O 1
ATOM 5177 N N . GLU A 1 649 ? 13.141 -40.281 -33.125 1 94.75 649 GLU A N 1
ATOM 5178 C CA . GLU A 1 649 ? 12.445 -41.531 -32.906 1 94.75 649 GLU A CA 1
ATOM 5179 C C . GLU A 1 649 ? 13.422 -42.688 -32.844 1 94.75 649 GLU A C 1
ATOM 5181 O O . GLU A 1 649 ? 13.102 -43.75 -32.25 1 94.75 649 GLU A O 1
ATOM 5186 N N . GLY A 1 650 ? 14.594 -42.562 -33.344 1 95.12 650 GLY A N 1
ATOM 5187 C CA . GLY A 1 650 ? 15.57 -43.625 -33.375 1 95.12 650 GLY A CA 1
ATOM 5188 C C . GLY A 1 650 ? 16.672 -43.469 -32.344 1 95.12 650 GLY A C 1
ATOM 5189 O O . GLY A 1 650 ? 16.719 -42.469 -31.641 1 95.12 650 GLY A O 1
ATOM 5190 N N . GLU A 1 651 ? 17.484 -44.531 -32.25 1 97.06 651 GLU A N 1
ATOM 5191 C CA . GLU A 1 651 ? 18.641 -44.531 -31.344 1 97.06 651 GLU A CA 1
ATOM 5192 C C . GLU A 1 651 ? 19.781 -43.656 -31.906 1 97.06 651 GLU A C 1
ATOM 5194 O O . GLU A 1 651 ? 20.047 -43.688 -33.094 1 97.06 651 GLU A O 1
ATOM 5199 N N . VAL A 1 652 ? 20.438 -43 -31.094 1 97.12 652 VAL A N 1
ATOM 5200 C CA . VAL A 1 652 ? 21.531 -42.125 -31.5 1 97.12 652 VAL A CA 1
ATOM 5201 C C . VAL A 1 652 ? 22.781 -42.438 -30.688 1 97.12 652 VAL A C 1
ATOM 5203 O O . VAL A 1 652 ? 22.719 -42.594 -29.453 1 97.12 652 VAL A O 1
ATOM 5206 N N . ASP A 1 653 ? 23.906 -42.562 -31.375 1 97.62 653 ASP A N 1
ATOM 5207 C CA . ASP A 1 653 ? 25.188 -42.688 -30.688 1 97.62 653 ASP A CA 1
ATOM 5208 C C . ASP A 1 653 ? 25.656 -41.344 -30.141 1 97.62 653 ASP A C 1
ATOM 5210 O O . ASP A 1 653 ? 25.781 -40.375 -30.906 1 97.62 653 ASP A O 1
ATOM 5214 N N . PHE A 1 654 ? 25.859 -41.281 -28.859 1 97.81 654 PHE A N 1
ATOM 5215 C CA . PHE A 1 654 ? 26.312 -40.062 -28.203 1 97.81 654 PHE A CA 1
ATOM 5216 C C . PHE A 1 654 ? 27.641 -40.281 -27.484 1 97.81 654 PHE A C 1
ATOM 5218 O O . PHE A 1 654 ? 27.734 -41.156 -26.594 1 97.81 654 PHE A O 1
ATOM 5225 N N . LYS A 1 655 ? 28.641 -39.562 -27.891 1 98.06 655 LYS A N 1
ATOM 5226 C CA . LYS A 1 655 ? 29.938 -39.625 -27.234 1 98.06 655 LYS A CA 1
ATOM 5227 C C . LYS A 1 655 ? 29.969 -38.781 -25.969 1 98.06 655 LYS A C 1
ATOM 5229 O O . LYS A 1 655 ? 29.766 -37.562 -26.047 1 98.06 655 LYS A O 1
ATOM 5234 N N . LEU A 1 656 ? 30.266 -39.406 -24.828 1 97.25 656 LEU A N 1
ATOM 5235 C CA . LEU A 1 656 ? 30.281 -38.688 -23.562 1 97.25 656 LEU A CA 1
ATOM 5236 C C . LEU A 1 656 ? 31.5 -37.781 -23.469 1 97.25 656 LEU A C 1
ATOM 5238 O O . LEU A 1 656 ? 32.625 -38.25 -23.625 1 97.25 656 LEU A O 1
ATOM 5242 N N . PRO A 1 657 ? 31.281 -36.531 -23.219 1 96.81 657 PRO A N 1
ATOM 5243 C CA . PRO A 1 657 ? 32.406 -35.594 -23.219 1 96.81 657 PRO A CA 1
ATOM 5244 C C . PRO A 1 657 ? 33.312 -35.75 -22 1 96.81 657 PRO A C 1
ATOM 5246 O O . PRO A 1 657 ? 32.844 -36.25 -20.953 1 96.81 657 PRO A O 1
ATOM 5249 N N . PRO A 1 658 ? 34.531 -35.375 -22.141 1 94.38 658 PRO A N 1
ATOM 5250 C CA . PRO A 1 658 ? 35.375 -35.312 -20.953 1 94.38 658 PRO A CA 1
ATOM 5251 C C . PRO A 1 658 ? 35.062 -34.094 -20.078 1 94.38 658 PRO A C 1
ATOM 5253 O O . PRO A 1 658 ? 34.5 -33.094 -20.578 1 94.38 658 PRO A O 1
ATOM 5256 N N . THR A 1 659 ? 35.281 -34.219 -18.828 1 93.56 659 THR A N 1
ATOM 5257 C CA . THR A 1 659 ? 35.219 -33.125 -17.875 1 93.56 659 THR A CA 1
ATOM 5258 C C . THR A 1 659 ? 36.219 -33.312 -16.75 1 93.56 659 THR A C 1
ATOM 5260 O O . THR A 1 659 ? 36.562 -34.438 -16.406 1 93.56 659 THR A O 1
ATOM 5263 N N . SER A 1 660 ? 36.781 -32.25 -16.266 1 91.06 660 SER A N 1
ATOM 5264 C CA . SER A 1 660 ? 37.719 -32.312 -15.164 1 91.06 660 SER A CA 1
ATOM 5265 C C . SER A 1 660 ? 37 -32.469 -13.828 1 91.06 660 SER A C 1
ATOM 5267 O O . SER A 1 660 ? 37.656 -32.562 -12.781 1 91.06 660 SER A O 1
ATOM 5269 N N . ALA A 1 661 ? 35.719 -32.5 -13.805 1 91.88 661 ALA A N 1
ATOM 5270 C CA . ALA A 1 661 ? 34.906 -32.469 -12.578 1 91.88 661 ALA A CA 1
ATOM 5271 C C . ALA A 1 661 ? 34.844 -33.812 -11.906 1 91.88 661 ALA A C 1
ATOM 5273 O O . ALA A 1 661 ? 34.344 -33.938 -10.781 1 91.88 661 ALA A O 1
ATOM 5274 N N . GLY A 1 662 ? 35.375 -34.844 -12.492 1 90.31 662 GLY A N 1
ATOM 5275 C CA . GLY A 1 662 ? 35.375 -36.188 -11.961 1 90.31 662 GLY A CA 1
ATOM 5276 C C . GLY A 1 662 ? 36.062 -37.219 -12.859 1 90.31 662 GLY A C 1
ATOM 5277 O O . GLY A 1 662 ? 36.531 -36.844 -13.945 1 90.31 662 GLY A O 1
ATOM 5278 N N . PRO A 1 663 ? 36.062 -38.469 -12.383 1 90.75 663 PRO A N 1
ATOM 5279 C CA . PRO A 1 663 ? 36.844 -39.469 -13.117 1 90.75 663 PRO A CA 1
ATOM 5280 C C . PRO A 1 663 ? 36.062 -40.125 -14.234 1 90.75 663 PRO A C 1
ATOM 5282 O O . PRO A 1 663 ? 36.656 -40.656 -15.18 1 90.75 663 PRO A O 1
ATOM 5285 N N . HIS A 1 664 ? 34.781 -40.125 -14.094 1 93.5 664 HIS A N 1
ATOM 5286 C CA . HIS A 1 664 ? 33.906 -40.781 -15.062 1 93.5 664 HIS A CA 1
ATOM 5287 C C . HIS A 1 664 ? 32.469 -40.25 -14.945 1 93.5 664 HIS A C 1
ATOM 5289 O O . HIS A 1 664 ? 32.156 -39.5 -14.023 1 93.5 664 HIS A O 1
ATOM 5295 N N . TRP A 1 665 ? 31.672 -40.562 -15.867 1 94.88 665 TRP A N 1
ATOM 5296 C CA . TRP A 1 665 ? 30.25 -40.281 -15.781 1 94.88 665 TRP A CA 1
ATOM 5297 C C . TRP A 1 665 ? 29.5 -41.406 -15.102 1 94.88 665 TRP A C 1
ATOM 5299 O O . TRP A 1 665 ? 29.844 -42.594 -15.297 1 94.88 665 TRP A O 1
ATOM 5309 N N . SER A 1 666 ? 28.594 -41.062 -14.297 1 94.06 666 SER A N 1
ATOM 5310 C CA . SER A 1 666 ? 27.672 -42.062 -13.734 1 94.06 666 SER A CA 1
ATOM 5311 C C . SER A 1 666 ? 26.234 -41.75 -14.141 1 94.06 666 SER A C 1
ATOM 5313 O O . SER A 1 666 ? 25.766 -40.594 -14 1 94.06 666 SER A O 1
ATOM 5315 N N . LEU A 1 667 ? 25.547 -42.719 -14.656 1 93.75 667 LEU A N 1
ATOM 5316 C CA . LEU A 1 667 ? 24.156 -42.562 -15.062 1 93.75 667 LEU A CA 1
ATOM 5317 C C . LEU A 1 667 ? 23.25 -42.406 -13.844 1 93.75 667 LEU A C 1
ATOM 5319 O O . LEU A 1 667 ? 23.266 -43.219 -12.938 1 93.75 667 LEU A O 1
ATOM 5323 N N . LEU A 1 668 ? 22.578 -41.312 -13.773 1 93.88 668 LEU A N 1
ATOM 5324 C CA . LEU A 1 668 ? 21.625 -41.094 -12.695 1 93.88 668 LEU A CA 1
ATOM 5325 C C . LEU A 1 668 ? 20.234 -41.531 -13.102 1 93.88 668 LEU A C 1
ATOM 5327 O O . LEU A 1 668 ? 19.484 -42.062 -12.281 1 93.88 668 LEU A O 1
ATOM 5331 N N . LEU A 1 669 ? 19.891 -41.25 -14.406 1 93.94 669 LEU A N 1
ATOM 5332 C CA . LEU A 1 669 ? 18.531 -41.5 -14.859 1 93.94 669 LEU A CA 1
ATOM 5333 C C . LEU A 1 669 ? 18.484 -41.688 -16.375 1 93.94 669 LEU A C 1
ATOM 5335 O O . LEU A 1 669 ? 19.188 -41 -17.109 1 93.94 669 LEU A O 1
ATOM 5339 N N . ASP A 1 670 ? 17.797 -42.625 -16.812 1 95.56 670 ASP A N 1
ATOM 5340 C CA . ASP A 1 670 ? 17.422 -42.875 -18.203 1 95.56 670 ASP A CA 1
ATOM 5341 C C . ASP A 1 670 ? 15.93 -43.125 -18.344 1 95.56 670 ASP A C 1
ATOM 5343 O O . ASP A 1 670 ? 15.414 -44.125 -17.828 1 95.56 670 ASP A O 1
ATOM 5347 N N . THR A 1 671 ? 15.227 -42.281 -19.078 1 97.62 671 THR A N 1
ATOM 5348 C CA . THR A 1 671 ? 13.773 -42.375 -19.141 1 97.62 671 THR A CA 1
ATOM 5349 C C . THR A 1 671 ? 13.336 -43.594 -19.938 1 97.62 671 THR A C 1
ATOM 5351 O O . THR A 1 671 ? 12.172 -44.031 -19.875 1 97.62 671 THR A O 1
ATOM 5354 N N . SER A 1 672 ? 14.234 -44.188 -20.75 1 96.38 672 SER A N 1
ATOM 5355 C CA . SER A 1 672 ? 13.922 -45.406 -21.5 1 96.38 672 SER A CA 1
ATOM 5356 C C . SER A 1 672 ? 14.117 -46.656 -20.625 1 96.38 672 SER A C 1
ATOM 5358 O O . SER A 1 672 ? 13.625 -47.719 -20.953 1 96.38 672 SER A O 1
ATOM 5360 N N . ALA A 1 673 ? 14.828 -46.438 -19.531 1 92.69 673 ALA A N 1
ATOM 5361 C CA . ALA A 1 673 ? 15.07 -47.531 -18.578 1 92.69 673 ALA A CA 1
ATOM 5362 C C . ALA A 1 673 ? 14.969 -47 -17.141 1 92.69 673 ALA A C 1
ATOM 5364 O O . ALA A 1 673 ? 15.945 -47.062 -16.391 1 92.69 673 ALA A O 1
ATOM 5365 N N . PRO A 1 674 ? 13.82 -46.719 -16.719 1 89.19 674 PRO A N 1
ATOM 5366 C CA . PRO A 1 674 ? 13.656 -46 -15.445 1 89.19 674 PRO A CA 1
ATOM 5367 C C . PRO A 1 674 ? 14.031 -46.875 -14.242 1 89.19 674 PRO A C 1
ATOM 5369 O O . PRO A 1 674 ? 14.328 -46.344 -13.172 1 89.19 674 PRO A O 1
ATOM 5372 N N . GLU A 1 675 ? 14.062 -48.125 -14.398 1 83.94 675 GLU A N 1
ATOM 5373 C CA . GLU A 1 675 ? 14.359 -49.031 -13.289 1 83.94 675 GLU A CA 1
ATOM 5374 C C . GLU A 1 675 ? 15.867 -49.25 -13.148 1 83.94 675 GLU A C 1
ATOM 5376 O O . GLU A 1 675 ? 16.328 -49.781 -12.148 1 83.94 675 GLU A O 1
ATOM 5381 N N . GLU A 1 676 ? 16.516 -48.938 -14.273 1 76.12 676 GLU A N 1
ATOM 5382 C CA . GLU A 1 676 ? 17.969 -49.125 -14.211 1 76.12 676 GLU A CA 1
ATOM 5383 C C . GLU A 1 676 ? 18.594 -48.219 -13.133 1 76.12 676 GLU A C 1
ATOM 5385 O O . GLU A 1 676 ? 18.25 -47.031 -13.023 1 76.12 676 GLU A O 1
ATOM 5390 N N . MET A 1 677 ? 19.219 -49 -12.125 1 65.94 677 MET A N 1
ATOM 5391 C CA . MET A 1 677 ? 19.781 -48.281 -10.969 1 65.94 677 MET A CA 1
ATOM 5392 C C . MET A 1 677 ? 21.031 -47.5 -11.352 1 65.94 677 MET A C 1
ATOM 5394 O O . MET A 1 677 ? 21.75 -47.875 -12.281 1 65.94 677 MET A O 1
ATOM 5398 N N . ALA A 1 678 ? 21.391 -46.5 -10.523 1 63.94 678 ALA A N 1
ATOM 5399 C CA . ALA A 1 678 ? 22.484 -45.5 -10.516 1 63.94 678 ALA A CA 1
ATOM 5400 C C . ALA A 1 678 ? 23.828 -46.188 -10.367 1 63.94 678 ALA A C 1
ATOM 5402 O O . ALA A 1 678 ? 23.938 -47.25 -9.734 1 63.94 678 ALA A O 1
ATOM 5403 N N . ALA A 1 679 ? 24.797 -46.406 -11.328 1 66.19 679 ALA A N 1
ATOM 5404 C CA . ALA A 1 679 ? 26.109 -46.594 -10.742 1 66.19 679 ALA A CA 1
ATOM 5405 C C . ALA A 1 679 ? 27.094 -47.188 -11.75 1 66.19 679 ALA A C 1
ATOM 5407 O O . ALA A 1 679 ? 28.266 -47.375 -11.445 1 66.19 679 ALA A O 1
ATOM 5408 N N . THR A 1 680 ? 26.547 -47.156 -13.016 1 72.69 680 THR A N 1
ATOM 5409 C CA . THR A 1 680 ? 27.578 -47.75 -13.867 1 72.69 680 THR A CA 1
ATOM 5410 C C . THR A 1 680 ? 28.547 -46.656 -14.352 1 72.69 680 THR A C 1
ATOM 5412 O O . THR A 1 680 ? 28.141 -45.719 -15.023 1 72.69 680 THR A O 1
ATOM 5415 N N . PRO A 1 681 ? 29.734 -46.688 -13.891 1 86.88 681 PRO A N 1
ATOM 5416 C CA . PRO A 1 681 ? 30.703 -45.688 -14.398 1 86.88 681 PRO A CA 1
ATOM 5417 C C . PRO A 1 681 ? 30.938 -45.812 -15.898 1 86.88 681 PRO A C 1
ATOM 5419 O O . PRO A 1 681 ? 31.016 -46.938 -16.422 1 86.88 681 PRO A O 1
ATOM 5422 N N . LEU A 1 682 ? 30.812 -44.781 -16.531 1 92.06 682 LEU A N 1
ATOM 5423 C CA . LEU A 1 682 ? 31.047 -44.688 -17.969 1 92.06 682 LEU A CA 1
ATOM 5424 C C . LEU A 1 682 ? 32.25 -43.812 -18.266 1 92.06 682 LEU A C 1
ATOM 5426 O O . LEU A 1 682 ? 32.312 -42.656 -17.797 1 92.06 682 LEU A O 1
ATOM 5430 N N . GLU A 1 683 ? 33.156 -44.312 -19.062 1 93.25 683 GLU A N 1
ATOM 5431 C CA . GLU A 1 683 ? 34.406 -43.594 -19.344 1 93.25 683 GLU A CA 1
ATOM 5432 C C . GLU A 1 683 ? 34.125 -42.375 -20.25 1 93.25 683 GLU A C 1
ATOM 5434 O O . GLU A 1 683 ? 33.25 -42.438 -21.109 1 93.25 683 GLU A O 1
ATOM 5439 N N . PHE A 1 684 ? 34.938 -41.438 -20.031 1 94.25 684 PHE A N 1
ATOM 5440 C CA . PHE A 1 684 ? 34.906 -40.344 -20.969 1 94.25 684 PHE A CA 1
ATOM 5441 C C . PHE A 1 684 ? 35.25 -40.812 -22.375 1 94.25 684 PHE A C 1
ATOM 5443 O O . PHE A 1 684 ? 36.094 -41.688 -22.562 1 94.25 684 PHE A O 1
ATOM 5450 N N . GLY A 1 685 ? 34.531 -40.25 -23.266 1 93.88 685 GLY A N 1
ATOM 5451 C CA . GLY A 1 685 ? 34.781 -40.594 -24.656 1 93.88 685 GLY A CA 1
ATOM 5452 C C . GLY A 1 685 ? 34.031 -41.844 -25.094 1 93.88 685 GLY A C 1
ATOM 5453 O O . GLY A 1 685 ? 33.969 -42.156 -26.281 1 93.88 685 GLY A O 1
ATOM 5454 N N . SER A 1 686 ? 33.469 -42.531 -24.172 1 94.81 686 SER A N 1
ATOM 5455 C CA . SER A 1 686 ? 32.719 -43.719 -24.547 1 94.81 686 SER A CA 1
ATOM 5456 C C . SER A 1 686 ? 31.422 -43.344 -25.266 1 94.81 686 SER A C 1
ATOM 5458 O O . SER A 1 686 ? 30.906 -42.25 -25.094 1 94.81 686 SER A O 1
ATOM 5460 N N . ILE A 1 687 ? 30.969 -44.219 -26.078 1 96.31 687 ILE A N 1
ATOM 5461 C CA . ILE A 1 687 ? 29.75 -44.031 -26.828 1 96.31 687 ILE A CA 1
ATOM 5462 C C . ILE A 1 687 ? 28.562 -44.625 -26.062 1 96.31 687 ILE A C 1
ATOM 5464 O O . ILE A 1 687 ? 28.594 -45.781 -25.672 1 96.31 687 ILE A O 1
ATOM 5468 N N . ARG A 1 688 ? 27.656 -43.781 -25.812 1 94.06 688 ARG A N 1
ATOM 5469 C CA . ARG A 1 688 ? 26.406 -44.219 -25.219 1 94.06 688 ARG A CA 1
ATOM 5470 C C . ARG A 1 688 ? 25.281 -44.219 -26.25 1 94.06 688 ARG A C 1
ATOM 5472 O O . ARG A 1 688 ? 25.078 -43.219 -26.953 1 94.06 688 ARG A O 1
ATOM 5479 N N . LYS A 1 689 ? 24.578 -45.344 -26.344 1 95.44 689 LYS A N 1
ATOM 5480 C CA . LYS A 1 689 ? 23.391 -45.375 -27.188 1 95.44 689 LYS A CA 1
ATOM 5481 C C . LYS A 1 689 ? 22.203 -44.719 -26.5 1 95.44 689 LYS A C 1
ATOM 5483 O O . LYS A 1 689 ? 21.734 -45.219 -25.469 1 95.44 689 LYS A O 1
ATOM 5488 N N . VAL A 1 690 ? 21.766 -43.656 -27.047 1 97 690 VAL A N 1
ATOM 5489 C CA . VAL A 1 690 ? 20.625 -42.938 -26.516 1 97 690 VAL A CA 1
ATOM 5490 C C . VAL A 1 690 ? 19.344 -43.344 -27.234 1 97 690 VAL A C 1
ATOM 5492 O O . VAL A 1 690 ? 19.172 -43.062 -28.422 1 97 690 VAL A O 1
ATOM 5495 N N . THR A 1 691 ? 18.469 -44 -26.516 1 97.06 691 THR A N 1
ATOM 5496 C CA . THR A 1 691 ? 17.219 -44.5 -27.078 1 97.06 691 THR A CA 1
ATOM 5497 C C . THR A 1 691 ? 16.391 -43.344 -27.656 1 97.06 691 THR A C 1
ATOM 5499 O O . THR A 1 691 ? 16.484 -42.219 -27.203 1 97.06 691 THR A O 1
ATOM 5502 N N . GLY A 1 692 ? 15.609 -43.75 -28.734 1 97.06 692 GLY A N 1
ATOM 5503 C CA . GLY A 1 692 ? 14.695 -42.75 -29.281 1 97.06 692 GLY A CA 1
ATOM 5504 C C . GLY A 1 692 ? 13.742 -42.188 -28.266 1 97.06 692 GLY A C 1
ATOM 5505 O O . GLY A 1 692 ? 13.195 -42.906 -27.438 1 97.06 692 GLY A O 1
ATOM 5506 N N . ARG A 1 693 ? 13.617 -40.844 -28.344 1 97.5 693 ARG A N 1
ATOM 5507 C CA . ARG A 1 693 ? 12.734 -40.094 -27.453 1 97.5 693 ARG A CA 1
ATOM 5508 C C . ARG A 1 693 ? 13.016 -40.438 -26 1 97.5 693 ARG A C 1
ATOM 5510 O O . ARG A 1 693 ? 12.141 -40.938 -25.281 1 97.5 693 ARG A O 1
ATOM 5517 N N . SER A 1 694 ? 14.195 -40.031 -25.594 1 98 694 SER A N 1
ATOM 5518 C CA . SER A 1 694 ? 14.586 -40.312 -24.219 1 98 694 SER A CA 1
ATOM 5519 C C . SER A 1 694 ? 15.422 -39.188 -23.641 1 98 694 SER A C 1
ATOM 5521 O O . SER A 1 694 ? 15.938 -38.344 -24.375 1 98 694 SER A O 1
ATOM 5523 N N . PHE A 1 695 ? 15.453 -39.094 -22.359 1 98.06 695 PHE A N 1
ATOM 5524 C CA . PHE A 1 695 ? 16.188 -38.156 -21.531 1 98.06 695 PHE A CA 1
ATOM 5525 C C . PHE A 1 695 ? 17.141 -38.875 -20.594 1 98.06 695 PHE A C 1
ATOM 5527 O O . PHE A 1 695 ? 16.75 -39.812 -19.891 1 98.06 695 PHE A O 1
ATOM 5534 N N . LEU A 1 696 ? 18.406 -38.5 -20.656 1 96.94 696 LEU A N 1
ATOM 5535 C CA . LEU A 1 696 ? 19.391 -39.062 -19.766 1 96.94 696 LEU A CA 1
ATOM 5536 C C . LEU A 1 696 ? 20.031 -38 -18.875 1 96.94 696 LEU A C 1
ATOM 5538 O O . LEU A 1 696 ? 20.25 -36.875 -19.328 1 96.94 696 LEU A O 1
ATOM 5542 N N . LEU A 1 697 ? 20.312 -38.375 -17.609 1 96.62 697 LEU A N 1
ATOM 5543 C CA . LEU A 1 697 ? 21 -37.531 -16.656 1 96.62 697 LEU A CA 1
ATOM 5544 C C . LEU A 1 697 ? 22.203 -38.219 -16.047 1 96.62 697 LEU A C 1
ATOM 5546 O O . LEU A 1 697 ? 22.094 -39.375 -15.609 1 96.62 697 LEU A O 1
ATOM 5550 N N . PHE A 1 698 ? 23.359 -37.562 -16.125 1 96.06 698 PHE A N 1
ATOM 5551 C CA . PHE A 1 698 ? 24.594 -38.125 -15.594 1 96.06 698 PHE A CA 1
ATOM 5552 C C . PHE A 1 698 ? 25.203 -37.188 -14.547 1 96.06 698 PHE A C 1
ATOM 5554 O O . PHE A 1 698 ? 24.875 -36 -14.516 1 96.06 698 PHE A O 1
ATOM 5561 N N . THR A 1 699 ? 26.031 -37.781 -13.664 1 95.75 699 THR A N 1
ATOM 5562 C CA . THR A 1 699 ? 26.875 -36.969 -12.781 1 95.75 699 THR A CA 1
ATOM 5563 C C . THR A 1 699 ? 28.344 -37.375 -12.961 1 95.75 699 THR A C 1
ATOM 5565 O O . THR A 1 699 ? 28.656 -38.5 -13.32 1 95.75 699 THR A O 1
ATOM 5568 N N . ALA A 1 700 ? 29.203 -36.438 -12.922 1 93.38 700 ALA A N 1
ATOM 5569 C CA . ALA A 1 700 ? 30.641 -36.688 -12.977 1 93.38 700 ALA A CA 1
ATOM 5570 C C . ALA A 1 700 ? 31.188 -37.031 -11.594 1 93.38 700 ALA A C 1
ATOM 5572 O O . ALA A 1 700 ? 32.344 -37.5 -11.469 1 93.38 700 ALA A O 1
ATOM 5573 N N . GLY A 1 701 ? 30.438 -36.906 -10.625 1 79.5 701 GLY A N 1
ATOM 5574 C CA . GLY A 1 701 ? 30.828 -37.219 -9.258 1 79.5 701 GLY A CA 1
ATOM 5575 C C . GLY A 1 701 ? 30.234 -38.531 -8.766 1 79.5 701 GLY A C 1
ATOM 5576 O O . GLY A 1 701 ? 29.812 -39.375 -9.562 1 79.5 701 GLY A O 1
ATOM 5577 N N . GLU A 1 702 ? 30.375 -38.688 -7.449 1 80 702 GLU A N 1
ATOM 5578 C CA . GLU A 1 702 ? 29.766 -39.875 -6.801 1 80 702 GLU A CA 1
ATOM 5579 C C . GLU A 1 702 ? 28.25 -39.75 -6.758 1 80 702 GLU A C 1
ATOM 5581 O O . GLU A 1 702 ? 27.719 -38.656 -6.551 1 80 702 GLU A O 1
ATOM 5586 N N . VAL A 1 703 ? 27.656 -40.812 -7.152 1 82.56 703 VAL A N 1
ATOM 5587 C CA . VAL A 1 703 ? 26.203 -40.812 -7.09 1 82.56 703 VAL A CA 1
ATOM 5588 C C . VAL A 1 703 ? 25.75 -40.594 -5.652 1 82.56 703 VAL A C 1
ATOM 5590 O O . VAL A 1 703 ? 26.297 -41.188 -4.719 1 82.56 703 VAL A O 1
ATOM 5593 N N . LYS A 1 704 ? 24.781 -39.688 -5.465 1 72.44 704 LYS A N 1
ATOM 5594 C CA . LYS A 1 704 ? 24.234 -39.375 -4.152 1 72.44 704 LYS A CA 1
ATOM 5595 C C . LYS A 1 704 ? 23.078 -40.312 -3.783 1 72.44 704 LYS A C 1
ATOM 5597 O O . LYS A 1 704 ? 22.359 -40.812 -4.66 1 72.44 704 LYS A O 1
ATOM 5602 N N . MET B 1 1 ? 41.5 -6.621 14.156 1 39.25 1 MET B N 1
ATOM 5603 C CA . MET B 1 1 ? 40.5 -6.102 13.219 1 39.25 1 MET B CA 1
ATOM 5604 C C . MET B 1 1 ? 39.5 -7.176 12.867 1 39.25 1 MET B C 1
ATOM 5606 O O . MET B 1 1 ? 39.844 -8.258 12.414 1 39.25 1 MET B O 1
ATOM 5610 N N . SER B 1 2 ? 38.438 -7.25 13.531 1 53 2 SER B N 1
ATOM 5611 C CA . SER B 1 2 ? 37.5 -8.367 13.484 1 53 2 SER B CA 1
ATOM 5612 C C . SER B 1 2 ? 37.125 -8.711 12.047 1 53 2 SER B C 1
ATOM 5614 O O . SER B 1 2 ? 36.844 -7.824 11.234 1 53 2 SER B O 1
ATOM 5616 N N . ASP B 1 3 ? 37.594 -9.695 11.406 1 77.69 3 ASP B N 1
ATOM 5617 C CA . ASP B 1 3 ? 37.531 -10.148 10.023 1 77.69 3 ASP B CA 1
ATOM 5618 C C . ASP B 1 3 ? 36.094 -10.367 9.562 1 77.69 3 ASP B C 1
ATOM 5620 O O . ASP B 1 3 ? 35.531 -11.422 9.82 1 77.69 3 ASP B O 1
ATOM 5624 N N . PHE B 1 4 ? 35.406 -9.18 9.328 1 89.5 4 PHE B N 1
ATOM 5625 C CA . PHE B 1 4 ? 34.062 -9.273 8.82 1 89.5 4 PHE B CA 1
ATOM 5626 C C . PHE B 1 4 ? 34 -10.117 7.551 1 89.5 4 PHE B C 1
ATOM 5628 O O . PHE B 1 4 ? 34.938 -10.07 6.73 1 89.5 4 PHE B O 1
ATOM 5635 N N . VAL B 1 5 ? 33.094 -10.945 7.562 1 92.25 5 VAL B N 1
ATOM 5636 C CA . VAL B 1 5 ? 32.844 -11.758 6.375 1 92.25 5 VAL B CA 1
ATOM 5637 C C . VAL B 1 5 ? 31.5 -11.383 5.758 1 92.25 5 VAL B C 1
ATOM 5639 O O . VAL B 1 5 ? 30.516 -11.211 6.469 1 92.25 5 VAL B O 1
ATOM 5642 N N . ILE B 1 6 ? 31.5 -11.164 4.469 1 95.25 6 ILE B N 1
ATOM 5643 C CA . ILE B 1 6 ? 30.266 -10.805 3.781 1 95.25 6 ILE B CA 1
ATOM 5644 C C . ILE B 1 6 ? 29.641 -12.039 3.139 1 95.25 6 ILE B C 1
ATOM 5646 O O . ILE B 1 6 ? 30.359 -12.898 2.609 1 95.25 6 ILE B O 1
ATOM 5650 N N . GLU B 1 7 ? 28.344 -12.188 3.252 1 96 7 GLU B N 1
ATOM 5651 C CA . GLU B 1 7 ? 27.531 -13.219 2.611 1 96 7 GLU B CA 1
ATOM 5652 C C . GLU B 1 7 ? 26.453 -12.602 1.719 1 96 7 GLU B C 1
ATOM 5654 O O . GLU B 1 7 ? 26.391 -11.375 1.565 1 96 7 GLU B O 1
ATOM 5659 N N . GLU B 1 8 ? 25.672 -13.367 1.039 1 95.88 8 GLU B N 1
ATOM 5660 C CA . GLU B 1 8 ? 24.75 -12.93 0 1 95.88 8 GLU B CA 1
ATOM 5661 C C . GLU B 1 8 ? 23.703 -11.969 0.561 1 95.88 8 GLU B C 1
ATOM 5663 O O . GLU B 1 8 ? 23.359 -10.977 -0.08 1 95.88 8 GLU B O 1
ATOM 5668 N N . GLY B 1 9 ? 23.203 -12.242 1.83 1 96.31 9 GLY B N 1
ATOM 5669 C CA . GLY B 1 9 ? 22.156 -11.43 2.436 1 96.31 9 GLY B CA 1
ATOM 5670 C C . GLY B 1 9 ? 20.828 -11.547 1.728 1 96.31 9 GLY B C 1
ATOM 5671 O O . GLY B 1 9 ? 20.578 -12.523 1.016 1 96.31 9 GLY B O 1
ATOM 5672 N N . LEU B 1 10 ? 19.906 -10.586 2.02 1 96.06 10 LEU B N 1
ATOM 5673 C CA . LEU B 1 10 ? 18.562 -10.578 1.488 1 96.06 10 LEU B CA 1
ATOM 5674 C C . LEU B 1 10 ? 18.219 -9.227 0.855 1 96.06 10 LEU B C 1
ATOM 5676 O O . LEU B 1 10 ? 18.688 -8.188 1.327 1 96.06 10 LEU B O 1
ATOM 5680 N N . PRO B 1 11 ? 17.422 -9.25 -0.175 1 96.69 11 PRO B N 1
ATOM 5681 C CA . PRO B 1 11 ? 17.062 -7.992 -0.832 1 96.69 11 PRO B CA 1
ATOM 5682 C C . PRO B 1 11 ? 15.992 -7.215 -0.063 1 96.69 11 PRO B C 1
ATOM 5684 O O . PRO B 1 11 ? 15.664 -6.086 -0.431 1 96.69 11 PRO B O 1
ATOM 5687 N N . TYR B 1 12 ? 15.383 -7.723 1.006 1 95.06 12 TYR B N 1
ATOM 5688 C CA . TYR B 1 12 ? 14.375 -7.094 1.849 1 95.06 12 TYR B CA 1
ATOM 5689 C C . TYR B 1 12 ? 14.539 -7.52 3.303 1 95.06 12 TYR B C 1
ATOM 5691 O O . TYR B 1 12 ? 14.797 -8.688 3.59 1 95.06 12 TYR B O 1
ATOM 5699 N N . PRO B 1 13 ? 14.383 -6.699 4.105 1 95.19 13 PRO B N 1
ATOM 5700 C CA . PRO B 1 13 ? 14.016 -5.289 3.973 1 95.19 13 PRO B CA 1
ATOM 5701 C C . PRO B 1 13 ? 15.164 -4.426 3.457 1 95.19 13 PRO B C 1
ATOM 5703 O O . PRO B 1 13 ? 16.328 -4.832 3.531 1 95.19 13 PRO B O 1
ATOM 5706 N N . LEU B 1 14 ? 14.82 -3.275 2.902 1 97.81 14 LEU B N 1
ATOM 5707 C CA . LEU B 1 14 ? 15.82 -2.318 2.445 1 97.81 14 LEU B CA 1
ATOM 5708 C C . LEU B 1 14 ? 16.469 -1.609 3.627 1 97.81 14 LEU B C 1
ATOM 5710 O O . LEU B 1 14 ? 15.898 -1.549 4.715 1 97.81 14 LEU B O 1
ATOM 5714 N N . GLY B 1 15 ? 17.672 -1.109 3.424 1 98.19 15 GLY B N 1
ATOM 5715 C CA . GLY B 1 15 ? 18.422 -0.461 4.484 1 98.19 15 GLY B CA 1
ATOM 5716 C C . GLY B 1 15 ? 19.312 -1.419 5.254 1 98.19 15 GLY B C 1
ATOM 5717 O O . GLY B 1 15 ? 19.688 -2.482 4.742 1 98.19 15 GLY B O 1
ATOM 5718 N N . ALA B 1 16 ? 19.812 -0.985 6.379 1 98.44 16 ALA B N 1
ATOM 5719 C CA . ALA B 1 16 ? 20.594 -1.81 7.301 1 98.44 16 ALA B CA 1
ATOM 5720 C C . ALA B 1 16 ? 19.703 -2.465 8.344 1 98.44 16 ALA B C 1
ATOM 5722 O O . ALA B 1 16 ? 19.062 -1.774 9.148 1 98.44 16 ALA B O 1
ATOM 5723 N N . SER B 1 17 ? 19.609 -3.76 8.32 1 96.94 17 SER B N 1
ATOM 5724 C CA . SER B 1 17 ? 18.766 -4.496 9.25 1 96.94 17 SER B CA 1
ATOM 5725 C C . SER B 1 17 ? 19.594 -5.438 10.125 1 96.94 17 SER B C 1
ATOM 5727 O O . SER B 1 17 ? 20.078 -6.465 9.648 1 96.94 17 SER B O 1
ATOM 5729 N N . TRP B 1 18 ? 19.703 -5.117 11.383 1 96.44 18 TRP B N 1
ATOM 5730 C CA . TRP B 1 18 ? 20.469 -5.926 12.32 1 96.44 18 TRP B CA 1
ATOM 5731 C C . TRP B 1 18 ? 19.688 -7.168 12.734 1 96.44 18 TRP B C 1
ATOM 5733 O O . TRP B 1 18 ? 18.516 -7.078 13.094 1 96.44 18 TRP B O 1
ATOM 5743 N N . SER B 1 19 ? 20.312 -8.305 12.68 1 92.88 19 SER B N 1
ATOM 5744 C CA . SER B 1 19 ? 19.641 -9.562 12.969 1 92.88 19 SER B CA 1
ATOM 5745 C C . SER B 1 19 ? 20.141 -10.172 14.273 1 92.88 19 SER B C 1
ATOM 5747 O O . SER B 1 19 ? 19.734 -11.281 14.641 1 92.88 19 SER B O 1
ATOM 5749 N N . GLY B 1 20 ? 20.984 -9.609 15.023 1 92.12 20 GLY B N 1
ATOM 5750 C CA . GLY B 1 20 ? 21.562 -10.164 16.25 1 92.12 20 GLY B CA 1
ATOM 5751 C C . GLY B 1 20 ? 22.984 -10.641 16.078 1 92.12 20 GLY B C 1
ATOM 5752 O O . GLY B 1 20 ? 23.797 -10.523 16.984 1 92.12 20 GLY B O 1
ATOM 5753 N N . ASN B 1 21 ? 23.266 -11.242 14.898 1 93.75 21 ASN B N 1
ATOM 5754 C CA . ASN B 1 21 ? 24.609 -11.773 14.664 1 93.75 21 ASN B CA 1
ATOM 5755 C C . ASN B 1 21 ? 25.297 -11.062 13.5 1 93.75 21 ASN B C 1
ATOM 5757 O O . ASN B 1 21 ? 26.375 -11.469 13.07 1 93.75 21 ASN B O 1
ATOM 5761 N N . GLY B 1 22 ? 24.656 -10.102 12.953 1 96.81 22 GLY B N 1
ATOM 5762 C CA . GLY B 1 22 ? 25.141 -9.32 11.82 1 96.81 22 GLY B CA 1
ATOM 5763 C C . GLY B 1 22 ? 24.078 -8.391 11.258 1 96.81 22 GLY B C 1
ATOM 5764 O O . GLY B 1 22 ? 23.016 -8.203 11.859 1 96.81 22 GLY B O 1
ATOM 5765 N N . THR B 1 23 ? 24.438 -7.727 10.211 1 98.19 23 THR B N 1
ATOM 5766 C CA . THR B 1 23 ? 23.516 -6.75 9.625 1 98.19 23 THR B CA 1
ATOM 5767 C C . THR B 1 23 ? 23.359 -6.988 8.125 1 98.19 23 THR B C 1
ATOM 5769 O O . THR B 1 23 ? 24.359 -7.184 7.418 1 98.19 23 THR B O 1
ATOM 5772 N N . ASN B 1 24 ? 22.125 -7.109 7.688 1 98.5 24 ASN B N 1
ATOM 5773 C CA . ASN B 1 24 ? 21.812 -7.152 6.262 1 98.5 24 ASN B CA 1
ATOM 5774 C C . ASN B 1 24 ? 21.75 -5.754 5.66 1 98.5 24 ASN B C 1
ATOM 5776 O O . ASN B 1 24 ? 21.109 -4.859 6.215 1 98.5 24 ASN B O 1
ATOM 5780 N N . PHE B 1 25 ? 22.484 -5.531 4.602 1 98.75 25 PHE B N 1
ATOM 5781 C CA . PHE B 1 25 ? 22.453 -4.27 3.871 1 98.75 25 PHE B CA 1
ATOM 5782 C C . PHE B 1 25 ? 21.812 -4.449 2.504 1 98.75 25 PHE B C 1
ATOM 5784 O O . PHE B 1 25 ? 22.188 -5.344 1.742 1 98.75 25 PHE B O 1
ATOM 5791 N N . ALA B 1 26 ? 20.812 -3.699 2.207 1 98.69 26 ALA B N 1
ATOM 5792 C CA . ALA B 1 26 ? 20.078 -3.744 0.938 1 98.69 26 ALA B CA 1
ATOM 5793 C C . ALA B 1 26 ? 19.781 -2.34 0.429 1 98.69 26 ALA B C 1
ATOM 5795 O O . ALA B 1 26 ? 19.281 -1.494 1.18 1 98.69 26 ALA B O 1
ATOM 5796 N N . VAL B 1 27 ? 20.094 -2.025 -0.85 1 98.81 27 VAL B N 1
ATOM 5797 C CA . VAL B 1 27 ? 19.875 -0.688 -1.396 1 98.81 27 VAL B CA 1
ATOM 5798 C C . VAL B 1 27 ? 19.438 -0.789 -2.852 1 98.81 27 VAL B C 1
ATOM 5800 O O . VAL B 1 27 ? 20.031 -1.519 -3.645 1 98.81 27 VAL B O 1
ATOM 5803 N N . PHE B 1 28 ? 18.422 -0.085 -3.195 1 98.75 28 PHE B N 1
ATOM 5804 C CA . PHE B 1 28 ? 17.875 -0.067 -4.551 1 98.75 28 PHE B CA 1
ATOM 5805 C C . PHE B 1 28 ? 18.719 0.82 -5.457 1 98.75 28 PHE B C 1
ATOM 5807 O O . PHE B 1 28 ? 19.016 1.968 -5.113 1 98.75 28 PHE B O 1
ATOM 5814 N N . SER B 1 29 ? 19.062 0.339 -6.566 1 98.88 29 SER B N 1
ATOM 5815 C CA . SER B 1 29 ? 19.578 1.082 -7.711 1 98.88 29 SER B CA 1
ATOM 5816 C C . SER B 1 29 ? 19.375 0.313 -9.016 1 98.88 29 SER B C 1
ATOM 5818 O O . SER B 1 29 ? 19.922 -0.775 -9.195 1 98.88 29 SER B O 1
ATOM 5820 N N . ALA B 1 30 ? 18.625 0.878 -9.891 1 98.12 30 ALA B N 1
ATOM 5821 C CA . ALA B 1 30 ? 18.281 0.196 -11.133 1 98.12 30 ALA B CA 1
ATOM 5822 C C . ALA B 1 30 ? 19.438 0.246 -12.125 1 98.12 30 ALA B C 1
ATOM 5824 O O . ALA B 1 30 ? 19.594 -0.653 -12.953 1 98.12 30 ALA B O 1
ATOM 5825 N N . ASN B 1 31 ? 20.281 1.243 -12.008 1 98.38 31 ASN B N 1
ATOM 5826 C CA . ASN B 1 31 ? 21.219 1.513 -13.094 1 98.38 31 ASN B CA 1
ATOM 5827 C C . ASN B 1 31 ? 22.672 1.389 -12.625 1 98.38 31 ASN B C 1
ATOM 5829 O O . ASN B 1 31 ? 23.594 1.532 -13.422 1 98.38 31 ASN B O 1
ATOM 5833 N N . ALA B 1 32 ? 22.906 1.087 -11.344 1 98.75 32 ALA B N 1
ATOM 5834 C CA . ALA B 1 32 ? 24.266 0.891 -10.828 1 98.75 32 ALA B CA 1
ATOM 5835 C C . ALA B 1 32 ? 24.875 -0.396 -11.375 1 98.75 32 ALA B C 1
ATOM 5837 O O . ALA B 1 32 ? 24.156 -1.331 -11.734 1 98.75 32 ALA B O 1
ATOM 5838 N N . THR B 1 33 ? 26.203 -0.418 -11.469 1 98.19 33 THR B N 1
ATOM 5839 C CA . THR B 1 33 ? 26.891 -1.626 -11.898 1 98.19 33 THR B CA 1
ATOM 5840 C C . THR B 1 33 ? 27.516 -2.344 -10.703 1 98.19 33 THR B C 1
ATOM 5842 O O . THR B 1 33 ? 27.828 -3.533 -10.781 1 98.19 33 THR B O 1
ATOM 5845 N N . LYS B 1 34 ? 27.734 -1.623 -9.672 1 98.19 34 LYS B N 1
ATOM 5846 C CA . LYS B 1 34 ? 28.375 -2.129 -8.469 1 98.19 34 LYS B CA 1
ATOM 5847 C C . LYS B 1 34 ? 28.109 -1.213 -7.273 1 98.19 34 LYS B C 1
ATOM 5849 O O . LYS B 1 34 ? 28.078 0.011 -7.422 1 98.19 34 LYS B O 1
ATOM 5854 N N . VAL B 1 35 ? 27.891 -1.79 -6.055 1 98.81 35 VAL B N 1
ATOM 5855 C CA . VAL B 1 35 ? 27.734 -1.019 -4.824 1 98.81 35 VAL B CA 1
ATOM 5856 C C . VAL B 1 35 ? 28.703 -1.517 -3.768 1 98.81 35 VAL B C 1
ATOM 5858 O O . VAL B 1 35 ? 28.828 -2.723 -3.545 1 98.81 35 VAL B O 1
ATOM 5861 N N . GLU B 1 36 ? 29.391 -0.636 -3.197 1 98.81 36 GLU B N 1
ATOM 5862 C CA . GLU B 1 36 ? 30.328 -0.962 -2.119 1 98.81 36 GLU B CA 1
ATOM 5863 C C . GLU B 1 36 ? 29.844 -0.4 -0.786 1 98.81 36 GLU B C 1
ATOM 5865 O O . GLU B 1 36 ? 29.453 0.766 -0.702 1 98.81 36 GLU B O 1
ATOM 5870 N N . LEU B 1 37 ? 29.797 -1.255 0.219 1 98.75 37 LEU B N 1
ATOM 5871 C CA . LEU B 1 37 ? 29.531 -0.88 1.604 1 98.75 37 LEU B CA 1
ATOM 5872 C C . LEU B 1 37 ? 30.828 -0.515 2.328 1 98.75 37 LEU B C 1
ATOM 5874 O O . LEU B 1 37 ? 31.75 -1.317 2.383 1 98.75 37 LEU B O 1
ATOM 5878 N N . CYS B 1 38 ? 30.891 0.68 2.799 1 98.69 38 CYS B N 1
ATOM 5879 C CA . CYS B 1 38 ? 32.062 1.15 3.553 1 98.69 38 CYS B CA 1
ATOM 5880 C C . CYS B 1 38 ? 31.734 1.24 5.039 1 98.69 38 CYS B C 1
ATOM 5882 O O . CYS B 1 38 ? 30.734 1.859 5.43 1 98.69 38 CYS B O 1
ATOM 5884 N N . LEU B 1 39 ? 32.531 0.628 5.844 1 98.25 39 LEU B N 1
ATOM 5885 C CA . LEU B 1 39 ? 32.406 0.734 7.293 1 98.25 39 LEU B CA 1
ATOM 5886 C C . LEU B 1 39 ? 33.438 1.695 7.859 1 98.25 39 LEU B C 1
ATOM 5888 O O . LEU B 1 39 ? 34.531 1.797 7.336 1 98.25 39 LEU B O 1
ATOM 5892 N N . PHE B 1 40 ? 33.031 2.344 8.891 1 97.62 40 PHE B N 1
ATOM 5893 C CA . PHE B 1 40 ? 33.906 3.363 9.453 1 97.62 40 PHE B CA 1
ATOM 5894 C C . PHE B 1 40 ? 34.031 3.188 10.961 1 97.62 40 PHE B C 1
ATOM 5896 O O . PHE B 1 40 ? 33.125 2.676 11.617 1 97.62 40 PHE B O 1
ATOM 5903 N N . ASP B 1 41 ? 35.125 3.566 11.477 1 93.88 41 ASP B N 1
ATOM 5904 C CA . ASP B 1 41 ? 35.406 3.904 12.867 1 93.88 41 ASP B CA 1
ATOM 5905 C C . ASP B 1 41 ? 35.719 5.383 13.023 1 93.88 41 ASP B C 1
ATOM 5907 O O . ASP B 1 41 ? 36.875 5.801 12.742 1 93.88 41 ASP B O 1
ATOM 5911 N N . GLY B 1 42 ? 34.719 6.047 13.453 1 88.75 42 GLY B N 1
ATOM 5912 C CA . GLY B 1 42 ? 34.875 7.488 13.32 1 88.75 42 GLY B CA 1
ATOM 5913 C C . GLY B 1 42 ? 35 7.941 11.875 1 88.75 42 GLY B C 1
ATOM 5914 O O . GLY B 1 42 ? 34.188 7.598 11.031 1 88.75 42 GLY B O 1
ATOM 5915 N N . ALA B 1 43 ? 36.062 8.672 11.633 1 89.81 43 ALA B N 1
ATOM 5916 C CA . ALA B 1 43 ? 36.281 9.195 10.289 1 89.81 43 ALA B CA 1
ATOM 5917 C C . ALA B 1 43 ? 37.094 8.219 9.438 1 89.81 43 ALA B C 1
ATOM 5919 O O . ALA B 1 43 ? 37.156 8.352 8.219 1 89.81 43 ALA B O 1
ATOM 5920 N N . ARG B 1 44 ? 37.594 7.18 10.039 1 95.19 44 ARG B N 1
ATOM 5921 C CA . ARG B 1 44 ? 38.469 6.262 9.328 1 95.19 44 ARG B CA 1
ATOM 5922 C C . ARG B 1 44 ? 37.688 5.105 8.719 1 95.19 44 ARG B C 1
ATOM 5924 O O . ARG B 1 44 ? 37 4.379 9.422 1 95.19 44 ARG B O 1
ATOM 5931 N N . GLU B 1 45 ? 37.844 4.988 7.457 1 97.25 45 GLU B N 1
ATOM 5932 C CA . GLU B 1 45 ? 37.281 3.807 6.809 1 97.25 45 GLU B CA 1
ATOM 5933 C C . GLU B 1 45 ? 38.031 2.543 7.211 1 97.25 45 GLU B C 1
ATOM 5935 O O . GLU B 1 45 ? 39.25 2.475 7.074 1 97.25 45 GLU B O 1
ATOM 5940 N N . THR B 1 46 ? 37.344 1.579 7.695 1 97 46 THR B N 1
ATOM 5941 C CA . THR B 1 46 ? 37.969 0.381 8.219 1 97 46 THR B CA 1
ATOM 5942 C C . THR B 1 46 ? 37.844 -0.786 7.25 1 97 46 THR B C 1
ATOM 5944 O O . THR B 1 46 ? 38.719 -1.627 7.141 1 97 46 THR B O 1
ATOM 5947 N N . HIS B 1 47 ? 36.688 -0.882 6.609 1 96.94 47 HIS B N 1
ATOM 5948 C CA . HIS B 1 47 ? 36.406 -1.974 5.684 1 96.94 47 HIS B CA 1
ATOM 5949 C C . HIS B 1 47 ? 35.594 -1.482 4.48 1 96.94 47 HIS B C 1
ATOM 5951 O O . HIS B 1 47 ? 34.906 -0.472 4.566 1 96.94 47 HIS B O 1
ATOM 5957 N N . ARG B 1 48 ? 35.719 -2.135 3.42 1 97.06 48 ARG B N 1
ATOM 5958 C CA . ARG B 1 48 ? 34.938 -1.927 2.207 1 97.06 48 ARG B CA 1
ATOM 5959 C C . ARG B 1 48 ? 34.531 -3.256 1.579 1 97.06 48 ARG B C 1
ATOM 5961 O O . ARG B 1 48 ? 35.375 -4.102 1.303 1 97.06 48 ARG B O 1
ATOM 5968 N N . PHE B 1 49 ? 33.281 -3.457 1.445 1 96.94 49 PHE B N 1
ATOM 5969 C CA . PHE B 1 49 ? 32.719 -4.684 0.873 1 96.94 49 PHE B CA 1
ATOM 5970 C C . PHE B 1 49 ? 31.938 -4.391 -0.397 1 96.94 49 PHE B C 1
ATOM 5972 O O . PHE B 1 49 ? 31.125 -3.473 -0.424 1 96.94 49 PHE B O 1
ATOM 5979 N N . GLU B 1 50 ? 32.25 -5.062 -1.427 1 97.38 50 GLU B N 1
ATOM 5980 C CA . GLU B 1 50 ? 31.297 -5.07 -2.541 1 97.38 50 GLU B CA 1
ATOM 5981 C C . GLU B 1 50 ? 30.047 -5.879 -2.201 1 97.38 50 GLU B C 1
ATOM 5983 O O . GLU B 1 50 ? 30.141 -7.027 -1.769 1 97.38 50 GLU B O 1
ATOM 5988 N N . LEU B 1 51 ? 28.844 -5.262 -2.268 1 98.31 51 LEU B N 1
ATOM 5989 C CA . LEU B 1 51 ? 27.641 -6.055 -2.098 1 98.31 51 LEU B CA 1
ATOM 5990 C C . LEU B 1 51 ? 27.531 -7.133 -3.17 1 98.31 51 LEU B C 1
ATOM 5992 O O . LEU B 1 51 ? 27.531 -6.828 -4.367 1 98.31 51 LEU B O 1
ATOM 5996 N N . PRO B 1 52 ? 27.406 -8.297 -2.762 1 96.75 52 PRO B N 1
ATOM 5997 C CA . PRO B 1 52 ? 27.672 -9.398 -3.695 1 96.75 52 PRO B CA 1
ATOM 5998 C C . PRO B 1 52 ? 26.453 -9.75 -4.551 1 96.75 52 PRO B C 1
ATOM 6000 O O . PRO B 1 52 ? 26.594 -10.367 -5.605 1 96.75 52 PRO B O 1
ATOM 6003 N N . GLU B 1 53 ? 25.25 -9.414 -4.133 1 96.88 53 GLU B N 1
ATOM 6004 C CA . GLU B 1 53 ? 24.062 -9.906 -4.828 1 96.88 53 GLU B CA 1
ATOM 6005 C C . GLU B 1 53 ? 23.203 -8.75 -5.352 1 96.88 53 GLU B C 1
ATOM 6007 O O . GLU B 1 53 ? 23.281 -7.633 -4.836 1 96.88 53 GLU B O 1
ATOM 6012 N N . TYR B 1 54 ? 22.5 -8.977 -6.359 1 97.31 54 TYR B N 1
ATOM 6013 C CA . TYR B 1 54 ? 21.578 -8.078 -7.043 1 97.31 54 TYR B CA 1
ATOM 6014 C C . TYR B 1 54 ? 20.281 -8.805 -7.402 1 97.31 54 TYR B C 1
ATOM 6016 O O . TYR B 1 54 ? 20.281 -9.68 -8.266 1 97.31 54 TYR B O 1
ATOM 6024 N N . THR B 1 55 ? 19.203 -8.555 -6.648 1 97.06 55 THR B N 1
ATOM 6025 C CA . THR B 1 55 ? 17.922 -9.203 -6.859 1 97.06 55 THR B CA 1
ATOM 6026 C C . THR B 1 55 ? 16.812 -8.164 -7.004 1 97.06 55 THR B C 1
ATOM 6028 O O . THR B 1 55 ? 16.594 -7.355 -6.102 1 97.06 55 THR B O 1
ATOM 6031 N N . ASP B 1 56 ? 16.125 -8.117 -8.133 1 96.88 56 ASP B N 1
ATOM 6032 C CA . ASP B 1 56 ? 15.008 -7.211 -8.367 1 96.88 56 ASP B CA 1
ATOM 6033 C C . ASP B 1 56 ? 15.43 -5.758 -8.172 1 96.88 56 ASP B C 1
ATOM 6035 O O . ASP B 1 56 ? 14.766 -5.004 -7.457 1 96.88 56 ASP B O 1
ATOM 6039 N N . GLN B 1 57 ? 16.594 -5.449 -8.625 1 98.06 57 GLN B N 1
ATOM 6040 C CA . GLN B 1 57 ? 17.172 -4.109 -8.688 1 98.06 57 GLN B CA 1
ATOM 6041 C C . GLN B 1 57 ? 17.641 -3.648 -7.309 1 98.06 57 GLN B C 1
ATOM 6043 O O . GLN B 1 57 ? 17.734 -2.447 -7.051 1 98.06 57 GLN B O 1
ATOM 6048 N N . VAL B 1 58 ? 17.844 -4.598 -6.418 1 98.5 58 VAL B N 1
ATOM 6049 C CA . VAL B 1 58 ? 18.344 -4.293 -5.078 1 98.5 58 VAL B CA 1
ATOM 6050 C C . VAL B 1 58 ? 19.688 -4.973 -4.867 1 98.5 58 VAL B C 1
ATOM 6052 O O . VAL B 1 58 ? 19.812 -6.195 -4.98 1 98.5 58 VAL B O 1
ATOM 6055 N N . PHE B 1 59 ? 20.688 -4.211 -4.629 1 98.75 59 PHE B N 1
ATOM 6056 C CA . PHE B 1 59 ? 21.969 -4.742 -4.199 1 98.75 59 PHE B CA 1
ATOM 6057 C C . PHE B 1 59 ? 21.938 -5.117 -2.723 1 98.75 59 PHE B C 1
ATOM 6059 O O . PHE B 1 59 ? 21.391 -4.379 -1.902 1 98.75 59 PHE B O 1
ATOM 6066 N N . HIS B 1 60 ? 22.453 -6.273 -2.355 1 98.56 60 HIS B N 1
ATOM 6067 C CA . HIS B 1 60 ? 22.344 -6.648 -0.952 1 98.56 60 HIS B CA 1
ATOM 6068 C C . HIS B 1 60 ? 23.469 -7.582 -0.537 1 98.56 60 HIS B C 1
ATOM 6070 O O . HIS B 1 60 ? 24.109 -8.219 -1.386 1 98.56 60 HIS B O 1
ATOM 6076 N N . GLY B 1 61 ? 23.75 -7.66 0.717 1 98.25 61 GLY B N 1
ATOM 6077 C CA . GLY B 1 61 ? 24.734 -8.492 1.402 1 98.25 61 GLY B CA 1
ATOM 6078 C C . GLY B 1 61 ? 24.562 -8.492 2.91 1 98.25 61 GLY B C 1
ATOM 6079 O O . GLY B 1 61 ? 23.891 -7.617 3.467 1 98.25 61 GLY B O 1
ATOM 6080 N N . PHE B 1 62 ? 25 -9.516 3.514 1 98.12 62 PHE B N 1
ATOM 6081 C CA . PHE B 1 62 ? 24.969 -9.672 4.965 1 98.12 62 PHE B CA 1
ATOM 6082 C C . PHE B 1 62 ? 26.391 -9.68 5.535 1 98.12 62 PHE B C 1
ATOM 6084 O O . PHE B 1 62 ? 27.219 -10.484 5.117 1 98.12 62 PHE B O 1
ATOM 6091 N N . VAL B 1 63 ? 26.672 -8.836 6.434 1 98.12 63 VAL B N 1
ATOM 6092 C CA . VAL B 1 63 ? 28 -8.789 7.039 1 98.12 63 VAL B CA 1
ATOM 6093 C C . VAL B 1 63 ? 27.922 -9.297 8.477 1 98.12 63 VAL B C 1
ATOM 6095 O O . VAL B 1 63 ? 27.375 -8.617 9.352 1 98.12 63 VAL B O 1
ATOM 6098 N N . HIS B 1 64 ? 28.547 -10.383 8.734 1 96.62 64 HIS B N 1
ATOM 6099 C CA . HIS B 1 64 ? 28.594 -10.977 10.07 1 96.62 64 HIS B CA 1
ATOM 6100 C C . HIS B 1 64 ? 29.344 -10.078 11.047 1 96.62 64 HIS B C 1
ATOM 6102 O O . HIS B 1 64 ? 30.359 -9.484 10.695 1 96.62 64 HIS B O 1
ATOM 6108 N N . GLY B 1 65 ? 28.797 -9.961 12.18 1 95.44 65 GLY B N 1
ATOM 6109 C CA . GLY B 1 65 ? 29.5 -9.281 13.25 1 95.44 65 GLY B CA 1
ATOM 6110 C C . GLY B 1 65 ? 29.219 -7.797 13.305 1 95.44 65 GLY B C 1
ATOM 6111 O O . GLY B 1 65 ? 29.484 -7.148 14.32 1 95.44 65 GLY B O 1
ATOM 6112 N N . VAL B 1 66 ? 28.719 -7.219 12.211 1 97.12 66 VAL B N 1
ATOM 6113 C CA . VAL B 1 66 ? 28.359 -5.805 12.242 1 97.12 66 VAL B CA 1
ATOM 6114 C C . VAL B 1 66 ? 27.203 -5.578 13.211 1 97.12 66 VAL B C 1
ATOM 6116 O O . VAL B 1 66 ? 26.141 -6.203 13.078 1 97.12 66 VAL B O 1
ATOM 6119 N N . GLN B 1 67 ? 27.375 -4.68 14.094 1 95.44 67 GLN B N 1
ATOM 6120 C CA . GLN B 1 67 ? 26.422 -4.457 15.18 1 95.44 67 GLN B CA 1
ATOM 6121 C C . GLN B 1 67 ? 25.938 -3.008 15.203 1 95.44 67 GLN B C 1
ATOM 6123 O O . GLN B 1 67 ? 26.516 -2.148 14.531 1 95.44 67 GLN B O 1
ATOM 6128 N N . PRO B 1 68 ? 24.828 -2.752 15.969 1 95.81 68 PRO B N 1
ATOM 6129 C CA . PRO B 1 68 ? 24.406 -1.36 16.156 1 95.81 68 PRO B CA 1
ATOM 6130 C C . PRO B 1 68 ? 25.547 -0.468 16.656 1 95.81 68 PRO B C 1
ATOM 6132 O O . PRO B 1 68 ? 26.344 -0.89 17.5 1 95.81 68 PRO B O 1
ATOM 6135 N N . GLY B 1 69 ? 25.547 0.743 16.141 1 95.44 69 GLY B N 1
ATOM 6136 C CA . GLY B 1 69 ? 26.625 1.665 16.469 1 95.44 69 GLY B CA 1
ATOM 6137 C C . GLY B 1 69 ? 27.672 1.761 15.383 1 95.44 69 GLY B C 1
ATOM 6138 O O . GLY B 1 69 ? 28.484 2.691 15.375 1 95.44 69 GLY B O 1
ATOM 6139 N N . THR B 1 70 ? 27.656 0.779 14.438 1 96.69 70 THR B N 1
ATOM 6140 C CA . THR B 1 70 ? 28.609 0.795 13.328 1 96.69 70 THR B CA 1
ATOM 6141 C C . THR B 1 70 ? 28.25 1.895 12.336 1 96.69 70 THR B C 1
ATOM 6143 O O . THR B 1 70 ? 27.094 2.049 11.961 1 96.69 70 THR B O 1
ATOM 6146 N N . PHE B 1 71 ? 29.297 2.693 11.984 1 98.06 71 PHE B N 1
ATOM 6147 C CA . PHE B 1 71 ? 29.125 3.725 10.969 1 98.06 71 PHE B CA 1
ATOM 6148 C C . PHE B 1 71 ? 29.344 3.158 9.57 1 98.06 71 PHE B C 1
ATOM 6150 O O . PHE B 1 71 ? 30.203 2.293 9.375 1 98.06 71 PHE B O 1
ATOM 6157 N N . TYR B 1 72 ? 28.5 3.627 8.617 1 98.69 72 TYR B N 1
ATOM 6158 C CA . TYR B 1 72 ? 28.672 3.088 7.273 1 98.69 72 TYR B CA 1
ATOM 6159 C C . TYR B 1 72 ? 28.203 4.086 6.223 1 98.69 72 TYR B C 1
ATOM 6161 O O . TYR B 1 72 ? 27.641 5.129 6.555 1 98.69 72 TYR B O 1
ATOM 6169 N N . GLY B 1 73 ? 28.469 3.859 5.035 1 98.75 73 GLY B N 1
ATOM 6170 C CA . GLY B 1 73 ? 28 4.5 3.816 1 98.75 73 GLY B CA 1
ATOM 6171 C C . GLY B 1 73 ? 28.219 3.654 2.576 1 98.75 73 GLY B C 1
ATOM 6172 O O . GLY B 1 73 ? 28.734 2.541 2.66 1 98.75 73 GLY B O 1
ATOM 6173 N N . TYR B 1 74 ? 27.75 4.18 1.419 1 98.94 74 TYR B N 1
ATOM 6174 C CA . TYR B 1 74 ? 27.891 3.422 0.181 1 98.94 74 TYR B CA 1
ATOM 6175 C C . TYR B 1 74 ? 28.734 4.172 -0.833 1 98.94 74 TYR B C 1
ATOM 6177 O O . TYR B 1 74 ? 28.75 5.406 -0.847 1 98.94 74 TYR B O 1
ATOM 6185 N N . ARG B 1 75 ? 29.469 3.537 -1.588 1 98.88 75 ARG B N 1
ATOM 6186 C CA . ARG B 1 75 ? 30.031 3.986 -2.859 1 98.88 75 ARG B CA 1
ATOM 6187 C C . ARG B 1 75 ? 29.406 3.232 -4.027 1 98.88 75 ARG B C 1
ATOM 6189 O O . ARG B 1 75 ? 29.453 2.002 -4.074 1 98.88 75 ARG B O 1
ATOM 6196 N N . VAL B 1 76 ? 28.812 3.928 -4.977 1 98.94 76 VAL B N 1
ATOM 6197 C CA . VAL B 1 76 ? 28 3.295 -6.02 1 98.94 76 VAL B CA 1
ATOM 6198 C C . VAL B 1 76 ? 28.641 3.539 -7.383 1 98.94 76 VAL B C 1
ATOM 6200 O O . VAL B 1 76 ? 28.953 4.68 -7.738 1 98.94 76 VAL B O 1
ATOM 6203 N N . HIS B 1 77 ? 28.906 2.477 -8.07 1 98.81 77 HIS B N 1
ATOM 6204 C CA . HIS B 1 77 ? 29.5 2.514 -9.406 1 98.81 77 HIS B CA 1
ATOM 6205 C C . HIS B 1 77 ? 28.438 2.492 -10.484 1 98.81 77 HIS B C 1
ATOM 6207 O O . HIS B 1 77 ? 27.391 1.85 -10.32 1 98.81 77 HIS B O 1
ATOM 6213 N N . GLY B 1 78 ? 28.625 3.115 -11.57 1 98.56 78 GLY B N 1
ATOM 6214 C CA . GLY B 1 78 ? 27.766 3.205 -12.734 1 98.56 78 GLY B CA 1
ATOM 6215 C C . GLY B 1 78 ? 28.203 4.277 -13.719 1 98.56 78 GLY B C 1
ATOM 6216 O O . GLY B 1 78 ? 29.25 4.898 -13.539 1 98.56 78 GLY B O 1
ATOM 6217 N N . PRO B 1 79 ? 27.422 4.527 -14.773 1 98.06 79 PRO B N 1
ATOM 6218 C CA . PRO B 1 79 ? 27.812 5.516 -15.773 1 98.06 79 PRO B CA 1
ATOM 6219 C C . PRO B 1 79 ? 27.703 6.953 -15.266 1 98.06 79 PRO B C 1
ATOM 6221 O O . PRO B 1 79 ? 26.719 7.305 -14.609 1 98.06 79 PRO B O 1
ATOM 6224 N N . TYR B 1 80 ? 28.719 7.688 -15.43 1 98.31 80 TYR B N 1
ATOM 6225 C CA . TYR B 1 80 ? 28.594 9.141 -15.359 1 98.31 80 TYR B CA 1
ATOM 6226 C C . TYR B 1 80 ? 28.25 9.719 -16.734 1 98.31 80 TYR B C 1
ATOM 6228 O O . TYR B 1 80 ? 29.156 10.031 -17.516 1 98.31 80 TYR B O 1
ATOM 6236 N N . GLN B 1 81 ? 27 9.797 -17.016 1 98.06 81 GLN B N 1
ATOM 6237 C CA . GLN B 1 81 ? 26.422 10.258 -18.281 1 98.06 81 GLN B CA 1
ATOM 6238 C C . GLN B 1 81 ? 25.25 11.211 -18.031 1 98.06 81 GLN B C 1
ATOM 6240 O O . GLN B 1 81 ? 24.094 10.867 -18.312 1 98.06 81 GLN B O 1
ATOM 6245 N N . PRO B 1 82 ? 25.641 12.461 -17.531 1 97.75 82 PRO B N 1
ATOM 6246 C CA . PRO B 1 82 ? 24.594 13.414 -17.156 1 97.75 82 PRO B CA 1
ATOM 6247 C C . PRO B 1 82 ? 23.562 13.648 -18.266 1 97.75 82 PRO B C 1
ATOM 6249 O O . PRO B 1 82 ? 22.375 13.812 -18 1 97.75 82 PRO B O 1
ATOM 6252 N N . ASP B 1 83 ? 23.953 13.57 -19.531 1 97.31 83 ASP B N 1
ATOM 6253 C CA . ASP B 1 83 ? 23.031 13.773 -20.641 1 97.31 83 ASP B CA 1
ATOM 6254 C C . ASP B 1 83 ? 21.938 12.695 -20.656 1 97.31 83 ASP B C 1
ATOM 6256 O O . ASP B 1 83 ? 20.828 12.938 -21.109 1 97.31 83 ASP B O 1
ATOM 6260 N N . GLY B 1 84 ? 22.359 11.523 -20.203 1 97.19 84 GLY B N 1
ATOM 6261 C CA . GLY B 1 84 ? 21.406 10.438 -20.078 1 97.19 84 GLY B CA 1
ATOM 6262 C C . GLY B 1 84 ? 20.766 10.367 -18.703 1 97.19 84 GLY B C 1
ATOM 6263 O O . GLY B 1 84 ? 19.969 9.461 -18.438 1 97.19 84 GLY B O 1
ATOM 6264 N N . GLY B 1 85 ? 21.094 11.25 -17.828 1 98.44 85 GLY B N 1
ATOM 6265 C CA . GLY B 1 85 ? 20.469 11.344 -16.5 1 98.44 85 GLY B CA 1
ATOM 6266 C C . GLY B 1 85 ? 21.234 10.586 -15.438 1 98.44 85 GLY B C 1
ATOM 6267 O O . GLY B 1 85 ? 20.797 10.523 -14.289 1 98.44 85 GLY B O 1
ATOM 6268 N N . HIS B 1 86 ? 22.344 9.938 -15.781 1 98.69 86 HIS B N 1
ATOM 6269 C CA . HIS B 1 86 ? 23.109 9.125 -14.852 1 98.69 86 HIS B CA 1
ATOM 6270 C C . HIS B 1 86 ? 24.281 9.906 -14.266 1 98.69 86 HIS B C 1
ATOM 6272 O O . HIS B 1 86 ? 25.031 10.539 -15.008 1 98.69 86 HIS B O 1
ATOM 6278 N N . ARG B 1 87 ? 24.453 9.852 -12.93 1 98.75 87 ARG B N 1
ATOM 6279 C CA . ARG B 1 87 ? 25.469 10.656 -12.258 1 98.75 87 ARG B CA 1
ATOM 6280 C C . ARG B 1 87 ? 26.219 9.836 -11.219 1 98.75 87 ARG B C 1
ATOM 6282 O O . ARG B 1 87 ? 26.516 10.328 -10.133 1 98.75 87 ARG B O 1
ATOM 6289 N N . PHE B 1 88 ? 26.484 8.617 -11.547 1 98.81 88 PHE B N 1
ATOM 6290 C CA . PHE B 1 88 ? 27.25 7.742 -10.664 1 98.81 88 PHE B CA 1
ATOM 6291 C C . PHE B 1 88 ? 28.688 8.219 -10.531 1 98.81 88 PHE B C 1
ATOM 6293 O O . PHE B 1 88 ? 29.328 8.594 -11.523 1 98.81 88 PHE B O 1
ATOM 6300 N N . ASN B 1 89 ? 29.25 8.258 -9.328 1 98.88 89 ASN B N 1
ATOM 6301 C CA . ASN B 1 89 ? 30.641 8.602 -9.008 1 98.88 89 ASN B CA 1
ATOM 6302 C C . ASN B 1 89 ? 31.109 7.902 -7.73 1 98.88 89 ASN B C 1
ATOM 6304 O O . ASN B 1 89 ? 30.859 8.391 -6.629 1 98.88 89 ASN B O 1
ATOM 6308 N N . PRO B 1 90 ? 31.828 6.77 -7.867 1 98.62 90 PRO B N 1
ATOM 6309 C CA . PRO B 1 90 ? 32.219 5.953 -6.711 1 98.62 90 PRO B CA 1
ATOM 6310 C C . PRO B 1 90 ? 33.188 6.664 -5.777 1 98.62 90 PRO B C 1
ATOM 6312 O O . PRO B 1 90 ? 33.469 6.172 -4.684 1 98.62 90 PRO B O 1
ATOM 6315 N N . ASN B 1 91 ? 33.688 7.855 -6.184 1 98.69 91 ASN B N 1
ATOM 6316 C CA . ASN B 1 91 ? 34.531 8.641 -5.301 1 98.69 91 ASN B CA 1
ATOM 6317 C C . ASN B 1 91 ? 33.719 9.367 -4.234 1 98.69 91 ASN B C 1
ATOM 6319 O O . ASN B 1 91 ? 34.281 9.945 -3.305 1 98.69 91 ASN B O 1
ATOM 6323 N N . LYS B 1 92 ? 32.438 9.32 -4.336 1 98.88 92 LYS B N 1
ATOM 6324 C CA . LYS B 1 92 ? 31.547 9.992 -3.387 1 98.88 92 LYS B CA 1
ATOM 6325 C C . LYS B 1 92 ? 30.969 8.992 -2.385 1 98.88 92 LYS B C 1
ATOM 6327 O O . LYS B 1 92 ? 30.438 7.945 -2.773 1 98.88 92 LYS B O 1
ATOM 6332 N N . LEU B 1 93 ? 31.156 9.273 -1.106 1 98.81 93 LEU B N 1
ATOM 6333 C CA . LEU B 1 93 ? 30.469 8.523 -0.066 1 98.81 93 LEU B CA 1
ATOM 6334 C C . LEU B 1 93 ? 29.016 8.961 0.051 1 98.81 93 LEU B C 1
ATOM 6336 O O . LEU B 1 93 ? 28.734 10.148 0.223 1 98.81 93 LEU B O 1
ATOM 6340 N N . LEU B 1 94 ? 28.141 7.988 -0.051 1 98.88 94 LEU B N 1
ATOM 6341 C CA . LEU B 1 94 ? 26.719 8.297 -0.133 1 98.88 94 LEU B CA 1
ATOM 6342 C C . LEU B 1 94 ? 25.984 7.801 1.104 1 98.88 94 LEU B C 1
ATOM 6344 O O . LEU B 1 94 ? 26.281 6.719 1.616 1 98.88 94 LEU B O 1
ATOM 6348 N N . LEU B 1 95 ? 25.016 8.57 1.534 1 98.88 95 LEU B N 1
ATOM 6349 C CA . LEU B 1 95 ? 24.125 8.172 2.615 1 98.88 95 LEU B CA 1
ATOM 6350 C C . LEU B 1 95 ? 23.109 7.152 2.121 1 98.88 95 LEU B C 1
ATOM 6352 O O . LEU B 1 95 ? 22.594 7.273 1.008 1 98.88 95 LEU B O 1
ATOM 6356 N N . ASP B 1 96 ? 22.859 6.145 2.984 1 98.81 96 ASP B N 1
ATOM 6357 C CA . ASP B 1 96 ? 21.781 5.188 2.752 1 98.81 96 ASP B CA 1
ATOM 6358 C C . ASP B 1 96 ? 20.422 5.867 2.832 1 98.81 96 ASP B C 1
ATOM 6360 O O . ASP B 1 96 ? 20.062 6.445 3.861 1 98.81 96 ASP B O 1
ATOM 6364 N N . PRO B 1 97 ? 19.625 5.777 1.731 1 98.69 97 PRO B N 1
ATOM 6365 C CA . PRO B 1 97 ? 18.281 6.367 1.786 1 98.69 97 PRO B CA 1
ATOM 6366 C C . PRO B 1 97 ? 17.469 5.887 2.988 1 98.69 97 PRO B C 1
ATOM 6368 O O . PRO B 1 97 ? 16.609 6.609 3.48 1 98.69 97 PRO B O 1
ATOM 6371 N N . TYR B 1 98 ? 17.766 4.664 3.508 1 98.62 98 TYR B N 1
ATOM 6372 C CA . TYR B 1 98 ? 16.984 4.031 4.566 1 98.62 98 TYR B CA 1
ATOM 6373 C C . TYR B 1 98 ? 17.688 4.133 5.906 1 98.62 98 TYR B C 1
ATOM 6375 O O . TYR B 1 98 ? 17.312 3.475 6.875 1 98.62 98 TYR B O 1
ATOM 6383 N N . ALA B 1 99 ? 18.797 4.887 5.992 1 98.38 99 ALA B N 1
ATOM 6384 C CA . ALA B 1 99 ? 19.5 5 7.266 1 98.38 99 ALA B CA 1
ATOM 6385 C C . ALA B 1 99 ? 18.578 5.57 8.344 1 98.38 99 ALA B C 1
ATOM 6387 O O . ALA B 1 99 ? 17.922 6.594 8.133 1 98.38 99 ALA B O 1
ATOM 6388 N N . ARG B 1 100 ? 18.578 4.988 9.469 1 97.31 100 ARG B N 1
ATOM 6389 C CA . ARG B 1 100 ? 17.688 5.398 10.539 1 97.31 100 ARG B CA 1
ATOM 6390 C C . ARG B 1 100 ? 18.375 6.352 11.5 1 97.31 100 ARG B C 1
ATOM 6392 O O . ARG B 1 100 ? 17.75 6.898 12.406 1 97.31 100 ARG B O 1
ATOM 6399 N N . ALA B 1 101 ? 19.641 6.555 11.258 1 97.25 101 ALA B N 1
ATOM 6400 C CA . ALA B 1 101 ? 20.406 7.523 12.031 1 97.25 101 ALA B CA 1
ATOM 6401 C C . ALA B 1 101 ? 21.625 8.008 11.25 1 97.25 101 ALA B C 1
ATOM 6403 O O . ALA B 1 101 ? 22.188 7.27 10.43 1 97.25 101 ALA B O 1
ATOM 6404 N N . HIS B 1 102 ? 22 9.203 11.453 1 96.81 102 HIS B N 1
ATOM 6405 C CA . HIS B 1 102 ? 23.219 9.812 10.922 1 96.81 102 HIS B CA 1
ATOM 6406 C C . HIS B 1 102 ? 24.094 10.344 12.047 1 96.81 102 HIS B C 1
ATOM 6408 O O . HIS B 1 102 ? 23.609 10.688 13.125 1 96.81 102 HIS B O 1
ATOM 6414 N N . VAL B 1 103 ? 25.344 10.359 11.773 1 95 103 VAL B N 1
ATOM 6415 C CA . VAL B 1 103 ? 26.297 10.961 12.711 1 95 103 VAL B CA 1
ATOM 6416 C C . VAL B 1 103 ? 27.219 11.914 11.969 1 95 103 VAL B C 1
ATOM 6418 O O . VAL B 1 103 ? 27.641 11.641 10.844 1 95 103 VAL B O 1
ATOM 6421 N N . GLY B 1 104 ? 27.422 13.008 12.578 1 92.81 104 GLY B N 1
ATOM 6422 C CA . GLY B 1 104 ? 28.25 14.031 11.953 1 92.81 104 GLY B CA 1
ATOM 6423 C C . GLY B 1 104 ? 27.453 14.992 11.094 1 92.81 104 GLY B C 1
ATOM 6424 O O . GLY B 1 104 ? 26.234 14.867 10.984 1 92.81 104 GLY B O 1
ATOM 6425 N N . SER B 1 105 ? 28.141 16.047 10.531 1 92.25 105 SER B N 1
ATOM 6426 C CA . SER B 1 105 ? 27.5 17.047 9.672 1 92.25 105 SER B CA 1
ATOM 6427 C C . SER B 1 105 ? 28.234 17.172 8.336 1 92.25 105 SER B C 1
ATOM 6429 O O . SER B 1 105 ? 29.422 16.844 8.234 1 92.25 105 SER B O 1
ATOM 6431 N N . LEU B 1 106 ? 27.516 17.578 7.398 1 97 106 LEU B N 1
ATOM 6432 C CA . LEU B 1 106 ? 28.141 17.859 6.105 1 97 106 LEU B CA 1
ATOM 6433 C C . LEU B 1 106 ? 29.125 19.016 6.203 1 97 106 LEU B C 1
ATOM 6435 O O . LEU B 1 106 ? 28.797 20.078 6.746 1 97 106 LEU B O 1
ATOM 6439 N N . ILE B 1 107 ? 30.312 18.828 5.809 1 97.06 107 ILE B N 1
ATOM 6440 C CA . ILE B 1 107 ? 31.297 19.891 5.637 1 97.06 107 ILE B CA 1
ATOM 6441 C C . ILE B 1 107 ? 31.391 20.266 4.164 1 97.06 107 ILE B C 1
ATOM 6443 O O . ILE B 1 107 ? 31.859 19.469 3.34 1 97.06 107 ILE B O 1
ATOM 6447 N N . TRP B 1 108 ? 30.984 21.391 3.885 1 97.5 108 TRP B N 1
ATOM 6448 C CA . TRP B 1 108 ? 30.969 21.812 2.488 1 97.5 108 TRP B CA 1
ATOM 6449 C C . TRP B 1 108 ? 32.406 21.875 1.928 1 97.5 108 TRP B C 1
ATOM 6451 O O . TRP B 1 108 ? 33.281 22.469 2.537 1 97.5 108 TRP B O 1
ATOM 6461 N N . ASN B 1 109 ? 32.531 21.219 0.933 1 97.69 109 ASN B N 1
ATOM 6462 C CA . ASN B 1 109 ? 33.781 21.094 0.177 1 97.69 109 ASN B CA 1
ATOM 6463 C C . ASN B 1 109 ? 33.531 20.719 -1.28 1 97.69 109 ASN B C 1
ATOM 6465 O O . ASN B 1 109 ? 32.562 20 -1.579 1 97.69 109 ASN B O 1
ATOM 6469 N N . PRO B 1 110 ? 34.312 21.25 -2.199 1 97.62 110 PRO B N 1
ATOM 6470 C CA . PRO B 1 110 ? 34.094 20.891 -3.6 1 97.62 110 PRO B CA 1
ATOM 6471 C C . PRO B 1 110 ? 34.031 19.375 -3.807 1 97.62 110 PRO B C 1
ATOM 6473 O O . PRO B 1 110 ? 33.344 18.906 -4.727 1 97.62 110 PRO B O 1
ATOM 6476 N N . ALA B 1 111 ? 34.594 18.609 -2.943 1 98.31 111 ALA B N 1
ATOM 6477 C CA . ALA B 1 111 ? 34.656 17.156 -3.078 1 98.31 111 ALA B CA 1
ATOM 6478 C C . ALA B 1 111 ? 33.281 16.516 -2.898 1 98.31 111 ALA B C 1
ATOM 6480 O O . ALA B 1 111 ? 33.094 15.352 -3.246 1 98.31 111 ALA B O 1
ATOM 6481 N N . VAL B 1 112 ? 32.344 17.172 -2.354 1 98.5 112 VAL B N 1
ATOM 6482 C CA . VAL B 1 112 ? 31.031 16.547 -2.119 1 98.5 112 VAL B CA 1
ATOM 6483 C C . VAL B 1 112 ? 30.188 16.625 -3.387 1 98.5 112 VAL B C 1
ATOM 6485 O O . VAL B 1 112 ? 29.062 16.125 -3.42 1 98.5 112 VAL B O 1
ATOM 6488 N N . PHE B 1 113 ? 30.688 17.266 -4.414 1 98.44 113 PHE B N 1
ATOM 6489 C CA . PHE B 1 113 ? 30.031 17.312 -5.715 1 98.44 113 PHE B CA 1
ATOM 6490 C C . PHE B 1 113 ? 30.547 16.203 -6.625 1 98.44 113 PHE B C 1
ATOM 6492 O O . PHE B 1 113 ? 31.734 15.875 -6.594 1 98.44 113 PHE B O 1
ATOM 6499 N N . GLY B 1 114 ? 29.625 15.625 -7.41 1 98.31 114 GLY B N 1
ATOM 6500 C CA . GLY B 1 114 ? 30 14.555 -8.312 1 98.31 114 GLY B CA 1
ATOM 6501 C C . GLY B 1 114 ? 30.859 15.031 -9.477 1 98.31 114 GLY B C 1
ATOM 6502 O O . GLY B 1 114 ? 31.5 14.227 -10.156 1 98.31 114 GLY B O 1
ATOM 6503 N N . TYR B 1 115 ? 30.875 16.281 -9.766 1 98 115 TYR B N 1
ATOM 6504 C CA . TYR B 1 115 ? 31.641 16.938 -10.812 1 98 115 TYR B CA 1
ATOM 6505 C C . TYR B 1 115 ? 32.625 17.938 -10.211 1 98 115 TYR B C 1
ATOM 6507 O O . TYR B 1 115 ? 32.594 18.188 -9.008 1 98 115 TYR B O 1
ATOM 6515 N N . ARG B 1 116 ? 33.562 18.406 -11.016 1 98 116 ARG B N 1
ATOM 6516 C CA . ARG B 1 116 ? 34.469 19.438 -10.555 1 98 116 ARG B CA 1
ATOM 6517 C C . ARG B 1 116 ? 33.781 20.797 -10.445 1 98 116 ARG B C 1
ATOM 6519 O O . ARG B 1 116 ? 33.781 21.562 -11.406 1 98 116 ARG B O 1
ATOM 6526 N N . MET B 1 117 ? 33.375 21.016 -9.305 1 95.69 117 MET B N 1
ATOM 6527 C CA . MET B 1 117 ? 32.531 22.188 -9.047 1 95.69 117 MET B CA 1
ATOM 6528 C C . MET B 1 117 ? 33.219 23.469 -9.508 1 95.69 117 MET B C 1
ATOM 6530 O O . MET B 1 117 ? 32.562 24.375 -10.031 1 95.69 117 MET B O 1
ATOM 6534 N N . GLU B 1 118 ? 34.5 23.547 -9.352 1 94.94 118 GLU B N 1
ATOM 6535 C CA . GLU B 1 118 ? 35.312 24.719 -9.672 1 94.94 118 GLU B CA 1
ATOM 6536 C C . GLU B 1 118 ? 35.281 25.031 -11.164 1 94.94 118 GLU B C 1
ATOM 6538 O O . GLU B 1 118 ? 35.5 26.172 -11.578 1 94.94 118 GLU B O 1
ATOM 6543 N N . SER B 1 119 ? 34.906 24.031 -11.898 1 95.38 119 SER B N 1
ATOM 6544 C CA . SER B 1 119 ? 34.844 24.234 -13.344 1 95.38 119 SER B CA 1
ATOM 6545 C C . SER B 1 119 ? 33.531 24.859 -13.758 1 95.38 119 SER B C 1
ATOM 6547 O O . SER B 1 119 ? 33.406 25.422 -14.852 1 95.38 119 SER B O 1
ATOM 6549 N N . GLY B 1 120 ? 32.531 24.703 -12.961 1 91.88 120 GLY B N 1
ATOM 6550 C CA . GLY B 1 120 ? 31.203 25.172 -13.273 1 91.88 120 GLY B CA 1
ATOM 6551 C C . GLY B 1 120 ? 30.484 24.281 -14.273 1 91.88 120 GLY B C 1
ATOM 6552 O O . GLY B 1 120 ? 29.344 24.562 -14.641 1 91.88 120 GLY B O 1
ATOM 6553 N N . ASP B 1 121 ? 31.109 23.234 -14.688 1 96.06 121 ASP B N 1
ATOM 6554 C CA . ASP B 1 121 ? 30.578 22.312 -15.688 1 96.06 121 ASP B CA 1
ATOM 6555 C C . ASP B 1 121 ? 30.234 20.953 -15.062 1 96.06 121 ASP B C 1
ATOM 6557 O O . ASP B 1 121 ? 31.125 20.141 -14.828 1 96.06 121 ASP B O 1
ATOM 6561 N N . ASP B 1 122 ? 28.938 20.703 -14.883 1 95.88 122 ASP B N 1
ATOM 6562 C CA . ASP B 1 122 ? 28.469 19.5 -14.203 1 95.88 122 ASP B CA 1
ATOM 6563 C C . ASP B 1 122 ? 28.703 18.266 -15.07 1 95.88 122 ASP B C 1
ATOM 6565 O O . ASP B 1 122 ? 28.375 17.141 -14.672 1 95.88 122 ASP B O 1
ATOM 6569 N N . LEU B 1 123 ? 29.25 18.469 -16.312 1 96.88 123 LEU B N 1
ATOM 6570 C CA . LEU B 1 123 ? 29.594 17.344 -17.172 1 96.88 123 LEU B CA 1
ATOM 6571 C C . LEU B 1 123 ? 30.984 16.797 -16.828 1 96.88 123 LEU B C 1
ATOM 6573 O O . LEU B 1 123 ? 31.344 15.703 -17.281 1 96.88 123 LEU B O 1
ATOM 6577 N N . THR B 1 124 ? 31.75 17.547 -16.047 1 97.69 124 THR B N 1
ATOM 6578 C CA . THR B 1 124 ? 33.062 17.062 -15.602 1 97.69 124 THR B CA 1
ATOM 6579 C C . THR B 1 124 ? 32.906 15.992 -14.531 1 97.69 124 THR B C 1
ATOM 6581 O O . THR B 1 124 ? 31.781 15.75 -14.055 1 97.69 124 THR B O 1
ATOM 6584 N N . PHE B 1 125 ? 33.906 15.289 -14.25 1 98.25 125 PHE B N 1
ATOM 6585 C CA . PHE B 1 125 ? 33.938 14.188 -13.297 1 98.25 125 PHE B CA 1
ATOM 6586 C C . PHE B 1 125 ? 34.969 14.445 -12.203 1 98.25 125 PHE B C 1
ATOM 6588 O O . PHE B 1 125 ? 36.125 14.656 -12.484 1 98.25 125 PHE B O 1
ATOM 6595 N N . ASP B 1 126 ? 34.531 14.461 -10.961 1 98.5 126 ASP B N 1
ATOM 6596 C CA . ASP B 1 126 ? 35.438 14.75 -9.859 1 98.5 126 ASP B CA 1
ATOM 6597 C C . ASP B 1 126 ? 35.969 13.469 -9.234 1 98.5 126 ASP B C 1
ATOM 6599 O O . ASP B 1 126 ? 35.219 12.633 -8.766 1 98.5 126 ASP B O 1
ATOM 6603 N N . GLU B 1 127 ? 37.25 13.297 -9.07 1 98.31 127 GLU B N 1
ATOM 6604 C CA . GLU B 1 127 ? 37.844 12.062 -8.594 1 98.31 127 GLU B CA 1
ATOM 6605 C C . GLU B 1 127 ? 38.188 12.156 -7.109 1 98.31 127 GLU B C 1
ATOM 6607 O O . GLU B 1 127 ? 38.656 11.18 -6.512 1 98.31 127 GLU B O 1
ATOM 6612 N N . ARG B 1 128 ? 37.969 13.234 -6.504 1 97.69 128 ARG B N 1
ATOM 6613 C CA . ARG B 1 128 ? 38.312 13.406 -5.094 1 97.69 128 ARG B CA 1
ATOM 6614 C C . ARG B 1 128 ? 37.344 12.648 -4.199 1 97.69 128 ARG B C 1
ATOM 6616 O O . ARG B 1 128 ? 36.125 12.617 -4.469 1 97.69 128 ARG B O 1
ATOM 6623 N N . ASP B 1 129 ? 37.812 12.164 -3.09 1 98.44 129 ASP B N 1
ATOM 6624 C CA . ASP B 1 129 ? 37.031 11.422 -2.113 1 98.44 129 ASP B CA 1
ATOM 6625 C C . ASP B 1 129 ? 36.188 12.367 -1.239 1 98.44 129 ASP B C 1
ATOM 6627 O O . ASP B 1 129 ? 36.75 13.312 -0.659 1 98.44 129 ASP B O 1
ATOM 6631 N N . SER B 1 130 ? 34.938 12.102 -1.121 1 98.56 130 SER B N 1
ATOM 6632 C CA . SER B 1 130 ? 34.062 12.992 -0.342 1 98.56 130 SER B CA 1
ATOM 6633 C C . SER B 1 130 ? 33.938 12.508 1.098 1 98.56 130 SER B C 1
ATOM 6635 O O . SER B 1 130 ? 33.438 13.227 1.954 1 98.56 130 SER B O 1
ATOM 6637 N N . ALA B 1 131 ? 34.406 11.375 1.486 1 98.44 131 ALA B N 1
ATOM 6638 C CA . ALA B 1 131 ? 34.156 10.695 2.756 1 98.44 131 ALA B CA 1
ATOM 6639 C C . ALA B 1 131 ? 34.5 11.594 3.936 1 98.44 131 ALA B C 1
ATOM 6641 O O . ALA B 1 131 ? 33.75 11.664 4.922 1 98.44 131 ALA B O 1
ATOM 6642 N N . PRO B 1 132 ? 35.656 12.328 3.885 1 97.75 132 PRO B N 1
ATOM 6643 C CA . PRO B 1 132 ? 36 13.141 5.047 1 97.75 132 PRO B CA 1
ATOM 6644 C C . PRO B 1 132 ? 35.031 14.266 5.324 1 97.75 132 PRO B C 1
ATOM 6646 O O . PRO B 1 132 ? 35 14.828 6.422 1 97.75 132 PRO B O 1
ATOM 6649 N N . PHE B 1 133 ? 34.219 14.586 4.363 1 98.12 133 PHE B N 1
ATOM 6650 C CA . PHE B 1 133 ? 33.344 15.75 4.469 1 98.12 133 PHE B CA 1
ATOM 6651 C C . PHE B 1 133 ? 31.891 15.336 4.648 1 98.12 133 PHE B C 1
ATOM 6653 O O . PHE B 1 133 ? 31 16.188 4.781 1 98.12 133 PHE B O 1
ATOM 6660 N N . MET B 1 134 ? 31.625 14.047 4.641 1 98.25 134 MET B N 1
ATOM 6661 C CA . MET B 1 134 ? 30.266 13.516 4.684 1 98.25 134 MET B CA 1
ATOM 6662 C C . MET B 1 134 ? 29.922 13.008 6.082 1 98.25 134 MET B C 1
ATOM 6664 O O . MET B 1 134 ? 30.766 12.414 6.754 1 98.25 134 MET B O 1
ATOM 6668 N N . PRO B 1 135 ? 28.656 13.273 6.551 1 97.25 135 PRO B N 1
ATOM 6669 C CA . PRO B 1 135 ? 28.203 12.453 7.676 1 97.25 135 PRO B CA 1
ATOM 6670 C C . PRO B 1 135 ? 28.125 10.969 7.336 1 97.25 135 PRO B C 1
ATOM 6672 O O . PRO B 1 135 ? 28.25 10.594 6.168 1 97.25 135 PRO B O 1
ATOM 6675 N N . LYS B 1 136 ? 28.094 10.141 8.398 1 98 136 LYS B N 1
ATOM 6676 C CA . LYS B 1 136 ? 27.984 8.695 8.188 1 98 136 LYS B CA 1
ATOM 6677 C C . LYS B 1 136 ? 26.641 8.164 8.648 1 98 136 LYS B C 1
ATOM 6679 O O . LYS B 1 136 ? 25.969 8.781 9.492 1 98 136 LYS B O 1
ATOM 6684 N N . CYS B 1 137 ? 26.141 7.086 8.039 1 98.25 137 CYS B N 1
ATOM 6685 C CA . CYS B 1 137 ? 24.984 6.34 8.531 1 98.25 137 CYS B CA 1
ATOM 6686 C C . CYS B 1 137 ? 25.359 5.484 9.734 1 98.25 137 CYS B C 1
ATOM 6688 O O . CYS B 1 137 ? 26.531 5.164 9.938 1 98.25 137 CYS B O 1
ATOM 6690 N N . VAL B 1 138 ? 24.391 5.113 10.5 1 97.56 138 VAL B N 1
ATOM 6691 C CA . VAL B 1 138 ? 24.641 4.301 11.688 1 97.56 138 VAL B CA 1
ATOM 6692 C C . VAL B 1 138 ? 23.703 3.088 11.68 1 97.56 138 VAL B C 1
ATOM 6694 O O . VAL B 1 138 ? 22.516 3.217 11.414 1 97.56 138 VAL B O 1
ATOM 6697 N N . VAL B 1 139 ? 24.25 1.892 11.859 1 97.56 139 VAL B N 1
ATOM 6698 C CA . VAL B 1 139 ? 23.422 0.727 12.133 1 97.56 139 VAL B CA 1
ATOM 6699 C C . VAL B 1 139 ? 22.766 0.868 13.516 1 97.56 139 VAL B C 1
ATOM 6701 O O . VAL B 1 139 ? 23.453 1.133 14.5 1 97.56 139 VAL B O 1
ATOM 6704 N N . VAL B 1 140 ? 21.469 0.714 13.555 1 95.75 140 VAL B N 1
ATOM 6705 C CA . VAL B 1 140 ? 20.797 1.005 14.812 1 95.75 140 VAL B CA 1
ATOM 6706 C C . VAL B 1 140 ? 20.078 -0.247 15.32 1 95.75 140 VAL B C 1
ATOM 6708 O O . VAL B 1 140 ? 19.812 -1.168 14.547 1 95.75 140 VAL B O 1
ATOM 6711 N N . ASP B 1 141 ? 19.906 -0.28 16.625 1 89.38 141 ASP B N 1
ATOM 6712 C CA . ASP B 1 141 ? 18.938 -1.172 17.266 1 89.38 141 ASP B CA 1
ATOM 6713 C C . ASP B 1 141 ? 17.578 -0.5 17.406 1 89.38 141 ASP B C 1
ATOM 6715 O O . ASP B 1 141 ? 17.438 0.48 18.141 1 89.38 141 ASP B O 1
ATOM 6719 N N . PRO B 1 142 ? 16.594 -1.036 16.734 1 80.31 142 PRO B N 1
ATOM 6720 C CA . PRO B 1 142 ? 15.32 -0.328 16.719 1 80.31 142 PRO B CA 1
ATOM 6721 C C . PRO B 1 142 ? 14.523 -0.52 18.016 1 80.31 142 PRO B C 1
ATOM 6723 O O . PRO B 1 142 ? 13.508 0.151 18.219 1 80.31 142 PRO B O 1
ATOM 6726 N N . ASN B 1 143 ? 14.914 -1.314 18.969 1 86.69 143 ASN B N 1
ATOM 6727 C CA . ASN B 1 143 ? 14.117 -1.65 20.141 1 86.69 143 ASN B CA 1
ATOM 6728 C C . ASN B 1 143 ? 14.031 -0.48 21.109 1 86.69 143 ASN B C 1
ATOM 6730 O O . ASN B 1 143 ? 15.008 0.25 21.297 1 86.69 143 ASN B O 1
ATOM 6734 N N . PHE B 1 144 ? 12.914 -0.215 21.578 1 93.25 144 PHE B N 1
ATOM 6735 C CA . PHE B 1 144 ? 12.625 0.825 22.562 1 93.25 144 PHE B CA 1
ATOM 6736 C C . PHE B 1 144 ? 11.445 0.424 23.438 1 93.25 144 PHE B C 1
ATOM 6738 O O . PHE B 1 144 ? 10.469 -0.158 22.953 1 93.25 144 PHE B O 1
ATOM 6745 N N . ASP B 1 145 ? 11.562 0.679 24.734 1 92.88 145 ASP B N 1
ATOM 6746 C CA . ASP B 1 145 ? 10.477 0.394 25.656 1 92.88 145 ASP B CA 1
ATOM 6747 C C . ASP B 1 145 ? 9.508 1.574 25.75 1 92.88 145 ASP B C 1
ATOM 6749 O O . ASP B 1 145 ? 9.797 2.566 26.422 1 92.88 145 ASP B O 1
ATOM 6753 N N . TRP B 1 146 ? 8.391 1.423 25.156 1 95.19 146 TRP B N 1
ATOM 6754 C CA . TRP B 1 146 ? 7.379 2.471 25.125 1 95.19 146 TRP B CA 1
ATOM 6755 C C . TRP B 1 146 ? 6.551 2.455 26.406 1 95.19 146 TRP B C 1
ATOM 6757 O O . TRP B 1 146 ? 5.355 2.152 26.375 1 95.19 146 TRP B O 1
ATOM 6767 N N . THR B 1 147 ? 7.066 2.902 27.469 1 90.56 147 THR B N 1
ATOM 6768 C CA . THR B 1 147 ? 6.52 2.742 28.812 1 90.56 147 THR B CA 1
ATOM 6769 C C . THR B 1 147 ? 5.246 3.562 28.984 1 90.56 147 THR B C 1
ATOM 6771 O O . THR B 1 147 ? 4.348 3.178 29.734 1 90.56 147 THR B O 1
ATOM 6774 N N . GLN B 1 148 ? 5.102 4.719 28.312 1 90.5 148 GLN B N 1
ATOM 6775 C CA . GLN B 1 148 ? 3.957 5.594 28.531 1 90.5 148 GLN B CA 1
ATOM 6776 C C . GLN B 1 148 ? 2.914 5.422 27.438 1 90.5 148 GLN B C 1
ATOM 6778 O O . GLN B 1 148 ? 1.871 6.074 27.453 1 90.5 148 GLN B O 1
ATOM 6783 N N . GLU B 1 149 ? 3.131 4.539 26.594 1 90 149 GLU B N 1
ATOM 6784 C CA . GLU B 1 149 ? 2.312 4.371 25.406 1 90 149 GLU B CA 1
ATOM 6785 C C . GLU B 1 149 ? 0.896 3.934 25.75 1 90 149 GLU B C 1
ATOM 6787 O O . GLU B 1 149 ? -0.058 4.258 25.047 1 90 149 GLU B O 1
ATOM 6792 N N . PRO B 1 150 ? 0.723 3.205 26.812 1 88.69 150 PRO B N 1
ATOM 6793 C CA . PRO B 1 150 ? -0.649 2.828 27.172 1 88.69 150 PRO B CA 1
ATOM 6794 C C . PRO B 1 150 ? -1.551 4.039 27.406 1 88.69 150 PRO B C 1
ATOM 6796 O O . PRO B 1 150 ? -2.777 3.92 27.344 1 88.69 150 PRO B O 1
ATOM 6799 N N . GLN B 1 151 ? -0.962 5.188 27.641 1 90.75 151 GLN B N 1
ATOM 6800 C CA . GLN B 1 151 ? -1.736 6.398 27.891 1 90.75 151 GLN B CA 1
ATOM 6801 C C . GLN B 1 151 ? -2.02 7.145 26.594 1 90.75 151 GLN B C 1
ATOM 6803 O O . GLN B 1 151 ? -2.723 8.156 26.594 1 90.75 151 GLN B O 1
ATOM 6808 N N . ARG B 1 152 ? -1.479 6.641 25.547 1 94.25 152 ARG B N 1
ATOM 6809 C CA . ARG B 1 152 ? -1.726 7.258 24.25 1 94.25 152 ARG B CA 1
ATOM 6810 C C . ARG B 1 152 ? -3.221 7.398 23.984 1 94.25 152 ARG B C 1
ATOM 6812 O O . ARG B 1 152 ? -3.984 6.449 24.188 1 94.25 152 ARG B O 1
ATOM 6819 N N . GLN B 1 153 ? -3.623 8.586 23.688 1 90.81 153 GLN B N 1
ATOM 6820 C CA . GLN B 1 153 ? -5.008 8.883 23.328 1 90.81 153 GLN B CA 1
ATOM 6821 C C . GLN B 1 153 ? -5.105 9.438 21.906 1 90.81 153 GLN B C 1
ATOM 6823 O O . GLN B 1 153 ? -4.293 10.266 21.516 1 90.81 153 GLN B O 1
ATOM 6828 N N . GLU B 1 154 ? -6.043 8.891 21.25 1 92.19 154 GLU B N 1
ATOM 6829 C CA . GLU B 1 154 ? -6.316 9.438 19.938 1 92.19 154 GLU B CA 1
ATOM 6830 C C . GLU B 1 154 ? -7.371 10.539 20 1 92.19 154 GLU B C 1
ATOM 6832 O O . GLU B 1 154 ? -8.43 10.352 20.594 1 92.19 154 GLU B O 1
ATOM 6837 N N . ALA B 1 155 ? -7.012 11.695 19.484 1 95.69 155 ALA B N 1
ATOM 6838 C CA . ALA B 1 155 ? -7.98 12.781 19.391 1 95.69 155 ALA B CA 1
ATOM 6839 C C . ALA B 1 155 ? -8.797 12.68 18.109 1 95.69 155 ALA B C 1
ATOM 6841 O O . ALA B 1 155 ? -8.242 12.672 17.016 1 95.69 155 ALA B O 1
ATOM 6842 N N . HIS B 1 156 ? -10.117 12.609 18.297 1 95 156 HIS B N 1
ATOM 6843 C CA . HIS B 1 156 ? -10.953 12.641 17.109 1 95 156 HIS B CA 1
ATOM 6844 C C . HIS B 1 156 ? -10.742 13.922 16.328 1 95 156 HIS B C 1
ATOM 6846 O O . HIS B 1 156 ? -10.445 14.969 16.906 1 95 156 HIS B O 1
ATOM 6852 N N . TRP B 1 157 ? -10.961 13.906 15.086 1 95.69 157 TRP B N 1
ATOM 6853 C CA . TRP B 1 157 ? -10.719 15.047 14.211 1 95.69 157 TRP B CA 1
ATOM 6854 C C . TRP B 1 157 ? -11.508 16.266 14.68 1 95.69 157 TRP B C 1
ATOM 6856 O O . TRP B 1 157 ? -10.992 17.391 14.672 1 95.69 157 TRP B O 1
ATOM 6866 N N . ASP B 1 158 ? -12.703 16.125 15.125 1 94.44 158 ASP B N 1
ATOM 6867 C CA . ASP B 1 158 ? -13.539 17.266 15.516 1 94.44 158 ASP B CA 1
ATOM 6868 C C . ASP B 1 158 ? -13.031 17.891 16.812 1 94.44 158 ASP B C 1
ATOM 6870 O O . ASP B 1 158 ? -13.406 19.031 17.141 1 94.44 158 ASP B O 1
ATOM 6874 N N . GLU B 1 159 ? -12.188 17.172 17.5 1 97.31 159 GLU B N 1
ATOM 6875 C CA . GLU B 1 159 ? -11.625 17.672 18.734 1 97.31 159 GLU B CA 1
ATOM 6876 C C . GLU B 1 159 ? -10.203 18.188 18.531 1 97.31 159 GLU B C 1
ATOM 6878 O O . GLU B 1 159 ? -9.625 18.812 19.422 1 97.31 159 GLU B O 1
ATOM 6883 N N . THR B 1 160 ? -9.695 17.938 17.375 1 98.44 160 THR B N 1
ATOM 6884 C CA . THR B 1 160 ? -8.281 18.172 17.109 1 98.44 160 THR B CA 1
ATOM 6885 C C . THR B 1 160 ? -7.984 19.656 17.016 1 98.44 160 THR B C 1
ATOM 6887 O O . THR B 1 160 ? -8.672 20.391 16.297 1 98.44 160 THR B O 1
ATOM 6890 N N . ILE B 1 161 ? -7.078 20.125 17.75 1 98.75 161 ILE B N 1
ATOM 6891 C CA . ILE B 1 161 ? -6.449 21.438 17.641 1 98.75 161 ILE B CA 1
ATOM 6892 C C . ILE B 1 161 ? -4.945 21.281 17.438 1 98.75 161 ILE B C 1
ATOM 6894 O O . ILE B 1 161 ? -4.23 20.859 18.344 1 98.75 161 ILE B O 1
ATOM 6898 N N . VAL B 1 162 ? -4.484 21.625 16.266 1 98.81 162 VAL B N 1
ATOM 6899 C CA . VAL B 1 162 ? -3.082 21.453 15.906 1 98.81 162 VAL B CA 1
ATOM 6900 C C . VAL B 1 162 ? -2.268 22.641 16.391 1 98.81 162 VAL B C 1
ATOM 6902 O O . VAL B 1 162 ? -2.676 23.797 16.219 1 98.81 162 VAL B O 1
ATOM 6905 N N . TYR B 1 163 ? -1.194 22.375 17.078 1 98.88 163 TYR B N 1
ATOM 6906 C CA . TYR B 1 163 ? -0.205 23.359 17.469 1 98.88 163 TYR B CA 1
ATOM 6907 C C . TYR B 1 163 ? 1.089 23.188 16.688 1 98.88 163 TYR B C 1
ATOM 6909 O O . TYR B 1 163 ? 1.913 22.328 17.016 1 98.88 163 TYR B O 1
ATOM 6917 N N . GLU B 1 164 ? 1.257 24 15.625 1 98.88 164 GLU B N 1
ATOM 6918 C CA . GLU B 1 164 ? 2.477 23.953 14.82 1 98.88 164 GLU B CA 1
ATOM 6919 C C . GLU B 1 164 ? 3.645 24.609 15.547 1 98.88 164 GLU B C 1
ATOM 6921 O O . GLU B 1 164 ? 3.566 25.781 15.922 1 98.88 164 GLU B O 1
ATOM 6926 N N . THR B 1 165 ? 4.676 23.844 15.711 1 98.75 165 THR B N 1
ATOM 6927 C CA . THR B 1 165 ? 5.781 24.422 16.469 1 98.75 165 THR B CA 1
ATOM 6928 C C . THR B 1 165 ? 7.109 23.797 16.047 1 98.75 165 THR B C 1
ATOM 6930 O O . THR B 1 165 ? 7.145 22.938 15.156 1 98.75 165 THR B O 1
ATOM 6933 N N . HIS B 1 166 ? 8.195 24.391 16.5 1 98.62 166 HIS B N 1
ATOM 6934 C CA . HIS B 1 166 ? 9.57 23.984 16.234 1 98.62 166 HIS B CA 1
ATOM 6935 C C . HIS B 1 166 ? 10.227 23.406 17.484 1 98.62 166 HIS B C 1
ATOM 6937 O O . HIS B 1 166 ? 10.125 24 18.562 1 98.62 166 HIS B O 1
ATOM 6943 N N . VAL B 1 167 ? 10.891 22.25 17.328 1 98.62 167 VAL B N 1
ATOM 6944 C CA . VAL B 1 167 ? 11.508 21.594 18.484 1 98.62 167 VAL B CA 1
ATOM 6945 C C . VAL B 1 167 ? 12.438 22.562 19.203 1 98.62 167 VAL B C 1
ATOM 6947 O O . VAL B 1 167 ? 12.32 22.766 20.406 1 98.62 167 VAL B O 1
ATOM 6950 N N . LYS B 1 168 ? 13.32 23.203 18.5 1 98.5 168 LYS B N 1
ATOM 6951 C CA . LYS B 1 168 ? 14.344 24.062 19.078 1 98.5 168 LYS B CA 1
ATOM 6952 C C . LYS B 1 168 ? 13.75 25.406 19.484 1 98.5 168 LYS B C 1
ATOM 6954 O O . LYS B 1 168 ? 13.961 25.875 20.609 1 98.5 168 LYS B O 1
ATOM 6959 N N . GLY B 1 169 ? 13.023 26.016 18.625 1 98.31 169 GLY B N 1
ATOM 6960 C CA . GLY B 1 169 ? 12.484 27.344 18.875 1 98.31 169 GLY B CA 1
ATOM 6961 C C . GLY B 1 169 ? 11.617 27.406 20.109 1 98.31 169 GLY B C 1
ATOM 6962 O O . GLY B 1 169 ? 11.648 28.391 20.844 1 98.31 169 GLY B O 1
ATOM 6963 N N . PHE B 1 170 ? 10.844 26.406 20.375 1 98.69 170 PHE B N 1
ATOM 6964 C CA . PHE B 1 170 ? 9.922 26.344 21.5 1 98.69 170 PHE B CA 1
ATOM 6965 C C . PHE B 1 170 ? 10.68 26.281 22.828 1 98.69 170 PHE B C 1
ATOM 6967 O O . PHE B 1 170 ? 10.258 26.875 23.812 1 98.69 170 PHE B O 1
ATOM 6974 N N . THR B 1 171 ? 11.883 25.656 22.844 1 98.44 171 THR B N 1
ATOM 6975 C CA . THR B 1 171 ? 12.484 25.281 24.125 1 98.44 171 THR B CA 1
ATOM 6976 C C . THR B 1 171 ? 13.766 26.078 24.375 1 98.44 171 THR B C 1
ATOM 6978 O O . THR B 1 171 ? 14.219 26.203 25.516 1 98.44 171 THR B O 1
ATOM 6981 N N . LYS B 1 172 ? 14.359 26.641 23.391 1 98.44 172 LYS B N 1
ATOM 6982 C CA . LYS B 1 172 ? 15.727 27.141 23.438 1 98.44 172 LYS B CA 1
ATOM 6983 C C . LYS B 1 172 ? 15.883 28.203 24.516 1 98.44 172 LYS B C 1
ATOM 6985 O O . LYS B 1 172 ? 16.922 28.297 25.156 1 98.44 172 LYS B O 1
ATOM 6990 N N . ARG B 1 173 ? 14.852 29.016 24.688 1 97.88 173 ARG B N 1
ATOM 6991 C CA . ARG B 1 173 ? 14.969 30.125 25.641 1 97.88 173 ARG B CA 1
ATOM 6992 C C . ARG B 1 173 ? 14.062 29.906 26.844 1 97.88 173 ARG B C 1
ATOM 6994 O O . ARG B 1 173 ? 13.82 30.828 27.625 1 97.88 173 ARG B O 1
ATOM 7001 N N . HIS B 1 174 ? 13.57 28.781 27.016 1 97.81 174 HIS B N 1
ATOM 7002 C CA . HIS B 1 174 ? 12.656 28.531 28.109 1 97.81 174 HIS B CA 1
ATOM 7003 C C . HIS B 1 174 ? 13.398 28.422 29.438 1 97.81 174 HIS B C 1
ATOM 7005 O O . HIS B 1 174 ? 14.227 27.531 29.625 1 97.81 174 HIS B O 1
ATOM 7011 N N . PRO B 1 175 ? 13.094 29.219 30.359 1 96.69 175 PRO B N 1
ATOM 7012 C CA . PRO B 1 175 ? 13.883 29.266 31.594 1 96.69 175 PRO B CA 1
ATOM 7013 C C . PRO B 1 175 ? 13.656 28.031 32.469 1 96.69 175 PRO B C 1
ATOM 7015 O O . PRO B 1 175 ? 14.5 27.703 33.312 1 96.69 175 PRO B O 1
ATOM 7018 N N . GLY B 1 176 ? 12.578 27.297 32.312 1 97.38 176 GLY B N 1
ATOM 7019 C CA . GLY B 1 176 ? 12.25 26.141 33.125 1 97.38 176 GLY B CA 1
ATOM 7020 C C . GLY B 1 176 ? 12.844 24.844 32.625 1 97.38 176 GLY B C 1
A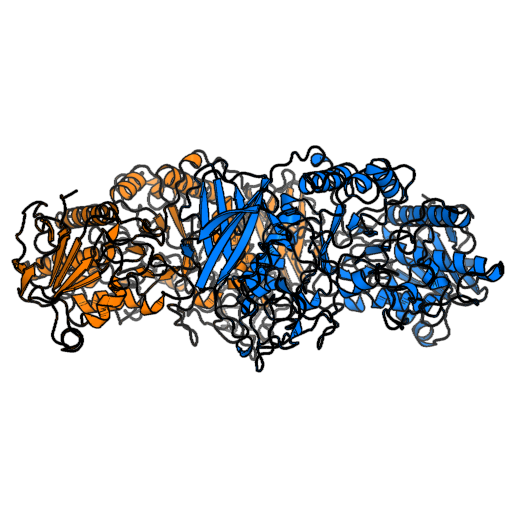TOM 7021 O O . GLY B 1 176 ? 12.734 23.812 33.281 1 97.38 176 GLY B O 1
ATOM 7022 N N . ILE B 1 177 ? 13.453 24.906 31.5 1 97.88 177 ILE B N 1
ATOM 7023 C CA . ILE B 1 177 ? 14.078 23.719 30.922 1 97.88 177 ILE B CA 1
ATOM 7024 C C . ILE B 1 177 ? 15.586 23.75 31.172 1 97.88 177 ILE B C 1
ATOM 7026 O O . ILE B 1 177 ? 16.219 24.797 31.047 1 97.88 177 ILE B O 1
ATOM 7030 N N . ALA B 1 178 ? 16.109 22.594 31.547 1 97.62 178 ALA B N 1
ATOM 7031 C CA . ALA B 1 178 ? 17.547 22.5 31.812 1 97.62 178 ALA B CA 1
ATOM 7032 C C . ALA B 1 178 ? 18.344 22.953 30.609 1 97.62 178 ALA B C 1
ATOM 7034 O O . ALA B 1 178 ? 17.984 22.672 29.469 1 97.62 178 ALA B O 1
ATOM 7035 N N . GLU B 1 179 ? 19.391 23.672 30.891 1 97.19 179 GLU B N 1
ATOM 7036 C CA . GLU B 1 179 ? 20.188 24.281 29.828 1 97.19 179 GLU B CA 1
ATOM 7037 C C . GLU B 1 179 ? 20.625 23.25 28.797 1 97.19 179 GLU B C 1
ATOM 7039 O O . GLU B 1 179 ? 20.578 23.5 27.594 1 97.19 179 GLU B O 1
ATOM 7044 N N . ASN B 1 180 ? 21 22.156 29.266 1 96.44 180 ASN B N 1
ATOM 7045 C CA . ASN B 1 180 ? 21.516 21.125 28.375 1 96.44 180 ASN B CA 1
ATOM 7046 C C . ASN B 1 180 ? 20.406 20.484 27.547 1 96.44 180 ASN B C 1
ATOM 7048 O O . ASN B 1 180 ? 20.672 19.781 26.578 1 96.44 180 ASN B O 1
ATOM 7052 N N . GLN B 1 181 ? 19.219 20.75 27.844 1 98 181 GLN B N 1
ATOM 7053 C CA . GLN B 1 181 ? 18.094 20.156 27.141 1 98 181 GLN B CA 1
ATOM 7054 C C . GLN B 1 181 ? 17.391 21.188 26.25 1 98 181 GLN B C 1
ATOM 7056 O O . GLN B 1 181 ? 16.531 20.844 25.453 1 98 181 GLN B O 1
ATOM 7061 N N . ARG B 1 182 ? 17.766 22.453 26.406 1 98.25 182 ARG B N 1
ATOM 7062 C CA . ARG B 1 182 ? 17.141 23.5 25.609 1 98.25 182 ARG B CA 1
ATOM 7063 C C . ARG B 1 182 ? 17.453 23.328 24.125 1 98.25 182 ARG B C 1
ATOM 7065 O O . ARG B 1 182 ? 18.578 23 23.75 1 98.25 182 ARG B O 1
ATOM 7072 N N . GLY B 1 183 ? 16.422 23.422 23.328 1 98.19 183 GLY B N 1
ATOM 7073 C CA . GLY B 1 183 ? 16.562 23.312 21.891 1 98.19 183 GLY B CA 1
ATOM 7074 C C . GLY B 1 183 ? 16.531 21.875 21.406 1 98.19 183 GLY B C 1
ATOM 7075 O O . GLY B 1 183 ? 16.859 21.594 20.25 1 98.19 183 GLY B O 1
ATOM 7076 N N . THR B 1 184 ? 16.156 20.906 22.281 1 98.62 184 THR B N 1
ATOM 7077 C CA . THR B 1 184 ? 16.312 19.5 21.938 1 98.62 184 THR B CA 1
ATOM 7078 C C . THR B 1 184 ? 15 18.75 22.109 1 98.62 184 THR B C 1
ATOM 7080 O O . THR B 1 184 ? 14.016 19.312 22.594 1 98.62 184 THR B O 1
ATOM 7083 N N . TYR B 1 185 ? 14.953 17.469 21.609 1 98.69 185 TYR B N 1
ATOM 7084 C CA . TYR B 1 185 ? 13.82 16.594 21.828 1 98.69 185 TYR B CA 1
ATOM 7085 C C . TYR B 1 185 ? 13.539 16.406 23.312 1 98.69 185 TYR B C 1
ATOM 7087 O O . TYR B 1 185 ? 12.383 16.422 23.734 1 98.69 185 TYR B O 1
ATOM 7095 N N . ALA B 1 186 ? 14.609 16.266 24.078 1 98.62 186 ALA B N 1
ATOM 7096 C CA . ALA B 1 186 ? 14.461 16.125 25.531 1 98.62 186 ALA B CA 1
ATOM 7097 C C . ALA B 1 186 ? 13.789 17.344 26.125 1 98.62 186 ALA B C 1
ATOM 7099 O O . ALA B 1 186 ? 12.984 17.234 27.047 1 98.62 186 ALA B O 1
ATOM 7100 N N . GLY B 1 187 ? 14.188 18.484 25.641 1 98.75 187 GLY B N 1
ATOM 7101 C CA . GLY B 1 187 ? 13.562 19.719 26.094 1 98.75 187 GLY B CA 1
ATOM 7102 C C . GLY B 1 187 ? 12.07 19.766 25.828 1 98.75 187 GLY B C 1
ATOM 7103 O O . GLY B 1 187 ? 11.289 20.141 26.703 1 98.75 187 GLY B O 1
ATOM 7104 N N . LEU B 1 188 ? 11.633 19.406 24.672 1 98.81 188 LEU B N 1
ATOM 7105 C CA . LEU B 1 188 ? 10.219 19.422 24.312 1 98.81 188 LEU B CA 1
ATOM 7106 C C . LEU B 1 188 ? 9.453 18.344 25.078 1 98.81 188 LEU B C 1
ATOM 7108 O O . LEU B 1 188 ? 8.266 18.5 25.359 1 98.81 188 LEU B O 1
ATOM 7112 N N . GLY B 1 189 ? 10.148 17.266 25.453 1 98.38 189 GLY B N 1
ATOM 7113 C CA . GLY B 1 189 ? 9.547 16.203 26.25 1 98.38 189 GLY B CA 1
ATOM 7114 C C . GLY B 1 189 ? 9.625 16.453 27.734 1 98.38 189 GLY B C 1
ATOM 7115 O O . GLY B 1 189 ? 9.234 15.594 28.531 1 98.38 189 GLY B O 1
ATOM 7116 N N . SER B 1 190 ? 10.148 17.562 28.125 1 98.44 190 SER B N 1
ATOM 7117 C CA . SER B 1 190 ? 10.273 17.875 29.547 1 98.44 190 SER B CA 1
ATOM 7118 C C . SER B 1 190 ? 8.906 18.156 30.172 1 98.44 190 SER B C 1
ATOM 7120 O O . SER B 1 190 ? 7.949 18.484 29.469 1 98.44 190 SER B O 1
ATOM 7122 N N . ASN B 1 191 ? 8.805 18.062 31.422 1 98.06 191 ASN B N 1
ATOM 7123 C CA . ASN B 1 191 ? 7.551 18.297 32.125 1 98.06 191 ASN B CA 1
ATOM 7124 C C . ASN B 1 191 ? 7.059 19.719 31.938 1 98.06 191 ASN B C 1
ATOM 7126 O O . ASN B 1 191 ? 5.859 19.953 31.766 1 98.06 191 ASN B O 1
ATOM 7130 N N . VAL B 1 192 ? 7.988 20.625 31.922 1 97.81 192 VAL B N 1
ATOM 7131 C CA . VAL B 1 192 ? 7.633 22.031 31.812 1 97.81 192 VAL B CA 1
ATOM 7132 C C . VAL B 1 192 ? 6.992 22.312 30.453 1 97.81 192 VAL B C 1
ATOM 7134 O O . VAL B 1 192 ? 5.977 23 30.359 1 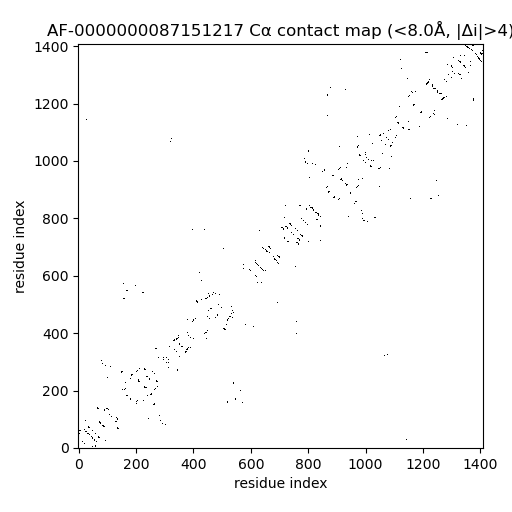97.81 192 VAL B O 1
ATOM 7137 N N . ALA B 1 193 ? 7.598 21.828 29.422 1 98.5 193 ALA B N 1
ATOM 7138 C CA . ALA B 1 193 ? 7.051 21.984 28.078 1 98.5 193 ALA B CA 1
ATOM 7139 C C . ALA B 1 193 ? 5.688 21.312 27.953 1 98.5 193 ALA B C 1
ATOM 7141 O O . ALA B 1 193 ? 4.738 21.906 27.438 1 98.5 193 ALA B O 1
ATOM 7142 N N . ILE B 1 194 ? 5.574 20.109 28.469 1 98.38 194 ILE B N 1
ATOM 7143 C CA . ILE B 1 194 ? 4.355 19.312 28.375 1 98.38 194 ILE B CA 1
ATOM 7144 C C . ILE B 1 194 ? 3.242 19.969 29.172 1 98.38 194 ILE B C 1
ATOM 7146 O O . ILE B 1 194 ? 2.1 20.047 28.719 1 98.38 194 ILE B O 1
ATOM 7150 N N . ASP B 1 195 ? 3.576 20.438 30.359 1 98.44 195 ASP B N 1
ATOM 7151 C CA . ASP B 1 195 ? 2.588 21.109 31.203 1 98.44 195 ASP B CA 1
ATOM 7152 C C . ASP B 1 195 ? 2.018 22.344 30.5 1 98.44 195 ASP B C 1
ATOM 7154 O O . ASP B 1 195 ? 0.814 22.594 30.562 1 98.44 195 ASP B O 1
ATOM 7158 N N . TYR B 1 196 ? 2.863 23.062 29.859 1 98.5 196 TYR B N 1
ATOM 7159 C CA . TYR B 1 196 ? 2.418 24.234 29.125 1 98.5 196 TYR B CA 1
ATOM 7160 C C . TYR B 1 196 ? 1.452 23.844 28.016 1 98.5 196 TYR B C 1
ATOM 7162 O O . TYR B 1 196 ? 0.391 24.469 27.875 1 98.5 196 TYR B O 1
ATOM 7170 N N . LEU B 1 197 ? 1.827 22.891 27.203 1 98.69 197 LEU B N 1
ATOM 7171 C CA . LEU B 1 197 ? 1.022 22.453 26.062 1 98.69 197 LEU B CA 1
ATOM 7172 C C . LEU B 1 197 ? -0.33 21.922 26.516 1 98.69 197 LEU B C 1
ATOM 7174 O O . LEU B 1 197 ? -1.359 22.219 25.906 1 98.69 197 LEU B O 1
ATOM 7178 N N . LYS B 1 198 ? -0.307 21.188 27.562 1 97.81 198 LYS B N 1
ATOM 7179 C CA . LYS B 1 198 ? -1.545 20.672 28.125 1 97.81 198 LYS B CA 1
ATOM 7180 C C . LYS B 1 198 ? -2.434 21.812 28.641 1 97.81 198 LYS B C 1
ATOM 7182 O O . LYS B 1 198 ? -3.643 21.812 28.391 1 97.81 198 LYS B O 1
ATOM 7187 N N . ALA B 1 199 ? -1.777 22.703 29.312 1 98.31 199 ALA B N 1
ATOM 7188 C CA . ALA B 1 199 ? -2.518 23.828 29.859 1 98.31 199 ALA B CA 1
ATOM 7189 C C . ALA B 1 199 ? -3.125 24.688 28.766 1 98.31 199 ALA B C 1
ATOM 7191 O O . ALA B 1 199 ? -4.199 25.266 28.938 1 98.31 199 ALA B O 1
ATOM 7192 N N . LEU B 1 200 ? -2.438 24.844 27.688 1 98.62 200 LEU B N 1
ATOM 7193 C CA . LEU B 1 200 ? -2.951 25.594 26.547 1 98.62 200 LEU B CA 1
ATOM 7194 C C . LEU B 1 200 ? -4.23 24.969 26.016 1 98.62 200 LEU B C 1
ATOM 7196 O O . LEU B 1 200 ? -5.129 25.672 25.547 1 98.62 200 LEU B O 1
ATOM 7200 N N . GLY B 1 201 ? -4.336 23.656 26.031 1 98.38 201 GLY B N 1
ATOM 7201 C CA . GLY B 1 201 ? -5.555 22.953 25.672 1 98.38 201 GLY B CA 1
ATOM 7202 C C . GLY B 1 201 ? -5.516 22.375 24.266 1 98.38 201 GLY B C 1
ATOM 7203 O O . GLY B 1 201 ? -6.531 21.906 23.766 1 98.38 201 GLY B O 1
ATOM 7204 N N . ILE B 1 202 ? -4.355 22.344 23.641 1 98.62 202 ILE B N 1
ATOM 7205 C CA . ILE B 1 202 ? -4.238 21.75 22.297 1 98.62 202 ILE B CA 1
ATOM 7206 C C . ILE B 1 202 ? -4.238 20.234 22.406 1 98.62 202 ILE B C 1
ATOM 7208 O O . ILE B 1 202 ? -4.082 19.672 23.5 1 98.62 202 ILE B O 1
ATOM 7212 N N . THR B 1 203 ? -4.477 19.531 21.25 1 98.62 203 THR B N 1
ATOM 7213 C CA . THR B 1 203 ? -4.562 18.078 21.297 1 98.62 203 THR B CA 1
ATOM 7214 C C . THR B 1 203 ? -3.396 17.438 20.531 1 98.62 203 THR B C 1
ATOM 7216 O O . THR B 1 203 ? -3.051 16.281 20.766 1 98.62 203 THR B O 1
ATOM 7219 N N . SER B 1 204 ? -2.828 18.203 19.594 1 98.75 204 SER B N 1
ATOM 7220 C CA . SER B 1 204 ? -1.825 17.625 18.688 1 98.75 204 SER B CA 1
ATOM 7221 C C . SER B 1 204 ? -0.688 18.625 18.438 1 98.75 204 SER B C 1
ATOM 7223 O O . SER B 1 204 ? -0.928 19.766 18.062 1 98.75 204 SER B O 1
ATOM 7225 N N . VAL B 1 205 ? 0.501 18.156 18.641 1 98.81 205 VAL B N 1
ATOM 7226 C CA . VAL B 1 205 ? 1.684 18.953 18.359 1 98.81 205 VAL B CA 1
ATOM 7227 C C . VAL B 1 205 ? 2.223 18.594 16.969 1 98.81 205 VAL B C 1
ATOM 7229 O O . VAL B 1 205 ? 2.541 17.438 16.703 1 98.81 205 VAL B O 1
ATOM 7232 N N . GLU B 1 206 ? 2.199 19.531 16.094 1 98.88 206 GLU B N 1
ATOM 7233 C CA . GLU B 1 206 ? 2.805 19.359 14.773 1 98.88 206 GLU B CA 1
ATOM 7234 C C . GLU B 1 206 ? 4.199 19.969 14.719 1 98.88 206 GLU B C 1
ATOM 7236 O O . GLU B 1 206 ? 4.352 21.188 14.828 1 98.88 206 GLU B O 1
ATOM 7241 N N . LEU B 1 207 ? 5.164 19.141 14.5 1 98.88 207 LEU B N 1
ATOM 7242 C CA . LEU B 1 207 ? 6.547 19.609 14.508 1 98.88 207 LEU B CA 1
ATOM 7243 C C . LEU B 1 207 ? 7.008 19.969 13.102 1 98.88 207 LEU B C 1
ATOM 7245 O O . LEU B 1 207 ? 6.73 19.25 12.148 1 98.88 207 LEU B O 1
ATOM 7249 N N . LEU B 1 208 ? 7.633 21.141 12.977 1 98.75 208 LEU B N 1
ATOM 7250 C CA . LEU B 1 208 ? 8.375 21.375 11.742 1 98.75 208 LEU B CA 1
ATOM 7251 C C . LEU B 1 208 ? 9.367 20.25 11.469 1 98.75 208 LEU B C 1
ATOM 7253 O O . LEU B 1 208 ? 9.617 19.422 12.344 1 98.75 208 LEU B O 1
ATOM 7257 N N . PRO B 1 209 ? 9.93 20.156 10.297 1 98.44 209 PRO B N 1
ATOM 7258 C CA . PRO B 1 209 ? 10.672 18.953 9.891 1 98.44 209 PRO B CA 1
ATOM 7259 C C . PRO B 1 209 ? 11.727 18.547 10.914 1 98.44 209 PRO B C 1
ATOM 7261 O O . PRO B 1 209 ? 12.484 19.391 11.398 1 98.44 209 PRO B O 1
ATOM 7264 N N . VAL B 1 210 ? 11.719 17.281 11.211 1 98.44 210 VAL B N 1
ATOM 7265 C CA . VAL B 1 210 ? 12.719 16.734 12.125 1 98.44 210 VAL B CA 1
ATOM 7266 C C . VAL B 1 210 ? 13.555 15.68 11.406 1 98.44 210 VAL B C 1
ATOM 7268 O O . VAL B 1 210 ? 14.5 15.125 11.977 1 98.44 210 VAL B O 1
ATOM 7271 N N . HIS B 1 211 ? 13.195 15.328 10.117 1 98.06 211 HIS B N 1
ATOM 7272 C CA . HIS B 1 211 ? 14.094 14.516 9.305 1 98.06 211 HIS B CA 1
ATOM 7273 C C . HIS B 1 211 ? 15.484 15.133 9.242 1 98.06 211 HIS B C 1
ATOM 7275 O O . HIS B 1 211 ? 15.625 16.359 9.25 1 98.06 211 HIS B O 1
ATOM 7281 N N . SER B 1 212 ? 16.469 14.273 9.125 1 97.88 212 SER B N 1
ATOM 7282 C CA . SER B 1 212 ? 17.828 14.805 8.945 1 97.88 212 SER B CA 1
ATOM 7283 C C . SER B 1 212 ? 17.906 15.672 7.691 1 97.88 212 SER B C 1
ATOM 7285 O O . SER B 1 212 ? 17.438 15.266 6.621 1 97.88 212 SER B O 1
ATOM 7287 N N . PHE B 1 213 ? 18.469 16.891 7.855 1 97.81 213 PHE B N 1
ATOM 7288 C CA . PHE B 1 213 ? 18.531 17.828 6.742 1 97.81 213 PHE B CA 1
ATOM 7289 C C . PHE B 1 213 ? 19.891 18.531 6.699 1 97.81 213 PHE B C 1
ATOM 7291 O O . PHE B 1 213 ? 20.734 18.297 7.562 1 97.81 213 PHE B O 1
ATOM 7298 N N . VAL B 1 214 ? 20.125 19.297 5.609 1 97.19 214 VAL B N 1
ATOM 7299 C CA . VAL B 1 214 ? 21.406 19.922 5.348 1 97.19 214 VAL B CA 1
ATOM 7300 C C . VAL B 1 214 ? 21.266 21.438 5.363 1 97.19 214 VAL B C 1
ATOM 7302 O O . VAL B 1 214 ? 20.281 21.969 4.84 1 97.19 214 VAL B O 1
ATOM 7305 N N . ASN B 1 215 ? 22.203 22.156 6.031 1 96.81 215 ASN B N 1
ATOM 7306 C CA . ASN B 1 215 ? 22.281 23.609 5.875 1 96.81 215 ASN B CA 1
ATOM 7307 C C . ASN B 1 215 ? 22.859 23.984 4.516 1 96.81 215 ASN B C 1
ATOM 7309 O O . ASN B 1 215 ? 23.891 23.469 4.105 1 96.81 215 ASN B O 1
ATOM 7313 N N . ASP B 1 216 ? 22.234 24.828 3.854 1 94.56 216 ASP B N 1
ATOM 7314 C CA . ASP B 1 216 ? 22.75 25.297 2.57 1 94.56 216 ASP B CA 1
ATOM 7315 C C . ASP B 1 216 ? 24.078 26.016 2.742 1 94.56 216 ASP B C 1
ATOM 7317 O O . ASP B 1 216 ? 24.266 26.75 3.711 1 94.56 216 ASP B O 1
ATOM 7321 N N . SER B 1 217 ? 24.891 25.828 1.71 1 94.38 217 SER B N 1
ATOM 7322 C CA . SER B 1 217 ? 26.188 26.469 1.771 1 94.38 217 SER B CA 1
ATOM 7323 C C . SER B 1 217 ? 26.062 27.984 1.795 1 94.38 217 SER B C 1
ATOM 7325 O O . SER B 1 217 ? 26.797 28.672 2.514 1 94.38 217 SER B O 1
ATOM 7327 N N . ASN B 1 218 ? 25.141 28.484 1.023 1 92.88 218 ASN B N 1
ATOM 7328 C CA . ASN B 1 218 ? 24.938 29.938 0.938 1 92.88 218 ASN B CA 1
ATOM 7329 C C . ASN B 1 218 ? 24.531 30.516 2.285 1 92.88 218 ASN B C 1
ATOM 7331 O O . ASN B 1 218 ? 24.891 31.656 2.609 1 92.88 218 ASN B O 1
ATOM 7335 N N . LEU B 1 219 ? 23.75 29.812 3.037 1 95.31 219 LEU B N 1
ATOM 7336 C CA . LEU B 1 219 ? 23.359 30.281 4.367 1 95.31 219 LEU B CA 1
ATOM 7337 C C . LEU B 1 219 ? 24.562 30.312 5.305 1 95.31 219 LEU B C 1
ATOM 7339 O O . LEU B 1 219 ? 24.75 31.281 6.035 1 95.31 219 LEU B O 1
ATOM 7343 N N . LEU B 1 220 ? 25.328 29.297 5.254 1 94.69 220 LEU B N 1
ATOM 7344 C CA . LEU B 1 220 ? 26.5 29.219 6.133 1 94.69 220 LEU B CA 1
ATOM 7345 C C . LEU B 1 220 ? 27.484 30.328 5.824 1 94.69 220 LEU B C 1
ATOM 7347 O O . LEU B 1 220 ? 28.109 30.891 6.734 1 94.69 220 LEU B O 1
ATOM 7351 N N . GLU B 1 221 ? 27.625 30.609 4.578 1 94.69 221 GLU B N 1
ATOM 7352 C CA . GLU B 1 221 ? 28.5 31.719 4.164 1 94.69 221 GLU B CA 1
ATOM 7353 C C . GLU B 1 221 ? 28.047 33.031 4.773 1 94.69 221 GLU B C 1
ATOM 7355 O O . GLU B 1 221 ? 28.859 33.906 5.043 1 94.69 221 GLU B O 1
ATOM 7360 N N . LYS B 1 222 ? 26.734 33.125 4.992 1 94.88 222 LYS B N 1
ATOM 7361 C CA . LYS B 1 222 ? 26.156 34.312 5.578 1 94.88 222 LYS B CA 1
ATOM 7362 C C . LYS B 1 222 ? 26.047 34.188 7.094 1 94.88 222 LYS B C 1
ATOM 7364 O O . LYS B 1 222 ? 25.438 35.031 7.75 1 94.88 222 LYS B O 1
ATOM 7369 N N . HIS B 1 223 ? 26.625 33.156 7.625 1 95 223 HIS B N 1
ATOM 7370 C CA . HIS B 1 223 ? 26.578 32.844 9.047 1 95 223 HIS B CA 1
ATOM 7371 C C . HIS B 1 223 ? 25.141 32.656 9.523 1 95 223 HIS B C 1
ATOM 7373 O O . HIS B 1 223 ? 24.781 33.094 10.609 1 95 223 HIS B O 1
ATOM 7379 N N . LEU B 1 224 ? 24.344 32.094 8.641 1 96.94 224 LEU B N 1
ATOM 7380 C CA . LEU B 1 224 ? 22.984 31.688 8.922 1 96.94 224 LEU B CA 1
ATOM 7381 C C . LEU B 1 224 ? 22.844 30.172 8.812 1 96.94 224 LEU B C 1
ATOM 7383 O O . LEU B 1 224 ? 23.797 29.484 8.414 1 96.94 224 LEU B O 1
ATOM 7387 N N . THR B 1 225 ? 21.797 29.625 9.258 1 96.19 225 THR B N 1
ATOM 7388 C CA . THR B 1 225 ? 21.516 28.203 9.164 1 96.19 225 THR B CA 1
ATOM 7389 C C . THR B 1 225 ? 20.062 27.953 8.773 1 96.19 225 THR B C 1
ATOM 7391 O O . THR B 1 225 ? 19.219 28.828 8.938 1 96.19 225 THR B O 1
ATOM 7394 N N . ASN B 1 226 ? 19.828 26.844 8.156 1 97.06 226 ASN B N 1
ATOM 7395 C CA . ASN B 1 226 ? 18.438 26.438 7.93 1 97.06 226 ASN B CA 1
ATOM 7396 C C . ASN B 1 226 ? 17.734 26.094 9.242 1 97.06 226 ASN B C 1
ATOM 7398 O O . ASN B 1 226 ? 17.953 25.016 9.805 1 97.06 226 ASN B O 1
ATOM 7402 N N . TYR B 1 227 ? 16.922 26.984 9.672 1 97.62 227 TYR B N 1
ATOM 7403 C CA . TYR B 1 227 ? 16.219 26.844 10.938 1 97.62 227 TYR B CA 1
ATOM 7404 C C . TYR B 1 227 ? 14.977 25.984 10.781 1 97.62 227 TYR B C 1
ATOM 7406 O O . TYR B 1 227 ? 14.703 25.109 11.617 1 97.62 227 TYR B O 1
ATOM 7414 N N . TRP B 1 228 ? 14.211 26.078 9.688 1 97.88 228 TRP B N 1
ATOM 7415 C CA . TRP B 1 228 ? 12.938 25.406 9.492 1 97.88 228 TRP B CA 1
ATOM 7416 C C . TRP B 1 228 ? 13.141 23.906 9.227 1 97.88 228 TRP B C 1
ATOM 7418 O O . TRP B 1 228 ? 12.297 23.094 9.594 1 97.88 228 TRP B O 1
ATOM 7428 N N . GLY B 1 229 ? 14.203 23.562 8.531 1 97.38 229 GLY B N 1
ATOM 7429 C CA . GLY B 1 229 ? 14.539 22.156 8.305 1 97.38 229 GLY B CA 1
ATOM 7430 C C . GLY B 1 229 ? 13.953 21.609 7.016 1 97.38 229 GLY B C 1
ATOM 7431 O O . GLY B 1 229 ? 14.023 20.406 6.762 1 97.38 229 GLY B O 1
ATOM 7432 N N . TYR B 1 230 ? 13.414 22.469 6.07 1 97.19 230 TYR B N 1
ATOM 7433 C CA . TYR B 1 230 ? 12.812 22 4.828 1 97.19 230 TYR B CA 1
ATOM 7434 C C . TYR B 1 230 ? 13.867 21.75 3.764 1 97.19 230 TYR B C 1
ATOM 7436 O O . TYR B 1 230 ? 13.805 22.312 2.67 1 97.19 230 TYR B O 1
ATOM 7444 N N . ASN B 1 231 ? 14.844 21.031 4.047 1 97.38 231 ASN B N 1
ATOM 7445 C CA . ASN B 1 231 ? 15.93 20.594 3.172 1 97.38 231 ASN B CA 1
ATOM 7446 C C . ASN B 1 231 ? 16.453 19.219 3.562 1 97.38 231 ASN B C 1
ATOM 7448 O O . ASN B 1 231 ? 17.656 19.047 3.793 1 97.38 231 ASN B O 1
ATOM 7452 N N . THR B 1 232 ? 15.547 18.281 3.486 1 97.69 232 THR B N 1
ATOM 7453 C CA . THR B 1 232 ? 15.742 16.953 4.047 1 97.69 232 THR B CA 1
ATOM 7454 C C . THR B 1 232 ? 16.641 16.109 3.148 1 97.69 232 THR B C 1
ATOM 7456 O O . THR B 1 232 ? 16.609 16.25 1.924 1 97.69 232 THR B O 1
ATOM 7459 N N . ILE B 1 233 ? 17.469 15.203 3.807 1 98.25 233 ILE B N 1
ATOM 7460 C CA . ILE B 1 233 ? 18.281 14.219 3.084 1 98.25 233 ILE B CA 1
ATOM 7461 C C . ILE B 1 233 ? 18.047 12.836 3.674 1 98.25 233 ILE B C 1
ATOM 7463 O O . ILE B 1 233 ? 18.234 11.82 2.992 1 98.25 233 ILE B O 1
ATOM 7467 N N . GLY B 1 234 ? 17.703 12.719 4.953 1 98.38 234 GLY B N 1
ATOM 7468 C CA . GLY B 1 234 ? 17.438 11.453 5.629 1 98.38 234 GLY B CA 1
ATOM 7469 C C . GLY B 1 234 ? 15.977 11.258 5.957 1 98.38 234 GLY B C 1
ATOM 7470 O O . GLY B 1 234 ? 15.5 11.703 7.004 1 98.38 234 GLY B O 1
ATOM 7471 N N . PHE B 1 235 ? 15.258 10.383 5.223 1 98.5 235 PHE B N 1
ATOM 7472 C CA . PHE B 1 235 ? 13.812 10.219 5.34 1 98.5 235 PHE B CA 1
ATOM 7473 C C . PHE B 1 235 ? 13.461 9.383 6.566 1 98.5 235 PHE B C 1
ATOM 7475 O O . PHE B 1 235 ? 12.305 9.367 7 1 98.5 235 PHE B O 1
ATOM 7482 N N . PHE B 1 236 ? 14.461 8.656 7.176 1 98.19 236 PHE B N 1
ATOM 7483 C CA . PHE B 1 236 ? 14.188 7.754 8.289 1 98.19 236 PHE B CA 1
ATOM 7484 C C . PHE B 1 236 ? 14.898 8.227 9.555 1 98.19 236 PHE B C 1
ATOM 7486 O O . PHE B 1 236 ? 14.703 7.664 10.633 1 98.19 236 PHE B O 1
ATOM 7493 N N . ALA B 1 237 ? 15.711 9.266 9.422 1 97.88 237 ALA B N 1
ATOM 7494 C CA . ALA B 1 237 ? 16.578 9.664 10.523 1 97.88 237 ALA B CA 1
ATOM 7495 C C . ALA B 1 237 ? 16.125 10.984 11.133 1 97.88 237 ALA B C 1
ATOM 7497 O O . ALA B 1 237 ? 15.953 11.977 10.422 1 97.88 237 ALA B O 1
ATOM 7498 N N . ALA B 1 238 ? 15.945 10.984 12.438 1 97.44 238 ALA B N 1
ATOM 7499 C CA . ALA B 1 238 ? 15.742 12.258 13.133 1 97.44 238 ALA B CA 1
ATOM 7500 C C . ALA B 1 238 ? 17.016 13.094 13.117 1 97.44 238 ALA B C 1
ATOM 7502 O O . ALA B 1 238 ? 18.125 12.555 13.219 1 97.44 238 ALA B O 1
ATOM 7503 N N . ASP B 1 239 ? 16.844 14.367 13 1 97.75 239 ASP B N 1
ATOM 7504 C CA . ASP B 1 239 ? 18.016 15.227 12.914 1 97.75 239 ASP B CA 1
ATOM 7505 C C . ASP B 1 239 ? 18.781 15.242 14.234 1 97.75 239 ASP B C 1
ATOM 7507 O O . ASP B 1 239 ? 18.234 15.57 15.281 1 97.75 239 ASP B O 1
ATOM 7511 N N . PRO B 1 240 ? 20.031 14.906 14.195 1 95.81 240 PRO B N 1
ATOM 7512 C CA . PRO B 1 240 ? 20.812 14.805 15.438 1 95.81 240 PRO B CA 1
ATOM 7513 C C . PRO B 1 240 ? 21.047 16.156 16.094 1 95.81 240 PRO B C 1
ATOM 7515 O O . PRO B 1 240 ? 21.328 16.234 17.297 1 95.81 240 PRO B O 1
ATOM 7518 N N . ARG B 1 241 ? 20.938 17.328 15.453 1 94.69 241 ARG B N 1
ATOM 7519 C CA . ARG B 1 241 ? 21.141 18.672 15.992 1 94.69 241 ARG B CA 1
ATOM 7520 C C . ARG B 1 241 ? 20.109 18.984 17.078 1 94.69 241 ARG B C 1
ATOM 7522 O O . ARG B 1 241 ? 20.312 19.906 17.891 1 94.69 241 ARG B O 1
ATOM 7529 N N . TYR B 1 242 ? 18.922 18.203 17.047 1 97.69 242 TYR B N 1
ATOM 7530 C CA . TYR B 1 242 ? 17.875 18.422 18.047 1 97.69 242 TYR B CA 1
ATOM 7531 C C . TYR B 1 242 ? 18 17.469 19.219 1 97.69 242 TYR B C 1
ATOM 7533 O O . TYR B 1 242 ? 17.078 17.312 20 1 97.69 242 TYR B O 1
ATOM 7541 N N . ALA B 1 243 ? 19.125 16.812 19.328 1 97.12 243 ALA B N 1
ATOM 7542 C CA . ALA B 1 243 ? 19.312 15.867 20.422 1 97.12 243 ALA B CA 1
ATOM 7543 C C . ALA B 1 243 ? 20.297 16.422 21.453 1 97.12 243 ALA B C 1
ATOM 7545 O O . ALA B 1 243 ? 21.328 17 21.094 1 97.12 243 ALA B O 1
ATOM 7546 N N . ALA B 1 244 ? 19.906 16.25 22.688 1 97.25 244 ALA B N 1
ATOM 7547 C CA . ALA B 1 244 ? 20.844 16.562 23.766 1 97.25 244 ALA B CA 1
ATOM 7548 C C . ALA B 1 244 ? 22 15.562 23.797 1 97.25 244 ALA B C 1
ATOM 7550 O O . ALA B 1 244 ? 23.141 15.938 24.062 1 97.25 244 ALA B O 1
ATOM 7551 N N . ASP B 1 245 ? 21.609 14.328 23.562 1 95.19 245 ASP B N 1
ATOM 7552 C CA . ASP B 1 245 ? 22.562 13.227 23.422 1 95.19 245 ASP B CA 1
ATOM 7553 C C . ASP B 1 245 ? 22.562 12.68 22 1 95.19 245 ASP B C 1
ATOM 7555 O O . ASP B 1 245 ? 21.859 11.719 21.688 1 95.19 245 ASP B O 1
ATOM 7559 N N . VAL B 1 246 ? 23.484 13.133 21.234 1 92.56 246 VAL B N 1
ATOM 7560 C CA . VAL B 1 246 ? 23.516 12.867 19.797 1 92.56 246 VAL B CA 1
ATOM 7561 C C . VAL B 1 246 ? 23.656 11.367 19.547 1 92.56 246 VAL B C 1
ATOM 7563 O O . VAL B 1 246 ? 23.031 10.82 18.641 1 92.56 246 VAL B O 1
ATOM 7566 N N . ALA B 1 247 ? 24.422 10.727 20.391 1 90.12 247 ALA B N 1
ATOM 7567 C CA . ALA B 1 247 ? 24.656 9.297 20.234 1 90.12 247 ALA B CA 1
ATOM 7568 C C . ALA B 1 247 ? 23.359 8.508 20.422 1 90.12 247 ALA B C 1
ATOM 7570 O O . ALA B 1 247 ? 23.188 7.438 19.844 1 90.12 247 ALA B O 1
ATOM 7571 N N . ASN B 1 248 ? 22.438 9.078 21.125 1 93.56 248 ASN B N 1
ATOM 7572 C CA . ASN B 1 248 ? 21.172 8.43 21.406 1 93.56 248 ASN B CA 1
ATOM 7573 C C . ASN B 1 248 ? 19.984 9.227 20.859 1 93.56 248 ASN B C 1
ATOM 7575 O O . ASN B 1 248 ? 18.938 9.297 21.484 1 93.56 248 ASN B O 1
ATOM 7579 N N . CYS B 1 249 ? 20.25 9.875 19.781 1 95.12 249 CYS B N 1
ATOM 7580 C CA . CYS B 1 249 ? 19.266 10.742 19.141 1 95.12 249 CYS B CA 1
ATOM 7581 C C . CYS B 1 249 ? 17.953 10 18.922 1 95.12 249 CYS B C 1
ATOM 7583 O O . CYS B 1 249 ? 16.875 10.508 19.25 1 95.12 249 CYS B O 1
ATOM 7585 N N . LEU B 1 250 ? 18.031 8.773 18.438 1 95.06 250 LEU B N 1
ATOM 7586 C CA . LEU B 1 250 ? 16.844 7.969 18.141 1 95.06 250 LEU B CA 1
ATOM 7587 C C . LEU B 1 250 ? 16.047 7.707 19.422 1 95.06 250 LEU B C 1
ATOM 7589 O O . LEU B 1 250 ? 14.828 7.879 19.438 1 95.06 250 LEU B O 1
ATOM 7593 N N . ARG B 1 251 ? 16.656 7.297 20.438 1 95.5 251 ARG B N 1
ATOM 7594 C CA . ARG B 1 251 ? 16.016 7.039 21.719 1 95.5 251 ARG B CA 1
ATOM 7595 C C . ARG B 1 251 ? 15.391 8.312 22.281 1 95.5 251 ARG B C 1
ATOM 7597 O O . ARG B 1 251 ? 14.281 8.273 22.812 1 95.5 251 ARG B O 1
ATOM 7604 N N . GLU B 1 252 ? 16.172 9.414 22.219 1 97.06 252 GLU B N 1
ATOM 7605 C CA . GLU B 1 252 ? 15.68 10.688 22.75 1 97.06 252 GLU B CA 1
ATOM 7606 C C . GLU B 1 252 ? 14.398 11.117 22.047 1 97.06 252 GLU B C 1
ATOM 7608 O O . GLU B 1 252 ? 13.461 11.594 22.688 1 97.06 252 GLU B O 1
ATOM 7613 N N . PHE B 1 253 ? 14.359 10.938 20.781 1 97.81 253 PHE B N 1
ATOM 7614 C CA . PHE B 1 253 ? 13.156 11.25 20.016 1 97.81 253 PHE B CA 1
ATOM 7615 C C . PHE B 1 253 ? 11.984 10.391 20.484 1 97.81 253 PHE B C 1
ATOM 7617 O O . PHE B 1 253 ? 10.891 10.898 20.734 1 97.81 253 PHE B O 1
ATOM 7624 N N . LYS B 1 254 ? 12.203 9.086 20.547 1 97.81 254 LYS B N 1
ATOM 7625 C CA . LYS B 1 254 ? 11.164 8.164 20.984 1 97.81 254 LYS B CA 1
ATOM 7626 C C . LYS B 1 254 ? 10.664 8.508 22.375 1 97.81 254 LYS B C 1
ATOM 7628 O O . LYS B 1 254 ? 9.469 8.414 22.672 1 97.81 254 LYS B O 1
ATOM 7633 N N . GLU B 1 255 ? 11.578 8.898 23.203 1 97.69 255 GLU B N 1
ATOM 7634 C CA . GLU B 1 255 ? 11.203 9.297 24.547 1 97.69 255 GLU B CA 1
ATOM 7635 C C . GLU B 1 255 ? 10.305 10.531 24.531 1 97.69 255 GLU B C 1
ATOM 7637 O O . GLU B 1 255 ? 9.336 10.617 25.297 1 97.69 255 GLU B O 1
ATOM 7642 N N . MET B 1 256 ? 10.648 11.477 23.703 1 98.44 256 MET B N 1
ATOM 7643 C CA . MET B 1 256 ? 9.812 12.664 23.562 1 98.44 256 MET B CA 1
ATOM 7644 C C . MET B 1 256 ? 8.391 12.281 23.172 1 98.44 256 MET B C 1
ATOM 7646 O O . MET B 1 256 ? 7.426 12.711 23.812 1 98.44 256 MET B O 1
ATOM 7650 N N . VAL B 1 257 ? 8.266 11.422 22.172 1 98.44 257 VAL B N 1
ATOM 7651 C CA . VAL B 1 257 ? 6.957 11 21.688 1 98.44 257 VAL B CA 1
ATOM 7652 C C . VAL B 1 257 ? 6.199 10.266 22.797 1 98.44 257 VAL B C 1
ATOM 7654 O O . VAL B 1 257 ? 5.02 10.539 23.031 1 98.44 257 VAL B O 1
ATOM 7657 N N . SER B 1 258 ? 6.914 9.359 23.469 1 98.12 258 SER B N 1
ATOM 7658 C CA . SER B 1 258 ? 6.312 8.586 24.547 1 98.12 258 SER B CA 1
ATOM 7659 C C . SER B 1 258 ? 5.762 9.5 25.641 1 98.12 258 SER B C 1
ATOM 7661 O O . SER B 1 258 ? 4.652 9.289 26.125 1 98.12 258 SER B O 1
ATOM 7663 N N . ARG B 1 259 ? 6.496 10.484 25.969 1 98.06 259 ARG B N 1
ATOM 7664 C CA . ARG B 1 259 ? 6.094 11.391 27.031 1 98.06 259 ARG B CA 1
ATOM 7665 C C . ARG B 1 259 ? 4.93 12.273 26.594 1 98.06 259 ARG B C 1
ATOM 7667 O O . ARG B 1 259 ? 4.02 12.547 27.375 1 98.06 259 ARG B O 1
ATOM 7674 N N . LEU B 1 260 ? 4.973 12.742 25.406 1 98.5 260 LEU B N 1
ATOM 7675 C CA . LEU B 1 260 ? 3.842 13.5 24.875 1 98.5 260 LEU B CA 1
ATOM 7676 C C . LEU B 1 260 ? 2.576 12.648 24.859 1 98.5 260 LEU B C 1
ATOM 7678 O O . LEU B 1 260 ? 1.51 13.109 25.281 1 98.5 260 LEU B O 1
ATOM 7682 N N . HIS B 1 261 ? 2.705 11.391 24.453 1 98.25 261 HIS B N 1
ATOM 7683 C CA . HIS B 1 261 ? 1.583 10.461 24.484 1 98.25 261 HIS B CA 1
ATOM 7684 C C . HIS B 1 261 ? 1.071 10.266 25.906 1 98.25 261 HIS B C 1
ATOM 7686 O O . HIS B 1 261 ? -0.14 10.203 26.141 1 98.25 261 HIS B O 1
ATOM 7692 N N . GLY B 1 262 ? 2.018 10.117 26.797 1 97.56 262 GLY B N 1
ATOM 7693 C CA . GLY B 1 262 ? 1.648 9.953 28.203 1 97.56 262 GLY B CA 1
ATOM 7694 C C . GLY B 1 262 ? 0.784 11.086 28.719 1 97.56 262 GLY B C 1
ATOM 7695 O O . GLY B 1 262 ? -0.002 10.898 29.656 1 97.56 262 GLY B O 1
ATOM 7696 N N . ALA B 1 263 ? 0.915 12.258 28.078 1 97.62 263 ALA B N 1
ATOM 7697 C CA . ALA B 1 263 ? 0.167 13.445 28.484 1 97.62 263 ALA B CA 1
ATOM 7698 C C . ALA B 1 263 ? -1.092 13.617 27.625 1 97.62 263 ALA B C 1
ATOM 7700 O O . ALA B 1 263 ? -1.794 14.625 27.75 1 97.62 263 ALA B O 1
ATOM 7701 N N . GLY B 1 264 ? -1.326 12.688 26.781 1 97.25 264 GLY B N 1
ATOM 7702 C CA . GLY B 1 264 ? -2.518 12.719 25.953 1 97.25 264 GLY B CA 1
ATOM 7703 C C . GLY B 1 264 ? -2.357 13.586 24.703 1 97.25 264 GLY B C 1
ATOM 7704 O O . GLY B 1 264 ? -3.348 14.023 24.125 1 97.25 264 GLY B O 1
ATOM 7705 N N . LEU B 1 265 ? -1.151 13.875 24.312 1 98.5 265 LEU B N 1
ATOM 7706 C CA . LEU B 1 265 ? -0.89 14.711 23.141 1 98.5 265 LEU B CA 1
ATOM 7707 C C . LEU B 1 265 ? -0.467 13.867 21.953 1 98.5 265 LEU B C 1
ATOM 7709 O O . LEU B 1 265 ? 0.33 12.938 22.094 1 98.5 265 LEU B O 1
ATOM 7713 N N . GLU B 1 266 ? -1.064 14.164 20.812 1 98.56 266 GLU B N 1
ATOM 7714 C CA . GLU B 1 266 ? -0.633 13.547 19.562 1 98.56 266 GLU B CA 1
ATOM 7715 C C . GLU B 1 266 ? 0.597 14.25 19 1 98.56 266 GLU B C 1
ATOM 7717 O O . GLU B 1 266 ? 0.836 15.422 19.281 1 98.56 266 GLU B O 1
ATOM 7722 N N . VAL B 1 267 ? 1.344 13.508 18.25 1 98.81 267 VAL B N 1
ATOM 7723 C CA . VAL B 1 267 ? 2.502 14.07 17.562 1 98.81 267 VAL B CA 1
ATOM 7724 C C . VAL B 1 267 ? 2.318 13.938 16.047 1 98.81 267 VAL B C 1
ATOM 7726 O O . VAL B 1 267 ? 2.139 12.828 15.531 1 98.81 267 VAL B O 1
ATOM 7729 N N . ILE B 1 268 ? 2.311 15.031 15.352 1 98.81 268 ILE B N 1
ATOM 7730 C CA . ILE B 1 268 ? 2.246 15.102 13.898 1 98.81 268 ILE B CA 1
ATOM 7731 C C . ILE B 1 268 ? 3.562 15.648 13.352 1 98.81 268 ILE B C 1
ATOM 7733 O O . ILE B 1 268 ? 4.129 16.594 13.898 1 98.81 268 ILE B O 1
ATOM 7737 N N . LEU B 1 269 ? 4.09 15.094 12.25 1 98.81 269 LEU B N 1
ATOM 7738 C CA . LEU B 1 269 ? 5.355 15.555 11.68 1 98.81 269 LEU B CA 1
ATOM 7739 C C . LEU B 1 269 ? 5.125 16.266 10.352 1 98.81 269 LEU B C 1
ATOM 7741 O O . LEU B 1 269 ? 4.367 15.773 9.508 1 98.81 269 LEU B O 1
ATOM 7745 N N . ASP B 1 270 ? 5.758 17.375 10.242 1 98.44 270 ASP B N 1
ATOM 7746 C CA . ASP B 1 270 ? 5.934 17.953 8.914 1 98.44 270 ASP B CA 1
ATOM 7747 C C . ASP B 1 270 ? 6.969 17.172 8.109 1 98.44 270 ASP B C 1
ATOM 7749 O O . ASP B 1 270 ? 8.141 17.109 8.492 1 98.44 270 ASP B O 1
ATOM 7753 N N . VAL B 1 271 ? 6.516 16.641 7.012 1 98.62 271 VAL B N 1
ATOM 7754 C CA . VAL B 1 271 ? 7.426 15.805 6.242 1 98.62 271 VAL B CA 1
ATOM 7755 C C . VAL B 1 271 ? 7.641 16.406 4.855 1 98.62 271 VAL B C 1
ATOM 7757 O O . VAL B 1 271 ? 6.711 16.969 4.262 1 98.62 271 VAL B O 1
ATOM 7760 N N . VAL B 1 272 ? 8.898 16.344 4.426 1 98.44 272 VAL B N 1
ATOM 7761 C CA . VAL B 1 272 ? 9.312 16.875 3.133 1 98.44 272 VAL B CA 1
ATOM 7762 C C . VAL B 1 272 ? 9.781 15.742 2.232 1 98.44 272 VAL B C 1
ATOM 7764 O O . VAL B 1 272 ? 10.922 15.289 2.342 1 98.44 272 VAL B O 1
ATOM 7767 N N . TYR B 1 273 ? 8.898 15.266 1.364 1 98.5 273 TYR B N 1
ATOM 7768 C CA . TYR B 1 273 ? 9.234 14.195 0.436 1 98.5 273 TYR B CA 1
ATOM 7769 C C . TYR B 1 273 ? 9.289 14.703 -0.998 1 98.5 273 TYR B C 1
ATOM 7771 O O . TYR B 1 273 ? 9.625 13.961 -1.919 1 98.5 273 TYR B O 1
ATOM 7779 N N . ASN B 1 274 ? 8.977 16 -1.201 1 98.31 274 ASN B N 1
ATOM 7780 C CA . ASN B 1 274 ? 8.844 16.562 -2.543 1 98.31 274 ASN B CA 1
ATOM 7781 C C . ASN B 1 274 ? 10.203 16.875 -3.166 1 98.31 274 ASN B C 1
ATOM 7783 O O . ASN B 1 274 ? 10.344 16.859 -4.391 1 98.31 274 ASN B O 1
ATOM 7787 N N . HIS B 1 275 ? 11.203 17.172 -2.332 1 98.25 275 HIS B N 1
ATOM 7788 C CA . HIS B 1 275 ? 12.562 17.438 -2.783 1 98.25 275 HIS B CA 1
ATOM 7789 C C . HIS B 1 275 ? 13.586 17 -1.74 1 98.25 275 HIS B C 1
ATOM 7791 O O . HIS B 1 275 ? 13.219 16.531 -0.661 1 98.25 275 HIS B O 1
ATOM 7797 N N . THR B 1 276 ? 14.883 17.109 -2.123 1 98.44 276 THR B N 1
ATOM 7798 C CA . THR B 1 276 ? 15.953 16.781 -1.189 1 98.44 276 THR B CA 1
ATOM 7799 C C . THR B 1 276 ? 17.031 17.875 -1.193 1 98.44 276 THR B C 1
ATOM 7801 O O . THR B 1 276 ? 17 18.781 -2.027 1 98.44 276 THR B O 1
ATOM 7804 N N . ALA B 1 277 ? 17.922 17.734 -0.353 1 98.19 277 ALA B N 1
ATOM 7805 C CA . ALA B 1 277 ? 19 18.703 -0.15 1 98.19 277 ALA B CA 1
ATOM 7806 C C . ALA B 1 277 ? 20.031 18.625 -1.269 1 98.19 277 ALA B C 1
ATOM 7808 O O . ALA B 1 277 ? 21.016 19.375 -1.272 1 98.19 277 ALA B O 1
ATOM 7809 N N . GLU B 1 278 ? 19.812 17.781 -2.301 1 98.38 278 GLU B N 1
ATOM 7810 C CA . GLU B 1 278 ? 20.828 17.594 -3.336 1 98.38 278 GLU B CA 1
ATOM 7811 C C . GLU B 1 278 ? 20.656 18.594 -4.477 1 98.38 278 GLU B C 1
ATOM 7813 O O . GLU B 1 278 ? 21.516 18.688 -5.352 1 98.38 278 GLU B O 1
ATOM 7818 N N . GLY B 1 279 ? 19.594 19.359 -4.504 1 97.44 279 GLY B N 1
ATOM 7819 C CA . GLY B 1 279 ? 19.406 20.422 -5.484 1 97.44 279 GLY B CA 1
ATOM 7820 C C . GLY B 1 279 ? 19.375 19.922 -6.914 1 97.44 279 GLY B C 1
ATOM 7821 O O . GLY B 1 279 ? 19.047 18.75 -7.156 1 97.44 279 GLY B O 1
ATOM 7822 N N . ASN B 1 280 ? 19.625 20.781 -7.844 1 97.81 280 ASN B N 1
ATOM 7823 C CA . ASN B 1 280 ? 19.547 20.453 -9.266 1 97.81 280 ASN B CA 1
ATOM 7824 C C . ASN B 1 280 ? 20.844 19.828 -9.766 1 97.81 280 ASN B C 1
ATOM 7826 O O . ASN B 1 280 ? 21.578 19.203 -9 1 97.81 280 ASN B O 1
ATOM 7830 N N . GLU B 1 281 ? 21.062 19.906 -11.086 1 97.81 281 GLU B N 1
ATOM 7831 C CA . GLU B 1 281 ? 22.219 19.266 -11.711 1 97.81 281 GLU B CA 1
ATOM 7832 C C . GLU B 1 281 ? 23.531 19.828 -11.148 1 97.81 281 GLU B C 1
ATOM 7834 O O . GLU B 1 281 ? 24.562 19.172 -11.211 1 97.81 281 GLU B O 1
ATOM 7839 N N . ARG B 1 282 ? 23.469 20.984 -10.562 1 96.94 282 ARG B N 1
ATOM 7840 C CA . ARG B 1 282 ? 24.672 21.641 -10.039 1 96.94 282 ARG B CA 1
ATOM 7841 C C . ARG B 1 282 ? 24.797 21.422 -8.539 1 96.94 282 ARG B C 1
ATOM 7843 O O . ARG B 1 282 ? 25.734 21.922 -7.914 1 96.94 282 ARG B O 1
ATOM 7850 N N . GLY B 1 283 ? 23.891 20.703 -7.941 1 97.62 283 GLY B N 1
ATOM 7851 C CA . GLY B 1 283 ? 23.922 20.469 -6.504 1 97.62 283 GLY B CA 1
ATOM 7852 C C . GLY B 1 283 ? 24.875 19.344 -6.105 1 97.62 283 GLY B C 1
ATOM 7853 O O . GLY B 1 283 ? 25.438 18.672 -6.965 1 97.62 283 GLY B O 1
ATOM 7854 N N . PRO B 1 284 ? 25.078 19.141 -4.805 1 98.12 284 PRO B N 1
ATOM 7855 C CA . PRO B 1 284 ? 26 18.125 -4.297 1 98.12 284 PRO B CA 1
ATOM 7856 C C . PRO B 1 284 ? 25.453 16.703 -4.496 1 98.12 284 PRO B C 1
ATOM 7858 O O . PRO B 1 284 ? 24.297 16.531 -4.852 1 98.12 284 PRO B O 1
ATOM 7861 N N . THR B 1 285 ? 26.312 15.734 -4.426 1 98.69 285 THR B N 1
ATOM 7862 C CA . THR B 1 285 ? 25.984 14.312 -4.508 1 98.69 285 THR B CA 1
ATOM 7863 C C . THR B 1 285 ? 26.109 13.648 -3.141 1 98.69 285 THR B C 1
ATOM 7865 O O . THR B 1 285 ? 27.219 13.25 -2.744 1 98.69 285 THR B O 1
ATOM 7868 N N . LEU B 1 286 ? 24.938 13.484 -2.49 1 98.81 286 LEU B N 1
ATOM 7869 C CA . LEU B 1 286 ? 25 13.125 -1.076 1 98.81 286 LEU B CA 1
ATOM 7870 C C . LEU B 1 286 ? 24.359 11.758 -0.835 1 98.81 286 LEU B C 1
ATOM 7872 O O . LEU B 1 286 ? 24.672 11.102 0.161 1 98.81 286 LEU B O 1
ATOM 7876 N N . SER B 1 287 ? 23.406 11.32 -1.646 1 98.88 287 SER B N 1
ATOM 7877 C CA . SER B 1 287 ? 22.656 10.086 -1.44 1 98.88 287 SER B CA 1
ATOM 7878 C C . SER B 1 287 ? 22 9.625 -2.73 1 98.88 287 SER B C 1
ATOM 7880 O O . SER B 1 287 ? 22.625 8.977 -3.564 1 98.88 287 SER B O 1
ATOM 7882 N N . PHE B 1 288 ? 20.797 10.141 -3.076 1 98.81 288 PHE B N 1
ATOM 7883 C CA . PHE B 1 288 ? 19.906 9.703 -4.148 1 98.81 288 PHE B CA 1
ATOM 7884 C C . PHE B 1 288 ? 20.547 9.93 -5.512 1 98.81 288 PHE B C 1
ATOM 7886 O O . PHE B 1 288 ? 20.531 9.039 -6.367 1 98.81 288 PHE B O 1
ATOM 7893 N N . LYS B 1 289 ? 21.125 11.141 -5.617 1 98.75 289 LYS B N 1
ATOM 7894 C CA . LYS B 1 289 ? 21.766 11.539 -6.871 1 98.75 289 LYS B CA 1
ATOM 7895 C C . LYS B 1 289 ? 22.875 10.562 -7.25 1 98.75 289 LYS B C 1
ATOM 7897 O O . LYS B 1 289 ? 22.969 10.133 -8.406 1 98.75 289 LYS B O 1
ATOM 7902 N N . GLY B 1 290 ? 23.672 10.195 -6.32 1 98.81 290 GLY B N 1
ATOM 7903 C CA . GLY B 1 290 ? 24.797 9.305 -6.566 1 98.81 290 GLY B CA 1
ATOM 7904 C C . GLY B 1 290 ? 24.406 7.844 -6.613 1 98.81 290 GLY B C 1
ATOM 7905 O O . GLY B 1 290 ? 25.141 7.016 -7.168 1 98.81 290 GLY B O 1
ATOM 7906 N N . ILE B 1 291 ? 23.312 7.434 -6.008 1 98.88 291 ILE B N 1
ATOM 7907 C CA . ILE B 1 291 ? 22.875 6.039 -5.953 1 98.88 291 ILE B CA 1
ATOM 7908 C C . ILE B 1 291 ? 22.156 5.668 -7.254 1 98.88 291 ILE B C 1
ATOM 7910 O O . ILE B 1 291 ? 22.453 4.625 -7.848 1 98.88 291 ILE B O 1
ATOM 7914 N N . ASP B 1 292 ? 21.234 6.598 -7.668 1 98.88 292 ASP B N 1
ATOM 7915 C CA . ASP B 1 292 ? 20.531 6.383 -8.922 1 98.88 292 ASP B CA 1
ATOM 7916 C C . ASP B 1 292 ? 19.719 7.617 -9.312 1 98.88 292 ASP B C 1
ATOM 7918 O O . ASP B 1 292 ? 18.484 7.605 -9.25 1 98.88 292 ASP B O 1
ATOM 7922 N N . ASN B 1 293 ? 20.344 8.586 -9.875 1 98.81 293 ASN B N 1
ATOM 7923 C CA . ASN B 1 293 ? 19.781 9.898 -10.188 1 98.81 293 ASN B CA 1
ATOM 7924 C C . ASN B 1 293 ? 18.516 9.781 -11.031 1 98.81 293 ASN B C 1
ATOM 7926 O O . ASN B 1 293 ? 17.484 10.367 -10.703 1 98.81 293 ASN B O 1
ATOM 7930 N N . ALA B 1 294 ? 18.547 9.008 -12.047 1 98.38 294 ALA B N 1
ATOM 7931 C CA . ALA B 1 294 ? 17.453 8.906 -13.023 1 98.38 294 ALA B CA 1
ATOM 7932 C C . ALA B 1 294 ? 16.219 8.25 -12.406 1 98.38 294 ALA B C 1
ATOM 7934 O O . ALA B 1 294 ? 15.102 8.484 -12.859 1 98.38 294 ALA B O 1
ATOM 7935 N N . SER B 1 295 ? 16.406 7.438 -11.367 1 98.25 295 SER B N 1
ATOM 7936 C CA . SER B 1 295 ? 15.273 6.781 -10.711 1 98.25 295 SER B CA 1
ATOM 7937 C C . SER B 1 295 ? 14.656 7.688 -9.648 1 98.25 295 SER B C 1
ATOM 7939 O O . SER B 1 295 ? 13.43 7.785 -9.555 1 98.25 295 SER B O 1
ATOM 7941 N N . TYR B 1 296 ? 15.445 8.367 -8.859 1 98.75 296 TYR B N 1
ATOM 7942 C CA . TYR B 1 296 ? 14.969 9.031 -7.656 1 98.75 296 TYR B CA 1
ATOM 7943 C C . TYR B 1 296 ? 14.453 10.43 -7.973 1 98.75 296 TYR B C 1
ATOM 7945 O O . TYR B 1 296 ? 13.711 11.023 -7.184 1 98.75 296 TYR B O 1
ATOM 7953 N N . TYR B 1 297 ? 14.859 11.023 -9.148 1 98.62 297 TYR B N 1
ATOM 7954 C CA . TYR B 1 297 ? 14.453 12.391 -9.438 1 98.62 297 TYR B CA 1
ATOM 7955 C C . TYR B 1 297 ? 13.719 12.469 -10.773 1 98.62 297 TYR B C 1
ATOM 7957 O O . TYR B 1 297 ? 13.953 11.648 -11.664 1 98.62 297 TYR B O 1
ATOM 7965 N N . ARG B 1 298 ? 12.859 13.438 -10.898 1 98.06 298 ARG B N 1
ATOM 7966 C CA . ARG B 1 298 ? 12.234 13.75 -12.18 1 98.06 298 ARG B CA 1
ATOM 7967 C C . ARG B 1 298 ? 13.164 14.57 -13.062 1 98.06 298 ARG B C 1
ATOM 7969 O O . ARG B 1 298 ? 13.648 15.633 -12.648 1 98.06 298 ARG B O 1
ATOM 7976 N N . LEU B 1 299 ? 13.406 14.062 -14.219 1 98.19 299 LEU B N 1
ATOM 7977 C CA . LEU B 1 299 ? 14.258 14.742 -15.188 1 98.19 299 LEU B CA 1
ATOM 7978 C C . LEU B 1 299 ? 13.453 15.18 -16.406 1 98.19 299 LEU B C 1
ATOM 7980 O O . LEU B 1 299 ? 12.391 14.617 -16.688 1 98.19 299 LEU B O 1
ATOM 7984 N N . LEU B 1 300 ? 13.953 16.219 -17.031 1 97.19 300 LEU B N 1
ATOM 7985 C CA . LEU B 1 300 ? 13.297 16.625 -18.266 1 97.19 300 LEU B CA 1
ATOM 7986 C C . LEU B 1 300 ? 13.344 15.484 -19.281 1 97.19 300 LEU B C 1
ATOM 7988 O O . LEU B 1 300 ? 14.414 14.93 -19.562 1 97.19 300 LEU B O 1
ATOM 7992 N N . PRO B 1 301 ? 12.203 15.133 -19.891 1 93.94 301 PRO B N 1
ATOM 7993 C CA . PRO B 1 301 ? 12.148 13.961 -20.766 1 93.94 301 PRO B CA 1
ATOM 7994 C C . PRO B 1 301 ? 13.07 14.094 -21.984 1 93.94 301 PRO B C 1
ATOM 7996 O O . PRO B 1 301 ? 13.688 13.109 -22.406 1 93.94 301 PRO B O 1
ATOM 7999 N N . ASP B 1 302 ? 13.227 15.289 -22.562 1 95.19 302 ASP B N 1
ATOM 8000 C CA . ASP B 1 302 ? 14.008 15.477 -23.781 1 95.19 302 ASP B CA 1
ATOM 8001 C C . ASP B 1 302 ? 15.438 15.922 -23.453 1 95.19 302 ASP B C 1
ATOM 8003 O O . ASP B 1 302 ? 16.312 15.898 -24.328 1 95.19 302 ASP B O 1
ATOM 8007 N N . LYS B 1 303 ? 15.648 16.391 -22.266 1 97.81 303 LYS B N 1
ATOM 8008 C CA . LYS B 1 303 ? 16.953 16.812 -21.781 1 97.81 303 LYS B CA 1
ATOM 8009 C C . LYS B 1 303 ? 17.234 16.281 -20.391 1 97.81 303 LYS B C 1
ATOM 8011 O O . LYS B 1 303 ? 17.344 17.047 -19.422 1 97.81 303 LYS B O 1
ATOM 8016 N N . ARG B 1 304 ? 17.578 15.039 -20.312 1 97.5 304 ARG B N 1
ATOM 8017 C CA . ARG B 1 304 ? 17.625 14.297 -19.047 1 97.5 304 ARG B CA 1
ATOM 8018 C C . ARG B 1 304 ? 18.766 14.773 -18.172 1 97.5 304 ARG B C 1
ATOM 8020 O O . ARG B 1 304 ? 18.844 14.43 -17 1 97.5 304 ARG B O 1
ATOM 8027 N N . ARG B 1 305 ? 19.609 15.68 -18.672 1 98.06 305 ARG B N 1
ATOM 8028 C CA . ARG B 1 305 ? 20.656 16.328 -17.906 1 98.06 305 ARG B CA 1
ATOM 8029 C C . ARG B 1 305 ? 20.078 17.203 -16.797 1 98.06 305 ARG B C 1
ATOM 8031 O O . ARG B 1 305 ? 20.672 17.359 -15.742 1 98.06 305 ARG B O 1
ATOM 8038 N N . TYR B 1 306 ? 18.891 17.703 -17.047 1 98.44 306 TYR B N 1
ATOM 8039 C CA . TYR B 1 306 ? 18.312 18.75 -16.203 1 98.44 306 TYR B CA 1
ATOM 8040 C C . TYR B 1 306 ? 17.109 18.219 -15.43 1 98.44 306 TYR B C 1
ATOM 8042 O O . TYR B 1 306 ? 16.391 17.328 -15.914 1 98.44 306 TYR B O 1
ATOM 8050 N N . TYR B 1 307 ? 16.938 18.812 -14.289 1 98.19 307 TYR B N 1
ATOM 8051 C CA . TYR B 1 307 ? 15.898 18.375 -13.359 1 98.19 307 TYR B CA 1
ATOM 8052 C C . TYR B 1 307 ? 14.609 19.156 -13.578 1 98.19 307 TYR B C 1
ATOM 8054 O O . TYR B 1 307 ? 14.648 20.344 -13.93 1 98.19 307 TYR B O 1
ATOM 8062 N N . ILE B 1 308 ? 13.445 18.484 -13.445 1 97.31 308 ILE B N 1
ATOM 8063 C CA . ILE B 1 308 ? 12.18 19.188 -13.266 1 97.31 308 ILE B CA 1
ATOM 8064 C C . ILE B 1 308 ? 12.125 19.812 -11.875 1 97.31 308 ILE B C 1
ATOM 8066 O O . ILE B 1 308 ? 12.344 19.125 -10.875 1 97.31 308 ILE B O 1
ATOM 8070 N N . ASN B 1 309 ? 11.883 21.062 -11.789 1 96.81 309 ASN B N 1
ATOM 8071 C CA . ASN B 1 309 ? 11.906 21.781 -10.523 1 96.81 309 ASN B CA 1
ATOM 8072 C C . ASN B 1 309 ? 10.531 22.359 -10.172 1 96.81 309 ASN B C 1
ATOM 8074 O O . ASN B 1 309 ? 10.383 23.562 -9.992 1 96.81 309 ASN B O 1
ATOM 8078 N N . ASP B 1 310 ? 9.578 21.516 -9.906 1 95.06 310 ASP B N 1
ATOM 8079 C CA . ASP B 1 310 ? 8.227 21.906 -9.516 1 95.06 310 ASP B CA 1
ATOM 8080 C C . ASP B 1 310 ? 8.195 22.375 -8.062 1 95.06 310 ASP B C 1
ATOM 8082 O O . ASP B 1 310 ? 7.184 22.891 -7.594 1 95.06 310 ASP B O 1
ATOM 8086 N N . THR B 1 311 ? 9.281 22.344 -7.312 1 95.5 311 THR B N 1
ATOM 8087 C CA . THR B 1 311 ? 9.336 22.625 -5.883 1 95.5 311 THR B CA 1
ATOM 8088 C C . THR B 1 311 ? 9.922 24.016 -5.637 1 95.5 311 THR B C 1
ATOM 8090 O O . THR B 1 311 ? 9.75 24.594 -4.559 1 95.5 311 THR B O 1
ATOM 8093 N N . GLY B 1 312 ? 10.711 24.5 -6.613 1 93.75 312 GLY B N 1
ATOM 8094 C CA . GLY B 1 312 ? 11.43 25.75 -6.434 1 93.75 312 GLY B CA 1
ATOM 8095 C C . GLY B 1 312 ? 12.734 25.578 -5.676 1 93.75 312 GLY B C 1
ATOM 8096 O O . GLY B 1 312 ? 13.422 26.562 -5.395 1 93.75 312 GLY B O 1
ATOM 8097 N N . THR B 1 313 ? 13.125 24.344 -5.359 1 94 313 THR B N 1
ATOM 8098 C CA . THR B 1 313 ? 14.305 24.094 -4.535 1 94 313 THR B CA 1
ATOM 8099 C C . THR B 1 313 ? 15.367 23.328 -5.324 1 94 313 THR B C 1
ATOM 8101 O O . THR B 1 313 ? 16.328 22.828 -4.746 1 94 313 THR B O 1
ATOM 8104 N N . GLY B 1 314 ? 15.141 23.188 -6.637 1 96.62 314 GLY B N 1
ATOM 8105 C CA . GLY B 1 314 ? 16.188 22.656 -7.488 1 96.62 314 GLY B CA 1
ATOM 8106 C C . GLY B 1 314 ? 15.875 21.266 -8.016 1 96.62 314 GLY B C 1
ATOM 8107 O O . GLY B 1 314 ? 16.359 20.875 -9.078 1 96.62 314 GLY B O 1
ATOM 8108 N N . ASN B 1 315 ? 15.164 20.438 -7.254 1 98.12 315 ASN B N 1
ATOM 8109 C CA . ASN B 1 315 ? 14.812 19.094 -7.73 1 98.12 315 ASN B CA 1
ATOM 8110 C C . ASN B 1 315 ? 13.414 18.703 -7.293 1 98.12 315 ASN B C 1
ATOM 8112 O O . ASN B 1 315 ? 12.758 19.422 -6.535 1 98.12 315 ASN B O 1
ATOM 8116 N N . THR B 1 316 ? 12.891 17.688 -7.91 1 98.25 316 THR B N 1
ATOM 8117 C CA . THR B 1 316 ? 11.625 17.047 -7.562 1 98.25 316 THR B CA 1
ATOM 8118 C C . THR B 1 316 ? 11.812 15.539 -7.43 1 98.25 316 THR B C 1
ATOM 8120 O O . THR B 1 316 ? 12.266 14.875 -8.367 1 98.25 316 THR B O 1
ATOM 8123 N N . VAL B 1 317 ? 11.539 14.992 -6.258 1 98.44 317 VAL B N 1
ATOM 8124 C CA . VAL B 1 317 ? 11.617 13.547 -6.035 1 98.44 317 VAL B CA 1
ATOM 8125 C C . VAL B 1 317 ? 10.586 12.836 -6.914 1 98.44 317 VAL B C 1
ATOM 8127 O O . VAL B 1 317 ? 9.453 13.305 -7.055 1 98.44 317 VAL B O 1
ATOM 8130 N N . ASN B 1 318 ? 10.961 11.734 -7.523 1 98.06 318 ASN B N 1
ATOM 8131 C CA . ASN B 1 318 ? 10.148 11.039 -8.516 1 98.06 318 ASN B CA 1
ATOM 8132 C C . ASN B 1 318 ? 9.164 10.07 -7.863 1 98.06 318 ASN B C 1
ATOM 8134 O O . ASN B 1 318 ? 9.32 8.852 -7.977 1 98.06 318 ASN B O 1
ATOM 8138 N N . LEU B 1 319 ? 8.055 10.562 -7.391 1 97.25 319 LEU B N 1
ATOM 8139 C CA . LEU B 1 319 ? 7.078 9.75 -6.68 1 97.25 319 LEU B CA 1
ATOM 8140 C C . LEU B 1 319 ? 6.113 9.086 -7.656 1 97.25 319 LEU B C 1
ATOM 8142 O O . LEU B 1 319 ? 5.02 8.664 -7.27 1 97.25 319 LEU B O 1
ATOM 8146 N N . SER B 1 320 ? 6.445 9.055 -8.898 1 95.81 320 SER B N 1
ATOM 8147 C CA . SER B 1 320 ? 5.738 8.195 -9.844 1 95.81 320 SER B CA 1
ATOM 8148 C C . SER B 1 320 ? 6.457 6.859 -10.008 1 95.81 320 SER B C 1
ATOM 8150 O O . SER B 1 320 ? 5.895 5.914 -10.57 1 95.81 320 SER B O 1
ATOM 8152 N N . HIS B 1 321 ? 7.672 6.773 -9.586 1 96.94 321 HIS B N 1
ATOM 8153 C CA . HIS B 1 321 ? 8.469 5.559 -9.672 1 96.94 321 HIS B CA 1
ATOM 8154 C C . HIS B 1 321 ? 8.125 4.59 -8.547 1 96.94 321 HIS B C 1
ATOM 8156 O O . HIS B 1 321 ? 8.102 4.98 -7.375 1 96.94 321 HIS B O 1
ATOM 8162 N N . PRO B 1 322 ? 7.926 3.285 -8.828 1 96.25 322 PRO B N 1
ATOM 8163 C CA . PRO B 1 322 ? 7.449 2.336 -7.82 1 96.25 322 PRO B CA 1
ATOM 8164 C C . PRO B 1 322 ? 8.398 2.215 -6.629 1 96.25 322 PRO B C 1
ATOM 8166 O O . PRO B 1 322 ? 7.953 2.146 -5.48 1 96.25 322 PRO B O 1
ATOM 8169 N N . ARG B 1 323 ? 9.688 2.176 -6.875 1 97.75 323 ARG B N 1
ATOM 8170 C CA . ARG B 1 323 ? 10.648 1.985 -5.793 1 97.75 323 ARG B CA 1
ATOM 8171 C C . ARG B 1 323 ? 10.797 3.254 -4.961 1 97.75 323 ARG B C 1
ATOM 8173 O O . ARG B 1 323 ? 11.141 3.191 -3.777 1 97.75 323 ARG B O 1
ATOM 8180 N N . VAL B 1 324 ? 10.555 4.434 -5.559 1 98.44 324 VAL B N 1
ATOM 8181 C CA . VAL B 1 324 ? 10.57 5.68 -4.805 1 98.44 324 VAL B CA 1
ATOM 8182 C C . VAL B 1 324 ? 9.312 5.785 -3.949 1 98.44 324 VAL B C 1
ATOM 8184 O O . VAL B 1 324 ? 9.367 6.211 -2.793 1 98.44 324 VAL B O 1
ATOM 8187 N N . ILE B 1 325 ? 8.172 5.352 -4.527 1 98.06 325 ILE B N 1
ATOM 8188 C CA . ILE B 1 325 ? 6.957 5.242 -3.73 1 98.06 325 ILE B CA 1
ATOM 8189 C C . ILE B 1 325 ? 7.203 4.332 -2.531 1 98.06 325 ILE B C 1
ATOM 8191 O O . ILE B 1 325 ? 6.828 4.664 -1.404 1 98.06 325 ILE B O 1
ATOM 8195 N N . GLN B 1 326 ? 7.84 3.176 -2.801 1 97.94 326 GLN B N 1
ATOM 8196 C CA . GLN B 1 326 ? 8.148 2.244 -1.72 1 97.94 326 GLN B CA 1
ATOM 8197 C C . GLN B 1 326 ? 8.977 2.92 -0.629 1 97.94 326 GLN B C 1
ATOM 8199 O O . GLN B 1 326 ? 8.703 2.744 0.561 1 97.94 326 GLN B O 1
ATOM 8204 N N . LEU B 1 327 ? 9.961 3.682 -1.013 1 98.62 327 LEU B N 1
ATOM 8205 C CA . LEU B 1 327 ? 10.82 4.387 -0.068 1 98.62 327 LEU B CA 1
ATOM 8206 C C . LEU B 1 327 ? 10 5.305 0.832 1 98.62 327 LEU B C 1
ATOM 8208 O O . LEU B 1 327 ? 10.125 5.254 2.059 1 98.62 327 LEU B O 1
ATOM 8212 N N . VAL B 1 328 ? 9.188 6.105 0.251 1 98.69 328 VAL B N 1
ATOM 8213 C CA . VAL B 1 328 ? 8.414 7.094 0.997 1 98.69 328 VAL B CA 1
ATOM 8214 C C . VAL B 1 328 ? 7.375 6.387 1.865 1 98.69 328 VAL B C 1
ATOM 8216 O O . VAL B 1 328 ? 7.188 6.738 3.031 1 98.69 328 VAL B O 1
ATOM 8219 N N . MET B 1 329 ? 6.703 5.379 1.308 1 98.62 329 MET B N 1
ATOM 8220 C CA . MET B 1 329 ? 5.734 4.609 2.082 1 98.62 329 MET B CA 1
ATOM 8221 C C . MET B 1 329 ? 6.398 3.949 3.285 1 98.62 329 MET B C 1
ATOM 8223 O O . MET B 1 329 ? 5.848 3.957 4.387 1 98.62 329 MET B O 1
ATOM 8227 N N . ASP B 1 330 ? 7.566 3.332 3.053 1 98.5 330 ASP B N 1
ATOM 8228 C CA . ASP B 1 330 ? 8.312 2.711 4.145 1 98.5 330 ASP B CA 1
ATOM 8229 C C . ASP B 1 330 ? 8.672 3.738 5.219 1 98.5 330 ASP B C 1
ATOM 8231 O O . ASP B 1 330 ? 8.602 3.443 6.414 1 98.5 330 ASP B O 1
ATOM 8235 N N . SER B 1 331 ? 9.062 4.887 4.758 1 98.69 331 SER B N 1
ATOM 8236 C CA . SER B 1 331 ? 9.391 5.953 5.699 1 98.69 331 SER B CA 1
ATOM 8237 C C . SER B 1 331 ? 8.188 6.336 6.547 1 98.69 331 SER B C 1
ATOM 8239 O O . SER B 1 331 ? 8.289 6.426 7.773 1 98.69 331 SER B O 1
ATOM 8241 N N . LEU B 1 332 ? 7.078 6.539 5.918 1 98.75 332 LEU B N 1
ATOM 8242 C CA . LEU B 1 332 ? 5.855 6.91 6.625 1 98.75 332 LEU B CA 1
ATOM 8243 C C . LEU B 1 332 ? 5.457 5.828 7.621 1 98.75 332 LEU B C 1
ATOM 8245 O O . LEU B 1 332 ? 5.113 6.129 8.766 1 98.75 332 LEU B O 1
ATOM 8249 N N . ARG B 1 333 ? 5.527 4.57 7.219 1 98.31 333 ARG B N 1
ATOM 8250 C CA . ARG B 1 333 ? 5.195 3.471 8.125 1 98.31 333 ARG B CA 1
ATOM 8251 C C . ARG B 1 333 ? 6.176 3.404 9.289 1 98.31 333 ARG B C 1
ATOM 8253 O O . ARG B 1 333 ? 5.793 3.061 10.406 1 98.31 333 ARG B O 1
ATOM 8260 N N . TYR B 1 334 ? 7.473 3.65 9 1 97.88 334 TYR B N 1
ATOM 8261 C CA . TYR B 1 334 ? 8.477 3.66 10.055 1 97.88 334 TYR B CA 1
ATOM 8262 C C . TYR B 1 334 ? 8.141 4.688 11.125 1 97.88 334 TYR B C 1
ATOM 8264 O O . TYR B 1 334 ? 8.117 4.371 12.32 1 97.88 334 TYR B O 1
ATOM 8272 N N . TRP B 1 335 ? 7.777 5.895 10.727 1 98.5 335 TRP B N 1
ATOM 8273 C CA . TRP B 1 335 ? 7.488 6.973 11.664 1 98.5 335 TRP B CA 1
ATOM 8274 C C . TRP B 1 335 ? 6.168 6.727 12.391 1 98.5 335 TRP B C 1
ATOM 8276 O O . TRP B 1 335 ? 6.066 6.926 13.602 1 98.5 335 TRP B O 1
ATOM 8286 N N . ALA B 1 336 ? 5.188 6.223 11.711 1 98.25 336 ALA B N 1
ATOM 8287 C CA . ALA B 1 336 ? 3.889 5.973 12.328 1 98.25 336 ALA B CA 1
ATOM 8288 C C . ALA B 1 336 ? 3.932 4.723 13.211 1 98.25 336 ALA B C 1
ATOM 8290 O O . ALA B 1 336 ? 3.375 4.707 14.305 1 98.25 336 ALA B O 1
ATOM 8291 N N . GLY B 1 337 ? 4.586 3.703 12.727 1 96.69 337 GLY B N 1
ATOM 8292 C CA . GLY B 1 337 ? 4.574 2.412 13.398 1 96.69 337 GLY B CA 1
ATOM 8293 C C . GLY B 1 337 ? 5.672 2.266 14.438 1 96.69 337 GLY B C 1
ATOM 8294 O O . GLY B 1 337 ? 5.398 1.95 15.594 1 96.69 337 GLY B O 1
ATOM 8295 N N . HIS B 1 338 ? 6.906 2.539 14.023 1 95.81 338 HIS B N 1
ATOM 8296 C CA . HIS B 1 338 ? 8.055 2.314 14.898 1 95.81 338 HIS B CA 1
ATOM 8297 C C . HIS B 1 338 ? 8.312 3.523 15.789 1 95.81 338 HIS B C 1
ATOM 8299 O O . HIS B 1 338 ? 8.703 3.369 16.953 1 95.81 338 HIS B O 1
ATOM 8305 N N . MET B 1 339 ? 8.078 4.688 15.242 1 97.38 339 MET B N 1
ATOM 8306 C CA . MET B 1 339 ? 8.32 5.91 16.016 1 97.38 339 MET B CA 1
ATOM 8307 C C . MET B 1 339 ? 7.031 6.43 16.625 1 97.38 339 MET B C 1
ATOM 8309 O O . MET B 1 339 ? 7.047 7.406 17.391 1 97.38 339 MET B O 1
ATOM 8313 N N . HIS B 1 340 ? 5.84 5.91 16.375 1 97.5 340 HIS B N 1
ATOM 8314 C CA . HIS B 1 340 ? 4.52 6.082 16.969 1 97.5 340 HIS B CA 1
ATOM 8315 C C . HIS B 1 340 ? 3.982 7.488 16.719 1 97.5 340 HIS B C 1
ATOM 8317 O O . HIS B 1 340 ? 3.281 8.047 17.562 1 97.5 340 HIS B O 1
ATOM 8323 N N . VAL B 1 341 ? 4.422 8.078 15.609 1 97.94 341 VAL B N 1
ATOM 8324 C CA . VAL B 1 341 ? 3.879 9.367 15.203 1 97.94 341 VAL B CA 1
ATOM 8325 C C . VAL B 1 341 ? 2.41 9.211 14.812 1 97.94 341 VAL B C 1
ATOM 8327 O O . VAL B 1 341 ? 2.012 8.18 14.266 1 97.94 341 VAL B O 1
ATOM 8330 N N . ASP B 1 342 ? 1.563 10.234 15.023 1 98.56 342 ASP B N 1
ATOM 8331 C CA . ASP B 1 342 ? 0.111 10.117 14.93 1 98.56 342 ASP B CA 1
ATOM 8332 C C . ASP B 1 342 ? -0.406 10.695 13.609 1 98.56 342 ASP B C 1
ATOM 8334 O O . ASP B 1 342 ? -1.601 10.609 13.32 1 98.56 342 ASP B O 1
ATOM 8338 N N . GLY B 1 343 ? 0.458 11.289 12.844 1 98.5 343 GLY B N 1
ATOM 8339 C CA . GLY B 1 343 ? 0.048 11.867 11.57 1 98.5 343 GLY B CA 1
ATOM 8340 C C . GLY B 1 343 ? 1.156 12.633 10.875 1 98.5 343 GLY B C 1
ATOM 8341 O O . GLY B 1 343 ? 2.268 12.742 11.406 1 98.5 343 GLY B O 1
ATOM 8342 N N . PHE B 1 344 ? 0.796 13.172 9.711 1 98.81 344 PHE B N 1
ATOM 8343 C CA . PHE B 1 344 ? 1.785 13.852 8.883 1 98.81 344 PHE B CA 1
ATOM 8344 C C . PHE B 1 344 ? 1.173 15.07 8.203 1 98.81 344 PHE B C 1
ATOM 8346 O O . PHE B 1 344 ? 0.015 15.039 7.785 1 98.81 344 PHE B O 1
ATOM 8353 N N . ARG B 1 345 ? 1.893 16.109 8.164 1 98.81 345 ARG B N 1
ATOM 8354 C CA . ARG B 1 345 ? 1.646 17.219 7.258 1 98.81 345 ARG B CA 1
ATOM 8355 C C . ARG B 1 345 ? 2.66 17.234 6.117 1 98.81 345 ARG B C 1
ATOM 8357 O O . ARG B 1 345 ? 3.867 17.312 6.355 1 98.81 345 ARG B O 1
ATOM 8364 N N . PHE B 1 346 ? 2.162 17.172 4.891 1 98.62 346 PHE B N 1
ATOM 8365 C CA . PHE B 1 346 ? 3.021 17 3.723 1 98.62 346 PHE B CA 1
ATOM 8366 C C . PHE B 1 346 ? 3.309 18.359 3.076 1 98.62 346 PHE B C 1
ATOM 8368 O O . PHE B 1 346 ? 2.41 18.984 2.516 1 98.62 346 PHE B O 1
ATOM 8375 N N . ASP B 1 347 ? 4.594 18.734 3.113 1 98.06 347 ASP B N 1
ATOM 8376 C CA . ASP B 1 347 ? 5.051 19.938 2.43 1 98.06 347 ASP B CA 1
ATOM 8377 C C . ASP B 1 347 ? 4.891 19.797 0.917 1 98.06 347 ASP B C 1
ATOM 8379 O O . ASP B 1 347 ? 5.227 18.766 0.339 1 98.06 347 ASP B O 1
ATOM 8383 N N . LEU B 1 348 ? 4.375 20.859 0.27 1 97.75 348 LEU B N 1
ATOM 8384 C CA . LEU B 1 348 ? 4.133 20.828 -1.169 1 97.75 348 LEU B CA 1
ATOM 8385 C C . LEU B 1 348 ? 3.525 19.5 -1.593 1 97.75 348 LEU B C 1
ATOM 8387 O O . LEU B 1 348 ? 4.047 18.828 -2.492 1 97.75 348 LEU B O 1
ATOM 8391 N N . GLY B 1 349 ? 2.369 19.188 -0.972 1 97.44 349 GLY B N 1
ATOM 8392 C CA . GLY B 1 349 ? 1.763 17.859 -1.092 1 97.44 349 GLY B CA 1
ATOM 8393 C C . GLY B 1 349 ? 1.366 17.516 -2.514 1 97.44 349 GLY B C 1
ATOM 8394 O O . GLY B 1 349 ? 1.32 16.344 -2.881 1 97.44 349 GLY B O 1
ATOM 8395 N N . THR B 1 350 ? 1.131 18.5 -3.393 1 97.69 350 THR B N 1
ATOM 8396 C CA . THR B 1 350 ? 0.704 18.266 -4.77 1 97.69 350 THR B CA 1
ATOM 8397 C C . THR B 1 350 ? 1.771 17.516 -5.551 1 97.69 350 THR B C 1
ATOM 8399 O O . THR B 1 350 ? 1.45 16.703 -6.422 1 97.69 350 THR B O 1
ATOM 8402 N N . ILE B 1 351 ? 3.01 17.734 -5.242 1 97.31 351 ILE B N 1
ATOM 8403 C CA . ILE B 1 351 ? 4.129 17.094 -5.93 1 97.31 351 ILE B CA 1
ATOM 8404 C C . ILE B 1 351 ? 4.051 15.586 -5.746 1 97.31 351 ILE B C 1
ATOM 8406 O O . ILE B 1 351 ? 4.375 14.82 -6.66 1 97.31 351 ILE B O 1
ATOM 8410 N N . LEU B 1 352 ? 3.625 15.109 -4.613 1 96.81 352 LEU B N 1
ATOM 8411 C CA . LEU B 1 352 ? 3.605 13.688 -4.285 1 96.81 352 LEU B CA 1
ATOM 8412 C C . LEU B 1 352 ? 2.631 12.938 -5.184 1 96.81 352 LEU B C 1
ATOM 8414 O O . LEU B 1 352 ? 2.729 11.719 -5.328 1 96.81 352 LEU B O 1
ATOM 8418 N N . ALA B 1 353 ? 1.715 13.688 -5.809 1 96.81 353 ALA B N 1
ATOM 8419 C CA . ALA B 1 353 ? 0.669 13.078 -6.621 1 96.81 353 ALA B CA 1
ATOM 8420 C C . ALA B 1 353 ? 0.827 13.453 -8.094 1 96.81 353 ALA B C 1
ATOM 8422 O O . ALA B 1 353 ? -0.142 13.43 -8.852 1 96.81 353 ALA B O 1
ATOM 8423 N N . ARG B 1 354 ? 2.014 13.852 -8.469 1 95.5 354 ARG B N 1
ATOM 8424 C CA . ARG B 1 354 ? 2.252 14.172 -9.875 1 95.5 354 ARG B CA 1
ATOM 8425 C C . ARG B 1 354 ? 2.635 12.922 -10.656 1 95.5 354 ARG B C 1
ATOM 8427 O O . ARG B 1 354 ? 3.465 12.125 -10.211 1 95.5 354 ARG B O 1
ATOM 8434 N N . GLU B 1 355 ? 1.995 12.711 -11.742 1 92.94 355 GLU B N 1
ATOM 8435 C CA . GLU B 1 355 ? 2.404 11.773 -12.789 1 92.94 355 GLU B CA 1
ATOM 8436 C C . GLU B 1 355 ? 3.078 12.508 -13.945 1 92.94 355 GLU B C 1
ATOM 8438 O O . GLU B 1 355 ? 3.285 13.719 -13.891 1 92.94 355 GLU B O 1
ATOM 8443 N N . VAL B 1 356 ? 3.445 11.812 -14.992 1 87 356 VAL B N 1
ATOM 8444 C CA . VAL B 1 356 ? 4.16 12.406 -16.109 1 87 356 VAL B CA 1
ATOM 8445 C C . VAL B 1 356 ? 3.311 13.508 -16.75 1 87 356 VAL B C 1
ATOM 8447 O O . VAL B 1 356 ? 3.846 14.484 -17.281 1 87 356 VAL B O 1
ATOM 8450 N N . TYR B 1 357 ? 2.006 13.461 -16.438 1 88.25 357 TYR B N 1
ATOM 8451 C CA . TYR B 1 357 ? 1.109 14.414 -17.094 1 88.25 357 TYR B CA 1
ATOM 8452 C C . TYR B 1 357 ? 0.589 15.438 -16.094 1 88.25 357 TYR B C 1
ATOM 8454 O O . TYR B 1 357 ? -0.304 16.234 -16.406 1 88.25 357 TYR B O 1
ATOM 8462 N N . GLY B 1 358 ? 1.093 15.508 -14.914 1 93.06 358 GLY B N 1
ATOM 8463 C CA . GLY B 1 358 ? 0.689 16.484 -13.906 1 93.06 358 GLY B CA 1
ATOM 8464 C C . GLY B 1 358 ? 0.043 15.844 -12.688 1 93.06 358 GLY B C 1
ATOM 8465 O O . GLY B 1 358 ? 0.202 14.648 -12.445 1 93.06 358 GLY B O 1
ATOM 8466 N N . PHE B 1 359 ? -0.573 16.734 -11.867 1 95.38 359 PHE B N 1
ATOM 8467 C CA . PHE B 1 359 ? -1.236 16.25 -10.664 1 95.38 359 PHE B CA 1
ATOM 8468 C C . PHE B 1 359 ? -2.398 15.328 -11.008 1 95.38 359 PHE B C 1
ATOM 8470 O O . PHE B 1 359 ? -3.17 15.617 -11.93 1 95.38 359 PHE B O 1
ATOM 8477 N N . ASP B 1 360 ? -2.436 14.234 -10.344 1 94.44 360 ASP B N 1
ATOM 8478 C CA . ASP B 1 360 ? -3.516 13.273 -10.523 1 94.44 360 ASP B CA 1
ATOM 8479 C C . ASP B 1 360 ? -4.02 12.758 -9.172 1 94.44 360 ASP B C 1
ATOM 8481 O O . ASP B 1 360 ? -3.303 12.055 -8.461 1 94.44 360 ASP B O 1
ATOM 8485 N N . GLU B 1 361 ? -5.301 13.078 -8.867 1 93.25 361 GLU B N 1
ATOM 8486 C CA . GLU B 1 361 ? -5.898 12.633 -7.613 1 93.25 361 GLU B CA 1
ATOM 8487 C C . GLU B 1 361 ? -5.961 11.109 -7.539 1 93.25 361 GLU B C 1
ATOM 8489 O O . GLU B 1 361 ? -6.16 10.539 -6.461 1 93.25 361 GLU B O 1
ATOM 8494 N N . GLN B 1 362 ? -5.688 10.445 -8.641 1 91.88 362 GLN B N 1
ATOM 8495 C CA . GLN B 1 362 ? -5.656 8.992 -8.719 1 91.88 362 GLN B CA 1
ATOM 8496 C C . GLN B 1 362 ? -4.238 8.484 -8.969 1 91.88 362 GLN B C 1
ATOM 8498 O O . GLN B 1 362 ? -4.051 7.438 -9.594 1 91.88 362 GLN B O 1
ATOM 8503 N N . SER B 1 363 ? -3.307 9.219 -8.555 1 95.69 363 SER B N 1
ATOM 8504 C CA . SER B 1 363 ? -1.909 8.859 -8.758 1 95.69 363 SER B CA 1
ATOM 8505 C C . SER B 1 363 ? -1.562 7.566 -8.031 1 95.69 363 SER B C 1
ATOM 8507 O O . SER B 1 363 ? -2.291 7.137 -7.133 1 95.69 363 SER B O 1
ATOM 8509 N N . GLY B 1 364 ? -0.448 6.945 -8.469 1 95.81 364 GLY B N 1
ATOM 8510 C CA . GLY B 1 364 ? 0.045 5.746 -7.812 1 95.81 364 GLY B CA 1
ATOM 8511 C C . GLY B 1 364 ? 0.334 5.949 -6.336 1 95.81 364 GLY B C 1
ATOM 8512 O O . GLY B 1 364 ? 0.014 5.09 -5.512 1 95.81 364 GLY B O 1
ATOM 8513 N N . PHE B 1 365 ? 0.869 7.07 -5.98 1 97.25 365 PHE B N 1
ATOM 8514 C CA . PHE B 1 365 ? 1.204 7.355 -4.59 1 97.25 365 PHE B CA 1
ATOM 8515 C C . PHE B 1 365 ? -0.057 7.457 -3.738 1 97.25 365 PHE B C 1
ATOM 8517 O O . PHE B 1 365 ? -0.14 6.848 -2.67 1 97.25 365 PHE B O 1
ATOM 8524 N N . LEU B 1 366 ? -1.018 8.227 -4.215 1 97.44 366 LEU B N 1
ATOM 8525 C CA . LEU B 1 366 ? -2.244 8.414 -3.445 1 97.44 366 LEU B CA 1
ATOM 8526 C C . LEU B 1 366 ? -3.014 7.102 -3.32 1 97.44 366 LEU B C 1
ATOM 8528 O O . LEU B 1 366 ? -3.623 6.832 -2.283 1 97.44 366 LEU B O 1
ATOM 8532 N N . LYS B 1 367 ? -2.963 6.273 -4.352 1 96.5 367 LYS B N 1
ATOM 8533 C CA . LYS B 1 367 ? -3.582 4.953 -4.277 1 96.5 367 LYS B CA 1
ATOM 8534 C C . LYS B 1 367 ? -2.887 4.078 -3.238 1 96.5 367 LYS B C 1
ATOM 8536 O O . LYS B 1 367 ? -3.543 3.359 -2.482 1 96.5 367 LYS B O 1
ATOM 8541 N N . ALA B 1 368 ? -1.559 4.148 -3.234 1 96.88 368 ALA B N 1
ATOM 8542 C CA . ALA B 1 368 ? -0.794 3.402 -2.238 1 96.88 368 ALA B CA 1
ATOM 8543 C C . ALA B 1 368 ? -1.147 3.855 -0.825 1 96.88 368 ALA B C 1
ATOM 8545 O O . ALA B 1 368 ? -1.319 3.027 0.074 1 96.88 368 ALA B O 1
ATOM 8546 N N . MET B 1 369 ? -1.318 5.141 -0.645 1 96.25 369 MET B N 1
ATOM 8547 C CA . MET B 1 369 ? -1.658 5.707 0.656 1 96.25 369 MET B CA 1
ATOM 8548 C C . MET B 1 369 ? -3.051 5.27 1.096 1 96.25 369 MET B C 1
ATOM 8550 O O . MET B 1 369 ? -3.244 4.867 2.244 1 96.25 369 MET B O 1
ATOM 8554 N N . ASN B 1 370 ? -3.949 5.297 0.202 1 93.69 370 ASN B N 1
ATOM 8555 C CA . ASN B 1 370 ? -5.359 5.055 0.494 1 93.69 370 ASN B CA 1
ATOM 8556 C C . ASN B 1 370 ? -5.59 3.643 1.021 1 93.69 370 ASN B C 1
ATOM 8558 O O . ASN B 1 370 ? -6.43 3.432 1.898 1 93.69 370 ASN B O 1
ATOM 8562 N N . GLN B 1 371 ? -4.836 2.771 0.499 1 95.62 371 GLN B N 1
ATOM 8563 C CA . GLN B 1 371 ? -5.125 1.375 0.809 1 95.62 371 GLN B CA 1
ATOM 8564 C C . GLN B 1 371 ? -4.254 0.875 1.957 1 95.62 371 GLN B C 1
ATOM 8566 O O . GLN B 1 371 ? -4.402 -0.264 2.404 1 95.62 371 GLN B O 1
ATOM 8571 N N . ASP B 1 372 ? -3.338 1.602 2.467 1 97.38 372 ASP B N 1
ATOM 8572 C CA . ASP B 1 372 ? -2.4 1.146 3.49 1 97.38 372 ASP B CA 1
ATOM 8573 C C . ASP B 1 372 ? -3.09 1.013 4.848 1 97.38 372 ASP B C 1
ATOM 8575 O O . ASP B 1 372 ? -3.697 1.966 5.336 1 97.38 372 ASP B O 1
ATOM 8579 N N . PRO B 1 373 ? -3.014 -0.12 5.543 1 96.06 373 PRO B N 1
ATOM 8580 C CA . PRO B 1 373 ? -3.809 -0.346 6.75 1 96.06 373 PRO B CA 1
ATOM 8581 C C . PRO B 1 373 ? -3.346 0.507 7.93 1 96.06 373 PRO B C 1
ATOM 8583 O O . PRO B 1 373 ? -4.141 0.816 8.82 1 96.06 373 PRO B O 1
ATOM 8586 N N . LEU B 1 374 ? -2.104 0.861 7.934 1 96.69 374 LEU B N 1
ATOM 8587 C CA . LEU B 1 374 ? -1.588 1.702 9.008 1 96.69 374 LEU B CA 1
ATOM 8588 C C . LEU B 1 374 ? -1.786 3.18 8.688 1 96.69 374 LEU B C 1
ATOM 8590 O O . LEU B 1 374 ? -2.336 3.928 9.5 1 96.69 374 LEU B O 1
ATOM 8594 N N . LEU B 1 375 ? -1.425 3.578 7.484 1 96 375 LEU B N 1
ATOM 8595 C CA . LEU B 1 375 ? -1.403 4.988 7.121 1 96 375 LEU B CA 1
ATOM 8596 C C . LEU B 1 375 ? -2.818 5.52 6.906 1 96 375 LEU B C 1
ATOM 8598 O O . LEU B 1 375 ? -3.049 6.727 6.973 1 96 375 LEU B O 1
ATOM 8602 N N . ALA B 1 376 ? -3.748 4.621 6.742 1 89.81 376 ALA B N 1
ATOM 8603 C CA . ALA B 1 376 ? -5.148 5.023 6.621 1 89.81 376 ALA B CA 1
ATOM 8604 C C . ALA B 1 376 ? -5.723 5.41 7.98 1 89.81 376 ALA B C 1
ATOM 8606 O O . ALA B 1 376 ? -6.801 6.012 8.055 1 89.81 376 ALA B O 1
ATOM 8607 N N . THR B 1 377 ? -5.008 5.141 9.047 1 92.19 377 THR B N 1
ATOM 8608 C CA . THR B 1 377 ? -5.547 5.359 10.383 1 92.19 377 THR B CA 1
ATOM 8609 C C . THR B 1 377 ? -4.906 6.586 11.031 1 92.19 377 THR B C 1
ATOM 8611 O O . THR B 1 377 ? -5.309 7.004 12.117 1 92.19 377 THR B O 1
ATOM 8614 N N . VAL B 1 378 ? -3.902 7.184 10.43 1 96.81 378 VAL B N 1
ATOM 8615 C CA . VAL B 1 378 ? -3.254 8.352 11.016 1 96.81 378 VAL B CA 1
ATOM 8616 C C . VAL B 1 378 ? -3.762 9.617 10.328 1 96.81 378 VAL B C 1
ATOM 8618 O O . VAL B 1 378 ? -4.445 9.547 9.305 1 96.81 378 VAL B O 1
ATOM 8621 N N . LYS B 1 379 ? -3.508 10.789 10.906 1 98.31 379 LYS B N 1
ATOM 8622 C CA . LYS B 1 379 ? -3.951 12.055 10.328 1 98.31 379 LYS B CA 1
ATOM 8623 C C . LYS B 1 379 ? -3.066 12.461 9.156 1 98.31 379 LYS B C 1
ATOM 8625 O O . LYS B 1 379 ? -1.847 12.562 9.289 1 98.31 379 LYS B O 1
ATOM 8630 N N . LEU B 1 380 ? -3.635 12.617 8.008 1 98.5 380 LEU B N 1
ATOM 8631 C CA . LEU B 1 380 ? -2.934 13.047 6.801 1 98.5 380 LEU B CA 1
ATOM 8632 C C . LEU B 1 380 ? -3.357 14.461 6.398 1 98.5 380 LEU B C 1
ATOM 8634 O O . LEU B 1 380 ? -4.531 14.695 6.109 1 98.5 380 LEU B O 1
ATOM 8638 N N . ILE B 1 381 ? -2.445 15.375 6.398 1 98.81 381 ILE B N 1
ATOM 8639 C CA . ILE B 1 381 ? -2.715 16.766 6.066 1 98.81 381 ILE B CA 1
ATOM 8640 C C . ILE B 1 381 ? -1.854 17.203 4.875 1 98.81 381 ILE B C 1
ATOM 8642 O O . ILE B 1 381 ? -0.625 17.125 4.938 1 98.81 381 ILE B O 1
ATOM 8646 N N . ALA B 1 382 ? -2.447 17.703 3.809 1 98.5 382 ALA B N 1
ATOM 8647 C CA . ALA B 1 382 ? -1.707 18.141 2.625 1 98.5 382 ALA B CA 1
ATOM 8648 C C . ALA B 1 382 ? -1.564 19.656 2.588 1 98.5 382 ALA B C 1
ATOM 8650 O O . ALA B 1 382 ? -2.494 20.375 2.949 1 98.5 382 ALA B O 1
ATOM 8651 N N . GLU B 1 383 ? -0.388 20.078 2.275 1 98.31 383 GLU B N 1
ATOM 8652 C CA . GLU B 1 383 ? -0.299 21.391 1.645 1 98.31 383 GLU B CA 1
ATOM 8653 C C . GLU B 1 383 ? -0.59 21.312 0.149 1 98.31 383 GLU B C 1
ATOM 8655 O O . GLU B 1 383 ? 0.27 20.906 -0.633 1 98.31 383 GLU B O 1
ATOM 8660 N N . PRO B 1 384 ? -1.767 21.672 -0.324 1 97.88 384 PRO B N 1
ATOM 8661 C CA . PRO B 1 384 ? -2.256 21.266 -1.645 1 97.88 384 PRO B CA 1
ATOM 8662 C C . PRO B 1 384 ? -1.878 22.266 -2.742 1 97.88 384 PRO B C 1
ATOM 8664 O O . PRO B 1 384 ? -2.723 22.641 -3.557 1 97.88 384 PRO B O 1
ATOM 8667 N N . TRP B 1 385 ? -0.602 22.688 -2.775 1 95.25 385 TRP B N 1
ATOM 8668 C CA . TRP B 1 385 ? -0.12 23.547 -3.859 1 95.25 385 TRP B CA 1
ATOM 8669 C C . TRP B 1 385 ? 1.385 23.375 -4.047 1 95.25 385 TRP B C 1
ATOM 8671 O O . TRP B 1 385 ? 2.068 22.812 -3.188 1 95.25 385 TRP B O 1
ATOM 8681 N N . ASP B 1 386 ? 1.892 23.656 -5.137 1 93.06 386 ASP B N 1
ATOM 8682 C CA . ASP B 1 386 ? 3.307 23.734 -5.484 1 93.06 386 ASP B CA 1
ATOM 8683 C C . ASP B 1 386 ? 3.541 24.719 -6.625 1 93.06 386 ASP B C 1
ATOM 8685 O O . ASP B 1 386 ? 2.602 25.359 -7.105 1 93.06 386 ASP B O 1
ATOM 8689 N N . CYS B 1 387 ? 4.777 24.875 -7.039 1 91.5 387 CYS B N 1
ATOM 8690 C CA . CYS B 1 387 ? 5.156 25.922 -7.988 1 91.5 387 CYS B CA 1
ATOM 8691 C C . CYS B 1 387 ? 4.984 25.438 -9.422 1 91.5 387 CYS B C 1
ATOM 8693 O O . CYS B 1 387 ? 5.168 26.203 -10.367 1 91.5 387 CYS B O 1
ATOM 8695 N N . GLY B 1 388 ? 4.586 24.203 -9.609 1 91.69 388 GLY B N 1
ATOM 8696 C CA . GLY B 1 388 ? 4.449 23.672 -10.953 1 91.69 388 GLY B CA 1
ATOM 8697 C C . GLY B 1 388 ? 3.096 23.969 -11.578 1 91.69 388 GLY B C 1
ATOM 8698 O O . GLY B 1 388 ? 2.207 24.516 -10.914 1 91.69 388 GLY B O 1
ATOM 8699 N N . PRO B 1 389 ? 3.021 23.641 -12.914 1 92.81 389 PRO B N 1
ATOM 8700 C CA . PRO B 1 389 ? 1.735 23.844 -13.586 1 92.81 389 PRO B CA 1
ATOM 8701 C C . PRO B 1 389 ? 0.596 23.078 -12.914 1 92.81 389 PRO B C 1
ATOM 8703 O O . PRO B 1 389 ? 0.726 21.891 -12.633 1 92.81 389 PRO B O 1
ATOM 8706 N N . GLY B 1 390 ? -0.419 23.875 -12.664 1 94.19 390 GLY B N 1
ATOM 8707 C CA . GLY B 1 390 ? -1.556 23.234 -12.023 1 94.19 390 GLY B CA 1
ATOM 8708 C C . GLY B 1 390 ? -1.296 22.875 -10.57 1 94.19 390 GLY B C 1
ATOM 8709 O O . GLY B 1 390 ? -1.956 22 -10.016 1 94.19 390 GLY B O 1
ATOM 8710 N N . GLY B 1 391 ? -0.406 23.578 -10.023 1 95.25 391 GLY B N 1
ATOM 8711 C CA . GLY B 1 391 ? 0.069 23.219 -8.695 1 95.25 391 GLY B CA 1
ATOM 8712 C C . GLY B 1 391 ? -0.913 23.562 -7.594 1 95.25 391 GLY B C 1
ATOM 8713 O O . GLY B 1 391 ? -0.814 23.047 -6.48 1 95.25 391 GLY B O 1
ATOM 8714 N N . TYR B 1 392 ? -1.834 24.5 -7.832 1 97.19 392 TYR B N 1
ATOM 8715 C CA . TYR B 1 392 ? -2.844 24.859 -6.844 1 97.19 392 TYR B CA 1
ATOM 8716 C C . TYR B 1 392 ? -3.98 23.844 -6.836 1 97.19 392 TYR B C 1
ATOM 8718 O O . TYR B 1 392 ? -4.758 23.766 -7.785 1 97.19 392 TYR B O 1
ATOM 8726 N N . GLN B 1 393 ? -4.086 23.031 -5.703 1 97.62 393 GLN B N 1
ATOM 8727 C CA . GLN B 1 393 ? -5 21.906 -5.707 1 97.62 393 GLN B CA 1
ATOM 8728 C C . GLN B 1 393 ? -5.859 21.875 -4.449 1 97.62 393 GLN B C 1
ATOM 8730 O O . GLN B 1 393 ? -6.18 20.797 -3.928 1 97.62 393 GLN B O 1
ATOM 8735 N N . VAL B 1 394 ? -6.145 23.031 -3.834 1 97.81 394 VAL B N 1
ATOM 8736 C CA . VAL B 1 394 ? -7.012 23.078 -2.66 1 97.81 394 VAL B CA 1
ATOM 8737 C C . VAL B 1 394 ? -8.352 22.406 -2.982 1 97.81 394 VAL B C 1
ATOM 8739 O O . VAL B 1 394 ? -9.039 22.812 -3.924 1 97.81 394 VAL B O 1
ATOM 8742 N N . GLY B 1 395 ? -8.688 21.438 -2.211 1 97.62 395 GLY B N 1
ATOM 8743 C CA . GLY B 1 395 ? -9.891 20.656 -2.457 1 97.62 395 GLY B CA 1
ATOM 8744 C C . GLY B 1 395 ? -9.664 19.5 -3.4 1 97.62 395 GLY B C 1
ATOM 8745 O O . GLY B 1 395 ? -10.586 18.719 -3.658 1 97.62 395 GLY B O 1
ATOM 8746 N N . GLY B 1 396 ? -8.398 19.344 -3.836 1 97.06 396 GLY B N 1
ATOM 8747 C CA . GLY B 1 396 ? -8.148 18.406 -4.918 1 97.06 396 GLY B CA 1
ATOM 8748 C C . GLY B 1 396 ? -7.691 17.047 -4.43 1 97.06 396 GLY B C 1
ATOM 8749 O O . GLY B 1 396 ? -7.645 16.078 -5.203 1 97.06 396 GLY B O 1
ATOM 8750 N N . PHE B 1 397 ? -7.34 16.844 -3.211 1 97.5 397 PHE B N 1
ATOM 8751 C CA . PHE B 1 397 ? -6.902 15.562 -2.672 1 97.5 397 PHE B CA 1
ATOM 8752 C C . PHE B 1 397 ? -8.094 14.656 -2.406 1 97.5 397 PHE B C 1
ATOM 8754 O O . PHE B 1 397 ? -9.219 15.133 -2.221 1 97.5 397 PHE B O 1
ATOM 8761 N N . PRO B 1 398 ? -7.895 13.352 -2.434 1 96.19 398 PRO B N 1
ATOM 8762 C CA . PRO B 1 398 ? -9.008 12.422 -2.27 1 96.19 398 PRO B CA 1
ATOM 8763 C C . PRO B 1 398 ? -9.539 12.383 -0.839 1 96.19 398 PRO B C 1
ATOM 8765 O O . PRO B 1 398 ? -8.906 12.914 0.074 1 96.19 398 PRO B O 1
ATOM 8768 N N . PRO B 1 399 ? -10.75 11.758 -0.64 1 95.62 399 PRO B N 1
ATOM 8769 C CA . PRO B 1 399 ? -11.258 11.547 0.717 1 95.62 399 PRO B CA 1
ATOM 8770 C C . PRO B 1 399 ? -10.25 10.859 1.63 1 95.62 399 PRO B C 1
ATOM 8772 O O . PRO B 1 399 ? -9.523 9.961 1.192 1 95.62 399 PRO B O 1
ATOM 8775 N N . GLY B 1 400 ? -10.25 11.297 2.852 1 94.81 400 GLY B N 1
ATOM 8776 C CA . GLY B 1 400 ? -9.281 10.773 3.807 1 94.81 400 GLY B CA 1
ATOM 8777 C C . GLY B 1 400 ? -8.164 11.742 4.121 1 94.81 400 GLY B C 1
ATOM 8778 O O . GLY B 1 400 ? -7.484 11.609 5.141 1 94.81 400 GLY B O 1
ATOM 8779 N N . TRP B 1 401 ? -8.031 12.734 3.27 1 97.44 401 TRP B N 1
ATOM 8780 C CA . TRP B 1 401 ? -6.996 13.742 3.465 1 97.44 401 TRP B CA 1
ATOM 8781 C C . TRP B 1 401 ? -7.598 15.047 3.979 1 97.44 401 TRP B C 1
ATOM 8783 O O . TRP B 1 401 ? -8.664 15.469 3.529 1 97.44 401 TRP B O 1
ATOM 8793 N N . ALA B 1 402 ? -6.973 15.602 4.969 1 98.44 402 ALA B N 1
ATOM 8794 C CA . ALA B 1 402 ? -7.207 17 5.289 1 98.44 402 ALA B CA 1
ATOM 8795 C C . ALA B 1 402 ? -6.25 17.906 4.523 1 98.44 402 ALA B C 1
ATOM 8797 O O . ALA B 1 402 ? -5.223 17.453 4.016 1 98.44 402 ALA B O 1
ATOM 8798 N N . GLU B 1 403 ? -6.66 19.156 4.355 1 98.69 403 GLU B N 1
ATOM 8799 C CA . GLU B 1 403 ? -5.863 20.078 3.541 1 98.69 403 GLU B CA 1
ATOM 8800 C C . GLU B 1 403 ? -5.711 21.438 4.223 1 98.69 403 GLU B C 1
ATOM 8802 O O . GLU B 1 403 ? -6.664 21.953 4.809 1 98.69 403 GLU B O 1
ATOM 8807 N N . TRP B 1 404 ? -4.441 21.969 4.195 1 98.69 404 TRP B N 1
ATOM 8808 C CA . TRP B 1 404 ? -4.289 23.391 4.52 1 98.69 404 TRP B CA 1
ATOM 8809 C C . TRP B 1 404 ? -5.199 24.25 3.648 1 98.69 404 TRP B C 1
ATOM 8811 O O . TRP B 1 404 ? -5.16 24.156 2.418 1 98.69 404 TRP B O 1
ATOM 8821 N N . ASN B 1 405 ? -6 25.094 4.227 1 98.56 405 ASN B N 1
ATOM 8822 C CA . ASN B 1 405 ? -6.973 25.891 3.49 1 98.56 405 ASN B CA 1
ATOM 8823 C C . ASN B 1 405 ? -6.562 27.359 3.443 1 98.56 405 ASN B C 1
ATOM 8825 O O . ASN B 1 405 ? -6.941 28.156 4.316 1 98.56 405 ASN B O 1
ATOM 8829 N N . ASP B 1 406 ? -5.906 27.75 2.416 1 97.38 406 ASP B N 1
ATOM 8830 C CA . ASP B 1 406 ? -5.457 29.141 2.322 1 97.38 406 ASP B CA 1
ATOM 8831 C C . ASP B 1 406 ? -6.613 30.078 1.966 1 97.38 406 ASP B C 1
ATOM 8833 O O . ASP B 1 406 ? -6.516 31.281 2.145 1 97.38 406 ASP B O 1
ATOM 8837 N N . LYS B 1 407 ? -7.711 29.516 1.422 1 98 407 LYS B N 1
ATOM 8838 C CA . LYS B 1 407 ? -8.906 30.344 1.234 1 98 407 LYS B CA 1
ATOM 8839 C C . LYS B 1 407 ? -9.438 30.844 2.57 1 98 407 LYS B C 1
ATOM 8841 O O . LYS B 1 407 ? -9.852 32 2.68 1 98 407 LYS B O 1
ATOM 8846 N N . TYR B 1 408 ? -9.453 29.953 3.504 1 98.56 408 TYR B N 1
ATOM 8847 C CA . TYR B 1 408 ? -9.836 30.359 4.852 1 98.56 408 TYR B CA 1
ATOM 8848 C C . TYR B 1 408 ? -8.914 31.469 5.371 1 98.56 408 TYR B C 1
ATOM 8850 O O . TYR B 1 408 ? -9.383 32.531 5.809 1 98.56 408 TYR B O 1
ATOM 8858 N N . ARG B 1 409 ? -7.633 31.266 5.324 1 98.38 409 ARG B N 1
ATOM 8859 C CA . ARG B 1 409 ? -6.629 32.188 5.824 1 98.38 409 ARG B CA 1
ATOM 8860 C C . ARG B 1 409 ? -6.809 33.562 5.203 1 98.38 409 ARG B C 1
ATOM 8862 O O . ARG B 1 409 ? -6.973 34.562 5.918 1 98.38 409 ARG B O 1
ATOM 8869 N N . ASN B 1 410 ? -6.816 33.625 3.893 1 98.12 410 ASN B N 1
ATOM 8870 C CA . ASN B 1 410 ? -6.855 34.906 3.182 1 98.12 410 ASN B CA 1
ATOM 8871 C C . ASN B 1 410 ? -8.18 35.625 3.412 1 98.12 410 ASN B C 1
ATOM 8873 O O . ASN B 1 410 ? -8.188 36.844 3.627 1 98.12 410 ASN B O 1
ATOM 8877 N N . THR B 1 411 ? -9.25 34.875 3.412 1 98.31 411 THR B N 1
ATOM 8878 C CA . THR B 1 411 ? -10.562 35.5 3.57 1 98.31 411 THR B CA 1
ATOM 8879 C C . THR B 1 411 ? -10.727 36.094 4.973 1 98.31 411 THR B C 1
ATOM 8881 O O . THR B 1 411 ? -11.25 37.188 5.141 1 98.31 411 THR B O 1
ATOM 8884 N N . VAL B 1 412 ? -10.312 35.344 5.977 1 98.5 412 VAL B N 1
ATOM 8885 C CA . VAL B 1 412 ? -10.43 35.812 7.352 1 98.5 412 VAL B CA 1
ATOM 8886 C C . VAL B 1 412 ? -9.555 37.062 7.555 1 98.5 412 VAL B C 1
ATOM 8888 O O . VAL B 1 412 ? -9.992 38.031 8.164 1 98.5 412 VAL B O 1
ATOM 8891 N N . ARG B 1 413 ? -8.328 37 7.051 1 98.44 413 ARG B N 1
ATOM 8892 C CA . ARG B 1 413 ? -7.445 38.188 7.117 1 98.44 413 ARG B CA 1
ATOM 8893 C C . ARG B 1 413 ? -8.086 39.375 6.457 1 98.44 413 ARG B C 1
ATOM 8895 O O . ARG B 1 413 ? -8.117 40.469 7.035 1 98.44 413 ARG B O 1
ATOM 8902 N N . ASP B 1 414 ? -8.609 39.188 5.281 1 97.94 414 ASP B N 1
ATOM 8903 C CA . ASP B 1 414 ? -9.227 40.281 4.527 1 97.94 414 ASP B CA 1
ATOM 8904 C C . ASP B 1 414 ? -10.453 40.812 5.254 1 97.94 414 ASP B C 1
ATOM 8906 O O . ASP B 1 414 ? -10.727 42.031 5.215 1 97.94 414 ASP B O 1
ATOM 8910 N N . PHE B 1 415 ? -11.195 39.969 5.875 1 97.5 415 PHE B N 1
ATOM 8911 C CA . PHE B 1 415 ? -12.383 40.406 6.598 1 97.5 415 PHE B CA 1
ATOM 8912 C C . PHE B 1 415 ? -12.008 41.375 7.715 1 97.5 415 PHE B C 1
ATOM 8914 O O . PHE B 1 415 ? -12.594 42.469 7.832 1 97.5 415 PHE B O 1
ATOM 8921 N N . TRP B 1 416 ? -11.062 41.031 8.516 1 97.75 416 TRP B N 1
ATOM 8922 C CA . TRP B 1 416 ? -10.75 41.844 9.703 1 97.75 416 TRP B CA 1
ATOM 8923 C C . TRP B 1 416 ? -9.984 43.094 9.336 1 97.75 416 TRP B C 1
ATOM 8925 O O . TRP B 1 416 ? -9.875 44.031 10.141 1 97.75 416 TRP B O 1
ATOM 8935 N N . ARG B 1 417 ? -9.461 43.125 8.156 1 94.62 417 ARG B N 1
ATOM 8936 C CA . ARG B 1 417 ? -8.898 44.406 7.695 1 94.62 417 ARG B CA 1
ATOM 8937 C C . ARG B 1 417 ? -9.93 45.219 6.941 1 94.62 417 ARG B C 1
ATOM 8939 O O . ARG B 1 417 ? -9.617 46.312 6.426 1 94.62 417 ARG B O 1
ATOM 8946 N N . GLY B 1 418 ? -11.148 44.656 6.77 1 93.25 418 GLY B N 1
ATOM 8947 C CA . GLY B 1 418 ? -12.258 45.406 6.203 1 93.25 418 GLY B CA 1
ATOM 8948 C C . GLY B 1 418 ? -12.375 45.281 4.699 1 93.25 418 GLY B C 1
ATOM 8949 O O . GLY B 1 418 ? -13.016 46.094 4.039 1 93.25 418 GLY B O 1
ATOM 8950 N N . GLU B 1 419 ? -11.836 44.188 4.145 1 93.31 419 GLU B N 1
ATOM 8951 C CA . GLU B 1 419 ? -11.742 44.062 2.693 1 93.31 419 GLU B CA 1
ATOM 8952 C C . GLU B 1 419 ? -12.547 42.875 2.18 1 93.31 419 GLU B C 1
ATOM 8954 O O . GLU B 1 419 ? -12.602 42.625 0.973 1 93.31 419 GLU B O 1
ATOM 8959 N N . ALA B 1 420 ? -13.102 42.031 3.029 1 92.88 420 ALA B N 1
ATOM 8960 C CA . ALA B 1 420 ? -13.938 40.906 2.609 1 92.88 420 ALA B CA 1
ATOM 8961 C C . ALA B 1 420 ? -15.367 41.062 3.105 1 92.88 420 ALA B C 1
ATOM 8963 O O . ALA B 1 420 ? -15.594 41.531 4.223 1 92.88 420 ALA B O 1
ATOM 8964 N N . GLN B 1 421 ? -16.297 40.625 2.295 1 91.56 421 GLN B N 1
ATOM 8965 C CA . GLN B 1 421 ? -17.719 40.688 2.627 1 91.56 421 GLN B CA 1
ATOM 8966 C C . GLN B 1 421 ? -18.156 39.438 3.383 1 91.56 421 GLN B C 1
ATOM 8968 O O . GLN B 1 421 ? -17.469 38.406 3.355 1 91.56 421 GLN B O 1
ATOM 8973 N N . PRO B 1 422 ? -19.312 39.562 4.02 1 92.62 422 PRO B N 1
ATOM 8974 C CA . PRO B 1 422 ? -19.844 38.406 4.742 1 92.62 422 PRO B CA 1
ATOM 8975 C C . PRO B 1 422 ? -20 37.188 3.846 1 92.62 422 PRO B C 1
ATOM 8977 O O . PRO B 1 422 ? -19.766 36.062 4.293 1 92.62 422 PRO B O 1
ATOM 8980 N N . GLY B 1 423 ? -20.328 37.375 2.576 1 93.06 423 GLY B N 1
ATOM 8981 C CA . GLY B 1 423 ? -20.516 36.281 1.646 1 93.06 423 GLY B CA 1
ATOM 8982 C C . GLY B 1 423 ? -19.266 35.469 1.429 1 93.06 423 GLY B C 1
ATOM 8983 O O . GLY B 1 423 ? -19.344 34.25 1.192 1 93.06 423 GLY B O 1
ATOM 8984 N N . ALA B 1 424 ? -18.156 36.094 1.478 1 94.56 424 ALA B N 1
ATOM 8985 C CA . ALA B 1 424 ? -16.891 35.406 1.323 1 94.56 424 ALA B CA 1
ATOM 8986 C C . ALA B 1 424 ? -16.5 34.656 2.605 1 94.56 424 ALA B C 1
ATOM 8988 O O . ALA B 1 424 ? -15.898 33.594 2.559 1 94.56 424 ALA B O 1
ATOM 8989 N N . LEU B 1 425 ? -16.859 35.188 3.725 1 96.56 425 LEU B N 1
ATOM 8990 C CA . LEU B 1 425 ? -16.438 34.656 5.012 1 96.56 425 LEU B CA 1
ATOM 8991 C C . LEU B 1 425 ? -17.344 33.5 5.438 1 96.56 425 LEU B C 1
ATOM 8993 O O . LEU B 1 425 ? -16.875 32.562 6.082 1 96.56 425 LEU B O 1
ATOM 8997 N N . ALA B 1 426 ? -18.594 33.562 5.074 1 96.31 426 ALA B N 1
ATOM 8998 C CA . ALA B 1 426 ? -19.594 32.625 5.578 1 96.31 426 ALA B CA 1
ATOM 8999 C C . ALA B 1 426 ? -19.188 31.172 5.324 1 96.31 426 ALA B C 1
ATOM 9001 O O . ALA B 1 426 ? -19.156 30.359 6.25 1 96.31 426 ALA B O 1
ATOM 9002 N N . PRO B 1 427 ? -18.781 30.812 4.043 1 97.12 427 PRO B N 1
ATOM 9003 C CA . PRO B 1 427 ? -18.391 29.422 3.818 1 97.12 427 PRO B CA 1
ATOM 9004 C C . PRO B 1 427 ? -17.141 29.031 4.621 1 97.12 427 PRO B C 1
ATOM 9006 O O . PRO B 1 427 ? -17.016 27.875 5.039 1 97.12 427 PRO B O 1
ATOM 9009 N N . ARG B 1 428 ? -16.219 29.984 4.844 1 98.19 428 ARG B N 1
ATOM 9010 C CA . ARG B 1 428 ? -15 29.719 5.605 1 98.19 428 ARG B CA 1
ATOM 9011 C C . ARG B 1 428 ? -15.32 29.406 7.062 1 98.19 428 ARG B C 1
ATOM 9013 O O . ARG B 1 428 ? -14.75 28.484 7.641 1 98.19 428 ARG B O 1
ATOM 9020 N N . LEU B 1 429 ? -16.312 30.062 7.629 1 98.06 429 LEU B N 1
ATOM 9021 C CA . LEU B 1 429 ? -16.703 29.844 9.016 1 98.06 429 LEU B CA 1
ATOM 9022 C C . LEU B 1 429 ? -17.328 28.469 9.195 1 98.06 429 LEU B C 1
ATOM 9024 O O . LEU B 1 429 ? -17.312 27.922 10.305 1 98.06 429 LEU B O 1
ATOM 9028 N N . LEU B 1 430 ? -17.844 27.922 8.094 1 97.56 430 LEU B N 1
ATOM 9029 C CA . LEU B 1 430 ? -18.656 26.703 8.195 1 97.56 430 LEU B CA 1
ATOM 9030 C C . LEU B 1 430 ? -17.891 25.516 7.648 1 97.56 430 LEU B C 1
ATOM 9032 O O . LEU B 1 430 ? -18.484 24.562 7.148 1 97.56 430 LEU B O 1
ATOM 9036 N N . GLY B 1 431 ? -16.578 25.531 7.668 1 97.25 431 GLY B N 1
ATOM 9037 C CA . GLY B 1 431 ? -15.758 24.391 7.277 1 97.25 431 GLY B CA 1
ATOM 9038 C C . GLY B 1 431 ? -15.492 24.328 5.781 1 97.25 431 GLY B C 1
ATOM 9039 O O . GLY B 1 431 ? -15.086 23.297 5.258 1 97.25 431 GLY B O 1
ATOM 9040 N N . SER B 1 432 ? -15.82 25.453 5.043 1 98.31 432 SER B N 1
ATOM 9041 C CA . SER B 1 432 ? -15.562 25.562 3.611 1 98.31 432 SER B CA 1
ATOM 9042 C C . SER B 1 432 ? -16.266 24.453 2.836 1 98.31 432 SER B C 1
ATOM 9044 O O . SER B 1 432 ? -15.641 23.75 2.041 1 98.31 432 SER B O 1
ATOM 9046 N N . HIS B 1 433 ? -17.562 24.344 2.959 1 97.31 433 HIS B N 1
ATOM 9047 C CA . HIS B 1 433 ? -18.375 23.312 2.314 1 97.31 433 HIS B CA 1
ATOM 9048 C C . HIS B 1 433 ? -18.297 23.422 0.796 1 97.31 433 HIS B C 1
ATOM 9050 O O . HIS B 1 433 ? -18.406 22.422 0.09 1 97.31 433 HIS B O 1
ATOM 9056 N N . ASP B 1 434 ? -18.047 24.641 0.271 1 96.75 434 ASP B N 1
ATOM 9057 C CA . ASP B 1 434 ? -17.984 24.891 -1.166 1 96.75 434 ASP B CA 1
ATOM 9058 C C . ASP B 1 434 ? -16.75 24.219 -1.774 1 96.75 434 ASP B C 1
ATOM 9060 O O . ASP B 1 434 ? -16.688 24.016 -2.988 1 96.75 434 ASP B O 1
ATOM 9064 N N . VAL B 1 435 ? -15.797 23.922 -0.871 1 97.69 435 VAL B N 1
ATOM 9065 C CA . VAL B 1 435 ? -14.539 23.328 -1.328 1 97.69 435 VAL B CA 1
ATOM 9066 C C . VAL B 1 435 ? -14.508 21.844 -0.992 1 97.69 435 VAL B C 1
ATOM 9068 O O . VAL B 1 435 ? -14.109 21.016 -1.823 1 97.69 435 VAL B O 1
ATOM 9071 N N . PHE B 1 436 ? -15.016 21.453 0.182 1 98 436 PHE B N 1
ATOM 9072 C CA . PHE B 1 436 ? -14.641 20.156 0.726 1 98 436 PHE B CA 1
ATOM 9073 C C . PHE B 1 436 ? -15.859 19.25 0.829 1 98 436 PHE B C 1
ATOM 9075 O O . PHE B 1 436 ? -15.727 18.031 1.029 1 98 436 PHE B O 1
ATOM 9082 N N . ASN B 1 437 ? -17.109 19.766 0.73 1 97.31 437 ASN B N 1
ATOM 9083 C CA . ASN B 1 437 ? -18.297 18.938 0.93 1 97.31 437 ASN B CA 1
ATOM 9084 C C . ASN B 1 437 ? -18.594 18.094 -0.3 1 97.31 437 ASN B C 1
ATOM 9086 O O . ASN B 1 437 ? -19.625 18.281 -0.953 1 97.31 437 ASN B O 1
ATOM 9090 N N . ARG B 1 438 ? -17.766 17.188 -0.509 1 96.19 438 ARG B N 1
ATOM 9091 C CA . ARG B 1 438 ? -17.891 16.234 -1.599 1 96.19 438 ARG B CA 1
ATOM 9092 C C . ARG B 1 438 ? -17.328 14.867 -1.204 1 96.19 438 ARG B C 1
ATOM 9094 O O . ARG B 1 438 ? -16.453 14.781 -0.351 1 96.19 438 ARG B O 1
ATOM 9101 N N . GLU B 1 439 ? -17.953 13.805 -1.761 1 96.75 439 GLU B N 1
ATOM 9102 C CA . GLU B 1 439 ? -17.469 12.438 -1.65 1 96.75 439 GLU B CA 1
ATOM 9103 C C . GLU B 1 439 ? -17.422 11.977 -0.196 1 96.75 439 GLU B C 1
ATOM 9105 O O . GLU B 1 439 ? -16.531 11.242 0.206 1 96.75 439 GLU B O 1
ATOM 9110 N N . GLY B 1 440 ? -18.312 12.492 0.582 1 96.75 440 GLY B N 1
ATOM 9111 C CA . GLY B 1 440 ? -18.469 12.047 1.96 1 96.75 440 GLY B CA 1
ATOM 9112 C C . GLY B 1 440 ? -17.422 12.633 2.891 1 96.75 440 GLY B C 1
ATOM 9113 O O . GLY B 1 440 ? -17.281 12.188 4.027 1 96.75 440 GLY B O 1
ATOM 9114 N N . ARG B 1 441 ? -16.656 13.633 2.48 1 97.25 441 ARG B N 1
ATOM 9115 C CA . ARG B 1 441 ? -15.719 14.32 3.361 1 97.25 441 ARG B CA 1
ATOM 9116 C C . ARG B 1 441 ? -16.453 15.047 4.48 1 97.25 441 ARG B C 1
ATOM 9118 O O . ARG B 1 441 ? -17.656 15.281 4.398 1 97.25 441 ARG B O 1
ATOM 9125 N N . ARG B 1 442 ? -15.672 15.32 5.527 1 97.12 442 ARG B N 1
ATOM 9126 C CA . ARG B 1 442 ? -16.219 15.969 6.715 1 97.12 442 ARG B CA 1
ATOM 9127 C C . ARG B 1 442 ? -15.586 17.344 6.922 1 97.12 442 ARG B C 1
ATOM 9129 O O . ARG B 1 442 ? -14.648 17.719 6.219 1 97.12 442 ARG B O 1
ATOM 9136 N N . THR B 1 443 ? -16.156 18.062 7.852 1 97.62 443 THR B N 1
ATOM 9137 C CA . THR B 1 443 ? -15.727 19.438 8.055 1 97.62 443 THR B CA 1
ATOM 9138 C C . THR B 1 443 ? -14.242 19.484 8.414 1 97.62 443 THR B C 1
ATOM 9140 O O . THR B 1 443 ? -13.562 20.469 8.086 1 97.62 443 THR B O 1
ATOM 9143 N N . TRP B 1 444 ? -13.773 18.422 8.984 1 97.31 444 TRP B N 1
ATOM 9144 C CA . TRP B 1 444 ? -12.406 18.438 9.484 1 97.31 444 TRP B CA 1
ATOM 9145 C C . TRP B 1 444 ? -11.406 18.359 8.336 1 97.31 444 TRP B C 1
ATOM 9147 O O . TRP B 1 444 ? -10.195 18.469 8.547 1 97.31 444 TRP B O 1
ATOM 9157 N N . ALA B 1 445 ? -11.875 18.172 7.074 1 98 445 ALA B N 1
ATOM 9158 C CA . ALA B 1 445 ? -11.008 18.203 5.898 1 98 445 ALA B CA 1
ATOM 9159 C C . ALA B 1 445 ? -10.359 19.578 5.734 1 98 445 ALA B C 1
ATOM 9161 O O . ALA B 1 445 ? -9.297 19.688 5.121 1 98 445 ALA B O 1
ATOM 9162 N N . SER B 1 446 ? -10.992 20.562 6.234 1 98.62 446 SER B N 1
ATOM 9163 C CA . SER B 1 446 ? -10.453 21.922 6.199 1 98.62 446 SER B CA 1
ATOM 9164 C C . SER B 1 446 ? -9.555 22.188 7.402 1 98.62 446 SER B C 1
ATOM 9166 O O . SER B 1 446 ? -10.047 22.422 8.508 1 98.62 446 SER B O 1
ATOM 9168 N N . VAL B 1 447 ? -8.312 22.188 7.195 1 98.81 447 VAL B N 1
ATOM 9169 C CA . VAL B 1 447 ? -7.414 22.688 8.234 1 98.81 447 VAL B CA 1
ATOM 9170 C C . VAL B 1 447 ? -7.352 24.219 8.172 1 98.81 447 VAL B C 1
ATOM 9172 O O . VAL B 1 447 ? -6.703 24.781 7.289 1 98.81 447 VAL B O 1
ATOM 9175 N N . ASN B 1 448 ? -8.039 24.812 9.109 1 98.75 448 ASN B N 1
ATOM 9176 C CA . ASN B 1 448 ? -8.094 26.266 9.203 1 98.75 448 ASN B CA 1
ATOM 9177 C C . ASN B 1 448 ? -6.863 26.844 9.906 1 98.75 448 ASN B C 1
ATOM 9179 O O . ASN B 1 448 ? -6.48 26.359 10.977 1 98.75 448 ASN B O 1
ATOM 9183 N N . PHE B 1 449 ? -6.234 27.781 9.289 1 98.56 449 PHE B N 1
ATOM 9184 C CA . PHE B 1 449 ? -5.125 28.469 9.93 1 98.56 449 PHE B CA 1
ATOM 9185 C C . PHE B 1 449 ? -5.078 29.938 9.5 1 98.56 449 PHE B C 1
ATOM 9187 O O . PHE B 1 449 ? -5.562 30.297 8.422 1 98.56 449 PHE B O 1
ATOM 9194 N N . MET B 1 450 ? -4.582 30.797 10.375 1 97.81 450 MET B N 1
ATOM 9195 C CA . MET B 1 450 ? -4.395 32.219 10.047 1 97.81 450 MET B CA 1
ATOM 9196 C C . MET B 1 450 ? -2.93 32.5 9.742 1 97.81 450 MET B C 1
ATOM 9198 O O . MET B 1 450 ? -2.627 33.406 8.969 1 97.81 450 MET B O 1
ATOM 9202 N N . THR B 1 451 ? -2.121 31.859 10.453 1 98.19 451 THR B N 1
ATOM 9203 C CA . THR B 1 451 ? -0.675 31.984 10.32 1 98.19 451 THR B CA 1
ATOM 9204 C C . THR B 1 451 ? -0 30.625 10.352 1 98.19 451 THR B C 1
ATOM 9206 O O . THR B 1 451 ? -0.576 29.641 10.852 1 98.19 451 THR B O 1
ATOM 9209 N N . ALA B 1 452 ? 1.084 30.484 9.742 1 97.94 452 ALA B N 1
ATOM 9210 C CA . ALA B 1 452 ? 1.967 29.312 9.773 1 97.94 452 ALA B CA 1
ATOM 9211 C C . ALA B 1 452 ? 3.432 29.75 9.844 1 97.94 452 ALA B C 1
ATOM 9213 O O . ALA B 1 452 ? 3.734 30.938 9.961 1 97.94 452 ALA B O 1
ATOM 9214 N N . HIS B 1 453 ? 4.277 28.797 9.844 1 97.44 453 HIS B N 1
ATOM 9215 C CA . HIS B 1 453 ? 5.703 29.094 9.945 1 97.44 453 HIS B CA 1
ATOM 9216 C C . HIS B 1 453 ? 6.168 29.953 8.766 1 97.44 453 HIS B C 1
ATOM 9218 O O . HIS B 1 453 ? 7.125 30.719 8.891 1 97.44 453 HIS B O 1
ATOM 9224 N N . ASP B 1 454 ? 5.516 29.781 7.68 1 93.31 454 ASP B N 1
ATOM 9225 C CA . ASP B 1 454 ? 5.918 30.5 6.469 1 93.31 454 ASP B CA 1
ATOM 9226 C C . ASP B 1 454 ? 5.059 31.75 6.254 1 93.31 454 ASP B C 1
ATOM 9228 O O . ASP B 1 454 ? 4.203 31.766 5.371 1 93.31 454 ASP B O 1
ATOM 9232 N N . GLY B 1 455 ? 5.273 32.812 6.906 1 96.56 455 GLY B N 1
ATOM 9233 C CA . GLY B 1 455 ? 4.566 34.062 6.891 1 96.56 455 GLY B CA 1
ATOM 9234 C C . GLY B 1 455 ? 4.711 34.844 8.18 1 96.56 455 GLY B C 1
ATOM 9235 O O . GLY B 1 455 ? 5.594 34.562 8.992 1 96.56 455 GLY B O 1
ATOM 9236 N N . PHE B 1 456 ? 3.861 35.844 8.281 1 98.25 456 PHE B N 1
ATOM 9237 C CA . PHE B 1 456 ? 3.842 36.656 9.5 1 98.25 456 PHE B CA 1
ATOM 9238 C C . PHE B 1 456 ? 3.262 35.875 10.664 1 98.25 456 PHE B C 1
ATOM 9240 O O . PHE B 1 456 ? 2.344 35.062 10.477 1 98.25 456 PHE B O 1
ATOM 9247 N N . THR B 1 457 ? 3.826 36.031 11.875 1 98.44 457 THR B N 1
ATOM 9248 C CA . THR B 1 457 ? 3.096 35.656 13.078 1 98.44 457 THR B CA 1
ATOM 9249 C C . THR B 1 457 ? 1.823 36.469 13.227 1 98.44 457 THR B C 1
ATOM 9251 O O . THR B 1 457 ? 1.619 37.438 12.492 1 98.44 457 THR B O 1
ATOM 9254 N N . LEU B 1 458 ? 1.009 36.062 14.125 1 98.69 458 LEU B N 1
ATOM 9255 C CA . LEU B 1 458 ? -0.229 36.812 14.344 1 98.69 458 LEU B CA 1
ATOM 9256 C C . LEU B 1 458 ? 0.064 38.219 14.773 1 98.69 458 LEU B C 1
ATOM 9258 O O . LEU B 1 458 ? -0.586 39.156 14.312 1 98.69 458 LEU B O 1
ATOM 9262 N N . ASN B 1 459 ? 1.014 38.438 15.672 1 98.56 459 ASN B N 1
ATOM 9263 C CA . ASN B 1 459 ? 1.419 39.75 16.109 1 98.56 459 ASN B CA 1
ATOM 9264 C C . ASN B 1 459 ? 1.939 40.594 14.938 1 98.56 459 ASN B C 1
ATOM 9266 O O . ASN B 1 459 ? 1.631 41.781 14.836 1 98.56 459 ASN B O 1
ATOM 9270 N N . ASP B 1 460 ? 2.746 40 14.141 1 98.62 460 ASP B N 1
ATOM 9271 C CA . ASP B 1 460 ? 3.326 40.719 13.016 1 98.62 460 ASP B CA 1
ATOM 9272 C C . ASP B 1 460 ? 2.266 41.031 11.961 1 98.62 460 ASP B C 1
ATOM 9274 O O . ASP B 1 460 ? 2.332 42.062 11.289 1 98.62 460 ASP B O 1
ATOM 9278 N N . TRP B 1 461 ? 1.33 40.125 11.789 1 98.44 461 TRP B N 1
ATOM 9279 C CA . TRP B 1 461 ? 0.207 40.406 10.898 1 98.44 461 TRP B CA 1
ATOM 9280 C C . TRP B 1 461 ? -0.492 41.719 11.281 1 98.44 461 TRP B C 1
ATOM 9282 O O . TRP B 1 461 ? -0.859 42.5 10.406 1 98.44 461 TRP B O 1
ATOM 9292 N N . ALA B 1 462 ? -0.676 42 12.562 1 98.5 462 ALA B N 1
ATOM 9293 C CA . ALA B 1 462 ? -1.398 43.156 13.062 1 98.5 462 ALA B CA 1
ATOM 9294 C C . ALA B 1 462 ? -0.478 44.375 13.172 1 98.5 462 ALA B C 1
ATOM 9296 O O . ALA B 1 462 ? -0.928 45.469 13.492 1 98.5 462 ALA B O 1
ATOM 9297 N N . SER B 1 463 ? 0.852 44.188 12.867 1 98.62 463 SER B N 1
ATOM 9298 C CA . SER B 1 463 ? 1.798 45.25 13.188 1 98.62 463 SER B CA 1
ATOM 9299 C C . SER B 1 463 ? 2.535 45.75 11.945 1 98.62 463 SER B C 1
ATOM 9301 O O . SER B 1 463 ? 3.146 46.812 11.953 1 98.62 463 SER B O 1
ATOM 9303 N N . TYR B 1 464 ? 2.457 44.906 10.883 1 98.5 464 TYR B N 1
ATOM 9304 C CA . TYR B 1 464 ? 3.227 45.219 9.695 1 98.5 464 TYR B CA 1
ATOM 9305 C C . TYR B 1 464 ? 2.363 45.156 8.445 1 98.5 464 TYR B C 1
ATOM 9307 O O . TYR B 1 464 ? 1.522 44.25 8.32 1 98.5 464 TYR B O 1
ATOM 9315 N N . ASN B 1 465 ? 2.566 46 7.461 1 97.62 465 ASN B N 1
ATOM 9316 C CA . ASN B 1 465 ? 2.016 45.906 6.113 1 97.62 465 ASN B CA 1
ATOM 9317 C C . ASN B 1 465 ? 3.027 45.312 5.141 1 97.62 465 ASN B C 1
ATOM 9319 O O . ASN B 1 465 ? 2.65 44.656 4.164 1 97.62 465 ASN B O 1
ATOM 9323 N N . ASN B 1 466 ? 4.246 45.562 5.469 1 97.12 466 ASN B N 1
ATOM 9324 C CA . ASN B 1 466 ? 5.336 45.125 4.598 1 97.12 466 ASN B CA 1
ATOM 9325 C C . ASN B 1 466 ? 6.246 44.125 5.297 1 97.12 466 ASN B C 1
ATOM 9327 O O . ASN B 1 466 ? 6.375 44.156 6.52 1 97.12 466 ASN B O 1
ATOM 9331 N N . LYS B 1 467 ? 6.82 43.25 4.543 1 97.88 467 LYS B N 1
ATOM 9332 C CA . LYS B 1 467 ? 7.785 42.312 5.105 1 97.88 467 LYS B CA 1
ATOM 9333 C C . LYS B 1 467 ? 9.102 43 5.441 1 97.88 467 LYS B C 1
ATOM 9335 O O . LYS B 1 467 ? 9.484 43.969 4.781 1 97.88 467 LYS B O 1
ATOM 9340 N N . HIS B 1 468 ? 9.773 42.531 6.426 1 97.94 468 HIS B N 1
ATOM 9341 C CA . HIS B 1 468 ? 11.086 43 6.875 1 97.94 468 HIS B CA 1
ATOM 9342 C C . HIS B 1 468 ? 12.047 41.844 7.059 1 97.94 468 HIS B C 1
ATOM 9344 O O . HIS B 1 468 ? 12.43 41.531 8.188 1 97.94 468 HIS B O 1
ATOM 9350 N N . ASN B 1 469 ? 12.492 41.281 5.918 1 98.12 469 ASN B N 1
ATOM 9351 C CA . ASN B 1 469 ? 13.297 40.062 5.922 1 98.12 469 ASN B CA 1
ATOM 9352 C C . ASN B 1 469 ? 14.781 40.375 5.762 1 98.12 469 ASN B C 1
ATOM 9354 O O . ASN B 1 469 ? 15.555 39.531 5.297 1 98.12 469 ASN B O 1
ATOM 9358 N N . GLU B 1 470 ? 15.211 41.625 6.129 1 96.81 470 GLU B N 1
ATOM 9359 C CA . GLU B 1 470 ? 16.578 42.062 5.902 1 96.81 470 GLU B CA 1
ATOM 9360 C C . GLU B 1 470 ? 17.578 41.125 6.594 1 96.81 470 GLU B C 1
ATOM 9362 O O . GLU B 1 470 ? 18.672 40.875 6.066 1 96.81 470 GLU B O 1
ATOM 9367 N N . ALA B 1 471 ? 17.219 40.625 7.684 1 97.06 471 ALA B N 1
ATOM 9368 C CA . ALA B 1 471 ? 18.109 39.781 8.484 1 97.06 471 ALA B CA 1
ATOM 9369 C C . ALA B 1 471 ? 18.453 38.5 7.754 1 97.06 471 ALA B C 1
ATOM 9371 O O . ALA B 1 471 ? 19.422 37.812 8.102 1 97.06 471 ALA B O 1
ATOM 9372 N N . ASN B 1 472 ? 17.734 38.156 6.73 1 97 472 ASN B N 1
ATOM 9373 C CA . ASN B 1 472 ? 17.953 36.906 6 1 97 472 ASN B CA 1
ATOM 9374 C C . ASN B 1 472 ? 19.078 37.062 4.977 1 97 472 ASN B C 1
ATOM 9376 O O . ASN B 1 472 ? 19.547 36.062 4.426 1 97 472 ASN B O 1
ATOM 9380 N N . GLY B 1 473 ? 19.469 38.312 4.699 1 95.25 473 GLY B N 1
ATOM 9381 C CA . GLY B 1 473 ? 20.609 38.531 3.822 1 95.25 473 GLY B CA 1
ATOM 9382 C C . GLY B 1 473 ? 20.25 38.406 2.35 1 95.25 473 GLY B C 1
ATOM 9383 O O . GLY B 1 473 ? 21.109 38.094 1.525 1 95.25 473 GLY B O 1
ATOM 9384 N N . GLU B 1 474 ? 18.969 38.531 1.98 1 95.25 474 GLU B N 1
ATOM 9385 C CA . GLU B 1 474 ? 18.547 38.438 0.587 1 95.25 474 GLU B CA 1
ATOM 9386 C C . GLU B 1 474 ? 17.891 39.75 0.118 1 95.25 474 GLU B C 1
ATOM 9388 O O . GLU B 1 474 ? 16.953 39.719 -0.683 1 95.25 474 GLU B O 1
ATOM 9393 N N . ASN B 1 475 ? 18.188 40.781 0.684 1 94.88 475 ASN B N 1
ATOM 9394 C CA . ASN B 1 475 ? 17.734 42.125 0.323 1 94.88 475 ASN B CA 1
ATOM 9395 C C . ASN B 1 475 ? 16.203 42.219 0.344 1 94.88 475 ASN B C 1
ATOM 9397 O O . ASN B 1 475 ? 15.609 42.844 -0.54 1 94.88 475 ASN B O 1
ATOM 9401 N N . ASN B 1 476 ? 15.578 41.469 1.233 1 95.94 476 ASN B N 1
ATOM 9402 C CA . ASN B 1 476 ? 14.133 41.5 1.431 1 95.94 476 ASN B CA 1
ATOM 9403 C C . ASN B 1 476 ? 13.398 40.969 0.198 1 95.94 476 ASN B C 1
ATOM 9405 O O . ASN B 1 476 ? 12.234 41.312 -0.028 1 95.94 476 ASN B O 1
ATOM 9409 N N . ASN B 1 477 ? 14.109 40.156 -0.648 1 94.62 477 ASN B N 1
ATOM 9410 C CA . ASN B 1 477 ? 13.484 39.594 -1.842 1 94.62 477 ASN B CA 1
ATOM 9411 C C . ASN B 1 477 ? 12.781 38.25 -1.536 1 94.62 477 ASN B C 1
ATOM 9413 O O . ASN B 1 477 ? 11.969 37.781 -2.336 1 94.62 477 ASN B O 1
ATOM 9417 N N . ASP B 1 478 ? 13.133 37.719 -0.453 1 94.31 478 ASP B N 1
ATOM 9418 C CA . ASP B 1 478 ? 12.539 36.469 -0.044 1 94.31 478 ASP B CA 1
ATOM 9419 C C . ASP B 1 478 ? 11.211 36.688 0.688 1 94.31 478 ASP B C 1
ATOM 9421 O O . ASP B 1 478 ? 10.883 37.812 1.038 1 94.31 478 ASP B O 1
ATOM 9425 N N . GLY B 1 479 ? 10.422 35.594 0.805 1 93.81 479 GLY B N 1
ATOM 9426 C CA . GLY B 1 479 ? 9.133 35.688 1.469 1 93.81 479 GLY B CA 1
ATOM 9427 C C . GLY B 1 479 ? 8.047 36.25 0.576 1 93.81 479 GLY B C 1
ATOM 9428 O O . GLY B 1 479 ? 8.328 36.812 -0.489 1 93.81 479 GLY B O 1
ATOM 9429 N N . SER B 1 480 ? 6.93 36.219 1.035 1 92.94 480 SER B N 1
ATOM 9430 C CA . SER B 1 480 ? 5.785 36.656 0.247 1 92.94 480 SER B CA 1
ATOM 9431 C C . SER B 1 480 ? 5.523 38.156 0.438 1 92.94 480 SER B C 1
ATOM 9433 O O . SER B 1 480 ? 5.676 38.688 1.543 1 92.94 480 SER B O 1
ATOM 9435 N N . SER B 1 481 ? 5.125 38.75 -0.641 1 93.5 481 SER B N 1
ATOM 9436 C CA . SER B 1 481 ? 4.699 40.156 -0.544 1 93.5 481 SER B CA 1
ATOM 9437 C C . SER B 1 481 ? 3.184 40.25 -0.441 1 93.5 481 SER B C 1
ATOM 9439 O O . SER B 1 481 ? 2.646 41.344 -0.24 1 93.5 481 SER B O 1
ATOM 9441 N N . ASP B 1 482 ? 2.539 39.156 -0.582 1 93.25 482 ASP B N 1
ATOM 9442 C CA . ASP B 1 482 ? 1.084 39.094 -0.47 1 93.25 482 ASP B CA 1
ATOM 9443 C C . ASP B 1 482 ? 0.662 38.562 0.902 1 93.25 482 ASP B C 1
ATOM 9445 O O . ASP B 1 482 ? 0.154 37.438 1.019 1 93.25 482 ASP B O 1
ATOM 9449 N N . ASN B 1 483 ? 0.752 39.469 1.924 1 95.62 483 ASN B N 1
ATOM 9450 C CA . ASN B 1 483 ? 0.593 39.031 3.307 1 95.62 483 ASN B CA 1
ATOM 9451 C C . ASN B 1 483 ? -0.839 39.219 3.795 1 95.62 483 ASN B C 1
ATOM 9453 O O . ASN B 1 483 ? -1.229 38.688 4.828 1 95.62 483 ASN B O 1
ATOM 9457 N N . HIS B 1 484 ? -1.677 40.031 3.105 1 97.5 484 HIS B N 1
ATOM 9458 C CA . HIS B 1 484 ? -3.018 40.375 3.566 1 97.5 484 HIS B CA 1
ATOM 9459 C C . HIS B 1 484 ? -2.994 40.875 5.008 1 97.5 484 HIS B C 1
ATOM 9461 O O . HIS B 1 484 ? -3.82 40.469 5.824 1 97.5 484 HIS B O 1
ATOM 9467 N N . SER B 1 485 ? -1.958 41.688 5.391 1 98.06 485 SER B N 1
ATOM 9468 C CA . SER B 1 485 ? -1.768 42.156 6.754 1 98.06 485 SER B CA 1
ATOM 9469 C C . SER B 1 485 ? -2.156 43.625 6.875 1 98.06 485 SER B C 1
ATOM 9471 O O . SER B 1 485 ? -2.379 44.312 5.871 1 98.06 485 SER B O 1
ATOM 9473 N N . TRP B 1 486 ? -2.316 44.156 8.078 1 98.12 486 TRP B N 1
ATOM 9474 C CA . TRP B 1 486 ? -2.65 45.531 8.383 1 98.12 486 TRP B CA 1
ATOM 9475 C C . TRP B 1 486 ? -1.973 46 9.672 1 98.12 486 TRP B C 1
ATOM 9477 O O . TRP B 1 486 ? -2.238 45.438 10.742 1 98.12 486 TRP B O 1
ATOM 9487 N N . ASN B 1 487 ? -1.18 47.031 9.57 1 98.12 487 ASN B N 1
ATOM 9488 C CA . ASN B 1 487 ? -0.357 47.438 10.695 1 98.12 487 ASN B CA 1
ATOM 9489 C C . ASN B 1 487 ? -1.142 48.344 11.656 1 98.12 487 ASN B C 1
ATOM 9491 O O . ASN B 1 487 ? -0.604 48.781 12.672 1 98.12 487 ASN B O 1
ATOM 9495 N N . CYS B 1 488 ? -2.488 48.656 11.32 1 97.69 488 CYS B N 1
ATOM 9496 C CA . CYS B 1 488 ? -3.441 49.375 12.156 1 97.69 488 CYS B CA 1
ATOM 9497 C C . CYS B 1 488 ? -3.023 50.812 12.32 1 97.69 488 CYS B C 1
ATOM 9499 O O . CYS B 1 488 ? -3.471 51.5 13.25 1 97.69 488 CYS B O 1
ATOM 9501 N N . GLY B 1 489 ? -2.076 51.312 11.531 1 97.31 489 GLY B N 1
ATOM 9502 C CA . GLY B 1 489 ? -1.819 52.75 11.555 1 97.31 489 GLY B CA 1
ATOM 9503 C C . GLY B 1 489 ? -0.351 53.094 11.719 1 97.31 489 GLY B C 1
ATOM 9504 O O . GLY B 1 489 ? 0.054 54.25 11.508 1 97.31 489 GLY B O 1
ATOM 9505 N N . ALA B 1 490 ? 0.449 52.062 12.133 1 98.25 490 ALA B N 1
ATOM 9506 C CA . ALA B 1 490 ? 1.886 52.281 12.289 1 98.25 490 ALA B CA 1
ATOM 9507 C C . ALA B 1 490 ? 2.67 51.031 11.922 1 98.25 490 ALA B C 1
ATOM 9509 O O . ALA B 1 490 ? 2.365 49.938 12.406 1 98.25 490 ALA B O 1
ATOM 9510 N N . GLU B 1 491 ? 3.693 51.25 11.109 1 98.38 491 GLU B N 1
ATOM 9511 C CA . GLU B 1 491 ? 4.504 50.094 10.688 1 98.38 491 GLU B CA 1
ATOM 9512 C C . GLU B 1 491 ? 5.461 49.656 11.797 1 98.38 491 GLU B C 1
ATOM 9514 O O . GLU B 1 491 ? 6.34 50.438 12.203 1 98.38 491 GLU B O 1
ATOM 9519 N N . GLY B 1 492 ? 5.273 48.406 12.328 1 97.56 492 GLY B N 1
ATOM 9520 C CA . GLY B 1 492 ? 6.16 47.906 13.359 1 97.56 492 GLY B CA 1
ATOM 9521 C C . GLY B 1 492 ? 5.824 48.406 14.742 1 97.56 492 GLY B C 1
ATOM 9522 O O . GLY B 1 492 ? 4.68 48.781 15.016 1 97.56 492 GLY B O 1
ATOM 9523 N N . PRO B 1 493 ? 6.816 48.438 15.602 1 96.69 493 PRO B N 1
ATOM 9524 C CA . PRO B 1 493 ? 6.574 48.844 16.984 1 96.69 493 PRO B CA 1
ATOM 9525 C C . PRO B 1 493 ? 6.102 50.312 17.078 1 96.69 493 PRO B C 1
ATOM 9527 O O . PRO B 1 493 ? 6.543 51.156 16.297 1 96.69 493 PRO B O 1
ATOM 9530 N N . THR B 1 494 ? 5.223 50.562 17.984 1 97.69 494 THR B N 1
ATOM 9531 C CA . THR B 1 494 ? 4.707 51.906 18.234 1 97.69 494 THR B CA 1
ATOM 9532 C C . THR B 1 494 ? 4.352 52.062 19.703 1 97.69 494 THR B C 1
ATOM 9534 O O . THR B 1 494 ? 4.23 51.094 20.438 1 97.69 494 THR B O 1
ATOM 9537 N N . ASP B 1 495 ? 4.32 53.344 20.172 1 96.31 495 ASP B N 1
ATOM 9538 C CA . ASP B 1 495 ? 3.92 53.625 21.547 1 96.31 495 ASP B CA 1
ATOM 9539 C C . ASP B 1 495 ? 2.516 54.219 21.578 1 96.31 495 ASP B C 1
ATOM 9541 O O . ASP B 1 495 ? 2.02 54.594 22.656 1 96.31 495 ASP B O 1
ATOM 9545 N N . ASP B 1 496 ? 1.89 54.281 20.391 1 97.94 496 ASP B N 1
ATOM 9546 C CA . ASP B 1 496 ? 0.538 54.812 20.344 1 97.94 496 ASP B CA 1
ATOM 9547 C C . ASP B 1 496 ? -0.467 53.875 21 1 97.94 496 ASP B C 1
ATOM 9549 O O . ASP B 1 496 ? -0.729 52.781 20.484 1 97.94 496 ASP B O 1
ATOM 9553 N N . PRO B 1 497 ? -1.048 54.281 22.094 1 97.19 497 PRO B N 1
ATOM 9554 C CA . PRO B 1 497 ? -1.92 53.375 22.844 1 97.19 497 PRO B CA 1
ATOM 9555 C C . PRO B 1 497 ? -3.158 52.969 22.062 1 97.19 497 PRO B C 1
ATOM 9557 O O . PRO B 1 497 ? -3.66 51.844 22.234 1 97.19 497 PRO B O 1
ATOM 9560 N N . ALA B 1 498 ? -3.646 53.875 21.266 1 97 498 ALA B N 1
ATOM 9561 C CA . ALA B 1 498 ? -4.836 53.562 20.469 1 97 498 ALA B CA 1
ATOM 9562 C C . ALA B 1 498 ? -4.543 52.469 19.453 1 97 498 ALA B C 1
ATOM 9564 O O . ALA B 1 498 ? -5.359 51.562 19.266 1 97 498 ALA B O 1
ATOM 9565 N N . ILE B 1 499 ? -3.412 52.562 18.875 1 97.94 499 ILE B N 1
ATOM 9566 C CA . ILE B 1 499 ? -3.006 51.562 17.891 1 97.94 499 ILE B CA 1
ATOM 9567 C C . ILE B 1 499 ? -2.754 50.219 18.594 1 97.94 499 ILE B C 1
ATOM 9569 O O . ILE B 1 499 ? -3.184 49.188 18.109 1 97.94 499 ILE B O 1
ATOM 9573 N N . LEU B 1 500 ? -2.092 50.281 19.688 1 97.81 500 LEU B N 1
ATOM 9574 C CA . LEU B 1 500 ? -1.785 49.062 20.438 1 97.81 500 LEU B CA 1
ATOM 9575 C C . LEU B 1 500 ? -3.064 48.375 20.891 1 97.81 500 LEU B C 1
ATOM 9577 O O . LEU B 1 500 ? -3.17 47.156 20.797 1 97.81 500 LEU B O 1
ATOM 9581 N N . LYS B 1 501 ? -3.963 49.156 21.359 1 97.12 501 LYS B N 1
ATOM 9582 C CA . LYS B 1 501 ? -5.242 48.594 21.797 1 97.12 501 LYS B CA 1
ATOM 9583 C C . LYS B 1 501 ? -5.965 47.938 20.625 1 97.12 501 LYS B C 1
ATOM 9585 O O . LYS B 1 501 ? -6.527 46.844 20.781 1 97.12 501 LYS B O 1
ATOM 9590 N N . LEU B 1 502 ? -5.957 48.594 19.516 1 97.88 502 LEU B N 1
ATOM 9591 C CA . LEU B 1 502 ? -6.59 48.031 18.312 1 97.88 502 LEU B CA 1
ATOM 9592 C C . LEU B 1 502 ? -5.898 46.75 17.875 1 97.88 502 LEU B C 1
ATOM 9594 O O . LEU B 1 502 ? -6.559 45.781 17.516 1 97.88 502 LEU B O 1
ATOM 9598 N N . ARG B 1 503 ? -4.578 46.719 17.875 1 98.5 503 ARG B N 1
ATOM 9599 C CA . ARG B 1 503 ? -3.818 45.531 17.484 1 98.5 503 ARG B CA 1
ATOM 9600 C C . ARG B 1 503 ? -4.168 44.344 18.375 1 98.5 503 ARG B C 1
ATOM 9602 O O . ARG B 1 503 ? -4.363 43.25 17.875 1 98.5 503 ARG B O 1
ATOM 9609 N N . GLU B 1 504 ? -4.211 44.594 19.656 1 98.12 504 GLU B N 1
ATOM 9610 C CA . GLU B 1 504 ? -4.562 43.531 20.594 1 98.12 504 GLU B CA 1
ATOM 9611 C C . GLU B 1 504 ? -5.965 42.969 20.312 1 98.12 504 GLU B C 1
ATOM 9613 O O . GLU B 1 504 ? -6.191 41.781 20.344 1 98.12 504 GLU B O 1
ATOM 9618 N N . ARG B 1 505 ? -6.891 43.844 20.047 1 98.19 505 ARG B N 1
ATOM 9619 C CA . ARG B 1 505 ? -8.25 43.438 19.719 1 98.19 505 ARG B CA 1
ATOM 9620 C C . ARG B 1 505 ? -8.273 42.625 18.422 1 98.19 505 ARG B C 1
ATOM 9622 O O . ARG B 1 505 ? -8.961 41.594 18.328 1 98.19 505 ARG B O 1
ATOM 9629 N N . GLN B 1 506 ? -7.52 43.094 17.422 1 98.25 506 GLN B N 1
ATOM 9630 C CA . GLN B 1 506 ? -7.457 42.406 16.141 1 98.25 506 GLN B CA 1
ATOM 9631 C C . GLN B 1 506 ? -6.895 41 16.312 1 98.25 506 GLN B C 1
ATOM 9633 O O . GLN B 1 506 ? -7.383 40.031 15.688 1 98.25 506 GLN B O 1
ATOM 9638 N N . LYS B 1 507 ? -5.867 40.875 17.109 1 98.62 507 LYS B N 1
ATOM 9639 C CA . LYS B 1 507 ? -5.316 39.531 17.375 1 98.62 507 LYS B CA 1
ATOM 9640 C C . LYS B 1 507 ? -6.355 38.625 18.031 1 98.62 507 LYS B C 1
ATOM 9642 O O . LYS B 1 507 ? -6.473 37.469 17.688 1 98.62 507 LYS B O 1
ATOM 9647 N N . ARG B 1 508 ? -7.094 39.188 18.953 1 98.56 508 ARG B N 1
ATOM 9648 C CA . ARG B 1 508 ? -8.156 38.406 19.609 1 98.56 508 ARG B CA 1
ATOM 9649 C C . ARG B 1 508 ? -9.25 38.062 18.609 1 98.56 508 ARG B C 1
ATOM 9651 O O . ARG B 1 508 ? -9.82 36.969 18.672 1 98.56 508 ARG B O 1
ATOM 9658 N N . ASN B 1 509 ? -9.586 39.031 17.688 1 98.69 509 ASN B N 1
ATOM 9659 C CA . ASN B 1 509 ? -10.57 38.75 16.656 1 98.69 509 ASN B CA 1
ATOM 9660 C C . ASN B 1 509 ? -10.172 37.531 15.805 1 98.69 509 ASN B C 1
ATOM 9662 O O . ASN B 1 509 ? -11 36.656 15.523 1 98.69 509 ASN B O 1
ATOM 9666 N N . MET B 1 510 ? -8.914 37.5 15.438 1 98.56 510 MET B N 1
ATOM 9667 C CA . MET B 1 510 ? -8.391 36.406 14.617 1 98.56 510 MET B CA 1
ATOM 9668 C C . MET B 1 510 ? -8.469 35.094 15.359 1 98.56 510 MET B C 1
ATOM 9670 O O . MET B 1 510 ? -8.945 34.094 14.812 1 98.56 510 MET B O 1
ATOM 9674 N N . LEU B 1 511 ? -8.055 35.031 16.531 1 98.75 511 LEU B N 1
ATOM 9675 C CA . LEU B 1 511 ? -8.047 33.844 17.344 1 98.75 511 LEU B CA 1
ATOM 9676 C C . LEU B 1 511 ? -9.469 33.344 17.594 1 98.75 511 LEU B C 1
ATOM 9678 O O . LEU B 1 511 ? -9.742 32.125 17.5 1 98.75 511 LEU B O 1
ATOM 9682 N N . ALA B 1 512 ? -10.344 34.281 17.953 1 98.62 512 ALA B N 1
ATOM 9683 C CA . ALA B 1 512 ? -11.742 33.906 18.188 1 98.62 512 ALA B CA 1
ATOM 9684 C C . ALA B 1 512 ? -12.375 33.312 16.938 1 98.62 512 ALA B C 1
ATOM 9686 O O . ALA B 1 512 ? -13.078 32.312 17 1 98.62 512 ALA B O 1
ATOM 9687 N N . THR B 1 513 ? -12.094 33.938 15.781 1 98.75 513 THR B N 1
ATOM 9688 C CA . THR B 1 513 ? -12.641 33.469 14.523 1 98.75 513 THR B CA 1
ATOM 9689 C C . THR B 1 513 ? -12.125 32.062 14.219 1 98.75 513 THR B C 1
ATOM 9691 O O . THR B 1 513 ? -12.906 31.172 13.867 1 98.75 513 THR B O 1
ATOM 9694 N N . LEU B 1 514 ? -10.852 31.828 14.359 1 98.81 514 LEU B N 1
ATOM 9695 C CA . LEU B 1 514 ? -10.227 30.531 14.086 1 98.81 514 LEU B CA 1
ATOM 9696 C C . LEU B 1 514 ? -10.844 29.438 14.953 1 98.81 514 LEU B C 1
ATOM 9698 O O . LEU B 1 514 ? -11.258 28.406 14.438 1 98.81 514 LEU B O 1
ATOM 9702 N N . LEU B 1 515 ? -10.953 29.672 16.234 1 98.69 515 LEU B N 1
ATOM 9703 C CA . LEU B 1 515 ? -11.32 28.656 17.203 1 98.69 515 LEU B CA 1
ATOM 9704 C C . LEU B 1 515 ? -12.836 28.484 17.266 1 98.69 515 LEU B C 1
ATOM 9706 O O . LEU B 1 515 ? -13.328 27.469 17.781 1 98.69 515 LEU B O 1
ATOM 9710 N N . ALA B 1 516 ? -13.578 29.438 16.688 1 98.38 516 ALA B N 1
ATOM 9711 C CA . ALA B 1 516 ? -15.039 29.312 16.656 1 98.38 516 ALA B CA 1
ATOM 9712 C C . ALA B 1 516 ? -15.516 28.766 15.312 1 98.38 516 ALA B C 1
ATOM 9714 O O . ALA B 1 516 ? -16.688 28.453 15.148 1 98.38 516 ALA B O 1
ATOM 9715 N N . SER B 1 517 ? -14.641 28.656 14.344 1 98.62 517 SER B N 1
ATOM 9716 C CA . SER B 1 517 ? -14.992 28.156 13.023 1 98.62 517 SER B CA 1
ATOM 9717 C C . SER B 1 517 ? -15.086 26.641 13.008 1 98.62 517 SER B C 1
ATOM 9719 O O . SER B 1 517 ? -14.336 25.953 13.711 1 98.62 517 SER B O 1
ATOM 9721 N N . GLN B 1 518 ? -16.078 26.141 12.141 1 98.06 518 GLN B N 1
ATOM 9722 C CA . GLN B 1 518 ? -16.062 24.703 11.852 1 98.06 518 GLN B CA 1
ATOM 9723 C C . GLN B 1 518 ? -14.773 24.312 11.148 1 98.06 518 GLN B C 1
ATOM 9725 O O . GLN B 1 518 ? -14.141 25.125 10.477 1 98.06 518 GLN B O 1
ATOM 9730 N N . GLY B 1 519 ? -14.367 23.062 11.242 1 98.19 519 GLY B N 1
ATOM 9731 C CA . GLY B 1 519 ? -13.109 22.594 10.688 1 98.19 519 GLY B CA 1
ATOM 9732 C C . GLY B 1 519 ? -12.055 22.328 11.742 1 98.19 519 GLY B C 1
ATOM 9733 O O . GLY B 1 519 ? -12.359 22.281 12.93 1 98.19 519 GLY B O 1
ATOM 9734 N N . THR B 1 520 ? -10.852 22.047 11.281 1 98.75 520 THR B N 1
ATOM 9735 C CA . THR B 1 520 ? -9.734 21.734 12.172 1 98.75 520 THR B CA 1
ATOM 9736 C C . THR B 1 520 ? -8.828 22.953 12.336 1 98.75 520 THR B C 1
ATOM 9738 O O . THR B 1 520 ? -8.156 23.359 11.383 1 98.75 520 THR B O 1
ATOM 9741 N N . PRO B 1 521 ? -8.797 23.516 13.516 1 98.81 521 PRO B N 1
ATOM 9742 C CA . PRO B 1 521 ? -7.938 24.688 13.695 1 98.81 521 PRO B CA 1
ATOM 9743 C C . PRO B 1 521 ? -6.469 24.312 13.883 1 98.81 521 PRO B C 1
ATOM 9745 O O . PRO B 1 521 ? -6.152 23.312 14.523 1 98.81 521 PRO B O 1
ATOM 9748 N N . MET B 1 522 ? -5.609 25.047 13.289 1 98.88 522 MET B N 1
ATOM 9749 C CA . MET B 1 522 ? -4.164 24.984 13.508 1 98.88 522 MET B CA 1
ATOM 9750 C C . MET B 1 522 ? -3.639 26.328 14.016 1 98.88 522 MET B C 1
ATOM 9752 O O . MET B 1 522 ? -3.881 27.375 13.398 1 98.88 522 MET B O 1
ATOM 9756 N N . LEU B 1 523 ? -3.004 26.281 15.164 1 98.69 523 LEU B N 1
ATOM 9757 C CA . LEU B 1 523 ? -2.373 27.438 15.789 1 98.69 523 LEU B CA 1
ATOM 9758 C C . LEU B 1 523 ? -0.865 27.422 15.562 1 98.69 523 LEU B C 1
ATOM 9760 O O . LEU B 1 523 ? -0.216 26.391 15.734 1 98.69 523 LEU B O 1
ATOM 9764 N N . LEU B 1 524 ? -0.345 28.578 15.086 1 98.75 524 LEU B N 1
ATOM 9765 C CA . LEU B 1 524 ? 1.106 28.703 15.039 1 98.75 524 LEU B CA 1
ATOM 9766 C C . LEU B 1 524 ? 1.68 28.953 16.438 1 98.75 524 LEU B C 1
ATOM 9768 O O . LEU B 1 524 ? 1.218 29.828 17.156 1 98.75 524 LEU B O 1
ATOM 9772 N N . GLY B 1 525 ? 2.664 28.172 16.797 1 98.69 525 GLY B N 1
ATOM 9773 C CA . GLY B 1 525 ? 3.264 28.328 18.125 1 98.69 525 GLY B CA 1
ATOM 9774 C C . GLY B 1 525 ? 3.734 29.734 18.406 1 98.69 525 GLY B C 1
ATOM 9775 O O . GLY B 1 525 ? 4.422 30.344 17.578 1 98.69 525 GLY B O 1
ATOM 9776 N N . GLY B 1 526 ? 3.328 30.234 19.531 1 98.5 526 GLY B N 1
ATOM 9777 C CA . GLY B 1 526 ? 3.699 31.578 19.969 1 98.5 526 GLY B CA 1
ATOM 9778 C C . GLY B 1 526 ? 2.637 32.625 19.656 1 98.5 526 GLY B C 1
ATOM 9779 O O . GLY B 1 526 ? 2.646 33.719 20.234 1 98.5 526 GLY B O 1
ATOM 9780 N N . ASP B 1 527 ? 1.73 32.344 18.766 1 98.62 527 ASP B N 1
ATOM 9781 C CA . ASP B 1 527 ? 0.666 33.281 18.453 1 98.62 527 ASP B CA 1
ATOM 9782 C C . ASP B 1 527 ? -0.235 33.531 19.656 1 98.62 527 ASP B C 1
ATOM 9784 O O . ASP B 1 527 ? -0.813 34.594 19.812 1 98.62 527 ASP B O 1
ATOM 9788 N N . GLU B 1 528 ? -0.357 32.531 20.531 1 98.69 528 GLU B N 1
ATOM 9789 C CA . GLU B 1 528 ? -1.228 32.594 21.703 1 98.69 528 GLU B CA 1
ATOM 9790 C C . GLU B 1 528 ? -0.719 33.625 22.703 1 98.69 528 GLU B C 1
ATOM 9792 O O . GLU B 1 528 ? -1.447 34.031 23.609 1 98.69 528 GLU B O 1
ATOM 9797 N N . PHE B 1 529 ? 0.537 34.062 22.547 1 97.75 529 PHE B N 1
ATOM 9798 C CA . PHE B 1 529 ? 1.007 35.094 23.453 1 97.75 529 PHE B CA 1
ATOM 9799 C C . PHE B 1 529 ? 1.71 36.219 22.688 1 97.75 529 PHE B C 1
ATOM 9801 O O . PHE B 1 529 ? 2.506 36.969 23.266 1 97.75 529 PHE B O 1
ATOM 9808 N N . GLY B 1 530 ? 1.49 36.281 21.422 1 97.62 530 GLY B N 1
ATOM 9809 C CA . GLY B 1 530 ? 1.87 37.438 20.609 1 97.62 530 GLY B CA 1
ATOM 9810 C C . GLY B 1 530 ? 3.332 37.406 20.203 1 97.62 530 GLY B C 1
ATOM 9811 O O . GLY B 1 530 ? 3.998 38.469 20.25 1 97.62 530 GLY B O 1
ATOM 9812 N N . ARG B 1 531 ? 3.9 36.25 19.875 1 97.88 531 ARG B N 1
ATOM 9813 C CA . ARG B 1 531 ? 5.27 36.156 19.375 1 97.88 531 ARG B CA 1
ATOM 9814 C C . ARG B 1 531 ? 5.465 36.969 18.109 1 97.88 531 ARG B C 1
ATOM 9816 O O . ARG B 1 531 ? 4.566 37.062 17.281 1 97.88 531 ARG B O 1
ATOM 9823 N N . THR B 1 532 ? 6.594 37.625 18.031 1 98 532 THR B N 1
ATOM 9824 C CA . THR B 1 532 ? 6.926 38.438 16.859 1 98 532 THR B CA 1
ATOM 9825 C C . THR B 1 532 ? 8.234 37.969 16.234 1 98 532 THR B C 1
ATOM 9827 O O . THR B 1 532 ? 9.086 37.375 16.906 1 98 532 THR B O 1
ATOM 9830 N N . GLN B 1 533 ? 8.312 38.094 15 1 98.31 533 GLN B N 1
ATOM 9831 C CA . GLN B 1 533 ? 9.555 37.906 14.258 1 98.31 533 GLN B CA 1
ATOM 9832 C C . GLN B 1 533 ? 10.07 39.25 13.711 1 98.31 533 GLN B C 1
ATOM 9834 O O . GLN B 1 533 ? 10.812 39.281 12.727 1 98.31 533 GLN B O 1
ATOM 9839 N N . ARG B 1 534 ? 9.492 40.281 14.258 1 97.88 534 ARG B N 1
ATOM 9840 C CA . ARG B 1 534 ? 9.914 41.656 13.938 1 97.88 534 ARG B CA 1
ATOM 9841 C C . ARG B 1 534 ? 9.688 41.969 12.461 1 97.88 534 ARG B C 1
ATOM 9843 O O . ARG B 1 534 ? 10.555 42.531 11.805 1 97.88 534 ARG B O 1
ATOM 9850 N N . GLY B 1 535 ? 8.625 41.438 11.961 1 98.25 535 GLY B N 1
ATOM 9851 C CA . GLY B 1 535 ? 8.227 41.719 10.594 1 98.25 535 GLY B CA 1
ATOM 9852 C C . GLY B 1 535 ? 8.852 40.781 9.578 1 98.25 535 GLY B C 1
ATOM 9853 O O . GLY B 1 535 ? 8.578 40.875 8.383 1 98.25 535 GLY B O 1
ATOM 9854 N N . ASN B 1 536 ? 9.727 39.906 10 1 98.44 536 ASN B N 1
ATOM 9855 C CA . ASN B 1 536 ? 10.273 38.875 9.117 1 98.44 536 ASN B CA 1
ATOM 9856 C C . ASN B 1 536 ? 9.25 37.781 8.812 1 98.44 536 ASN B C 1
ATOM 9858 O O . ASN B 1 536 ? 8.883 37 9.703 1 98.44 536 ASN B O 1
ATOM 9862 N N . ASN B 1 537 ? 8.758 37.719 7.582 1 98.19 537 ASN B N 1
ATOM 9863 C CA . ASN B 1 537 ? 7.723 36.75 7.262 1 98.19 537 ASN B CA 1
ATOM 9864 C C . ASN B 1 537 ? 8.312 35.5 6.574 1 98.19 537 ASN B C 1
ATOM 9866 O O . ASN B 1 537 ? 7.59 34.75 5.945 1 98.19 537 ASN B O 1
ATOM 9870 N N . ASN B 1 538 ? 9.633 35.344 6.586 1 98.06 538 ASN B N 1
ATOM 9871 C CA . ASN B 1 538 ? 10.336 34.188 6.043 1 98.06 538 ASN B CA 1
ATOM 9872 C C . ASN B 1 538 ? 11.562 33.844 6.883 1 98.06 538 ASN B C 1
ATOM 9874 O O . ASN B 1 538 ? 12.68 33.75 6.363 1 98.06 538 ASN B O 1
ATOM 9878 N N . ALA B 1 539 ? 11.414 33.5 8.055 1 97.88 539 ALA B N 1
ATOM 9879 C CA . ALA B 1 539 ? 12.5 33.344 9.023 1 97.88 539 ALA B CA 1
ATOM 9880 C C . ALA B 1 539 ? 13.109 31.953 8.945 1 97.88 539 ALA B C 1
ATOM 9882 O O . ALA B 1 539 ? 13.508 31.391 9.961 1 97.88 539 ALA B O 1
ATOM 9883 N N . TYR B 1 540 ? 13.18 31.344 7.758 1 97.56 540 TYR B N 1
ATOM 9884 C CA . TYR B 1 540 ? 13.602 29.953 7.566 1 97.56 540 TYR B CA 1
ATOM 9885 C C . TYR B 1 540 ? 15.062 29.781 7.969 1 97.56 540 TYR B C 1
ATOM 9887 O O . TYR B 1 540 ? 15.484 28.672 8.297 1 97.56 540 TYR B O 1
ATOM 9895 N N . CYS B 1 541 ? 15.867 30.891 7.965 1 97.94 541 CYS B N 1
ATOM 9896 C CA . CYS B 1 541 ? 17.297 30.781 8.211 1 97.94 541 CYS B CA 1
ATOM 9897 C C . CYS B 1 541 ? 17.688 31.469 9.516 1 97.94 541 CYS B C 1
ATOM 9899 O O . CYS B 1 541 ? 18.859 31.781 9.734 1 97.94 541 CYS B O 1
ATOM 9901 N N . GLN B 1 542 ? 16.703 31.844 10.258 1 97.94 542 GLN B N 1
ATOM 9902 C CA . GLN B 1 542 ? 16.969 32.594 11.484 1 97.94 542 GLN B CA 1
ATOM 9903 C C . GLN B 1 542 ? 16.906 31.688 12.711 1 97.94 542 GLN B C 1
ATOM 9905 O O . GLN B 1 542 ? 15.891 31.625 13.398 1 97.94 542 GLN B O 1
ATOM 9910 N N . ASP B 1 543 ? 18 31.016 13.031 1 98 543 ASP B N 1
ATOM 9911 C CA . ASP B 1 543 ? 18.156 30.219 14.25 1 98 543 ASP B CA 1
ATOM 9912 C C . ASP B 1 543 ? 18.656 31.094 15.406 1 98 543 ASP B C 1
ATOM 9914 O O . ASP B 1 543 ? 19.75 30.875 15.914 1 98 543 ASP B O 1
ATOM 9918 N N . ASN B 1 544 ? 17.812 32 15.797 1 97.88 544 ASN B N 1
ATOM 9919 C CA . ASN B 1 544 ? 18.125 33 16.812 1 97.88 544 ASN B CA 1
ATOM 9920 C C . ASN B 1 544 ? 16.875 33.594 17.406 1 97.88 544 ASN B C 1
ATOM 9922 O O . ASN B 1 544 ? 15.781 33.031 17.297 1 97.88 544 ASN B O 1
ATOM 9926 N N . GLU B 1 545 ? 16.984 34.719 18 1 97.25 545 GLU B N 1
ATOM 9927 C CA . GLU B 1 545 ? 15.922 35.312 18.797 1 97.25 545 GLU B CA 1
ATOM 9928 C C . GLU B 1 545 ? 14.789 35.812 17.922 1 97.25 545 GLU B C 1
ATOM 9930 O O . GLU B 1 545 ? 13.68 36.062 18.406 1 97.25 545 GLU B O 1
ATOM 9935 N N . ILE B 1 546 ? 15.039 35.969 16.625 1 97.75 546 ILE B N 1
ATOM 9936 C CA . ILE B 1 546 ? 13.969 36.312 15.711 1 97.75 546 ILE B CA 1
ATOM 9937 C C . ILE B 1 546 ? 12.906 35.219 15.695 1 97.75 546 ILE B C 1
ATOM 9939 O O . ILE B 1 546 ? 11.711 35.5 15.672 1 97.75 546 ILE B O 1
ATOM 9943 N N . SER B 1 547 ? 13.422 33.938 15.766 1 98 547 SER B N 1
ATOM 9944 C CA . SER B 1 547 ? 12.516 32.812 15.594 1 98 547 SER B CA 1
ATOM 9945 C C . SER B 1 547 ? 12.227 32.125 16.922 1 98 547 SER B C 1
ATOM 9947 O O . SER B 1 547 ? 11.164 31.516 17.109 1 98 547 SER B O 1
ATOM 9949 N N . TRP B 1 548 ? 13.188 32.219 17.922 1 98.5 548 TRP B N 1
ATOM 9950 C CA . TRP B 1 548 ? 13.023 31.531 19.203 1 98.5 548 TRP B CA 1
ATOM 9951 C C . TRP B 1 548 ? 11.93 32.188 20.031 1 98.5 548 TRP B C 1
ATOM 9953 O O . TRP B 1 548 ? 11.766 33.406 20 1 98.5 548 TRP B O 1
ATOM 9963 N N . PHE B 1 549 ? 11.18 31.344 20.734 1 98.38 549 PHE B N 1
ATOM 9964 C CA . PHE B 1 549 ? 10.141 31.859 21.625 1 98.38 549 PHE B CA 1
ATOM 9965 C C . PHE B 1 549 ? 10.742 32.656 22.766 1 98.38 549 PHE B C 1
ATOM 9967 O O . PHE B 1 549 ? 11.75 32.281 23.344 1 98.38 549 PHE B O 1
ATOM 9974 N N . ASP B 1 550 ? 10.273 33.812 23.016 1 97.5 550 ASP B N 1
ATOM 9975 C CA . ASP B 1 550 ? 10.602 34.562 24.234 1 97.5 550 ASP B CA 1
ATOM 9976 C C . ASP B 1 550 ? 9.602 34.281 25.344 1 97.5 550 ASP B C 1
ATOM 9978 O O . ASP B 1 550 ? 8.461 34.75 25.297 1 97.5 550 ASP B O 1
ATOM 9982 N N . TRP B 1 551 ? 10.031 33.594 26.375 1 97.75 551 TRP B N 1
ATOM 9983 C CA . TRP B 1 551 ? 9.141 33.125 27.422 1 97.75 551 TRP B CA 1
ATOM 9984 C C . TRP B 1 551 ? 9.047 34.125 28.562 1 97.75 551 TRP B C 1
ATOM 9986 O O . TRP B 1 551 ? 8.383 33.875 29.578 1 97.75 551 TRP B O 1
ATOM 9996 N N . ASN B 1 552 ? 9.766 35.219 28.406 1 96.56 552 ASN B N 1
ATOM 9997 C CA . ASN B 1 552 ? 9.523 36.344 29.281 1 96.56 552 ASN B CA 1
ATOM 9998 C C . ASN B 1 552 ? 8.32 37.188 28.828 1 96.56 552 ASN B C 1
ATOM 10000 O O . ASN B 1 552 ? 8.484 38.25 28.219 1 96.56 552 ASN B O 1
ATOM 10004 N N . LEU B 1 553 ? 7.203 36.875 29.25 1 97.19 553 LEU B N 1
ATOM 10005 C CA . LEU B 1 553 ? 5.949 37.375 28.719 1 97.19 553 LEU B CA 1
ATOM 10006 C C . LEU B 1 553 ? 5.625 38.75 29.328 1 97.19 553 LEU B C 1
ATOM 10008 O O . LEU B 1 553 ? 5.734 38.938 30.531 1 97.19 553 LEU B O 1
ATOM 10012 N N . SER B 1 554 ? 5.273 39.656 28.5 1 95.88 554 SER B N 1
ATOM 10013 C CA . SER B 1 554 ? 4.734 40.938 28.953 1 95.88 554 SER B CA 1
ATOM 10014 C C . SER B 1 554 ? 3.318 40.781 29.5 1 95.88 554 SER B C 1
ATOM 10016 O O . SER B 1 554 ? 2.73 39.688 29.422 1 95.88 554 SER B O 1
ATOM 10018 N N . GLU B 1 555 ? 2.83 41.812 30.047 1 95.56 555 GLU B N 1
ATOM 10019 C CA . GLU B 1 555 ? 1.451 41.812 30.531 1 95.56 555 GLU B CA 1
ATOM 10020 C C . GLU B 1 555 ? 0.473 41.562 29.375 1 95.56 555 GLU B C 1
ATOM 10022 O O . GLU B 1 555 ? -0.463 40.75 29.516 1 95.56 555 GLU B O 1
ATOM 10027 N N . ALA B 1 556 ? 0.739 42.219 28.281 1 94.94 556 ALA B N 1
ATOM 10028 C CA . ALA B 1 556 ? -0.113 42.062 27.109 1 94.94 556 ALA B CA 1
ATOM 10029 C C . ALA B 1 556 ? -0.066 40.625 26.625 1 94.94 556 ALA B C 1
ATOM 10031 O O . ALA B 1 556 ? -1.088 40.062 26.219 1 94.94 556 ALA B O 1
ATOM 10032 N N . ALA B 1 557 ? 1.097 40.031 26.672 1 97.38 557 ALA B N 1
ATOM 10033 C CA . ALA B 1 557 ? 1.278 38.656 26.25 1 97.38 557 ALA B CA 1
ATOM 10034 C C . ALA B 1 557 ? 0.511 37.688 27.156 1 97.38 557 ALA B C 1
ATOM 10036 O O . ALA B 1 557 ? -0.129 36.75 26.688 1 97.38 557 ALA B O 1
ATOM 10037 N N . GLU B 1 558 ? 0.574 37.906 28.406 1 97.69 558 GLU B N 1
ATOM 10038 C CA . GLU B 1 558 ? -0.137 37.094 29.375 1 97.69 558 GLU B CA 1
ATOM 10039 C C . GLU B 1 558 ? -1.647 37.156 29.156 1 97.69 558 GLU B C 1
ATOM 10041 O O . GLU B 1 558 ? -2.35 36.156 29.266 1 97.69 558 GLU B O 1
ATOM 10046 N N . LYS B 1 559 ? -2.078 38.344 28.891 1 97 559 LYS B N 1
ATOM 10047 C CA . LYS B 1 559 ? -3.502 38.562 28.641 1 97 559 LYS B CA 1
ATOM 10048 C C . LYS B 1 559 ? -3.949 37.812 27.391 1 97 559 LYS B C 1
ATOM 10050 O O . LYS B 1 559 ? -5.016 37.219 27.359 1 97 559 LYS B O 1
ATOM 10055 N N . GLN B 1 560 ? -3.156 37.938 26.391 1 97.75 560 GLN B N 1
ATOM 10056 C CA . GLN B 1 560 ? -3.486 37.219 25.156 1 97.75 560 GLN B CA 1
ATOM 10057 C C . GLN B 1 560 ? -3.482 35.719 25.344 1 97.75 560 GLN B C 1
ATOM 10059 O O . GLN B 1 560 ? -4.332 35 24.797 1 97.75 560 GLN B O 1
ATOM 10064 N N . LEU B 1 561 ? -2.49 35.219 26.062 1 98.38 561 LEU B N 1
ATOM 10065 C CA . LEU B 1 561 ? -2.414 33.781 26.375 1 98.38 561 LEU B CA 1
ATOM 10066 C C . LEU B 1 561 ? -3.662 33.312 27.125 1 98.38 561 LEU B C 1
ATOM 10068 O O . LEU B 1 561 ? -4.238 32.281 26.797 1 98.38 561 LEU B O 1
ATOM 10072 N N . ALA B 1 562 ? -4.047 34.094 28.109 1 97.44 562 ALA B N 1
ATOM 10073 C CA . ALA B 1 562 ? -5.254 33.781 28.875 1 97.44 562 ALA B CA 1
ATOM 10074 C C . ALA B 1 562 ? -6.484 33.781 27.969 1 97.44 562 ALA B C 1
ATOM 10076 O O . ALA B 1 562 ? -7.348 32.906 28.109 1 97.44 562 ALA B O 1
ATOM 10077 N N . PHE B 1 563 ? -6.543 34.75 27.125 1 97.19 563 PHE B N 1
ATOM 10078 C CA . PHE B 1 563 ? -7.641 34.812 26.172 1 97.19 563 PHE B CA 1
ATOM 10079 C C . PHE B 1 563 ? -7.676 33.562 25.281 1 97.19 563 PHE B C 1
ATOM 10081 O O . PHE B 1 563 ? -8.742 33 25.062 1 97.19 563 PHE B O 1
ATOM 10088 N N . THR B 1 564 ? -6.52 33.188 24.734 1 98.38 564 THR B N 1
ATOM 10089 C CA . THR B 1 564 ? -6.43 32.031 23.844 1 98.38 564 THR B CA 1
ATOM 10090 C C . THR B 1 564 ? -6.863 30.766 24.562 1 98.38 564 THR B C 1
ATOM 10092 O O . THR B 1 564 ? -7.625 29.969 24.016 1 98.38 564 THR B O 1
ATOM 10095 N N . LYS B 1 565 ? -6.371 30.547 25.781 1 98.25 565 LYS B N 1
ATOM 10096 C CA . LYS B 1 565 ? -6.773 29.406 26.578 1 98.25 565 LYS B CA 1
ATOM 10097 C C . LYS B 1 565 ? -8.289 29.375 26.781 1 98.25 565 LYS B C 1
ATOM 10099 O O . LYS B 1 565 ? -8.914 28.312 26.672 1 98.25 565 LYS B O 1
ATOM 10104 N N . ARG B 1 566 ? -8.82 30.547 27.016 1 96.69 566 ARG B N 1
ATOM 10105 C CA . ARG B 1 566 ? -10.266 30.656 27.219 1 96.69 566 ARG B CA 1
ATOM 10106 C C . ARG B 1 566 ? -11.023 30.266 25.953 1 96.69 566 ARG B C 1
ATOM 10108 O O . ARG B 1 566 ? -12.016 29.547 26.016 1 96.69 566 ARG B O 1
ATOM 10115 N N . MET B 1 567 ? -10.562 30.75 24.844 1 97.19 567 MET B N 1
ATOM 10116 C CA . MET B 1 567 ? -11.234 30.453 23.578 1 97.19 567 MET B CA 1
ATOM 10117 C C . MET B 1 567 ? -11.172 28.953 23.281 1 97.19 567 MET B C 1
ATOM 10119 O O . MET B 1 567 ? -12.133 28.375 22.781 1 97.19 567 MET B O 1
ATOM 10123 N N . ILE B 1 568 ? -10.008 28.328 23.516 1 98.44 568 ILE B N 1
ATOM 10124 C CA . ILE B 1 568 ? -9.859 26.891 23.297 1 98.44 568 ILE B CA 1
ATOM 10125 C C . ILE B 1 568 ? -10.812 26.125 24.203 1 98.44 568 ILE B C 1
ATOM 10127 O O . ILE B 1 568 ? -11.469 25.172 23.781 1 98.44 568 ILE B O 1
ATOM 10131 N N . LYS B 1 569 ? -10.93 26.547 25.438 1 97.5 569 LYS B N 1
ATOM 10132 C CA . LYS B 1 569 ? -11.859 25.938 26.375 1 97.5 569 LYS B CA 1
ATOM 10133 C C . LYS B 1 569 ? -13.297 26.078 25.906 1 97.5 569 LYS B C 1
ATOM 10135 O O . LYS B 1 569 ? -14.094 25.141 26 1 97.5 569 LYS B O 1
ATOM 10140 N N . LEU B 1 570 ? -13.648 27.25 25.391 1 96.44 570 LEU B N 1
ATOM 10141 C CA . LEU B 1 570 ? -15 27.469 24.875 1 96.44 570 LEU B CA 1
ATOM 10142 C C . LEU B 1 570 ? -15.297 26.531 23.719 1 96.44 570 LEU B C 1
ATOM 10144 O O . LEU B 1 570 ? -16.391 25.953 23.656 1 96.44 570 LEU B O 1
ATOM 10148 N N . ARG B 1 571 ? -14.391 26.359 22.844 1 97.88 571 ARG B N 1
ATOM 10149 C CA . ARG B 1 571 ? -14.57 25.438 21.734 1 97.88 571 ARG B CA 1
ATOM 10150 C C . ARG B 1 571 ? -14.812 24.016 22.234 1 97.88 571 ARG B C 1
ATOM 10152 O O . ARG B 1 571 ? -15.633 23.281 21.688 1 97.88 571 ARG B O 1
ATOM 10159 N N . ARG B 1 572 ? -14.047 23.609 23.219 1 96.88 572 ARG B N 1
ATOM 10160 C CA . ARG B 1 572 ? -14.188 22.281 23.812 1 96.88 572 ARG B CA 1
ATOM 10161 C C . ARG B 1 572 ? -15.539 22.141 24.5 1 96.88 572 ARG B C 1
ATOM 10163 O O . ARG B 1 572 ? -16.203 21.109 24.359 1 96.88 572 ARG B O 1
ATOM 10170 N N . ASP B 1 573 ? -15.961 23.219 25.203 1 96.06 573 ASP B N 1
ATOM 10171 C CA . ASP B 1 573 ? -17.141 23.156 26.062 1 96.06 573 ASP B CA 1
ATOM 10172 C C . ASP B 1 573 ? -18.422 23.297 25.25 1 96.06 573 ASP B C 1
ATOM 10174 O O . ASP B 1 573 ? -19.5 22.938 25.703 1 96.06 573 ASP B O 1
ATOM 10178 N N . TYR B 1 574 ? -18.375 23.875 24.078 1 96.38 574 TYR B N 1
ATOM 10179 C CA . TYR B 1 574 ? -19.516 24.047 23.219 1 96.38 574 TYR B CA 1
ATOM 10180 C C . TYR B 1 574 ? -19.344 23.266 21.906 1 96.38 574 TYR B C 1
ATOM 10182 O O . TYR B 1 574 ? -19.031 23.859 20.875 1 96.38 574 TYR B O 1
ATOM 10190 N N . PRO B 1 575 ? -19.734 22.016 21.875 1 95.44 575 PRO B N 1
ATOM 10191 C CA . PRO B 1 575 ? -19.453 21.109 20.75 1 95.44 575 PRO B CA 1
ATOM 10192 C C . PRO B 1 575 ? -20.125 21.578 19.453 1 95.44 575 PRO B C 1
ATOM 10194 O O . PRO B 1 575 ? -19.703 21.172 18.359 1 95.44 575 PRO B O 1
ATOM 10197 N N . ILE B 1 576 ? -21.094 22.453 19.531 1 96.06 576 ILE B N 1
ATOM 10198 C CA . ILE B 1 576 ? -21.75 22.969 18.328 1 96.06 576 ILE B CA 1
ATOM 10199 C C . ILE B 1 576 ? -20.75 23.75 17.484 1 96.06 576 ILE B C 1
ATOM 10201 O O . ILE B 1 576 ? -20.953 23.938 16.281 1 96.06 576 ILE B O 1
ATOM 10205 N N . LEU B 1 577 ? -19.578 24.125 18.031 1 97 577 LEU B N 1
ATOM 10206 C CA . LEU B 1 577 ? -18.547 24.875 17.328 1 97 577 LEU B CA 1
ATOM 10207 C C . LEU B 1 577 ? -17.625 23.938 16.562 1 97 577 LEU B C 1
ATOM 10209 O O . LEU B 1 577 ? -16.766 24.375 15.805 1 97 577 LEU B O 1
ATOM 10213 N N . ARG B 1 578 ? -17.812 22.625 16.688 1 96.62 578 ARG B N 1
ATOM 10214 C CA . ARG B 1 578 ? -16.906 21.656 16.047 1 96.62 578 ARG B CA 1
ATOM 10215 C C . ARG B 1 578 ? -17.672 20.438 15.562 1 96.62 578 ARG B C 1
ATOM 10217 O O . ARG B 1 578 ? -17.297 19.297 15.867 1 96.62 578 ARG B O 1
ATOM 10224 N N . ARG B 1 579 ? -18.641 20.719 14.805 1 95 579 ARG B N 1
ATOM 10225 C CA . ARG B 1 579 ? -19.453 19.641 14.25 1 95 579 ARG B CA 1
ATOM 10226 C C . ARG B 1 579 ? -18.703 18.891 13.164 1 95 579 ARG B C 1
ATOM 10228 O O . ARG B 1 579 ? -17.969 19.5 12.375 1 95 579 ARG B O 1
ATOM 10235 N N . SER B 1 580 ? -18.922 17.578 13.117 1 93.19 580 SER B N 1
ATOM 10236 C CA . SER B 1 580 ? -18.266 16.719 12.133 1 93.19 580 SER B CA 1
ATOM 10237 C C . SER B 1 580 ? -18.938 16.844 10.773 1 93.19 580 SER B C 1
ATOM 10239 O O . SER B 1 580 ? -18.297 16.703 9.734 1 93.19 580 SER B O 1
ATOM 10241 N N . ARG B 1 581 ? -20.219 17.141 10.734 1 94.31 581 ARG B N 1
ATOM 10242 C CA . ARG B 1 581 ? -20.984 17.281 9.5 1 94.31 581 ARG B CA 1
ATOM 10243 C C . ARG B 1 581 ? -21.094 18.734 9.078 1 94.31 581 ARG B C 1
ATOM 10245 O O . ARG B 1 581 ? -21.203 19.625 9.922 1 94.31 581 ARG B O 1
ATOM 10252 N N . PHE B 1 582 ? -21.141 18.891 7.789 1 96.12 582 PHE B N 1
ATOM 10253 C CA . PHE B 1 582 ? -21.391 20.234 7.285 1 96.12 582 PHE B CA 1
ATOM 10254 C C . PHE B 1 582 ? -22.797 20.703 7.648 1 96.12 582 PHE B C 1
ATOM 10256 O O . PHE B 1 582 ? -23.75 19.922 7.605 1 96.12 582 PHE B O 1
ATOM 10263 N N . LEU B 1 583 ? -22.891 21.922 8.094 1 94.81 583 LEU B N 1
ATOM 10264 C CA . LEU B 1 583 ? -24.188 22.516 8.383 1 94.81 583 LEU B CA 1
ATOM 10265 C C . LEU B 1 583 ? -24.891 22.938 7.102 1 94.81 583 LEU B C 1
ATOM 10267 O O . LEU B 1 583 ? -24.234 23.359 6.141 1 94.81 583 LEU B O 1
ATOM 10271 N N . SER B 1 584 ? -26.203 22.844 7.023 1 90.62 584 SER B N 1
ATOM 10272 C CA . SER B 1 584 ? -26.906 23.031 5.758 1 90.62 584 SER B CA 1
ATOM 10273 C C . SER B 1 584 ? -27.844 24.234 5.809 1 90.62 584 SER B C 1
ATOM 10275 O O . SER B 1 584 ? -28.109 24.859 4.785 1 90.62 584 SER B O 1
ATOM 10277 N N . GLY B 1 585 ? -28.344 24.516 6.973 1 93.25 585 GLY B N 1
ATOM 10278 C CA . GLY B 1 585 ? -29.344 25.562 7.074 1 93.25 585 GLY B CA 1
ATOM 10279 C C . GLY B 1 585 ? -30.75 25.078 6.734 1 93.25 585 GLY B C 1
ATOM 10280 O O . GLY B 1 585 ? -31.719 25.828 6.859 1 93.25 585 GLY B O 1
ATOM 10281 N N . ASP B 1 586 ? -30.859 23.812 6.395 1 92.5 586 ASP B N 1
ATOM 10282 C CA . ASP B 1 586 ? -32.156 23.234 6.066 1 92.5 586 ASP B CA 1
ATOM 10283 C C . ASP B 1 586 ? -33 23 7.328 1 92.5 586 ASP B C 1
ATOM 10285 O O . ASP B 1 586 ? -32.438 22.672 8.383 1 92.5 586 ASP B O 1
ATOM 10289 N N . ARG B 1 587 ? -34.25 23.094 7.191 1 93.69 587 ARG B N 1
ATOM 10290 C CA . ARG B 1 587 ? -35.156 22.875 8.312 1 93.69 587 ARG B CA 1
ATOM 10291 C C . ARG B 1 587 ? -35.344 21.391 8.57 1 93.69 587 ARG B C 1
ATOM 10293 O O . ARG B 1 587 ? -35.656 20.625 7.652 1 93.69 587 ARG B O 1
ATOM 10300 N N . ASP B 1 588 ? -35.094 21.016 9.766 1 90.56 588 ASP B N 1
ATOM 10301 C CA . ASP B 1 588 ? -35.406 19.656 10.18 1 90.56 588 ASP B CA 1
ATOM 10302 C C . ASP B 1 588 ? -36.906 19.469 10.375 1 90.56 588 ASP B C 1
ATOM 10304 O O . ASP B 1 588 ? -37.5 20.141 11.219 1 90.56 588 ASP B O 1
ATOM 10308 N N . ALA B 1 589 ? -37.5 18.594 9.688 1 87.94 589 ALA B N 1
ATOM 10309 C CA . ALA B 1 589 ? -38.969 18.438 9.68 1 87.94 589 ALA B CA 1
ATOM 10310 C C . ALA B 1 589 ? -39.469 17.922 11.023 1 87.94 589 ALA B C 1
ATOM 10312 O O . ALA B 1 589 ? -40.562 18.266 11.453 1 87.94 589 ALA B O 1
ATOM 10313 N N . GLN B 1 590 ? -38.688 17.188 11.656 1 89.5 590 GLN B N 1
ATOM 10314 C CA . GLN B 1 590 ? -39.125 16.578 12.914 1 89.5 590 GLN B CA 1
ATOM 10315 C C . GLN B 1 590 ? -38.875 17.516 14.086 1 89.5 590 GLN B C 1
ATOM 10317 O O . GLN B 1 590 ? -39.75 17.656 14.961 1 89.5 590 GLN B O 1
ATOM 10322 N N . LEU B 1 591 ? -37.781 18.156 14.078 1 90.38 591 LEU B N 1
ATOM 10323 C CA . LEU B 1 591 ? -37.406 19.031 15.195 1 90.38 591 LEU B CA 1
ATOM 10324 C C . LEU B 1 591 ? -37.938 20.438 14.969 1 90.38 591 LEU B C 1
ATOM 10326 O O . LEU B 1 591 ? -38.031 21.234 15.914 1 90.38 591 LEU B O 1
ATOM 10330 N N . ASP B 1 592 ? -38.188 20.75 13.758 1 92.38 592 ASP B N 1
ATOM 10331 C CA . ASP B 1 592 ? -38.688 22.047 13.336 1 92.38 592 ASP B CA 1
ATOM 10332 C C . ASP B 1 592 ? -37.688 23.156 13.688 1 92.38 592 ASP B C 1
ATOM 10334 O O . ASP B 1 592 ? -38.062 24.188 14.242 1 92.38 592 ASP B O 1
ATOM 10338 N N . ILE B 1 593 ? -36.438 22.906 13.555 1 93.69 593 ILE B N 1
ATOM 10339 C CA . ILE B 1 593 ? -35.344 23.875 13.742 1 93.69 593 ILE B CA 1
ATOM 10340 C C . ILE B 1 593 ? -34.375 23.797 12.578 1 93.69 593 ILE B C 1
ATOM 10342 O O . ILE B 1 593 ? -34.438 22.859 11.781 1 93.69 593 ILE B O 1
ATOM 10346 N N . ARG B 1 594 ? -33.594 24.766 12.43 1 95.06 594 ARG B N 1
ATOM 10347 C CA . ARG B 1 594 ? -32.438 24.797 11.508 1 95.06 594 ARG B CA 1
ATOM 10348 C C . ARG B 1 594 ? -31.125 24.781 12.258 1 95.06 594 ARG B C 1
ATOM 10350 O O . ARG B 1 594 ? -31.031 25.312 13.359 1 95.06 594 ARG B O 1
ATOM 10357 N N . ASP B 1 595 ? -30.234 24.141 11.695 1 95.69 595 ASP B N 1
ATOM 10358 C CA . ASP B 1 595 ? -28.953 24.016 12.391 1 95.69 595 ASP B CA 1
ATOM 10359 C C . ASP B 1 595 ? -28.188 25.344 12.352 1 95.69 595 ASP B C 1
ATOM 10361 O O . ASP B 1 595 ? -27.344 25.594 13.211 1 95.69 595 ASP B O 1
ATOM 10365 N N . ILE B 1 596 ? -28.438 26.188 11.297 1 97 596 ILE B N 1
ATOM 10366 C CA . ILE B 1 596 ? -27.734 27.469 11.172 1 97 596 ILE B CA 1
ATOM 10367 C C . ILE B 1 596 ? -28.703 28.531 10.625 1 97 596 ILE B C 1
ATOM 10369 O O . ILE B 1 596 ? -29.531 28.234 9.766 1 97 596 ILE B O 1
ATOM 10373 N N . VAL B 1 597 ? -28.594 29.734 11.109 1 97.19 597 VAL B N 1
ATOM 10374 C CA . VAL B 1 597 ? -29.328 30.891 10.609 1 97.19 597 VAL B CA 1
ATOM 10375 C C . VAL B 1 597 ? -28.422 32.125 10.617 1 97.19 597 VAL B C 1
ATOM 10377 O O . VAL B 1 597 ? -27.812 32.438 11.641 1 97.19 597 VAL B O 1
ATOM 10380 N N . TRP B 1 598 ? -28.328 32.812 9.523 1 97.31 598 TRP B N 1
ATOM 10381 C CA . TRP B 1 598 ? -27.578 34.031 9.422 1 97.31 598 TRP B CA 1
ATOM 10382 C C . TRP B 1 598 ? -28.438 35.25 9.781 1 97.31 598 TRP B C 1
ATOM 10384 O O . TRP B 1 598 ? -29.594 35.344 9.359 1 97.31 598 TRP B O 1
ATOM 10394 N N . ILE B 1 599 ? -27.812 36.156 10.578 1 97.06 599 ILE B N 1
ATOM 10395 C CA . ILE B 1 599 ? -28.609 37.25 11.164 1 97.06 599 ILE B CA 1
ATOM 10396 C C . ILE B 1 599 ? -28 38.594 10.797 1 97.06 599 ILE B C 1
ATOM 10398 O O . ILE B 1 599 ? -26.781 38.75 10.828 1 97.06 599 ILE B O 1
ATOM 10402 N N . ASN B 1 600 ? -28.844 39.5 10.414 1 95.81 600 ASN B N 1
ATOM 10403 C CA . ASN B 1 600 ? -28.375 40.844 10.164 1 95.81 600 ASN B CA 1
ATOM 10404 C C . ASN B 1 600 ? -28.453 41.719 11.422 1 95.81 600 ASN B C 1
ATOM 10406 O O . ASN B 1 600 ? -28.766 41.219 12.508 1 95.81 600 ASN B O 1
ATOM 10410 N N . THR B 1 601 ? -28.156 43 11.375 1 95.88 601 THR B N 1
ATOM 10411 C CA . THR B 1 601 ? -28.031 43.875 12.531 1 95.88 601 THR B CA 1
ATOM 10412 C C . THR B 1 601 ? -29.391 44.125 13.18 1 95.88 601 THR B C 1
ATOM 10414 O O . THR B 1 601 ? -29.453 44.531 14.344 1 95.88 601 THR B O 1
ATOM 10417 N N . SER B 1 602 ? -30.5 43.844 12.422 1 95.75 602 SER B N 1
ATOM 10418 C CA . SER B 1 602 ? -31.828 44.062 12.969 1 95.75 602 SER B CA 1
ATOM 10419 C C . SER B 1 602 ? -32.312 42.812 13.742 1 95.75 602 SER B C 1
ATOM 10421 O O . SER B 1 602 ? -33.406 42.812 14.297 1 95.75 602 SER B O 1
ATOM 10423 N N . GLY B 1 603 ? -31.453 41.812 13.75 1 96.06 603 GLY B N 1
ATOM 10424 C CA . GLY B 1 603 ? -31.828 40.594 14.453 1 96.06 603 GLY B CA 1
ATOM 10425 C C . GLY B 1 603 ? -32.625 39.625 13.594 1 96.06 603 GLY B C 1
ATOM 10426 O O . GLY B 1 603 ? -33.031 38.562 14.062 1 96.06 603 GLY B O 1
ATOM 10427 N N . ALA B 1 604 ? -32.812 40.062 12.367 1 95.88 604 ALA B N 1
ATOM 10428 C CA . ALA B 1 604 ? -33.594 39.219 11.438 1 95.88 604 ALA B CA 1
ATOM 10429 C C . ALA B 1 604 ? -32.656 38.344 10.586 1 95.88 604 ALA B C 1
ATOM 10431 O O . ALA B 1 604 ? -31.453 38.625 10.5 1 95.88 604 ALA B O 1
ATOM 10432 N N . GLU B 1 605 ? -33.25 37.344 10.039 1 96 605 GLU B N 1
ATOM 10433 C CA . GLU B 1 605 ? -32.5 36.469 9.125 1 96 605 GLU B CA 1
ATOM 10434 C C . GLU B 1 605 ? -32.031 37.25 7.902 1 96 605 GLU B C 1
ATOM 10436 O O . GLU B 1 605 ? -32.75 38.094 7.355 1 96 605 GLU B O 1
ATOM 10441 N N . MET B 1 606 ? -30.828 37 7.496 1 95.06 606 MET B N 1
ATOM 10442 C CA . MET B 1 606 ? -30.25 37.688 6.332 1 95.06 606 MET B CA 1
ATOM 10443 C C . MET B 1 606 ? -30.984 37.281 5.059 1 95.06 606 MET B C 1
ATOM 10445 O O . MET B 1 606 ? -31.328 36.125 4.871 1 95.06 606 MET B O 1
ATOM 10449 N N . THR B 1 607 ? -31.203 38.25 4.188 1 92.5 607 THR B N 1
ATOM 10450 C CA . THR B 1 607 ? -31.844 38.031 2.889 1 92.5 607 THR B CA 1
ATOM 10451 C C . THR B 1 607 ? -30.797 37.969 1.778 1 92.5 607 THR B C 1
ATOM 10453 O O . THR B 1 607 ? -29.625 38.25 2.014 1 92.5 607 THR B O 1
ATOM 10456 N N . GLN B 1 608 ? -31.25 37.688 0.595 1 90.38 608 GLN B N 1
ATOM 10457 C CA . GLN B 1 608 ? -30.344 37.656 -0.558 1 90.38 608 GLN B CA 1
ATOM 10458 C C . GLN B 1 608 ? -29.719 39.031 -0.796 1 90.38 608 GLN B C 1
ATOM 10460 O O . GLN B 1 608 ? -28.547 39.125 -1.188 1 90.38 608 GLN B O 1
ATOM 10465 N N . SER B 1 609 ? -30.484 39.969 -0.57 1 88.31 609 SER B N 1
ATOM 10466 C CA . SER B 1 609 ? -30 41.344 -0.756 1 88.31 609 SER B CA 1
ATOM 10467 C C . SER B 1 609 ? -28.906 41.688 0.256 1 88.31 609 SER B C 1
ATOM 10469 O O . SER B 1 609 ? -27.969 42.406 -0.058 1 88.31 609 SER B O 1
ATOM 10471 N N . ASP B 1 610 ? -29.047 41.156 1.479 1 88.62 610 ASP B N 1
ATOM 10472 C CA . ASP B 1 610 ? -28.031 41.406 2.504 1 88.62 610 ASP B CA 1
ATOM 10473 C C . ASP B 1 610 ? -26.688 40.812 2.086 1 88.62 610 ASP B C 1
ATOM 10475 O O . ASP B 1 610 ? -25.641 41.406 2.334 1 88.62 610 ASP B O 1
ATOM 10479 N N . TRP B 1 611 ? -26.797 39.781 1.399 1 89.19 611 TRP B N 1
ATOM 10480 C CA . TRP B 1 611 ? -25.578 39.094 0.987 1 89.19 611 TRP B CA 1
ATOM 10481 C C . TRP B 1 611 ? -24.906 39.812 -0.178 1 89.19 611 TRP B C 1
ATOM 10483 O O . TRP B 1 611 ? -23.688 39.75 -0.336 1 89.19 611 TRP B O 1
ATOM 10493 N N . THR B 1 612 ? -25.656 40.562 -0.932 1 84.75 612 THR B N 1
ATOM 10494 C CA . THR B 1 612 ? -25.156 41.094 -2.191 1 84.75 612 THR B CA 1
ATOM 10495 C C . THR B 1 612 ? -24.844 42.594 -2.066 1 84.75 612 THR B C 1
ATOM 10497 O O . THR B 1 612 ? -24.172 43.156 -2.92 1 84.75 612 THR B O 1
ATOM 10500 N N . THR B 1 613 ? -25.469 43.281 -1.008 1 77.38 613 THR B N 1
ATOM 10501 C CA . THR B 1 613 ? -25.359 44.719 -0.884 1 77.38 613 THR B CA 1
ATOM 10502 C C . THR B 1 613 ? -23.938 45.125 -0.549 1 77.38 613 THR B C 1
ATOM 10504 O O . THR B 1 613 ? -23.578 46.312 -0.67 1 77.38 613 THR B O 1
ATOM 10507 N N . GLY B 1 614 ? -22.953 44.562 -0.805 1 70.56 614 GLY B N 1
ATOM 10508 C CA . GLY B 1 614 ? -21.516 44.812 -0.656 1 70.56 614 GLY B CA 1
ATOM 10509 C C . GLY B 1 614 ? -21.188 45.688 0.526 1 70.56 614 GLY B C 1
ATOM 10510 O O . GLY B 1 614 ? -20.016 45.875 0.86 1 70.56 614 GLY B O 1
ATOM 10511 N N . TRP B 1 615 ? -22.125 46.25 1.381 1 79 615 TRP B N 1
ATOM 10512 C CA . TRP B 1 615 ? -21.766 47.219 2.391 1 79 615 TRP B CA 1
ATOM 10513 C C . TRP B 1 615 ? -21.906 46.656 3.795 1 79 615 TRP B C 1
ATOM 10515 O O . TRP B 1 615 ? -21.516 47.281 4.777 1 79 615 TRP B O 1
ATOM 10525 N N . ILE B 1 616 ? -22.469 45.531 3.916 1 87.5 616 ILE B N 1
ATOM 10526 C CA . ILE B 1 616 ? -22.656 44.938 5.23 1 87.5 616 ILE B CA 1
ATOM 10527 C C . ILE B 1 616 ? -21.312 44.469 5.773 1 87.5 616 ILE B C 1
ATOM 10529 O O . ILE B 1 616 ? -20.594 43.719 5.094 1 87.5 616 ILE B O 1
ATOM 10533 N N . LYS B 1 617 ? -20.984 44.906 6.984 1 92.94 617 LYS B N 1
ATOM 10534 C CA . LYS B 1 617 ? -19.719 44.531 7.613 1 92.94 617 LYS B CA 1
ATOM 10535 C C . LYS B 1 617 ? -19.953 43.906 8.977 1 92.94 617 LYS B C 1
ATOM 10537 O O . LYS B 1 617 ? -19.016 43.375 9.602 1 92.94 617 LYS B O 1
ATOM 10542 N N . CYS B 1 618 ? -21.188 43.969 9.414 1 96 618 CYS B N 1
ATOM 10543 C CA . CYS B 1 618 ? -21.562 43.406 10.695 1 96 618 CYS B CA 1
ATOM 10544 C C . CYS B 1 618 ? -22.719 42.406 10.523 1 96 618 CYS B C 1
ATOM 10546 O O . CYS B 1 618 ? -23.75 42.75 9.922 1 96 618 CYS B O 1
ATOM 10548 N N . PHE B 1 619 ? -22.578 41.25 10.938 1 96.81 619 PHE B N 1
ATOM 10549 C CA . PHE B 1 619 ? -23.594 40.219 10.836 1 96.81 619 PHE B CA 1
ATOM 10550 C C . PHE B 1 619 ? -23.391 39.156 11.914 1 96.81 619 PHE B C 1
ATOM 10552 O O . PHE B 1 619 ? -22.438 39.219 12.68 1 96.81 619 PHE B O 1
ATOM 10559 N N . GLY B 1 620 ? -24.391 38.281 12.039 1 97.5 620 GLY B N 1
ATOM 10560 C CA . GLY B 1 620 ? -24.312 37.219 13.023 1 97.5 620 GLY B CA 1
ATOM 10561 C C . GLY B 1 620 ? -24.688 35.875 12.453 1 97.5 620 GLY B C 1
ATOM 10562 O O . GLY B 1 620 ? -25.219 35.781 11.344 1 97.5 620 GLY B O 1
ATOM 10563 N N . VAL B 1 621 ? -24.344 34.844 13.133 1 97.94 621 VAL B N 1
ATOM 10564 C CA . VAL B 1 621 ? -24.703 33.5 12.789 1 97.94 621 VAL B CA 1
ATOM 10565 C C . VAL B 1 621 ? -25.172 32.75 14.039 1 97.94 621 VAL B C 1
ATOM 10567 O O . VAL B 1 621 ? -24.484 32.75 15.062 1 97.94 621 VAL B O 1
ATOM 10570 N N . LEU B 1 622 ? -26.344 32.219 13.961 1 97.81 622 LEU B N 1
ATOM 10571 C CA . LEU B 1 622 ? -26.922 31.391 15.023 1 97.81 622 LEU B CA 1
ATOM 10572 C C . LEU B 1 622 ? -26.75 29.906 14.711 1 97.81 622 LEU B C 1
ATOM 10574 O O . LEU B 1 622 ? -27.219 29.438 13.664 1 97.81 622 LEU B O 1
ATOM 10578 N N . LEU B 1 623 ? -26.031 29.188 15.555 1 97.69 623 LEU B N 1
ATOM 10579 C CA . LEU B 1 623 ? -25.891 27.734 15.469 1 97.69 623 LEU B CA 1
ATOM 10580 C C . LEU B 1 623 ? -26.75 27.031 16.531 1 97.69 623 LEU B C 1
ATOM 10582 O O . LEU B 1 623 ? -26.531 27.219 17.719 1 97.69 623 LEU B O 1
ATOM 10586 N N . ASP B 1 624 ? -27.672 26.266 16.125 1 96.62 624 ASP B N 1
ATOM 10587 C CA . ASP B 1 624 ? -28.609 25.625 17.047 1 96.62 624 ASP B CA 1
ATOM 10588 C C . ASP B 1 624 ? -28.078 24.281 17.516 1 96.62 624 ASP B C 1
ATOM 10590 O O . ASP B 1 624 ? -28.062 23.312 16.75 1 96.62 624 ASP B O 1
ATOM 10594 N N . GLY B 1 625 ? -27.734 24.203 18.75 1 95.12 625 GLY B N 1
ATOM 10595 C CA . GLY B 1 625 ? -27.125 23 19.312 1 95.12 625 GLY B CA 1
ATOM 10596 C C . GLY B 1 625 ? -28.094 21.844 19.438 1 95.12 625 GLY B C 1
ATOM 10597 O O . GLY B 1 625 ? -27.703 20.719 19.703 1 95.12 625 GLY B O 1
ATOM 10598 N N . ARG B 1 626 ? -29.453 22.031 19.234 1 94.12 626 ARG B N 1
ATOM 10599 C CA . ARG B 1 626 ? -30.484 21 19.312 1 94.12 626 ARG B CA 1
ATOM 10600 C C . ARG B 1 626 ? -30.578 20.234 18 1 94.12 626 ARG B C 1
ATOM 10602 O O . ARG B 1 626 ? -31.188 19.172 17.938 1 94.12 626 ARG B O 1
ATOM 10609 N N . ALA B 1 627 ? -29.859 20.859 16.969 1 93.56 627 ALA B N 1
ATOM 10610 C CA . ALA B 1 627 ? -29.859 20.172 15.68 1 93.56 627 ALA B CA 1
ATOM 10611 C C . ALA B 1 627 ? -29.094 18.844 15.773 1 93.56 627 ALA B C 1
ATOM 10613 O O . ALA B 1 627 ? -28.125 18.734 16.531 1 93.56 627 ALA B O 1
ATOM 10614 N N . ARG B 1 628 ? -29.469 17.938 14.891 1 91.31 628 ARG B N 1
ATOM 10615 C CA . ARG B 1 628 ? -28.906 16.594 14.93 1 91.31 628 ARG B CA 1
ATOM 10616 C C . ARG B 1 628 ? -27.406 16.625 14.586 1 91.31 628 ARG B C 1
ATOM 10618 O O . ARG B 1 628 ? -27 17.266 13.617 1 91.31 628 ARG B O 1
ATOM 10625 N N . LYS B 1 629 ? -26.672 15.867 15.422 1 89.25 629 LYS B N 1
ATOM 10626 C CA . LYS B 1 629 ? -25.234 15.789 15.211 1 89.25 629 LYS B CA 1
ATOM 10627 C C . LYS B 1 629 ? -24.891 14.766 14.125 1 89.25 629 LYS B C 1
ATOM 10629 O O . LYS B 1 629 ? -23.859 14.883 13.461 1 89.25 629 LYS B O 1
ATOM 10634 N N . THR B 1 630 ? -25.672 13.758 14.102 1 88.69 630 THR B N 1
ATOM 10635 C CA . THR B 1 630 ? -25.5 12.656 13.156 1 88.69 630 THR B CA 1
ATOM 10636 C C . THR B 1 630 ? -26.828 12.289 12.508 1 88.69 630 THR B C 1
ATOM 10638 O O . THR B 1 630 ? -27.828 13 12.672 1 88.69 630 THR B O 1
ATOM 10641 N N . ALA B 1 631 ? -26.797 11.258 11.711 1 85.94 631 ALA B N 1
ATOM 10642 C CA . ALA B 1 631 ? -28.031 10.852 11.023 1 85.94 631 ALA B CA 1
ATOM 10643 C C . ALA B 1 631 ? -28.922 10.031 11.945 1 85.94 631 ALA B C 1
ATOM 10645 O O . ALA B 1 631 ? -30.047 9.672 11.578 1 85.94 631 ALA B O 1
ATOM 10646 N N . ILE B 1 632 ? -28.406 9.734 13.141 1 89.62 632 ILE B N 1
ATOM 10647 C CA . ILE B 1 632 ? -29.266 9.078 14.125 1 89.62 632 ILE B CA 1
ATOM 10648 C C . ILE B 1 632 ? -30.359 10.039 14.578 1 89.62 632 ILE B C 1
ATOM 10650 O O . ILE B 1 632 ? -30.094 11.203 14.883 1 89.62 632 ILE B O 1
ATOM 10654 N N . ALA B 1 633 ? -31.547 9.57 14.648 1 85.69 633 ALA B N 1
ATOM 10655 C CA . ALA B 1 633 ? -32.719 10.406 14.953 1 85.69 633 ALA B CA 1
ATOM 10656 C C . ALA B 1 633 ? -32.75 10.758 16.438 1 85.69 633 ALA B C 1
ATOM 10658 O O . ALA B 1 633 ? -33.688 10.336 17.141 1 85.69 633 ALA B O 1
ATOM 10659 N N . ARG B 1 634 ? -31.766 11.469 16.797 1 87.88 634 ARG B N 1
ATOM 10660 C CA . ARG B 1 634 ? -31.688 11.984 18.156 1 87.88 634 ARG B CA 1
ATOM 10661 C C . ARG B 1 634 ? -31.375 13.484 18.156 1 87.88 634 ARG B C 1
ATOM 10663 O O . ARG B 1 634 ? -30.578 13.961 17.359 1 87.88 634 ARG B O 1
ATOM 10670 N N . GLN B 1 635 ? -32.125 14.125 18.953 1 88.62 635 GLN B N 1
ATOM 10671 C CA . GLN B 1 635 ? -31.922 15.555 19.094 1 88.62 635 GLN B CA 1
ATOM 10672 C C . GLN B 1 635 ? -30.547 15.844 19.703 1 88.62 635 GLN B C 1
ATOM 10674 O O . GLN B 1 635 ? -30.109 15.141 20.609 1 88.62 635 GLN B O 1
ATOM 10679 N N . GLY B 1 636 ? -29.938 16.844 19.141 1 89.25 636 GLY B N 1
ATOM 10680 C CA . GLY B 1 636 ? -28.703 17.281 19.766 1 89.25 636 GLY B CA 1
ATOM 10681 C C . GLY B 1 636 ? -28.906 17.875 21.156 1 89.25 636 GLY B C 1
ATOM 10682 O O . GLY B 1 636 ? -29.969 18.391 21.469 1 89.25 636 GLY B O 1
ATOM 10683 N N . VAL B 1 637 ? -27.859 17.781 21.906 1 90.06 637 VAL B N 1
ATOM 10684 C CA . VAL B 1 637 ? -27.969 18.25 23.281 1 90.06 637 VAL B CA 1
ATOM 10685 C C . VAL B 1 637 ? -26.984 19.391 23.531 1 90.06 637 VAL B C 1
ATOM 10687 O O . VAL B 1 637 ? -26.781 19.797 24.672 1 90.06 637 VAL B O 1
ATOM 10690 N N . ASP B 1 638 ? -26.484 19.938 22.516 1 92.81 638 ASP B N 1
ATOM 10691 C CA . ASP B 1 638 ? -25.5 21.016 22.672 1 92.81 638 ASP B CA 1
ATOM 10692 C C . ASP B 1 638 ? -26.188 22.344 22.906 1 92.81 638 ASP B C 1
ATOM 10694 O O . ASP B 1 638 ? -27.359 22.516 22.562 1 92.81 638 ASP B O 1
ATOM 10698 N N . ASP B 1 639 ? -25.453 23.219 23.484 1 94.94 639 ASP B N 1
ATOM 10699 C CA . ASP B 1 639 ? -25.953 24.578 23.656 1 94.94 639 ASP B CA 1
ATOM 10700 C C . ASP B 1 639 ? -25.969 25.328 22.328 1 94.94 639 ASP B C 1
ATOM 10702 O O . ASP B 1 639 ? -25.094 25.125 21.484 1 94.94 639 ASP B O 1
ATOM 10706 N N . THR B 1 640 ? -27.016 26.141 22.234 1 96.62 640 THR B N 1
ATOM 10707 C CA . THR B 1 640 ? -27.109 27.031 21.078 1 96.62 640 THR B CA 1
ATOM 10708 C C . THR B 1 640 ? -26.25 28.266 21.266 1 96.62 640 THR B C 1
ATOM 10710 O O . THR B 1 640 ? -26.203 28.844 22.359 1 96.62 640 THR B O 1
ATOM 10713 N N . VAL B 1 641 ? -25.562 28.625 20.156 1 97.25 641 VAL B N 1
ATOM 10714 C CA . VAL B 1 641 ? -24.672 29.781 20.281 1 97.25 641 VAL B CA 1
ATOM 10715 C C . VAL B 1 641 ? -24.984 30.781 19.188 1 97.25 641 VAL B C 1
ATOM 10717 O O . VAL B 1 641 ? -25.547 30.438 18.156 1 97.25 641 VAL B O 1
ATOM 10720 N N . LEU B 1 642 ? -24.625 32.062 19.469 1 97.56 642 LEU B N 1
ATOM 10721 C CA . LEU B 1 642 ? -24.688 33.188 18.516 1 97.56 642 LEU B CA 1
ATOM 10722 C C . LEU B 1 642 ? -23.344 33.875 18.422 1 97.56 642 LEU B C 1
ATOM 10724 O O . LEU B 1 642 ? -22.75 34.25 19.438 1 97.56 642 LEU B O 1
ATOM 10728 N N . MET B 1 643 ? -22.828 33.938 17.219 1 98.25 643 MET B N 1
ATOM 10729 C CA . MET B 1 643 ? -21.625 34.719 16.922 1 98.25 643 MET B CA 1
ATOM 10730 C C . MET B 1 643 ? -21.969 36 16.188 1 98.25 643 MET B C 1
ATOM 10732 O O . MET B 1 643 ? -22.766 36 15.25 1 98.25 643 MET B O 1
ATOM 10736 N N . ILE B 1 644 ? -21.422 37.062 16.625 1 98.12 644 ILE B N 1
ATOM 10737 C CA . ILE B 1 644 ? -21.562 38.344 15.938 1 98.12 644 ILE B CA 1
ATOM 10738 C C . ILE B 1 644 ? -20.188 38.875 15.555 1 98.12 644 ILE B C 1
ATOM 10740 O O . ILE B 1 644 ? -19.281 38.938 16.391 1 98.12 644 ILE B O 1
ATOM 10744 N N . LEU B 1 645 ? -20 39.188 14.305 1 98.25 645 LEU B N 1
ATOM 10745 C CA . LEU B 1 645 ? -18.734 39.719 13.789 1 98.25 645 LEU B CA 1
ATOM 10746 C C . LEU B 1 645 ? -18.938 41.094 13.188 1 98.25 645 LEU B C 1
ATOM 10748 O O . LEU B 1 645 ? -19.859 41.312 12.391 1 98.25 645 LEU B O 1
ATOM 10752 N N . ASN B 1 646 ? -18.172 42.031 13.578 1 97.88 646 ASN B N 1
ATOM 10753 C CA . ASN B 1 646 ? -18.188 43.406 13.062 1 97.88 646 ASN B CA 1
ATOM 10754 C C . ASN B 1 646 ? -16.812 43.812 12.555 1 97.88 646 ASN B C 1
ATOM 10756 O O . ASN B 1 646 ? -15.922 44.125 13.352 1 97.88 646 ASN B O 1
ATOM 10760 N N . SER B 1 647 ? -16.625 43.875 11.281 1 96.81 647 SER B N 1
ATOM 10761 C CA . SER B 1 647 ? -15.352 44.312 10.727 1 96.81 647 SER B CA 1
ATOM 10762 C C . SER B 1 647 ? -15.336 45.812 10.453 1 96.81 647 SER B C 1
ATOM 10764 O O . SER B 1 647 ? -14.305 46.375 10.062 1 96.81 647 SER B O 1
ATOM 10766 N N . TYR B 1 648 ? -16.484 46.438 10.656 1 95.56 648 TYR B N 1
ATOM 10767 C CA . TYR B 1 648 ? -16.578 47.875 10.523 1 95.56 648 TYR B CA 1
ATOM 10768 C C . TYR B 1 648 ? -15.789 48.594 11.633 1 95.56 648 TYR B C 1
ATOM 10770 O O . TYR B 1 648 ? -15.68 48.062 12.742 1 95.56 648 TYR B O 1
ATOM 10778 N N . GLU B 1 649 ? -15.266 49.75 11.336 1 94.81 649 GLU B N 1
ATOM 10779 C CA . GLU B 1 649 ? -14.422 50.469 12.289 1 94.81 649 GLU B CA 1
ATOM 10780 C C . GLU B 1 649 ? -15.258 51.094 13.398 1 94.81 649 GLU B C 1
ATOM 10782 O O . GLU B 1 649 ? -14.742 51.406 14.477 1 94.81 649 GLU B O 1
ATOM 10787 N N . GLY B 1 650 ? -16.516 51.281 13.195 1 95.19 650 GLY B N 1
ATOM 10788 C CA . GLY B 1 650 ? -17.375 51.906 14.172 1 95.19 650 GLY B CA 1
ATOM 10789 C C . GLY B 1 650 ? -18.266 50.938 14.914 1 95.19 650 GLY B C 1
ATOM 10790 O O . GLY B 1 650 ? -18.281 49.75 14.609 1 95.19 650 GLY B O 1
ATOM 10791 N N . GLU B 1 651 ? -18.953 51.5 15.938 1 97.06 651 GLU B N 1
ATOM 10792 C CA . GLU B 1 651 ? -19.906 50.719 16.734 1 97.06 651 GLU B CA 1
ATOM 10793 C C . GLU B 1 651 ? -21.203 50.469 15.953 1 97.06 651 GLU B C 1
ATOM 10795 O O . GLU B 1 651 ? -21.688 51.375 15.258 1 97.06 651 GLU B O 1
ATOM 10800 N N . VAL B 1 652 ? -21.75 49.375 16.094 1 97.12 652 VAL B N 1
ATOM 10801 C CA . VAL B 1 652 ? -22.969 49 15.406 1 97.12 652 VAL B CA 1
ATOM 10802 C C . VAL B 1 652 ? -24 48.5 16.406 1 97.12 652 VAL B C 1
ATOM 10804 O O . VAL B 1 652 ? -23.688 47.688 17.281 1 97.12 652 VAL B O 1
ATOM 10807 N N . ASP B 1 653 ? -25.234 49 16.266 1 97.62 653 ASP B N 1
ATOM 10808 C CA . ASP B 1 653 ? -26.344 48.438 17.047 1 97.62 653 ASP B CA 1
ATOM 10809 C C . ASP B 1 653 ? -26.812 47.094 16.469 1 97.62 653 ASP B C 1
ATOM 10811 O O . ASP B 1 653 ? -27.156 47.031 15.289 1 97.62 653 ASP B O 1
ATOM 10815 N N . PHE B 1 654 ? -26.766 46.094 17.297 1 97.81 654 PHE B N 1
ATOM 10816 C CA . PHE B 1 654 ? -27.188 44.75 16.891 1 97.81 654 PHE B CA 1
ATOM 10817 C C . PHE B 1 654 ? -28.312 44.25 17.766 1 97.81 654 PHE B C 1
ATOM 10819 O O . PHE B 1 654 ? -28.156 44.156 18.984 1 97.81 654 PHE B O 1
ATOM 10826 N N . LYS B 1 655 ? -29.453 43.969 17.141 1 98.06 655 LYS B N 1
ATOM 10827 C CA . LYS B 1 655 ? -30.578 43.438 17.891 1 98.06 655 LYS B CA 1
ATOM 10828 C C . LYS B 1 655 ? -30.438 41.906 18.047 1 98.06 655 LYS B C 1
ATOM 10830 O O . LYS B 1 655 ? -30.359 41.188 17.062 1 98.06 655 LYS B O 1
ATOM 10835 N N . LEU B 1 656 ? -30.453 41.469 19.312 1 97.25 656 LEU B N 1
ATOM 10836 C CA . LEU B 1 656 ? -30.281 40.031 19.578 1 97.25 656 LEU B CA 1
ATOM 10837 C C . LEU B 1 656 ? -31.531 39.281 19.203 1 97.25 656 LEU B C 1
ATOM 10839 O O . LEU B 1 656 ? -32.625 39.594 19.656 1 97.25 656 LEU B O 1
ATOM 10843 N N . PRO B 1 657 ? -31.375 38.281 18.375 1 96.88 657 PRO B N 1
ATOM 10844 C CA . PRO B 1 657 ? -32.531 37.562 17.891 1 96.88 657 PRO B CA 1
ATOM 10845 C C . PRO B 1 657 ? -33.188 36.656 18.969 1 96.88 657 PRO B C 1
ATOM 10847 O O . PRO B 1 657 ? -32.5 36.25 19.906 1 96.88 657 PRO B O 1
ATOM 10850 N N . PRO B 1 658 ? -34.438 36.406 18.828 1 94.5 658 PRO B N 1
ATOM 10851 C CA . PRO B 1 658 ? -35.031 35.406 19.703 1 94.5 658 PRO B CA 1
ATOM 10852 C C . PRO B 1 658 ? -34.656 33.969 19.281 1 94.5 658 PRO B C 1
ATOM 10854 O O . PRO B 1 658 ? -34.312 33.75 18.125 1 94.5 658 PRO B O 1
ATOM 10857 N N . THR B 1 659 ? -34.625 33.125 20.219 1 93.69 659 THR B N 1
ATOM 10858 C CA . THR B 1 659 ? -34.469 31.688 19.984 1 93.69 659 THR B CA 1
ATOM 10859 C C . THR B 1 659 ? -35.219 30.875 21.047 1 93.69 659 THR B C 1
ATOM 10861 O O . THR B 1 659 ? -35.406 31.344 22.172 1 93.69 659 THR B O 1
ATOM 10864 N N . SER B 1 660 ? -35.781 29.766 20.672 1 91.19 660 SER B N 1
ATOM 10865 C CA . SER B 1 660 ? -36.5 28.906 21.609 1 91.19 660 SER B CA 1
ATOM 10866 C C . SER B 1 660 ? -35.531 28.062 22.406 1 91.19 660 SER B C 1
ATOM 10868 O O . SER B 1 660 ? -35.938 27.281 23.281 1 91.19 660 SER B O 1
ATOM 10870 N N . ALA B 1 661 ? -34.25 28.203 22.219 1 92 661 ALA B N 1
ATOM 10871 C CA . ALA B 1 661 ? -33.25 27.312 22.797 1 92 661 ALA B CA 1
ATOM 10872 C C . ALA B 1 661 ? -32.906 27.719 24.234 1 92 661 ALA B C 1
ATOM 10874 O O . ALA B 1 661 ? -32.219 27 24.953 1 92 661 ALA B O 1
ATOM 10875 N N . GLY B 1 662 ? -33.469 28.766 24.734 1 90.5 662 GLY B N 1
ATOM 10876 C CA . GLY B 1 662 ? -33.219 29.266 26.078 1 90.5 662 GLY B CA 1
ATOM 10877 C C . GLY B 1 662 ? -33.969 30.547 26.391 1 90.5 662 GLY B C 1
ATOM 10878 O O . GLY B 1 662 ? -34.688 31.078 25.531 1 90.5 662 GLY B O 1
ATOM 10879 N N . PRO B 1 663 ? -33.781 31.016 27.641 1 91.06 663 PRO B N 1
ATOM 10880 C CA . PRO B 1 663 ? -34.625 32.156 28.062 1 91.06 663 PRO B CA 1
ATOM 10881 C C . PRO B 1 663 ? -34 33.5 27.703 1 91.06 663 PRO B C 1
ATOM 10883 O O . PRO B 1 663 ? -34.719 34.5 27.609 1 91.06 663 PRO B O 1
ATOM 10886 N N . HIS B 1 664 ? -32.719 33.5 27.547 1 93.75 664 HIS B N 1
ATOM 10887 C CA . HIS B 1 664 ? -32 34.719 27.234 1 93.75 664 HIS B CA 1
ATOM 10888 C C . HIS B 1 664 ? -30.625 34.438 26.656 1 93.75 664 HIS B C 1
ATOM 10890 O O . HIS B 1 664 ? -30.203 33.25 26.594 1 93.75 664 HIS B O 1
ATOM 10896 N N . TRP B 1 665 ? -30 35.375 26.125 1 94.94 665 TRP B N 1
ATOM 10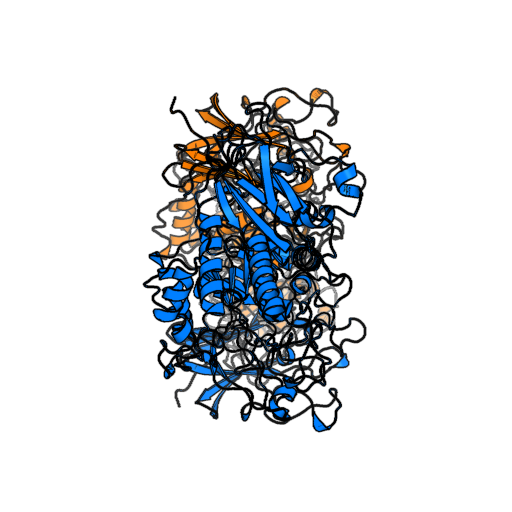897 C CA . TRP B 1 665 ? -28.609 35.25 25.688 1 94.94 665 TRP B CA 1
ATOM 10898 C C . TRP B 1 665 ? -27.641 35.594 26.844 1 94.94 665 TRP B C 1
ATOM 10900 O O . TRP B 1 665 ? -27.922 36.469 27.656 1 94.94 665 TRP B O 1
ATOM 10910 N N . SER B 1 666 ? -26.641 34.844 26.938 1 94.19 666 SER B N 1
ATOM 10911 C CA . SER B 1 666 ? -25.531 35.156 27.844 1 94.19 666 SER B CA 1
ATOM 10912 C C . SER B 1 666 ? -24.234 35.375 27.062 1 94.19 666 SER B C 1
ATOM 10914 O O . SER B 1 666 ? -23.859 34.562 26.219 1 94.19 666 SER B O 1
ATOM 10916 N N . LEU B 1 667 ? -23.578 36.469 27.344 1 93.88 667 LEU B N 1
ATOM 10917 C CA . LEU B 1 667 ? -22.312 36.781 26.688 1 93.88 667 LEU B CA 1
ATOM 10918 C C . LEU B 1 667 ? -21.203 35.844 27.172 1 93.88 667 LEU B C 1
ATOM 10920 O O . LEU B 1 667 ? -20.969 35.719 28.375 1 93.88 667 LEU B O 1
ATOM 10924 N N . LEU B 1 668 ? -20.625 35.156 26.281 1 94 668 LEU B N 1
ATOM 10925 C CA . LEU B 1 668 ? -19.516 34.281 26.609 1 94 668 LEU B CA 1
ATOM 10926 C C . LEU B 1 668 ? -18.188 35 26.406 1 94 668 LEU B C 1
ATOM 10928 O O . LEU B 1 668 ? -17.25 34.781 27.188 1 94 668 LEU B O 1
ATOM 10932 N N . LEU B 1 669 ? -18.141 35.812 25.312 1 94 669 LEU B N 1
ATOM 10933 C CA . LEU B 1 669 ? -16.875 36.438 24.953 1 94 669 LEU B CA 1
ATOM 10934 C C . LEU B 1 669 ? -17.109 37.688 24.125 1 94 669 LEU B C 1
ATOM 10936 O O . LEU B 1 669 ? -17.984 37.719 23.266 1 94 669 LEU B O 1
ATOM 10940 N N . ASP B 1 670 ? -16.422 38.719 24.391 1 95.62 670 ASP B N 1
ATOM 10941 C CA . ASP B 1 670 ? -16.312 39.938 23.625 1 95.62 670 ASP B CA 1
ATOM 10942 C C . ASP B 1 670 ? -14.852 40.344 23.438 1 95.62 670 ASP B C 1
ATOM 10944 O O . ASP B 1 670 ? -14.156 40.656 24.406 1 95.62 670 ASP B O 1
ATOM 10948 N N . THR B 1 671 ? -14.391 40.406 22.203 1 97.69 671 THR B N 1
ATOM 10949 C CA . THR B 1 671 ? -12.977 40.625 21.953 1 97.69 671 THR B CA 1
ATOM 10950 C C . THR B 1 671 ? -12.594 42.062 22.266 1 97.69 671 THR B C 1
ATOM 10952 O O . THR B 1 671 ? -11.406 42.406 22.391 1 97.69 671 THR B O 1
ATOM 10955 N N . SER B 1 672 ? -13.57 43 22.359 1 96.5 672 SER B N 1
ATOM 10956 C CA . SER B 1 672 ? -13.297 44.375 22.734 1 96.5 672 SER B CA 1
ATOM 10957 C C . SER B 1 672 ? -13.219 44.531 24.25 1 96.5 672 SER B C 1
ATOM 10959 O O . SER B 1 672 ? -12.695 45.531 24.766 1 96.5 672 SER B O 1
ATOM 10961 N N . ALA B 1 673 ? -13.719 43.5 24.938 1 92.81 673 ALA B N 1
ATOM 10962 C CA . ALA B 1 673 ? -13.68 43.469 26.391 1 92.81 673 ALA B CA 1
ATOM 10963 C C . ALA B 1 673 ? -13.344 42.094 26.906 1 92.81 673 ALA B C 1
ATOM 10965 O O . ALA B 1 673 ? -14.148 41.469 27.609 1 92.81 673 ALA B O 1
ATOM 10966 N N . PRO B 1 674 ? -12.164 41.656 26.734 1 89.44 674 PRO B N 1
ATOM 10967 C CA . PRO B 1 674 ? -11.812 40.281 26.969 1 89.44 674 PRO B CA 1
ATOM 10968 C C . PRO B 1 674 ? -11.867 39.906 28.453 1 89.44 674 PRO B C 1
ATOM 10970 O O . PRO B 1 674 ? -12 38.719 28.797 1 89.44 674 PRO B O 1
ATOM 10973 N N . GLU B 1 675 ? -11.82 40.844 29.312 1 84.19 675 GLU B N 1
ATOM 10974 C CA . GLU B 1 675 ? -11.812 40.594 30.75 1 84.19 675 GLU B CA 1
ATOM 10975 C C . GLU B 1 675 ? -13.234 40.5 31.297 1 84.19 675 GLU B C 1
ATOM 10977 O O . GLU B 1 675 ? -13.438 40.062 32.438 1 84.19 675 GLU B O 1
ATOM 10982 N N . GLU B 1 676 ? -14.117 41.062 30.469 1 76.5 676 GLU B N 1
ATOM 10983 C CA . GLU B 1 676 ? -15.508 41 30.922 1 76.5 676 GLU B CA 1
ATOM 10984 C C . GLU B 1 676 ? -15.977 39.562 31.062 1 76.5 676 GLU B C 1
ATOM 10986 O O . GLU B 1 676 ? -15.727 38.719 30.172 1 76.5 676 GLU B O 1
ATOM 10991 N N . MET B 1 677 ? -16.344 39.219 32.375 1 66.25 677 MET B N 1
ATOM 10992 C CA . MET B 1 677 ? -16.719 37.844 32.688 1 66.25 677 MET B CA 1
ATOM 10993 C C . MET B 1 677 ? -18.078 37.5 32.125 1 66.25 677 MET B C 1
ATOM 10995 O O . MET B 1 677 ? -18.938 38.406 31.938 1 66.25 677 MET B O 1
ATOM 10999 N N . ALA B 1 678 ? -18.359 36.188 31.953 1 64 678 ALA B N 1
ATOM 11000 C CA . ALA B 1 678 ? -19.5 35.438 31.438 1 64 678 ALA B CA 1
ATOM 11001 C C . ALA B 1 678 ? -20.734 35.656 32.312 1 64 678 ALA B C 1
ATOM 11003 O O . ALA B 1 678 ? -20.609 35.844 33.531 1 64 678 ALA B O 1
ATOM 11004 N N . ALA B 1 679 ? -21.859 36.406 32.031 1 66.62 679 ALA B N 1
ATOM 11005 C CA . ALA B 1 679 ? -23.016 35.969 32.812 1 66.62 679 ALA B CA 1
ATOM 11006 C C . ALA B 1 679 ? -24.109 37.062 32.781 1 66.62 679 ALA B C 1
ATOM 11008 O O . ALA B 1 679 ? -25.188 36.844 33.344 1 66.62 679 ALA B O 1
ATOM 11009 N N . THR B 1 680 ? -23.828 38.031 31.875 1 73.94 680 THR B N 1
ATOM 11010 C CA . THR B 1 680 ? -24.938 38.969 31.953 1 73.94 680 THR B CA 1
ATOM 11011 C C . THR B 1 680 ? -26.078 38.531 31.047 1 73.94 680 THR B C 1
ATOM 11013 O O . THR B 1 680 ? -25.906 38.438 29.828 1 73.94 680 THR B O 1
ATOM 11016 N N . PRO B 1 681 ? -27.141 38.125 31.594 1 87.25 681 PRO B N 1
ATOM 11017 C CA . PRO B 1 681 ? -28.281 37.781 30.734 1 87.25 681 PRO B CA 1
ATOM 11018 C C . PRO B 1 681 ? -28.781 38.969 29.922 1 87.25 681 PRO B C 1
ATOM 11020 O O . PRO B 1 681 ? -28.859 40.094 30.438 1 87.25 681 PRO B O 1
ATOM 11023 N N . LEU B 1 682 ? -28.906 38.75 28.703 1 92.19 682 LEU B N 1
ATOM 11024 C CA . LEU B 1 682 ? -29.422 39.75 27.781 1 92.19 682 LEU B CA 1
ATOM 11025 C C . LEU B 1 682 ? -30.734 39.281 27.156 1 92.19 682 LEU B C 1
ATOM 11027 O O . LEU B 1 682 ? -30.812 38.156 26.609 1 92.19 682 LEU B O 1
ATOM 11031 N N . GLU B 1 683 ? -31.734 40.125 27.219 1 93.44 683 GLU B N 1
ATOM 11032 C CA . GLU B 1 683 ? -33.062 39.75 26.734 1 93.44 683 GLU B CA 1
ATOM 11033 C C . GLU B 1 683 ? -33.062 39.656 25.203 1 93.44 683 GLU B C 1
ATOM 11035 O O . GLU B 1 683 ? -32.375 40.406 24.516 1 93.44 683 GLU B O 1
ATOM 11040 N N . PHE B 1 684 ? -33.906 38.812 24.781 1 94.31 684 PHE B N 1
ATOM 11041 C CA . PHE B 1 684 ? -34.188 38.781 23.359 1 94.31 684 PHE B CA 1
ATOM 11042 C C . PHE B 1 684 ? -34.719 40.125 22.875 1 94.31 684 PHE B C 1
ATOM 11044 O O . PHE B 1 684 ? -35.5 40.75 23.578 1 94.31 684 PHE B O 1
ATOM 11051 N N . GLY B 1 685 ? -34.219 40.469 21.75 1 94 685 GLY B N 1
ATOM 11052 C CA . GLY B 1 685 ? -34.719 41.719 21.172 1 94 685 GLY B CA 1
ATOM 11053 C C . GLY B 1 685 ? -33.969 42.938 21.688 1 94 685 GLY B C 1
ATOM 11054 O O . GLY B 1 685 ? -34.125 44.031 21.156 1 94 685 GLY B O 1
ATOM 11055 N N . SER B 1 686 ? -33.188 42.75 22.688 1 94.88 686 SER B N 1
ATOM 11056 C CA . SER B 1 686 ? -32.406 43.875 23.188 1 94.88 686 SER B CA 1
ATOM 11057 C C . SER B 1 686 ? -31.312 44.281 22.188 1 94.88 686 SER B C 1
ATOM 11059 O O . SER B 1 686 ? -30.875 43.469 21.375 1 94.88 686 SER B O 1
ATOM 11061 N N . ILE B 1 687 ? -30.953 45.5 22.266 1 96.38 687 ILE B N 1
ATOM 11062 C CA . ILE B 1 687 ? -29.906 46.031 21.391 1 96.38 687 ILE B CA 1
ATOM 11063 C C . ILE B 1 687 ? -28.562 45.969 22.094 1 96.38 687 ILE B C 1
ATOM 11065 O O . ILE B 1 687 ? -28.422 46.438 23.219 1 96.38 687 ILE B O 1
ATOM 11069 N N . ARG B 1 688 ? -27.703 45.312 21.469 1 94.12 688 ARG B N 1
ATOM 11070 C CA . ARG B 1 688 ? -26.328 45.25 21.922 1 94.12 688 ARG B CA 1
ATOM 11071 C C . ARG B 1 688 ? -25.422 46.125 21.047 1 94.12 688 ARG B C 1
ATOM 11073 O O . ARG B 1 688 ? -25.453 46 19.812 1 94.12 688 ARG B O 1
ATOM 11080 N N . LYS B 1 689 ? -24.672 47 21.672 1 95.44 689 LYS B N 1
ATOM 11081 C CA . LYS B 1 689 ? -23.656 47.781 20.938 1 95.44 689 LYS B CA 1
ATOM 11082 C C . LYS B 1 689 ? -22.422 46.906 20.656 1 95.44 689 LYS B C 1
ATOM 11084 O O . LYS B 1 689 ? -21.719 46.5 21.594 1 95.44 689 LYS B O 1
ATOM 11089 N N . VAL B 1 690 ? -22.203 46.656 19.422 1 97 690 VAL B N 1
ATOM 11090 C CA . VAL B 1 690 ? -21.047 45.875 19 1 97 690 VAL B CA 1
ATOM 11091 C C . VAL B 1 690 ? -19.891 46.812 18.609 1 97 690 VAL B C 1
ATOM 11093 O O . VAL B 1 690 ? -19.984 47.531 17.625 1 97 690 VAL B O 1
ATOM 11096 N N . THR B 1 691 ? -18.844 46.781 19.375 1 97.12 691 THR B N 1
ATOM 11097 C CA . THR B 1 691 ? -17.688 47.625 19.156 1 97.12 691 THR B CA 1
ATOM 11098 C C . THR B 1 691 ? -17.094 47.406 17.766 1 97.12 691 THR B C 1
ATOM 11100 O O . THR B 1 691 ? -17.203 46.312 17.219 1 97.12 691 THR B O 1
ATOM 11103 N N . GLY B 1 692 ? -16.5 48.531 17.219 1 97.06 692 GLY B N 1
ATOM 11104 C CA . GLY B 1 692 ? -15.812 48.375 15.945 1 97.06 692 GLY B CA 1
ATOM 11105 C C . GLY B 1 692 ? -14.734 47.312 15.984 1 97.06 692 GLY B C 1
ATOM 11106 O O . GLY B 1 692 ? -13.969 47.219 16.953 1 97.06 692 GLY B O 1
ATOM 11107 N N . ARG B 1 693 ? -14.734 46.5 14.898 1 97.56 693 ARG B N 1
ATOM 11108 C CA . ARG B 1 693 ? -13.766 45.406 14.742 1 97.56 693 ARG B CA 1
ATOM 11109 C C . ARG B 1 693 ? -13.742 44.531 15.984 1 97.56 693 ARG B C 1
ATOM 11111 O O . ARG B 1 693 ? -12.695 44.375 16.625 1 97.56 693 ARG B O 1
ATOM 11118 N N . SER B 1 694 ? -14.852 43.875 16.172 1 98 694 SER B N 1
ATOM 11119 C CA . SER B 1 694 ? -14.938 43 17.328 1 98 694 SER B CA 1
ATOM 11120 C C . SER B 1 694 ? -15.75 41.75 17.016 1 98 694 SER B C 1
ATOM 11122 O O . SER B 1 694 ? -16.484 41.688 16.031 1 98 694 SER B O 1
ATOM 11124 N N . PHE B 1 695 ? -15.523 40.719 17.781 1 98.06 695 PHE B N 1
ATOM 11125 C CA . PHE B 1 695 ? -16.172 39.438 17.75 1 98.06 695 PHE B CA 1
ATOM 11126 C C . PHE B 1 695 ? -16.859 39.125 19.078 1 98.06 695 PHE B C 1
ATOM 11128 O O . PHE B 1 695 ? -16.25 39.25 20.141 1 98.06 695 PHE B O 1
ATOM 11135 N N . LEU B 1 696 ? -18.125 38.812 18.984 1 97 696 LEU B N 1
ATOM 11136 C CA . LEU B 1 696 ? -18.875 38.438 20.172 1 97 696 LEU B CA 1
ATOM 11137 C C . LEU B 1 696 ? -19.406 37 20.062 1 97 696 LEU B C 1
ATOM 11139 O O . LEU B 1 696 ? -19.828 36.562 18.984 1 97 696 LEU B O 1
ATOM 11143 N N . LEU B 1 697 ? -19.422 36.281 21.203 1 96.69 697 LEU B N 1
ATOM 11144 C CA . LEU B 1 697 ? -19.984 34.938 21.312 1 96.69 697 LEU B CA 1
ATOM 11145 C C . LEU B 1 697 ? -20.984 34.844 22.453 1 96.69 697 LEU B C 1
ATOM 11147 O O . LEU B 1 697 ? -20.688 35.281 23.578 1 96.69 697 LEU B O 1
ATOM 11151 N N . PHE B 1 698 ? -22.172 34.375 22.141 1 96.06 698 PHE B N 1
ATOM 11152 C CA . PHE B 1 698 ? -23.234 34.219 23.125 1 96.06 698 PHE B CA 1
ATOM 11153 C C . PHE B 1 698 ? -23.703 32.781 23.203 1 96.06 698 PHE B C 1
ATOM 11155 O O . PHE B 1 698 ? -23.484 31.984 22.281 1 96.06 698 PHE B O 1
ATOM 11162 N N . THR B 1 699 ? -24.281 32.438 24.375 1 95.81 699 THR B N 1
ATOM 11163 C CA . THR B 1 699 ? -25.016 31.172 24.5 1 95.81 699 THR B CA 1
ATOM 11164 C C . THR B 1 699 ? -26.453 31.422 24.953 1 95.81 699 THR B C 1
ATOM 11166 O O . THR B 1 699 ? -26.719 32.406 25.641 1 95.81 699 THR B O 1
ATOM 11169 N N . ALA B 1 700 ? -27.344 30.672 24.469 1 93.5 700 ALA B N 1
ATOM 11170 C CA . ALA B 1 700 ? -28.734 30.766 24.906 1 93.5 700 ALA B CA 1
ATOM 11171 C C . ALA B 1 700 ? -28.969 29.906 26.141 1 93.5 700 ALA B C 1
ATOM 11173 O O . ALA B 1 700 ? -30.016 30.016 26.797 1 93.5 700 ALA B O 1
ATOM 11174 N N . GLY B 1 701 ? -28.062 29.125 26.484 1 80.5 701 GLY B N 1
ATOM 11175 C CA . GLY B 1 701 ? -28.141 28.281 27.656 1 80.5 701 GLY B CA 1
ATOM 11176 C C . GLY B 1 701 ? -27.375 28.828 28.844 1 80.5 701 GLY B C 1
ATOM 11177 O O . GLY B 1 701 ? -27.062 30.016 28.891 1 80.5 701 GLY B O 1
ATOM 11178 N N . GLU B 1 702 ? -27.234 27.922 29.844 1 80.38 702 GLU B N 1
ATOM 11179 C CA . GLU B 1 702 ? -26.422 28.266 31 1 80.38 702 GLU B CA 1
ATOM 11180 C C . GLU B 1 702 ? -24.938 28.312 30.656 1 80.38 702 GLU B C 1
ATOM 11182 O O . GLU B 1 702 ? -24.453 27.5 29.875 1 80.38 702 GLU B O 1
ATOM 11187 N N . VAL B 1 703 ? -24.375 29.375 31.078 1 83.12 703 VAL B N 1
ATOM 11188 C CA . VAL B 1 703 ? -22.938 29.5 30.859 1 83.12 703 VAL B CA 1
ATOM 11189 C C . VAL B 1 703 ? -22.203 28.312 31.516 1 83.12 703 VAL B C 1
ATOM 11191 O O . VAL B 1 703 ? -22.5 27.953 32.656 1 83.12 703 VAL B O 1
ATOM 11194 N N . LYS B 1 704 ? -21.312 27.703 30.766 1 72.81 704 LYS B N 1
ATOM 11195 C CA . LYS B 1 704 ? -20.531 26.562 31.234 1 72.81 704 LYS B CA 1
ATOM 11196 C C . LYS B 1 704 ? -19.25 27 31.938 1 72.81 704 LYS B C 1
ATOM 11198 O O . LYS B 1 704 ? -18.688 28.047 31.594 1 72.81 704 LYS B O 1
#